Protein 6VG3 (pdb70)

Structure (mmCIF, N/CA/C/O backbone):
data_6VG3
#
_entry.id   6VG3
#
_cell.length_a   95.628
_cell.length_b   119.918
_cell.length_c   166.516
_cell.angle_alpha   90.000
_cell.angle_beta   90.000
_cell.angle_gamma   90.000
#
_symmetry.space_group_name_H-M   'C 2 2 21'
#
loop_
_entity.id
_entity.type
_entity.pdbx_description
1 polymer 'Inactive tyrosine-protein kinase 7'
2 water water
#
loop_
_atom_site.group_PDB
_atom_site.id
_atom_site.type_symbol
_atom_site.label_atom_id
_atom_site.label_alt_id
_atom_site.label_comp_id
_atom_site.label_asym_id
_atom_site.label_entity_id
_atom_site.label_seq_id
_atom_site.pdbx_PDB_ins_code
_atom_site.Cartn_x
_atom_site.Cartn_y
_atom_site.Cartn_z
_atom_site.occupancy
_atom_site.B_iso_or_equiv
_atom_site.auth_seq_id
_atom_site.auth_comp_id
_atom_site.auth_asym_id
_atom_site.auth_atom_id
_atom_site.pdbx_PDB_model_num
ATOM 1 N N . LYS A 1 15 ? 46.384 5.910 -30.395 1.00 75.62 788 LYS A N 1
ATOM 2 C CA . LYS A 1 15 ? 45.074 5.454 -30.860 1.00 75.17 788 LYS A CA 1
ATOM 3 C C . LYS A 1 15 ? 44.805 5.959 -32.297 1.00 77.10 788 LYS A C 1
ATOM 4 O O . LYS A 1 15 ? 45.261 5.332 -33.263 1.00 77.49 788 LYS A O 1
ATOM 10 N N . MET A 1 16 ? 44.095 7.101 -32.423 1.00 70.33 789 MET A N 1
ATOM 11 C CA . MET A 1 16 ? 43.734 7.758 -33.678 1.00 68.42 789 MET A CA 1
ATOM 12 C C . MET A 1 16 ? 44.361 9.165 -33.667 1.00 67.58 789 MET A C 1
ATOM 13 O O . MET A 1 16 ? 43.689 10.158 -33.976 1.00 65.41 789 MET A O 1
ATOM 18 N N . HIS A 1 17 ? 45.669 9.231 -33.288 1.00 62.43 790 HIS A N 1
ATOM 19 C CA . HIS A 1 17 ? 46.468 10.452 -33.131 1.00 61.32 790 HIS A CA 1
ATOM 20 C C . HIS A 1 17 ? 46.270 11.493 -34.233 1.00 60.64 790 HIS A C 1
ATOM 21 O O . HIS A 1 17 ? 46.240 11.173 -35.427 1.00 61.57 790 HIS A O 1
ATOM 28 N N . PHE A 1 18 ? 46.107 12.739 -33.798 1.00 51.49 791 PHE A N 1
ATOM 29 C CA . PHE A 1 18 ? 45.945 13.898 -34.653 1.00 48.97 791 PHE A CA 1
ATOM 30 C C . PHE A 1 18 ? 46.900 14.952 -34.139 1.00 50.03 791 PHE A C 1
ATOM 31 O O . PHE A 1 18 ? 46.973 15.129 -32.924 1.00 49.27 791 PHE A O 1
ATOM 39 N N . PRO A 1 19 ? 47.658 15.667 -35.002 1.00 45.36 792 PRO A N 1
ATOM 40 C CA . PRO A 1 19 ? 48.556 16.703 -34.463 1.00 44.69 792 PRO A CA 1
ATOM 41 C C . PRO A 1 19 ? 47.769 17.922 -33.998 1.00 44.49 792 PRO A C 1
ATOM 42 O O . PRO A 1 19 ? 46.991 18.454 -34.788 1.00 43.97 792 PRO A O 1
ATOM 46 N N . ARG A 1 20 ? 47.955 18.356 -32.733 1.00 38.19 793 ARG A N 1
ATOM 47 C CA . ARG A 1 20 ? 47.282 19.554 -32.216 1.00 36.93 793 ARG A CA 1
ATOM 48 C C . ARG A 1 20 ? 47.726 20.767 -33.017 1.00 37.92 793 ARG A C 1
ATOM 49 O O . ARG A 1 20 ? 46.966 21.726 -33.144 1.00 35.57 793 ARG A O 1
ATOM 57 N N . SER A 1 21 ? 48.958 20.705 -33.602 1.00 32.83 794 SER A N 1
ATOM 58 C CA . SER A 1 21 ? 49.488 21.781 -34.438 1.00 33.15 794 SER A CA 1
ATOM 59 C C . SER A 1 21 ? 48.640 22.012 -35.706 1.00 35.34 794 SER A C 1
ATOM 60 O O . SER A 1 21 ? 48.756 23.052 -36.337 1.00 35.71 794 SER A O 1
ATOM 63 N N . SER A 1 22 ? 47.754 21.080 -36.056 1.00 32.71 795 SER A N 1
ATOM 64 C CA . SER A 1 22 ? 46.879 21.347 -37.189 1.00 34.75 795 SER A CA 1
ATOM 65 C C . SER A 1 22 ? 45.499 21.874 -36.743 1.00 37.79 795 SER A C 1
ATOM 66 O O . SER A 1 22 ? 44.595 21.988 -37.568 1.00 39.05 795 SER A O 1
ATOM 69 N N . LEU A 1 23 ? 45.362 22.245 -35.453 1.00 31.70 796 LEU A N 1
ATOM 70 C CA . LEU A 1 23 ? 44.117 22.815 -34.909 1.00 30.30 796 LEU A CA 1
ATOM 71 C C . LEU A 1 23 ? 44.230 24.302 -34.774 1.00 33.41 796 LEU A C 1
ATOM 72 O O . LEU A 1 23 ? 45.171 24.807 -34.155 1.00 32.26 796 LEU A O 1
ATOM 77 N N . GLN A 1 24 ? 43.274 25.010 -35.364 1.00 30.87 797 GLN A N 1
ATOM 78 C CA . GLN A 1 24 ? 43.176 26.462 -35.251 1.00 30.24 797 GLN A CA 1
ATOM 79 C C . GLN A 1 24 ? 41.884 26.759 -34.454 1.00 34.43 797 GLN A C 1
ATOM 80 O O . GLN A 1 24 ? 40.776 26.647 -35.005 1.00 31.77 797 GLN A O 1
ATOM 86 N N . PRO A 1 25 ? 42.028 27.136 -33.164 1.00 30.63 798 PRO A N 1
ATOM 87 C CA . PRO A 1 25 ? 40.838 27.478 -32.347 1.00 29.73 798 PRO A CA 1
ATOM 88 C C . PRO A 1 25 ? 40.072 28.619 -32.999 1.00 31.63 798 PRO A C 1
ATOM 89 O O . PRO A 1 25 ? 40.687 29.543 -33.518 1.00 27.68 798 PRO A O 1
ATOM 93 N N . ILE A 1 26 ? 38.736 28.520 -33.005 1.00 31.51 799 ILE A N 1
ATOM 94 C CA . ILE A 1 26 ? 37.814 29.493 -33.601 1.00 33.28 799 ILE A CA 1
ATOM 95 C C . ILE A 1 26 ? 36.898 30.128 -32.544 1.00 35.17 799 ILE A C 1
ATOM 96 O O . ILE A 1 26 ? 36.777 31.349 -32.522 1.00 33.76 799 ILE A O 1
ATOM 101 N N . THR A 1 27 ? 36.247 29.309 -31.696 1.00 31.78 800 THR A N 1
ATOM 102 C CA . THR A 1 27 ? 35.319 29.811 -30.658 1.00 33.28 800 THR A CA 1
ATOM 103 C C . THR A 1 27 ? 35.419 28.973 -29.396 1.00 37.32 800 THR A C 1
ATOM 104 O O . THR A 1 27 ? 35.457 27.755 -29.488 1.00 37.12 800 THR A O 1
ATOM 108 N N . THR A 1 28 ? 35.363 29.599 -28.227 1.00 35.19 801 THR A N 1
ATOM 109 C CA . THR A 1 28 ? 35.302 28.830 -26.982 1.00 35.75 801 THR A CA 1
ATOM 110 C C . THR A 1 28 ? 33.814 28.550 -26.744 1.00 39.76 801 THR A C 1
ATOM 111 O O . THR A 1 28 ? 33.003 29.480 -26.826 1.00 40.42 801 THR A O 1
ATOM 115 N N . LEU A 1 29 ? 33.435 27.283 -26.539 1.00 34.63 802 LEU A N 1
ATOM 116 C CA . LEU A 1 29 ? 32.022 26.961 -26.312 1.00 33.53 802 LEU A CA 1
ATOM 117 C C . LEU A 1 29 ? 31.650 27.081 -24.839 1.00 35.10 802 LEU A C 1
ATOM 118 O O . LEU A 1 29 ? 30.535 27.462 -24.522 1.00 34.02 802 LEU A O 1
ATOM 123 N N . GLY A 1 30 ? 32.563 26.712 -23.955 1.00 30.66 803 GLY A N 1
ATOM 124 C CA . GLY A 1 30 ? 32.322 26.731 -22.516 1.00 30.29 803 GLY A CA 1
ATOM 125 C C . GLY A 1 30 ? 33.267 25.797 -21.791 1.00 32.21 803 GLY A C 1
ATOM 126 O O . GLY A 1 30 ? 34.256 25.339 -22.366 1.00 30.63 803 GLY A O 1
ATOM 127 N N . LYS A 1 31 ? 32.974 25.514 -20.528 1.00 28.03 804 LYS A N 1
ATOM 128 C CA . LYS A 1 31 ? 33.824 24.663 -19.698 1.00 27.71 804 LYS A CA 1
ATOM 129 C C . LYS A 1 31 ? 33.028 23.542 -19.127 1.00 30.36 804 LYS A C 1
ATOM 130 O O . LYS A 1 31 ? 31.906 23.739 -18.641 1.00 27.48 804 LYS A O 1
ATOM 136 N N . SER A 1 32 ? 33.604 22.348 -19.202 1.00 26.95 805 SER A N 1
ATOM 137 C CA . SER A 1 32 ? 33.014 21.131 -18.665 1.00 26.31 805 SER A CA 1
ATOM 138 C C . SER A 1 32 ? 33.723 20.807 -17.349 1.00 29.58 805 SER A C 1
ATOM 139 O O . SER A 1 32 ? 34.671 21.504 -16.993 1.00 27.82 805 SER A O 1
ATOM 142 N N . GLU A 1 33 ? 33.332 19.702 -16.665 1.00 27.37 806 GLU A N 1
ATOM 143 C CA . GLU A 1 33 ? 34.096 19.265 -15.493 1.00 29.64 806 GLU A CA 1
ATOM 144 C C . GLU A 1 33 ? 35.526 18.779 -15.867 1.00 37.02 806 GLU A C 1
ATOM 145 O O . GLU A 1 33 ? 36.379 18.812 -14.996 1.00 39.62 806 GLU A O 1
ATOM 151 N N . PHE A 1 34 ? 35.801 18.393 -17.146 1.00 34.72 807 PHE A N 1
ATOM 152 C CA . PHE A 1 34 ? 37.142 17.954 -17.626 1.00 34.88 807 PHE A CA 1
ATOM 153 C C . PHE A 1 34 ? 38.071 19.126 -17.903 1.00 32.81 807 PHE A C 1
ATOM 154 O O . PHE A 1 34 ? 39.276 19.020 -17.670 1.00 30.88 807 PHE A O 1
ATOM 162 N N . GLY A 1 35 ? 37.540 20.125 -18.591 1.00 28.11 808 GLY A N 1
ATOM 163 C CA . GLY A 1 35 ? 38.298 21.298 -19.031 1.00 28.23 808 GLY A CA 1
ATOM 164 C C . GLY A 1 35 ? 37.511 22.172 -19.977 1.00 33.05 808 GLY A C 1
ATOM 165 O O . GLY A 1 35 ? 36.289 22.175 -19.947 1.00 35.02 808 GLY A O 1
ATOM 166 N N . GLU A 1 36 ? 38.186 22.843 -20.870 1.00 29.59 809 GLU A N 1
ATOM 167 C CA . GLU A 1 36 ? 37.552 23.693 -21.862 1.00 29.62 809 GLU A CA 1
ATOM 168 C C . GLU A 1 36 ? 36.980 22.893 -23.057 1.00 31.33 809 GLU A C 1
ATOM 169 O O . GLU A 1 36 ? 37.472 21.820 -23.413 1.00 31.65 809 GLU A O 1
ATOM 175 N N . VAL A 1 37 ? 35.894 23.400 -23.625 1.00 26.02 810 VAL A N 1
ATOM 176 C CA . VAL A 1 37 ? 35.252 22.857 -24.832 1.00 25.30 810 VAL A CA 1
ATOM 177 C C . VAL A 1 37 ? 35.295 24.001 -25.837 1.00 29.07 810 VAL A C 1
ATOM 178 O O . VAL A 1 37 ? 34.888 25.115 -25.504 1.00 28.76 810 VAL A O 1
ATOM 182 N N . PHE A 1 38 ? 35.931 23.772 -26.992 1.00 26.02 811 PHE A N 1
ATOM 183 C CA . PHE A 1 38 ? 36.081 24.811 -28.000 1.00 26.61 811 PHE A CA 1
ATOM 184 C C . PHE A 1 38 ? 35.893 24.273 -29.409 1.00 30.78 811 PHE A C 1
ATOM 185 O O . PHE A 1 38 ? 35.942 23.057 -29.616 1.00 29.50 811 PHE A O 1
ATOM 193 N N . LEU A 1 39 ? 35.618 25.174 -30.365 1.00 26.91 812 LEU A N 1
ATOM 194 C CA . LEU A 1 39 ? 35.497 24.819 -31.773 1.00 26.67 812 LEU A CA 1
ATOM 195 C C . LEU A 1 39 ? 36.821 25.196 -32.431 1.00 29.98 812 LEU A C 1
ATOM 196 O O . LEU A 1 39 ? 37.424 26.225 -32.084 1.00 28.46 812 LEU A O 1
ATOM 201 N N . ALA A 1 40 ? 37.253 24.370 -33.373 1.00 27.73 813 ALA A N 1
ATOM 202 C CA . ALA A 1 40 ? 38.502 24.586 -34.104 1.00 28.42 813 ALA A CA 1
ATOM 203 C C . ALA A 1 40 ? 38.423 24.144 -35.569 1.00 33.96 813 ALA A C 1
ATOM 204 O O . ALA A 1 40 ? 37.661 23.249 -35.909 1.00 32.79 813 ALA A O 1
ATOM 206 N N . LYS A 1 41 ? 39.289 24.715 -36.418 1.00 32.29 814 LYS A N 1
ATOM 207 C CA . LYS A 1 41 ? 39.429 24.276 -37.801 1.00 32.57 814 LYS A CA 1
ATOM 208 C C . LYS A 1 41 ? 40.573 23.263 -37.788 1.00 34.81 814 LYS A C 1
ATOM 209 O O . LYS A 1 41 ? 41.656 23.589 -37.293 1.00 33.08 814 LYS A O 1
ATOM 215 N N . ALA A 1 42 ? 40.293 22.001 -38.194 1.00 31.90 815 ALA A N 1
ATOM 216 C CA . ALA A 1 42 ? 41.289 20.918 -38.205 1.00 32.71 815 ALA A CA 1
ATOM 217 C C . ALA A 1 42 ? 41.822 20.716 -39.608 1.00 40.89 815 ALA A C 1
ATOM 218 O O . ALA A 1 42 ? 41.112 20.218 -40.488 1.00 40.68 815 ALA A O 1
ATOM 220 N N . GLN A 1 43 ? 43.074 21.108 -39.826 1.00 40.23 816 GLN A N 1
ATOM 221 C CA . GLN A 1 43 ? 43.670 20.984 -41.159 1.00 41.16 816 GLN A CA 1
ATOM 222 C C . GLN A 1 43 ? 44.020 19.555 -41.504 1.00 46.28 816 GLN A C 1
ATOM 223 O O . GLN A 1 43 ? 44.611 18.857 -40.677 1.00 46.85 816 GLN A O 1
ATOM 229 N N . GLY A 1 44 ? 43.626 19.132 -42.714 1.00 45.53 817 GLY A N 1
ATOM 230 C CA . GLY A 1 44 ? 43.893 17.802 -43.268 1.00 45.92 817 GLY A CA 1
ATOM 231 C C . GLY A 1 44 ? 43.437 16.651 -42.392 1.00 54.60 817 GLY A C 1
ATOM 232 O O . GLY A 1 44 ? 44.130 15.631 -42.270 1.00 54.91 817 GLY A O 1
ATOM 233 N N . LEU A 1 45 ? 42.263 16.820 -41.768 1.00 53.96 818 LEU A N 1
ATOM 234 C CA . LEU A 1 45 ? 41.661 15.827 -40.886 1.00 55.24 818 LEU A CA 1
ATOM 235 C C . LEU A 1 45 ? 40.990 14.713 -41.705 1.00 61.17 818 LEU A C 1
ATOM 236 O O . LEU A 1 45 ? 41.122 13.541 -41.351 1.00 61.10 818 LEU A O 1
ATOM 241 N N . GLU A 1 46 ? 40.275 15.083 -42.781 1.00 58.97 819 GLU A N 1
ATOM 242 C CA . GLU A 1 46 ? 39.565 14.150 -43.656 1.00 60.34 819 GLU A CA 1
ATOM 243 C C . GLU A 1 46 ? 40.082 14.320 -45.078 1.00 68.25 819 GLU A C 1
ATOM 244 O O . GLU A 1 46 ? 40.175 15.458 -45.560 1.00 67.92 819 GLU A O 1
ATOM 250 N N . GLU A 1 47 ? 40.398 13.189 -45.761 1.00 67.05 820 GLU A N 1
ATOM 251 C CA . GLU A 1 47 ? 40.890 13.204 -47.145 1.00 67.22 820 GLU A CA 1
ATOM 252 C C . GLU A 1 47 ? 39.922 13.935 -48.078 1.00 70.32 820 GLU A C 1
ATOM 253 O O . GLU A 1 47 ? 38.705 13.759 -47.980 1.00 70.57 820 GLU A O 1
ATOM 259 N N . GLY A 1 48 ? 40.479 14.811 -48.902 1.00 65.04 821 GLY A N 1
ATOM 260 C CA . GLY A 1 48 ? 39.710 15.620 -49.831 1.00 64.22 821 GLY A CA 1
ATOM 261 C C . GLY A 1 48 ? 39.473 17.029 -49.336 1.00 66.25 821 GLY A C 1
ATOM 262 O O . GLY A 1 48 ? 39.617 17.977 -50.117 1.00 66.08 821 GLY A O 1
ATOM 263 N N . VAL A 1 49 ? 39.117 17.182 -48.030 1.00 60.19 822 VAL A N 1
ATOM 264 C CA . VAL A 1 49 ? 38.807 18.494 -47.443 1.00 58.49 822 VAL A CA 1
ATOM 265 C C . VAL A 1 49 ? 40.045 19.097 -46.747 1.00 58.78 822 VAL A C 1
ATOM 266 O O . VAL A 1 49 ? 40.807 18.380 -46.081 1.00 58.85 822 VAL A O 1
ATOM 270 N N . ALA A 1 50 ? 40.239 20.421 -46.956 1.00 51.62 823 ALA A N 1
ATOM 271 C CA . ALA A 1 50 ? 41.349 21.232 -46.461 1.00 50.72 823 ALA A CA 1
ATOM 272 C C . ALA A 1 50 ? 41.331 21.433 -44.935 1.00 52.37 823 ALA A C 1
ATOM 273 O O . ALA A 1 50 ? 42.310 21.090 -44.251 1.00 49.26 823 ALA A O 1
ATOM 275 N N . GLU A 1 51 ? 40.209 22.011 -44.425 1.00 49.30 824 GLU A N 1
ATOM 276 C CA . GLU A 1 51 ? 39.925 22.335 -43.025 1.00 48.69 824 GLU A CA 1
ATOM 277 C C . GLU A 1 51 ? 38.504 21.873 -42.652 1.00 49.33 824 GLU A C 1
ATOM 278 O O . GLU A 1 51 ? 37.540 22.223 -43.336 1.00 48.69 824 GLU A O 1
ATOM 284 N N . THR A 1 52 ? 38.390 21.073 -41.587 1.00 43.53 825 THR A N 1
ATOM 285 C CA . THR A 1 52 ? 37.111 20.570 -41.065 1.00 41.79 825 THR A CA 1
ATOM 286 C C . THR A 1 52 ? 36.858 21.263 -39.705 1.00 40.82 825 THR A C 1
ATOM 287 O O . THR A 1 52 ? 37.734 21.209 -38.842 1.00 37.70 825 THR A O 1
ATOM 291 N N . LEU A 1 53 ? 35.679 21.916 -39.526 1.00 35.73 826 LEU A N 1
ATOM 292 C CA . LEU A 1 53 ? 35.289 22.516 -38.248 1.00 34.26 826 LEU A CA 1
ATOM 293 C C . LEU A 1 53 ? 34.951 21.335 -37.315 1.00 35.95 826 LEU A C 1
ATOM 294 O O . LEU A 1 53 ? 34.169 20.462 -37.685 1.00 35.90 826 LEU A O 1
ATOM 299 N N . VAL A 1 54 ? 35.620 21.266 -36.157 1.00 29.91 827 VAL A N 1
ATOM 300 C CA . VAL A 1 54 ? 35.502 20.156 -35.210 1.00 29.57 827 VAL A CA 1
ATOM 301 C C . VAL A 1 54 ? 35.248 20.693 -33.793 1.00 31.66 827 VAL A C 1
ATOM 302 O O . VAL A 1 54 ? 35.533 21.851 -33.510 1.00 30.31 827 VAL A O 1
ATOM 306 N N . LEU A 1 55 ? 34.777 19.842 -32.898 1.00 29.39 828 LEU A N 1
ATOM 307 C CA . LEU A 1 55 ? 34.620 20.242 -31.506 1.00 29.19 828 LEU A CA 1
ATOM 308 C C . LEU A 1 55 ? 35.758 19.603 -30.719 1.00 30.59 828 LEU A C 1
ATOM 309 O O . LEU A 1 55 ? 35.996 18.400 -30.838 1.00 29.37 828 LEU A O 1
ATOM 314 N N . VAL A 1 56 ? 36.428 20.400 -29.887 1.00 26.78 829 VAL A N 1
ATOM 315 C CA . VAL A 1 56 ? 37.540 19.908 -29.078 1.00 26.72 829 VAL A CA 1
ATOM 316 C C . VAL A 1 56 ? 37.205 19.954 -27.587 1.00 28.61 829 VAL A C 1
ATOM 317 O O . VAL A 1 56 ? 36.794 21.006 -27.069 1.00 27.97 829 VAL A O 1
ATOM 321 N N . LYS A 1 57 ? 37.432 18.825 -26.889 1.00 24.41 830 LYS A N 1
ATOM 322 C CA . LYS A 1 57 ? 37.307 18.749 -25.432 1.00 23.37 830 LYS A CA 1
ATOM 323 C C . LYS A 1 57 ? 38.696 18.551 -24.845 1.00 29.97 830 LYS A C 1
ATOM 324 O O . LYS A 1 57 ? 39.411 17.642 -25.274 1.00 32.04 830 LYS A O 1
ATOM 330 N N . SER A 1 58 ? 39.091 19.409 -23.894 1.00 26.33 831 SER A N 1
ATOM 331 C CA . SER A 1 58 ? 40.412 19.290 -23.261 1.00 27.09 831 SER A CA 1
ATOM 332 C C . SER A 1 58 ? 40.267 18.694 -21.888 1.00 32.28 831 SER A C 1
ATOM 333 O O . SER A 1 58 ? 39.226 18.852 -21.255 1.00 32.41 831 SER A O 1
ATOM 336 N N . LEU A 1 59 ? 41.306 18.013 -21.431 1.00 29.08 832 LEU A N 1
ATOM 337 C CA . LEU A 1 59 ? 41.372 17.449 -20.105 1.00 29.70 832 LEU A CA 1
ATOM 338 C C . LEU A 1 59 ? 42.388 18.295 -19.348 1.00 34.61 832 LEU A C 1
ATOM 339 O O . LEU A 1 59 ? 43.597 18.162 -19.553 1.00 34.36 832 LEU A O 1
ATOM 344 N N . GLN A 1 60 ? 41.888 19.256 -18.585 1.00 32.55 833 GLN A N 1
ATOM 345 C CA . GLN A 1 60 ? 42.709 20.172 -17.779 1.00 32.93 833 GLN A CA 1
ATOM 346 C C . GLN A 1 60 ? 42.718 19.702 -16.332 1.00 40.94 833 GLN A C 1
ATOM 347 O O . GLN A 1 60 ? 43.466 20.239 -15.536 1.00 42.54 833 GLN A O 1
ATOM 353 N N . SER A 1 61 ? 41.860 18.727 -15.988 1.00 41.66 834 SER A N 1
ATOM 354 C CA . SER A 1 61 ? 41.718 18.144 -14.645 1.00 43.39 834 SER A CA 1
ATOM 355 C C . SER A 1 61 ? 42.582 16.884 -14.557 1.00 48.03 834 SER A C 1
ATOM 356 O O . SER A 1 61 ? 42.470 15.983 -15.395 1.00 45.19 834 SER A O 1
ATOM 359 N N . LYS A 1 62 ? 43.474 16.842 -13.563 1.00 47.37 835 LYS A N 1
ATOM 360 C CA . LYS A 1 62 ? 44.376 15.712 -13.350 1.00 47.43 835 LYS A CA 1
ATOM 361 C C . LYS A 1 62 ? 43.822 14.792 -12.266 1.00 52.39 835 LYS A C 1
ATOM 362 O O . LYS A 1 62 ? 44.426 13.767 -11.935 1.00 53.08 835 LYS A O 1
ATOM 368 N N . ASP A 1 63 ? 42.626 15.144 -11.765 1.00 48.74 836 ASP A N 1
ATOM 369 C CA . ASP A 1 63 ? 41.840 14.397 -10.796 1.00 48.66 836 ASP A CA 1
ATOM 370 C C . ASP A 1 63 ? 41.501 13.042 -11.415 1.00 51.80 836 ASP A C 1
ATOM 371 O O . ASP A 1 63 ? 41.178 12.977 -12.600 1.00 50.41 836 ASP A O 1
ATOM 376 N N . GLU A 1 64 ? 41.601 11.973 -10.615 1.00 48.34 837 GLU A N 1
ATOM 377 C CA . GLU A 1 64 ? 41.358 10.587 -11.015 1.00 48.77 837 GLU A CA 1
ATOM 378 C C . GLU A 1 64 ? 39.995 10.362 -11.688 1.00 50.85 837 GLU A C 1
ATOM 379 O O . GLU A 1 64 ? 39.961 9.822 -12.794 1.00 50.61 837 GLU A O 1
ATOM 385 N N . GLN A 1 65 ? 38.892 10.790 -11.047 1.00 45.70 838 GLN A N 1
ATOM 386 C CA . GLN A 1 65 ? 37.538 10.612 -11.580 1.00 45.19 838 GLN A CA 1
ATOM 387 C C . GLN A 1 65 ? 37.334 11.228 -12.978 1.00 48.01 838 GLN A C 1
ATOM 388 O O . GLN A 1 65 ? 36.715 10.598 -13.829 1.00 47.66 838 GLN A O 1
ATOM 394 N N . GLN A 1 66 ? 37.846 12.446 -13.197 1.00 43.75 839 GLN A N 1
ATOM 395 C CA . GLN A 1 66 ? 37.744 13.166 -14.465 1.00 42.66 839 GLN A CA 1
ATOM 396 C C . GLN A 1 66 ? 38.555 12.484 -15.555 1.00 45.22 839 GLN A C 1
ATOM 397 O O . GLN A 1 66 ? 38.088 12.385 -16.693 1.00 44.81 839 GLN A O 1
ATOM 403 N N . GLN A 1 67 ? 39.743 11.961 -15.206 1.00 40.17 840 GLN A N 1
ATOM 404 C CA . GLN A 1 67 ? 40.588 11.245 -16.165 1.00 39.67 840 GLN A CA 1
ATOM 405 C C . GLN A 1 67 ? 39.851 10.011 -16.701 1.00 42.22 840 GLN A C 1
ATOM 406 O O . GLN A 1 67 ? 39.792 9.809 -17.920 1.00 40.30 840 GLN A O 1
ATOM 412 N N . LEU A 1 68 ? 39.198 9.259 -15.801 1.00 39.12 841 LEU A N 1
ATOM 413 C CA . LEU A 1 68 ? 38.413 8.071 -16.147 1.00 40.62 841 LEU A CA 1
ATOM 414 C C . LEU A 1 68 ? 37.171 8.397 -16.993 1.00 45.10 841 LEU A C 1
ATOM 415 O O . LEU A 1 68 ? 36.852 7.634 -17.905 1.00 46.08 841 LEU A O 1
ATOM 420 N N . ASP A 1 69 ? 36.484 9.517 -16.693 1.00 40.94 842 ASP A N 1
ATOM 421 C CA . ASP A 1 69 ? 35.296 9.967 -17.438 1.00 40.58 842 ASP A CA 1
ATOM 422 C C . ASP A 1 69 ? 35.677 10.386 -18.856 1.00 42.79 842 ASP A C 1
ATOM 423 O O . ASP A 1 69 ? 34.971 10.032 -19.789 1.00 42.69 842 ASP A O 1
ATOM 428 N N . PHE A 1 70 ? 36.809 11.120 -19.022 1.00 38.09 843 PHE A N 1
ATOM 429 C CA . PHE A 1 70 ? 37.320 11.555 -20.328 1.00 36.87 843 PHE A CA 1
ATOM 430 C C . PHE A 1 70 ? 37.640 10.327 -21.168 1.00 43.90 843 PHE A C 1
ATOM 431 O O . PHE A 1 70 ? 37.294 10.285 -22.345 1.00 43.69 843 PHE A O 1
ATOM 439 N N . ARG A 1 71 ? 38.258 9.303 -20.546 1.00 43.07 844 ARG A N 1
ATOM 440 C CA . ARG A 1 71 ? 38.603 8.047 -21.205 1.00 43.35 844 ARG A CA 1
ATOM 441 C C . ARG A 1 71 ? 37.342 7.299 -21.567 1.00 46.25 844 ARG A C 1
ATOM 442 O O . ARG A 1 71 ? 37.265 6.767 -22.667 1.00 45.50 844 ARG A O 1
ATOM 450 N N . ARG A 1 72 ? 36.342 7.270 -20.653 1.00 43.70 845 ARG A N 1
ATOM 451 C CA . ARG A 1 72 ? 35.051 6.615 -2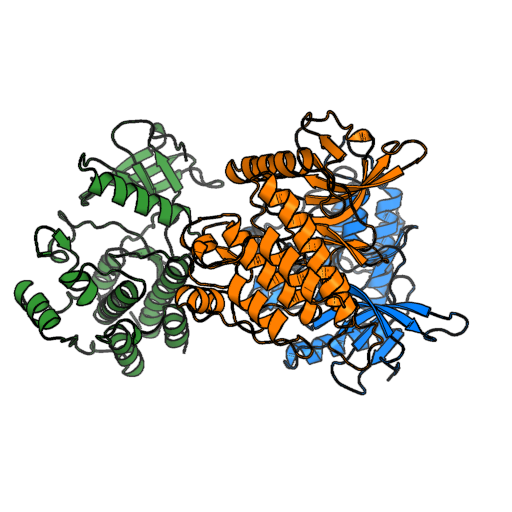0.888 1.00 43.44 845 ARG A CA 1
ATOM 452 C C . ARG A 1 72 ? 34.383 7.195 -22.146 1.00 45.61 845 ARG A C 1
ATOM 453 O O . ARG A 1 72 ? 33.881 6.420 -22.967 1.00 45.32 845 ARG A O 1
ATOM 461 N N . GLU A 1 73 ? 34.413 8.541 -22.311 1.00 40.00 846 GLU A N 1
ATOM 462 C CA . GLU A 1 73 ? 33.787 9.209 -23.461 1.00 39.69 846 GLU A CA 1
ATOM 463 C C . GLU A 1 73 ? 34.487 8.900 -24.777 1.00 42.56 846 GLU A C 1
ATOM 464 O O . GLU A 1 73 ? 33.801 8.590 -25.752 1.00 41.14 846 GLU A O 1
ATOM 470 N N . LEU A 1 74 ? 35.838 8.990 -24.821 1.00 40.21 847 LEU A N 1
ATOM 471 C CA . LEU A 1 74 ? 36.568 8.727 -26.070 1.00 41.15 847 LEU A CA 1
ATOM 472 C C . LEU A 1 74 ? 36.473 7.247 -26.492 1.00 44.93 847 LEU A C 1
ATOM 473 O O . LEU A 1 74 ? 36.449 6.969 -27.690 1.00 43.95 847 LEU A O 1
ATOM 478 N N . GLU A 1 75 ? 36.330 6.320 -25.514 1.00 42.23 848 GLU A N 1
ATOM 479 C CA . GLU A 1 75 ? 36.151 4.890 -25.781 1.00 41.97 848 GLU A CA 1
ATOM 480 C C . GLU A 1 75 ? 34.784 4.631 -26.407 1.00 43.61 848 GLU A C 1
ATOM 481 O O . GLU A 1 75 ? 34.665 3.828 -27.335 1.00 43.43 848 GLU A O 1
ATOM 487 N N . MET A 1 76 ? 33.755 5.321 -25.893 1.00 37.66 849 MET A N 1
ATOM 488 C CA . MET A 1 76 ? 32.386 5.236 -26.376 1.00 35.09 849 MET A CA 1
ATOM 489 C C . MET A 1 76 ? 32.301 5.777 -27.802 1.00 37.69 849 MET A C 1
ATOM 490 O O . MET A 1 76 ? 31.895 5.028 -28.688 1.00 36.57 849 MET A O 1
ATOM 495 N N . PHE A 1 77 ? 32.673 7.063 -28.032 1.00 33.52 850 PHE A N 1
ATOM 496 C CA . PHE A 1 77 ? 32.586 7.656 -29.357 1.00 33.94 850 PHE A CA 1
ATOM 497 C C . PHE A 1 77 ? 33.477 6.939 -30.368 1.00 39.08 850 PHE A C 1
ATOM 498 O O . PHE A 1 77 ? 33.092 6.832 -31.529 1.00 36.40 850 PHE A O 1
ATOM 506 N N . GLY A 1 78 ? 34.632 6.431 -29.904 1.00 38.51 851 GLY A N 1
ATOM 507 C CA . GLY A 1 78 ? 35.578 5.697 -30.736 1.00 38.78 851 GLY A CA 1
ATOM 508 C C . GLY A 1 78 ? 35.031 4.383 -31.257 1.00 44.88 851 GLY A C 1
ATOM 509 O O . GLY A 1 78 ? 35.284 4.029 -32.409 1.00 45.43 851 GLY A O 1
ATOM 510 N N . LYS A 1 79 ? 34.244 3.679 -30.421 1.00 42.97 852 LYS A N 1
ATOM 511 C CA . LYS A 1 79 ? 33.607 2.388 -30.718 1.00 43.08 852 LYS A CA 1
ATOM 512 C C . LYS A 1 79 ? 32.312 2.514 -31.557 1.00 47.88 852 LYS A C 1
ATOM 513 O O . LYS A 1 79 ? 32.090 1.708 -32.463 1.00 48.45 852 LYS A O 1
ATOM 519 N N . LEU A 1 80 ? 31.473 3.513 -31.269 1.00 43.24 853 LEU A N 1
ATOM 520 C CA . LEU A 1 80 ? 30.211 3.711 -31.993 1.00 42.49 853 LEU A CA 1
ATOM 521 C C . LEU A 1 80 ? 30.401 4.203 -33.430 1.00 46.40 853 LEU A C 1
ATOM 522 O O . LEU A 1 80 ? 31.377 4.899 -33.737 1.00 45.25 853 LEU A O 1
ATOM 527 N N . ASN A 1 81 ? 29.455 3.829 -34.308 1.00 43.65 854 ASN A N 1
ATOM 528 C CA . ASN A 1 81 ? 29.437 4.235 -35.712 1.00 44.10 854 ASN A CA 1
ATOM 529 C C . ASN A 1 81 ? 27.989 4.314 -36.217 1.00 46.28 854 ASN A C 1
ATOM 530 O O . ASN A 1 81 ? 27.420 3.309 -36.649 1.00 45.53 854 ASN A O 1
ATOM 535 N N . HIS A 1 82 ? 27.403 5.522 -36.142 1.00 41.09 855 HIS A N 1
ATOM 536 C CA . HIS A 1 82 ? 26.026 5.805 -36.523 1.00 38.86 855 HIS A CA 1
ATOM 537 C C . HIS A 1 82 ? 25.883 7.272 -36.921 1.00 41.77 855 HIS A C 1
ATOM 538 O O . HIS A 1 82 ? 26.557 8.144 -36.369 1.00 42.45 855 HIS A O 1
ATOM 545 N N . ALA A 1 83 ? 24.975 7.531 -37.853 1.00 36.28 856 ALA A N 1
ATOM 546 C CA . ALA A 1 83 ? 24.609 8.843 -38.390 1.00 35.77 856 ALA A CA 1
ATOM 547 C C . ALA A 1 83 ? 24.095 9.809 -37.300 1.00 36.36 856 ALA A C 1
ATOM 548 O O . ALA A 1 83 ? 24.230 11.025 -37.451 1.00 35.89 856 ALA A O 1
ATOM 550 N N . ASN A 1 84 ? 23.476 9.266 -36.238 1.00 31.65 857 ASN A N 1
ATOM 551 C CA . ASN A 1 84 ? 22.876 10.064 -35.158 1.00 31.30 857 ASN A CA 1
ATOM 552 C C . ASN A 1 84 ? 23.701 10.090 -33.865 1.00 35.00 857 ASN A C 1
ATOM 553 O O . ASN A 1 84 ? 23.161 10.298 -32.768 1.00 33.66 857 ASN A O 1
ATOM 558 N N . VAL A 1 85 ? 25.009 9.842 -33.998 1.00 33.07 858 VAL A N 1
ATOM 559 C CA . VAL A 1 85 ? 25.999 9.894 -32.909 1.00 32.51 858 VAL A CA 1
ATOM 560 C C . VAL A 1 85 ? 27.233 10.566 -33.500 1.00 35.90 858 VAL A C 1
ATOM 561 O O . VAL A 1 85 ? 27.702 10.131 -34.553 1.00 34.59 858 VAL A O 1
ATOM 565 N N . VAL A 1 86 ? 27.779 11.608 -32.828 1.00 31.31 859 VAL A N 1
ATOM 566 C CA . VAL A 1 86 ? 29.024 12.257 -33.288 1.00 30.23 859 VAL A CA 1
ATOM 567 C C . VAL A 1 86 ? 30.204 11.258 -33.325 1.00 33.89 859 VAL A C 1
ATOM 568 O O . VAL A 1 86 ? 30.347 10.427 -32.428 1.00 32.00 859 VAL A O 1
ATOM 572 N N . ARG A 1 87 ? 31.039 11.361 -34.355 1.00 32.84 860 ARG A N 1
ATOM 573 C CA . ARG A 1 87 ? 32.229 10.510 -34.487 1.00 33.53 860 ARG A CA 1
ATOM 574 C C . ARG A 1 87 ? 33.373 11.114 -33.705 1.00 36.85 860 ARG A C 1
ATOM 575 O O . ARG A 1 87 ? 33.476 12.340 -33.599 1.00 37.44 860 ARG A O 1
ATOM 583 N N . LEU A 1 88 ? 34.256 10.266 -33.209 1.00 34.00 861 LEU A N 1
ATOM 584 C CA . LEU A 1 88 ? 35.532 10.664 -32.618 1.00 33.43 861 LEU A CA 1
ATOM 585 C C . LEU A 1 88 ? 36.459 10.772 -33.839 1.00 36.89 861 LEU A C 1
ATOM 586 O O . LEU A 1 88 ? 36.695 9.781 -34.536 1.00 36.00 861 LEU A O 1
ATOM 591 N N . LEU A 1 89 ? 36.904 11.978 -34.140 1.00 32.80 862 LEU A N 1
ATOM 592 C CA . LEU A 1 89 ? 37.724 12.263 -35.313 1.00 33.74 862 LEU A CA 1
ATOM 593 C C . LEU A 1 89 ? 39.218 12.273 -35.073 1.00 38.58 862 LEU A C 1
ATOM 594 O O . LEU A 1 89 ? 39.978 12.144 -36.033 1.00 38.36 862 LEU A O 1
ATOM 599 N N . GLY A 1 90 ? 39.623 12.470 -33.823 1.00 34.96 863 GLY A N 1
ATOM 600 C CA . GLY A 1 90 ? 41.034 12.530 -33.448 1.00 34.51 863 GLY A CA 1
ATOM 601 C C . GLY A 1 90 ? 41.249 12.523 -31.950 1.00 37.99 863 GLY A C 1
ATOM 602 O O . GLY A 1 90 ? 40.314 12.748 -31.174 1.00 34.12 863 GLY A O 1
ATOM 603 N N . LEU A 1 91 ? 42.498 12.239 -31.542 1.00 36.07 864 LEU A N 1
ATOM 604 C CA . LEU A 1 91 ? 42.949 12.241 -30.162 1.00 37.07 864 LEU A CA 1
ATOM 605 C C . LEU A 1 91 ? 44.314 12.880 -30.083 1.00 39.82 864 LEU A C 1
ATOM 606 O O . LEU A 1 91 ? 45.196 12.562 -30.882 1.00 38.07 864 LEU A O 1
ATOM 611 N N . CYS A 1 92 ? 44.483 13.810 -29.158 1.00 35.93 865 CYS A N 1
ATOM 612 C CA . CYS A 1 92 ? 45.781 14.427 -28.945 1.00 35.72 865 CYS A CA 1
ATOM 613 C C . CYS A 1 92 ? 46.172 14.065 -27.529 1.00 37.94 865 CYS A C 1
ATOM 614 O O . CYS A 1 92 ? 45.882 14.821 -26.606 1.00 35.99 865 CYS A O 1
ATOM 617 N N . ARG A 1 93 ? 46.787 12.867 -27.349 1.00 34.43 866 ARG A N 1
ATOM 618 C CA . ARG A 1 93 ? 47.246 12.378 -26.037 1.00 33.77 866 ARG A CA 1
ATOM 619 C C . ARG A 1 93 ? 48.778 12.148 -26.019 1.00 38.67 866 ARG A C 1
ATOM 620 O O . ARG A 1 93 ? 49.294 11.463 -25.137 1.00 38.40 866 ARG A O 1
ATOM 628 N N . GLU A 1 94 ? 49.485 12.801 -26.956 1.00 35.35 867 GLU A N 1
ATOM 629 C CA . GLU A 1 94 ? 50.944 12.745 -27.113 1.00 36.49 867 GLU A CA 1
ATOM 630 C C . GLU A 1 94 ? 51.605 13.728 -26.149 1.00 41.25 867 GLU A C 1
ATOM 631 O O . GLU A 1 94 ? 52.753 13.530 -25.765 1.00 42.75 867 GLU A O 1
ATOM 637 N N . ALA A 1 95 ? 50.865 14.788 -25.759 1.00 35.24 868 ALA A N 1
ATOM 638 C CA . ALA A 1 95 ? 51.353 15.872 -24.907 1.00 33.66 868 ALA A CA 1
ATOM 639 C C . ALA A 1 95 ? 50.208 16.435 -24.077 1.00 37.34 868 ALA A C 1
ATOM 640 O O . ALA A 1 95 ? 49.058 16.072 -24.314 1.00 37.85 868 ALA A O 1
ATOM 642 N N . GLU A 1 96 ? 50.525 17.337 -23.129 1.00 33.14 869 GLU A N 1
ATOM 643 C CA . GLU A 1 96 ? 49.547 17.977 -22.252 1.00 31.48 869 GLU A CA 1
ATOM 644 C C . GLU A 1 96 ? 49.101 19.331 -22.790 1.00 33.99 869 GLU A C 1
ATOM 645 O O . GLU A 1 96 ? 49.942 20.077 -23.292 1.00 31.63 869 GLU A O 1
ATOM 651 N N . PRO A 1 97 ? 47.808 19.723 -22.598 1.00 31.26 870 PRO A N 1
ATOM 652 C CA . PRO A 1 97 ? 46.696 18.910 -22.075 1.00 30.97 870 PRO A CA 1
ATOM 653 C C . PRO A 1 97 ? 46.214 17.937 -23.156 1.00 31.96 870 PRO A C 1
ATOM 654 O O . PRO A 1 97 ? 46.458 18.174 -24.331 1.00 31.85 870 PRO A O 1
ATOM 658 N N . HIS A 1 98 ? 45.530 16.872 -22.776 1.00 29.31 871 HIS A N 1
ATOM 659 C CA . HIS A 1 98 ? 44.990 15.937 -23.765 1.00 30.19 871 HIS A CA 1
ATOM 660 C C . HIS A 1 98 ? 43.750 16.521 -24.402 1.00 33.22 871 HIS A C 1
ATOM 661 O O . HIS A 1 98 ? 42.996 17.205 -23.712 1.00 30.76 871 HIS A O 1
ATOM 668 N N . TYR A 1 99 ? 43.544 16.247 -25.701 1.00 30.36 872 TYR A N 1
ATOM 669 C CA . TYR A 1 99 ? 42.349 16.653 -26.452 1.00 29.25 872 TYR A CA 1
ATOM 670 C C . TYR A 1 99 ? 41.623 15.463 -27.028 1.00 36.11 872 TYR A C 1
ATOM 671 O O . TYR A 1 99 ? 42.255 14.503 -27.505 1.00 34.48 872 TYR A O 1
ATOM 680 N N . MET A 1 100 ? 40.279 15.567 -27.031 1.00 32.41 873 MET A N 1
ATOM 681 C CA . MET A 1 100 ? 39.350 14.642 -27.665 1.00 32.17 873 MET A CA 1
ATOM 682 C C . MET A 1 100 ? 38.784 15.482 -28.818 1.00 36.22 873 MET A C 1
ATOM 683 O O . MET A 1 100 ? 38.294 16.609 -28.587 1.00 36.17 873 MET A O 1
ATOM 688 N N . VAL A 1 101 ? 38.929 14.997 -30.063 1.00 29.76 874 VAL A N 1
ATOM 689 C CA . VAL A 1 101 ? 38.450 15.731 -31.235 1.00 29.60 874 VAL A CA 1
ATOM 690 C C . VAL A 1 101 ? 37.189 15.063 -31.786 1.00 34.36 874 VAL A C 1
ATOM 691 O O . VAL A 1 101 ? 37.239 13.935 -32.273 1.00 33.57 874 VAL A O 1
ATOM 695 N N . LEU A 1 102 ? 36.057 15.761 -31.672 1.00 29.39 875 LEU A N 1
ATOM 696 C CA . LEU A 1 102 ? 34.750 15.254 -32.051 1.00 28.65 875 LEU A CA 1
ATOM 697 C C . LEU A 1 102 ? 34.164 15.922 -33.257 1.00 32.70 875 LEU A C 1
ATOM 698 O O . LEU A 1 102 ? 34.432 17.090 -33.521 1.00 32.49 875 LEU A O 1
ATOM 703 N N . GLU A 1 103 ? 33.306 15.197 -33.965 1.00 31.79 876 GLU A N 1
ATOM 704 C CA . GLU A 1 103 ? 32.549 15.724 -35.106 1.00 31.06 876 GLU A CA 1
ATOM 705 C C . GLU A 1 103 ? 31.600 16.828 -34.589 1.00 35.72 876 GLU A C 1
ATOM 706 O O . GLU A 1 103 ? 31.012 16.668 -33.510 1.00 35.21 876 GLU A O 1
ATOM 712 N N . TYR A 1 104 ? 31.525 17.968 -35.308 1.00 32.81 877 TYR A N 1
ATOM 713 C CA . TYR A 1 104 ? 30.613 19.066 -34.980 1.00 32.16 877 TYR A CA 1
ATOM 714 C C . TYR A 1 104 ? 29.479 19.170 -36.050 1.00 38.03 877 TYR A C 1
ATOM 715 O O . TYR A 1 104 ? 29.243 18.206 -36.780 1.00 38.04 877 TYR A O 1
ATOM 724 N N . VAL A 1 105 ? 28.751 20.295 -36.094 1.00 36.02 878 VAL A N 1
ATOM 725 C CA . VAL A 1 105 ? 27.626 20.558 -37.009 1.00 35.18 878 VAL A CA 1
ATOM 726 C C . VAL A 1 105 ? 27.742 21.987 -37.513 1.00 40.72 878 VAL A C 1
ATOM 727 O O . VAL A 1 105 ? 28.531 22.770 -36.958 1.00 39.90 878 VAL A O 1
ATOM 731 N N . ASP A 1 106 ? 26.936 22.351 -38.537 1.00 37.74 879 ASP A N 1
ATOM 732 C CA . ASP A 1 106 ? 26.962 23.703 -39.111 1.00 38.64 879 ASP A CA 1
ATOM 733 C C . ASP A 1 106 ? 26.103 24.712 -38.324 1.00 41.69 879 ASP A C 1
ATOM 734 O O . ASP A 1 106 ? 26.124 25.910 -38.621 1.00 42.37 879 ASP A O 1
ATOM 739 N N . LEU A 1 107 ? 25.376 24.232 -37.318 1.00 36.47 880 LEU A N 1
ATOM 740 C CA . LEU A 1 107 ? 24.538 25.086 -36.496 1.00 37.35 880 LEU A CA 1
ATOM 741 C C . LEU A 1 107 ? 25.031 25.076 -35.024 1.00 41.45 880 LEU A C 1
ATOM 742 O O . LEU A 1 107 ? 25.908 25.873 -34.689 1.00 42.84 880 LEU A O 1
ATOM 747 N N . GLY A 1 108 ? 24.536 24.145 -34.205 1.00 34.85 881 GLY A N 1
ATOM 748 C CA . GLY A 1 108 ? 24.910 24.043 -32.795 1.00 33.47 881 GLY A CA 1
ATOM 749 C C . GLY A 1 108 ? 24.058 23.079 -32.007 1.00 33.30 881 GLY A C 1
ATOM 750 O O . GLY A 1 108 ? 23.508 22.133 -32.581 1.00 31.04 881 GLY A O 1
ATOM 751 N N . ASP A 1 109 ? 23.932 23.311 -30.678 1.00 29.97 882 ASP A N 1
ATOM 752 C CA . ASP A 1 109 ? 23.219 22.369 -29.844 1.00 29.26 882 ASP A CA 1
ATOM 753 C C . ASP A 1 109 ? 21.703 22.403 -30.102 1.00 30.11 882 ASP A C 1
ATOM 754 O O . ASP A 1 109 ? 21.162 23.433 -30.524 1.00 29.46 882 ASP A O 1
ATOM 759 N N . LEU A 1 110 ? 21.041 21.267 -29.847 1.00 27.00 883 LEU A N 1
ATOM 760 C CA . LEU A 1 110 ? 19.598 21.098 -30.039 1.00 27.01 883 LEU A CA 1
ATOM 761 C C . LEU A 1 110 ? 18.756 22.045 -29.188 1.00 31.08 883 LEU A C 1
ATOM 762 O O . LEU A 1 110 ? 17.771 22.561 -29.694 1.00 29.70 883 LEU A O 1
ATOM 767 N N . LYS A 1 111 ? 19.124 22.264 -27.899 1.00 28.06 884 LYS A N 1
ATOM 768 C CA . LYS A 1 111 ? 18.377 23.165 -27.018 1.00 26.88 884 LYS A CA 1
ATOM 769 C C . LYS A 1 111 ? 18.318 24.574 -27.612 1.00 30.70 884 LYS A C 1
ATOM 770 O O . LYS A 1 111 ? 17.236 25.141 -27.676 1.00 28.41 884 LYS A O 1
ATOM 776 N N . GLN A 1 112 ? 19.462 25.127 -28.044 1.00 29.03 885 GLN A N 1
ATOM 777 C CA . GLN A 1 112 ? 19.546 26.478 -28.648 1.00 29.00 885 GLN A CA 1
ATOM 778 C C . GLN A 1 112 ? 18.657 26.585 -29.873 1.00 32.32 885 GLN A C 1
ATOM 779 O O . GLN A 1 112 ? 17.954 27.580 -30.032 1.00 31.22 885 GLN A O 1
ATOM 785 N N . PHE A 1 113 ? 18.680 25.549 -30.731 1.00 28.28 886 PHE A N 1
ATOM 786 C CA . PHE A 1 113 ? 17.862 25.454 -31.923 1.00 28.87 886 PHE A CA 1
ATOM 787 C C . PHE A 1 113 ? 16.364 25.510 -31.562 1.00 32.67 886 PHE A C 1
ATOM 788 O O . PHE A 1 113 ? 15.596 26.202 -32.244 1.00 31.90 886 PHE A O 1
ATOM 796 N N . LEU A 1 114 ? 15.956 24.750 -30.517 1.00 26.63 887 LEU A N 1
ATOM 797 C CA . LEU A 1 114 ? 14.569 24.693 -30.064 1.00 26.78 887 LEU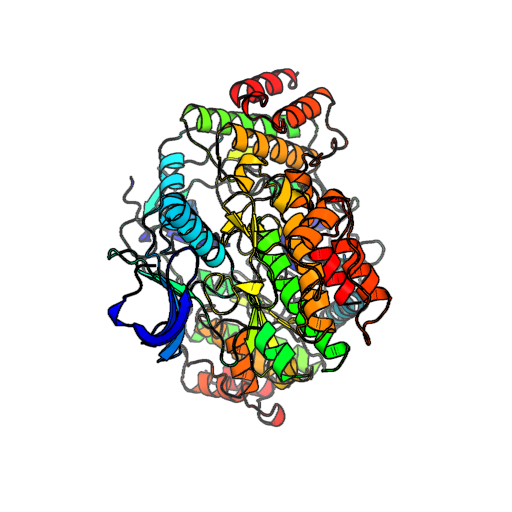 A CA 1
ATOM 798 C C . LEU A 1 114 ? 14.069 26.062 -29.592 1.00 33.88 887 LEU A C 1
ATOM 799 O O . LEU A 1 114 ? 12.969 26.466 -29.976 1.00 35.96 887 LEU A O 1
ATOM 804 N N . ARG A 1 115 ? 14.880 26.773 -28.805 1.00 30.17 888 ARG A N 1
ATOM 805 C CA . ARG A 1 115 ? 14.524 28.068 -28.233 1.00 31.80 888 ARG A CA 1
ATOM 806 C C . ARG A 1 115 ? 14.421 29.192 -29.284 1.00 37.64 888 ARG A C 1
ATOM 807 O O . ARG A 1 115 ? 13.543 30.049 -29.155 1.00 38.16 888 ARG A O 1
ATOM 815 N N . ILE A 1 116 ? 15.315 29.175 -30.301 1.00 33.88 889 ILE A N 1
ATOM 816 C CA . ILE A 1 116 ? 15.357 30.097 -31.447 1.00 33.87 889 ILE A CA 1
ATOM 817 C C . ILE A 1 116 ? 14.143 29.878 -32.394 1.00 37.86 889 ILE A C 1
ATOM 818 O O . ILE A 1 116 ? 13.594 30.863 -32.872 1.00 38.47 889 ILE A O 1
ATOM 823 N N . SER A 1 117 ? 13.740 28.605 -32.636 1.00 33.82 890 SER A N 1
ATOM 824 C CA . SER A 1 117 ? 12.594 28.186 -33.445 1.00 34.35 890 SER A CA 1
ATOM 825 C C . SER A 1 117 ? 11.278 28.834 -32.948 1.00 39.99 890 SER A C 1
ATOM 826 O O . SER A 1 117 ? 10.452 29.261 -33.766 1.00 38.28 890 SER A O 1
ATOM 829 N N . LYS A 1 118 ? 11.096 28.941 -31.614 1.00 36.18 891 LYS A N 1
ATOM 830 C CA . LYS A 1 118 ? 9.885 29.550 -31.068 1.00 36.30 891 LYS A CA 1
ATOM 831 C C . LYS A 1 118 ? 10.141 30.385 -29.825 1.00 41.82 891 LYS A C 1
ATOM 832 O O . LYS A 1 118 ? 10.245 29.849 -28.723 1.00 43.26 891 LYS A O 1
ATOM 838 N N . SER A 1 119 ? 10.193 31.706 -29.985 1.00 38.39 892 SER A N 1
ATOM 839 C CA . SER A 1 119 ? 10.373 32.598 -28.839 1.00 38.59 892 SER A CA 1
ATOM 840 C C . SER A 1 119 ? 9.107 32.584 -27.991 1.00 43.80 892 SER A C 1
ATOM 841 O O . SER A 1 119 ? 8.015 32.363 -28.518 1.00 43.42 892 SER A O 1
ATOM 844 N N . LYS A 1 120 ? 9.259 32.844 -26.686 1.00 41.54 893 LYS A N 1
ATOM 845 C CA . LYS A 1 120 ? 8.145 32.981 -25.735 1.00 42.02 893 LYS A CA 1
ATOM 846 C C . LYS A 1 120 ? 7.406 34.286 -26.064 1.00 45.64 893 LYS A C 1
ATOM 847 O O . LYS A 1 120 ? 6.259 34.452 -25.667 1.00 45.96 893 LYS A O 1
ATOM 853 N N . ASP A 1 121 ? 8.081 35.227 -26.755 1.00 42.40 894 ASP A N 1
ATOM 854 C CA . ASP A 1 121 ? 7.460 36.485 -27.196 1.00 41.90 894 ASP A CA 1
ATOM 855 C C . ASP A 1 121 ? 6.855 36.186 -28.557 1.00 45.02 894 ASP A C 1
ATOM 856 O O . ASP A 1 121 ? 7.581 35.975 -29.528 1.00 42.45 894 ASP A O 1
ATOM 861 N N . GLU A 1 122 ? 5.514 36.142 -28.617 1.00 43.69 895 GLU A N 1
ATOM 862 C CA . GLU A 1 122 ? 4.781 35.840 -29.845 1.00 44.42 895 GLU A CA 1
ATOM 863 C C . GLU A 1 122 ? 4.972 36.905 -30.946 1.00 48.98 895 GLU A C 1
ATOM 864 O O . GLU A 1 122 ? 4.922 36.567 -32.122 1.00 49.45 895 GLU A O 1
ATOM 870 N N . LYS A 1 123 ? 5.265 38.159 -30.568 1.00 46.12 896 LYS A N 1
ATOM 871 C CA . LYS A 1 123 ? 5.472 39.255 -31.517 1.00 45.84 896 LYS A CA 1
ATOM 872 C C . LYS A 1 123 ? 6.774 39.138 -32.335 1.00 48.83 896 LYS A C 1
ATOM 873 O O . LYS A 1 123 ? 6.843 39.703 -33.432 1.00 48.84 896 LYS A O 1
ATOM 879 N N . LEU A 1 124 ? 7.808 38.416 -31.820 1.00 43.19 897 LEU A N 1
ATOM 880 C CA . LEU A 1 124 ? 9.072 38.236 -32.561 1.00 41.36 897 LEU A CA 1
ATOM 881 C C . LEU A 1 124 ? 8.858 37.269 -33.719 1.00 45.11 897 LEU A C 1
ATOM 882 O O . LEU A 1 124 ? 7.926 36.464 -33.668 1.00 44.69 897 LEU A O 1
ATOM 887 N N . LYS A 1 125 ? 9.729 37.321 -34.751 1.00 41.79 898 LYS A N 1
ATOM 888 C CA . LYS A 1 125 ? 9.660 36.376 -35.866 1.00 42.06 898 LYS A CA 1
ATOM 889 C C . LYS A 1 125 ? 10.055 34.996 -35.342 1.00 47.43 898 LYS A C 1
ATOM 890 O O . LYS A 1 125 ? 10.971 34.887 -34.526 1.00 46.30 898 LYS A O 1
ATOM 896 N N . SER A 1 126 ? 9.343 33.957 -35.785 1.00 45.05 899 SER A N 1
ATOM 897 C CA . SER A 1 126 ? 9.596 32.592 -35.357 1.00 45.47 899 SER A CA 1
ATOM 898 C C . SER A 1 126 ? 9.397 31.612 -36.496 1.00 49.74 899 SER A C 1
ATOM 899 O O . SER A 1 126 ? 8.708 31.916 -37.472 1.00 49.92 899 SER A O 1
ATOM 902 N N . GLN A 1 127 ? 9.979 30.418 -36.355 1.00 45.13 900 GLN A N 1
ATOM 903 C CA . GLN A 1 127 ? 9.793 29.320 -37.289 1.00 44.25 900 GLN A CA 1
ATOM 904 C C . GLN A 1 127 ? 9.437 28.088 -36.445 1.00 46.01 900 GLN A C 1
ATOM 905 O O . GLN A 1 127 ? 10.265 27.179 -36.344 1.00 47.41 900 GLN A O 1
ATOM 911 N N . PRO A 1 128 ? 8.257 28.056 -35.753 1.00 39.63 901 PRO A N 1
ATOM 912 C CA . PRO A 1 128 ? 7.969 26.911 -34.869 1.00 38.93 901 PRO A CA 1
ATOM 913 C C . PRO A 1 128 ? 7.943 25.574 -35.578 1.00 40.98 901 PRO A C 1
ATOM 914 O O . PRO A 1 128 ? 7.626 25.495 -36.763 1.00 40.76 901 PRO A O 1
ATOM 918 N N . LEU A 1 129 ? 8.345 24.530 -34.856 1.00 36.25 902 LEU A N 1
ATOM 919 C CA . LEU A 1 129 ? 8.405 23.184 -35.408 1.00 34.05 902 LEU A CA 1
ATOM 920 C C . LEU A 1 129 ? 7.024 22.582 -35.420 1.00 38.01 902 LEU A C 1
ATOM 921 O O . LEU A 1 129 ? 6.253 22.763 -34.468 1.00 39.32 902 LEU A O 1
ATOM 926 N N . SER A 1 130 ? 6.708 21.841 -36.479 1.00 33.52 903 SER A N 1
ATOM 927 C CA . SER A 1 130 ? 5.422 21.158 -36.569 1.00 32.38 903 SER A CA 1
ATOM 928 C C . SER A 1 130 ? 5.581 19.854 -35.762 1.00 37.64 903 SER A C 1
ATOM 929 O O . SER A 1 130 ? 6.723 19.456 -35.465 1.00 35.05 903 SER A O 1
ATOM 932 N N . THR A 1 131 ? 4.456 19.179 -35.447 1.00 33.56 904 THR A N 1
ATOM 933 C CA . THR A 1 131 ? 4.465 17.907 -34.710 1.00 33.07 904 THR A CA 1
ATOM 934 C C . THR A 1 131 ? 5.310 16.879 -35.486 1.00 35.10 904 THR A C 1
ATOM 935 O O . THR A 1 131 ? 6.087 16.147 -34.872 1.00 33.09 904 THR A O 1
ATOM 939 N N . LYS A 1 132 ? 5.164 16.832 -36.833 1.00 31.09 905 LYS A N 1
ATOM 940 C CA . LYS A 1 132 ? 5.941 15.937 -37.691 1.00 30.99 905 LYS A CA 1
ATOM 941 C C . LYS A 1 132 ? 7.455 16.212 -37.542 1.00 32.60 905 LYS A C 1
ATOM 942 O O . LYS A 1 132 ? 8.243 15.275 -37.444 1.00 33.54 905 LYS A O 1
ATOM 948 N N . GLN A 1 133 ? 7.841 17.493 -37.515 1.00 29.27 906 GLN A N 1
ATOM 949 C CA . GLN A 1 133 ? 9.234 17.936 -37.364 1.00 28.34 906 GLN A CA 1
ATOM 950 C C . GLN A 1 133 ? 9.781 17.598 -35.969 1.00 30.78 906 GLN A C 1
ATOM 951 O O . GLN A 1 133 ? 10.917 17.149 -35.862 1.00 28.54 906 GLN A O 1
ATOM 957 N N . LYS A 1 134 ? 8.945 17.746 -34.929 1.00 27.64 907 LYS A N 1
ATOM 958 C CA . LYS A 1 134 ? 9.296 17.432 -33.534 1.00 26.60 907 LYS A CA 1
ATOM 959 C C . LYS A 1 134 ? 9.570 15.926 -33.422 1.00 30.34 907 LYS A C 1
ATOM 960 O O . LYS A 1 134 ? 10.630 15.526 -32.930 1.00 27.61 907 LYS A O 1
ATOM 966 N N . VAL A 1 135 ? 8.652 15.099 -33.962 1.00 27.32 908 VAL A N 1
ATOM 967 C CA . VAL A 1 135 ? 8.811 13.630 -33.988 1.00 27.60 908 VAL A CA 1
ATOM 968 C C . VAL A 1 135 ? 10.092 13.203 -34.735 1.00 31.98 908 VAL A C 1
ATOM 969 O O . VAL A 1 135 ? 10.782 12.263 -34.298 1.00 33.23 908 VAL A O 1
ATOM 973 N N . ALA A 1 136 ? 10.391 13.857 -35.870 1.00 28.97 909 ALA A N 1
ATOM 974 C CA . ALA A 1 136 ? 11.586 13.547 -36.662 1.00 29.09 909 ALA A CA 1
ATOM 975 C C . ALA A 1 136 ? 12.871 13.799 -35.832 1.00 31.89 909 ALA A C 1
ATOM 976 O O . ALA A 1 136 ? 13.765 12.966 -35.856 1.00 31.73 909 ALA A O 1
ATOM 978 N N . LEU A 1 137 ? 12.925 14.901 -35.059 1.00 28.22 910 LEU A N 1
ATOM 979 C CA . LEU A 1 137 ? 14.056 15.181 -34.169 1.00 27.75 910 LEU A CA 1
ATOM 980 C C . LEU A 1 137 ? 14.171 14.085 -33.053 1.00 32.44 910 LEU A C 1
ATOM 981 O O . LEU A 1 137 ? 15.274 13.587 -32.806 1.00 32.86 910 LEU A O 1
ATOM 986 N N . CYS A 1 138 ? 13.035 13.698 -32.414 1.00 29.05 911 CYS A N 1
ATOM 987 C CA . CYS A 1 138 ? 12.956 12.644 -31.382 1.00 28.98 911 CYS A CA 1
ATOM 988 C C . CYS A 1 138 ? 13.407 11.280 -31.879 1.00 32.08 911 CYS A C 1
ATOM 989 O O . CYS A 1 138 ? 14.128 10.577 -31.164 1.00 30.64 911 CYS A O 1
ATOM 992 N N . THR A 1 139 ? 12.920 10.867 -33.075 1.00 28.39 912 THR A N 1
ATOM 993 C CA . THR A 1 139 ? 13.277 9.597 -33.722 1.00 26.77 912 THR A CA 1
ATOM 994 C C . THR A 1 139 ? 14.782 9.507 -33.931 1.00 29.72 912 THR A C 1
ATOM 995 O O . THR A 1 139 ? 15.371 8.474 -33.627 1.00 31.35 912 THR A O 1
ATOM 999 N N . GLN A 1 140 ? 15.412 10.566 -34.466 1.00 26.46 913 GLN A N 1
ATOM 1000 C CA . GLN A 1 140 ? 16.867 10.555 -34.701 1.00 25.52 913 GLN A CA 1
ATOM 1001 C C . GLN A 1 140 ? 17.670 10.306 -33.416 1.00 32.66 913 GLN A C 1
ATOM 1002 O O . GLN A 1 140 ? 18.659 9.565 -33.443 1.00 32.45 913 GLN A O 1
ATOM 1008 N N . VAL A 1 141 ? 17.242 10.930 -32.290 1.00 29.88 914 VAL A N 1
ATOM 1009 C CA . VAL A 1 141 ? 17.885 10.746 -30.977 1.00 27.84 914 VAL A CA 1
ATOM 1010 C C . VAL A 1 141 ? 17.646 9.304 -30.522 1.00 30.42 914 VAL A C 1
ATOM 1011 O O . VAL A 1 141 ? 18.579 8.664 -30.055 1.00 30.74 914 VAL A O 1
ATOM 1015 N N . ALA A 1 142 ? 16.421 8.791 -30.668 1.00 30.04 915 ALA A N 1
ATOM 1016 C CA . ALA A 1 142 ? 16.111 7.406 -30.273 1.00 30.97 915 ALA A CA 1
ATOM 1017 C C . ALA A 1 142 ? 16.980 6.406 -31.055 1.00 34.46 915 ALA A C 1
ATOM 1018 O O . ALA A 1 142 ? 17.395 5.403 -30.479 1.00 32.43 915 ALA A O 1
ATOM 1020 N N . LEU A 1 143 ? 17.229 6.670 -32.369 1.00 33.75 916 LEU A N 1
ATOM 1021 C CA . LEU A 1 143 ? 18.060 5.793 -33.227 1.00 33.95 916 LEU A CA 1
ATOM 1022 C C . LEU A 1 143 ? 19.508 5.798 -32.769 1.00 35.97 916 LEU A C 1
ATOM 1023 O O . LEU A 1 143 ? 20.089 4.733 -32.592 1.00 34.22 916 LEU A O 1
ATOM 1028 N N . GLY A 1 144 ? 20.049 6.988 -32.515 1.00 33.99 917 GLY A N 1
ATOM 1029 C CA . GLY A 1 144 ? 21.409 7.157 -32.009 1.00 33.49 917 GLY A CA 1
ATOM 1030 C C . GLY A 1 144 ? 21.588 6.484 -30.658 1.00 36.53 917 GLY A C 1
ATOM 1031 O O . GLY A 1 144 ? 22.587 5.795 -30.453 1.00 36.63 917 GLY A O 1
ATOM 1032 N N . MET A 1 145 ? 20.574 6.622 -29.749 1.00 31.48 918 MET A N 1
ATOM 1033 C CA . MET A 1 145 ? 20.560 5.994 -28.420 1.00 30.33 918 MET A CA 1
ATOM 1034 C C . MET A 1 145 ? 20.368 4.473 -28.477 1.00 36.06 918 MET A C 1
ATOM 1035 O O . MET A 1 145 ? 20.901 3.761 -27.630 1.00 34.25 918 MET A O 1
ATOM 1040 N N . GLU A 1 146 ? 19.581 3.971 -29.455 1.00 35.11 919 GLU A N 1
ATOM 1041 C CA . GLU A 1 146 ? 19.388 2.523 -29.655 1.00 35.88 919 GLU A CA 1
ATOM 1042 C C . GLU A 1 146 ? 20.752 1.896 -30.037 1.00 39.92 919 GLU A C 1
ATOM 1043 O O . GLU A 1 146 ? 21.110 0.854 -29.492 1.00 40.73 919 GLU A O 1
ATOM 1049 N N . HIS A 1 147 ? 21.535 2.573 -30.899 1.00 35.90 920 HIS A N 1
ATOM 1050 C CA . HIS A 1 147 ? 22.860 2.112 -31.304 1.00 36.11 920 HIS A CA 1
ATOM 1051 C C . HIS A 1 147 ? 23.800 2.080 -30.087 1.00 41.53 920 HIS A C 1
ATOM 1052 O O . HIS A 1 147 ? 24.444 1.052 -29.828 1.00 41.03 920 HIS A O 1
ATOM 1059 N N . LEU A 1 148 ? 23.870 3.214 -29.346 1.00 36.98 921 LEU A N 1
ATOM 1060 C CA . LEU A 1 148 ? 24.686 3.377 -28.135 1.00 35.68 921 LEU A CA 1
ATOM 1061 C C . LEU A 1 148 ? 24.396 2.250 -27.133 1.00 38.63 921 LEU A C 1
ATOM 1062 O O . LEU A 1 148 ? 25.331 1.646 -26.623 1.00 38.13 921 LEU A O 1
ATOM 1067 N N . SER A 1 149 ? 23.103 1.978 -26.859 1.00 36.63 922 SER A N 1
ATOM 1068 C CA . SER A 1 149 ? 22.664 0.960 -25.908 1.00 37.12 922 SER A CA 1
ATOM 1069 C C . SER A 1 149 ? 22.814 -0.475 -26.456 1.00 43.33 922 SER A C 1
ATOM 1070 O O . SER A 1 149 ? 22.983 -1.406 -25.663 1.00 42.13 922 SER A O 1
ATOM 1073 N N . ASN A 1 150 ? 22.750 -0.646 -27.798 1.00 42.56 923 ASN A N 1
ATOM 1074 C CA . ASN A 1 150 ? 22.970 -1.938 -28.471 1.00 42.97 923 ASN A CA 1
ATOM 1075 C C . ASN A 1 150 ? 24.444 -2.312 -28.245 1.00 48.01 923 ASN A C 1
ATOM 1076 O O . ASN A 1 150 ? 24.763 -3.487 -28.059 1.00 47.18 923 ASN A O 1
ATOM 1081 N N . ASN A 1 151 ? 25.326 -1.288 -28.202 1.00 44.29 924 ASN A N 1
ATOM 1082 C CA . ASN A 1 151 ? 26.755 -1.467 -27.959 1.00 43.55 924 ASN A CA 1
ATOM 1083 C C . ASN A 1 151 ? 27.113 -1.493 -26.468 1.00 46.01 924 ASN A C 1
ATOM 1084 O O . ASN A 1 151 ? 28.287 -1.379 -26.131 1.00 46.81 924 ASN A O 1
ATOM 1089 N N . ARG A 1 152 ? 26.105 -1.710 -25.589 1.00 41.81 925 ARG A N 1
ATOM 1090 C CA . ARG A 1 152 ? 26.213 -1.855 -24.127 1.00 42.07 925 ARG A CA 1
ATOM 1091 C C . ARG A 1 152 ? 26.826 -0.627 -23.405 1.00 44.04 925 ARG A C 1
ATOM 1092 O O . ARG A 1 152 ? 27.462 -0.788 -22.366 1.00 44.20 925 ARG A O 1
ATOM 1100 N N . PHE A 1 153 ? 26.606 0.589 -23.932 1.00 38.20 926 PHE A N 1
ATOM 1101 C CA . PHE A 1 153 ? 27.069 1.831 -23.295 1.00 37.07 926 PHE A CA 1
ATOM 1102 C C . PHE A 1 153 ? 25.890 2.526 -22.596 1.00 40.14 926 PHE A C 1
ATOM 1103 O O . PHE A 1 153 ? 24.729 2.316 -22.960 1.00 40.18 926 PHE A O 1
ATOM 1111 N N . VAL A 1 154 ? 26.208 3.378 -21.608 1.00 34.20 927 VAL A N 1
ATOM 1112 C CA . VAL A 1 154 ? 25.261 4.212 -20.857 1.00 32.49 927 VAL A CA 1
ATOM 1113 C C . VAL A 1 154 ? 25.818 5.631 -21.037 1.00 36.85 927 VAL A C 1
ATOM 1114 O O . VAL A 1 154 ? 27.011 5.867 -20.778 1.00 35.81 927 VAL A O 1
ATOM 1118 N N . HIS A 1 155 ? 24.987 6.548 -21.555 1.00 31.91 928 HIS A N 1
ATOM 1119 C CA . HIS A 1 155 ? 25.403 7.918 -21.823 1.00 31.14 928 HIS A CA 1
ATOM 1120 C C . HIS A 1 155 ? 25.570 8.702 -20.501 1.00 33.39 928 HIS A C 1
ATOM 1121 O O . HIS A 1 155 ? 26.631 9.282 -20.283 1.00 31.74 928 HIS A O 1
ATOM 1128 N N . LYS A 1 156 ? 24.521 8.714 -19.626 1.00 28.03 929 LYS A N 1
ATOM 1129 C CA . LYS A 1 156 ? 24.499 9.365 -18.293 1.00 27.89 929 LYS A CA 1
ATOM 1130 C C . LYS A 1 156 ? 24.219 10.877 -18.297 1.00 29.93 929 LYS A C 1
ATOM 1131 O O . LYS A 1 156 ? 23.962 11.429 -17.227 1.00 29.93 929 LYS A O 1
ATOM 1137 N N . ASP A 1 157 ? 24.261 11.540 -19.456 1.00 27.49 930 ASP A N 1
ATOM 1138 C CA . ASP A 1 157 ? 23.966 12.979 -19.537 1.00 27.10 930 ASP A CA 1
ATOM 1139 C C . ASP A 1 157 ? 23.225 13.373 -20.834 1.00 29.96 930 ASP A C 1
ATOM 1140 O O . ASP A 1 157 ? 23.569 14.357 -21.519 1.00 28.14 930 ASP A O 1
ATOM 1145 N N . LEU A 1 158 ? 22.224 12.569 -21.188 1.00 26.24 931 LEU A N 1
ATOM 1146 C CA . LEU A 1 158 ? 21.394 12.811 -22.359 1.00 24.53 931 LEU A CA 1
ATOM 1147 C C . LEU A 1 158 ? 20.461 13.969 -22.042 1.00 25.02 931 LEU A C 1
ATOM 1148 O O . LEU A 1 158 ? 19.830 13.979 -21.003 1.00 25.96 931 LEU A O 1
ATOM 1153 N N . ALA A 1 159 ? 20.450 14.969 -22.910 1.00 23.24 932 ALA A N 1
ATOM 1154 C CA . ALA A 1 159 ? 19.627 16.171 -22.808 1.00 23.37 932 ALA A CA 1
ATOM 1155 C C . ALA A 1 159 ? 19.816 16.930 -24.124 1.00 27.63 932 ALA A C 1
ATOM 1156 O O . ALA A 1 159 ? 20.829 16.720 -24.822 1.00 25.63 932 ALA A O 1
ATOM 1158 N N . ALA A 1 160 ? 18.874 17.832 -24.449 1.00 24.25 933 ALA A N 1
ATOM 1159 C CA . ALA A 1 160 ? 18.923 18.621 -25.689 1.00 25.32 933 ALA A CA 1
ATOM 1160 C C . ALA A 1 160 ? 20.203 19.465 -25.795 1.00 26.08 933 ALA A C 1
ATOM 1161 O O . ALA A 1 160 ? 20.735 19.593 -26.896 1.00 25.18 933 ALA A O 1
ATOM 1163 N N . ARG A 1 161 ? 20.749 19.958 -24.659 1.00 21.35 934 ARG A N 1
ATOM 1164 C CA . ARG A 1 161 ? 22.006 20.730 -24.658 1.00 22.43 934 ARG A CA 1
ATOM 1165 C C . ARG A 1 161 ? 23.174 19.856 -25.171 1.00 27.19 934 ARG A C 1
ATOM 1166 O O . ARG A 1 161 ? 24.154 20.376 -25.695 1.00 26.85 934 ARG A O 1
ATOM 1174 N N . ASN A 1 162 ? 23.078 18.544 -24.969 1.00 25.07 935 ASN A N 1
ATOM 1175 C CA . ASN A 1 162 ? 24.149 17.639 -25.372 1.00 25.60 935 ASN A CA 1
ATOM 1176 C C . ASN A 1 162 ? 23.910 16.959 -26.726 1.00 30.63 935 ASN A C 1
ATOM 1177 O O . ASN A 1 162 ? 24.677 16.088 -27.097 1.00 31.69 935 ASN A O 1
ATOM 1182 N N . CYS A 1 163 ? 22.879 17.363 -27.461 1.00 26.27 936 CYS A N 1
ATOM 1183 C CA . CYS A 1 163 ? 22.659 16.875 -28.813 1.00 26.44 936 CYS A CA 1
ATOM 1184 C C . CYS A 1 163 ? 22.988 18.010 -29.769 1.00 29.29 936 CYS A C 1
ATOM 1185 O O . CYS A 1 163 ? 22.853 19.170 -29.409 1.00 29.29 936 CYS A O 1
ATOM 1188 N N . LEU A 1 164 ? 23.452 17.688 -30.971 1.00 25.66 937 LEU A N 1
ATOM 1189 C CA . LEU A 1 164 ? 23.786 18.709 -31.935 1.00 24.73 937 LEU A CA 1
ATOM 1190 C C . LEU A 1 164 ? 22.822 18.629 -33.121 1.00 30.83 937 LEU A C 1
ATOM 1191 O O . LEU A 1 164 ? 22.364 17.551 -33.486 1.00 28.77 937 LEU A O 1
ATOM 1196 N N . VAL A 1 165 ? 22.561 19.764 -33.743 1.00 29.21 938 VAL A N 1
ATOM 1197 C CA . VAL A 1 165 ? 21.668 19.802 -34.894 1.00 30.27 938 VAL A CA 1
ATOM 1198 C C . VAL A 1 165 ? 22.276 20.655 -36.028 1.00 37.33 938 VAL A C 1
ATOM 1199 O O . VAL A 1 165 ? 22.876 21.702 -35.772 1.00 37.21 938 VAL A O 1
ATOM 1203 N N . SER A 1 166 ? 22.101 20.209 -37.268 1.00 36.40 939 SER A N 1
ATOM 1204 C CA . SER A 1 166 ? 22.505 20.967 -38.463 1.00 36.98 939 SER A CA 1
ATOM 1205 C C . SER A 1 166 ? 21.377 21.985 -38.836 1.00 41.96 939 SER A C 1
ATOM 1206 O O . SER A 1 166 ? 20.309 21.973 -38.222 1.00 41.31 939 SER A O 1
ATOM 1209 N N . ALA A 1 167 ? 21.603 22.832 -39.867 1.00 40.75 940 ALA A N 1
ATOM 1210 C CA . ALA A 1 167 ? 20.619 23.823 -40.358 1.00 41.22 940 ALA A CA 1
ATOM 1211 C C . ALA A 1 167 ? 19.388 23.139 -41.009 1.00 44.95 940 ALA A C 1
ATOM 1212 O O . ALA A 1 167 ? 18.320 23.730 -41.064 1.00 45.19 940 ALA A O 1
ATOM 1214 N N . GLN A 1 168 ? 19.537 21.885 -41.447 1.00 40.83 941 GLN A N 1
ATOM 1215 C CA . GLN A 1 168 ? 18.448 21.107 -42.035 1.00 40.28 941 GLN A CA 1
ATOM 1216 C C . GLN A 1 168 ? 17.858 20.040 -41.056 1.00 43.07 941 GLN A C 1
ATOM 1217 O O . GLN A 1 168 ? 17.239 19.049 -41.475 1.00 41.80 941 GLN A O 1
ATOM 1223 N N . ARG A 1 169 ? 18.049 20.264 -39.749 1.00 38.16 942 ARG A N 1
ATOM 1224 C CA . ARG A 1 169 ? 17.504 19.429 -38.669 1.00 37.23 942 ARG A CA 1
ATOM 1225 C C . ARG A 1 169 ? 17.948 17.934 -38.657 1.00 37.19 942 ARG A C 1
ATOM 1226 O O . ARG A 1 169 ? 17.163 17.047 -38.297 1.00 37.53 942 ARG A O 1
ATOM 1234 N N . GLN A 1 170 ? 19.218 17.682 -38.962 1.00 32.31 943 GLN A N 1
ATOM 1235 C CA . GLN A 1 170 ? 19.851 16.374 -38.814 1.00 31.84 943 GLN A CA 1
ATOM 1236 C C . GLN A 1 170 ? 20.459 16.427 -37.369 1.00 34.45 943 GLN A C 1
ATOM 1237 O O . GLN A 1 170 ? 21.203 17.358 -37.061 1.00 33.08 943 GLN A O 1
ATOM 1243 N N . VAL A 1 171 ? 20.169 15.416 -36.525 1.00 31.03 944 VAL A N 1
ATOM 1244 C CA . VAL A 1 171 ? 20.569 15.377 -35.106 1.00 30.18 944 VAL A CA 1
ATOM 1245 C C . VAL A 1 171 ? 21.650 14.353 -34.793 1.00 33.95 944 VAL A C 1
ATOM 1246 O O . VAL A 1 171 ? 21.540 13.207 -35.213 1.00 34.85 944 VAL A O 1
ATOM 1250 N N . LYS A 1 172 ? 22.633 14.740 -33.958 1.00 29.40 945 LYS A N 1
ATOM 1251 C CA . LYS A 1 172 ? 23.655 13.806 -33.467 1.00 28.37 945 LYS A CA 1
ATOM 1252 C C . LYS A 1 172 ? 23.775 13.930 -31.958 1.00 31.30 945 LYS A C 1
ATOM 1253 O O . LYS A 1 172 ? 23.815 15.047 -31.434 1.00 30.88 945 LYS A O 1
ATOM 1259 N N . VAL A 1 173 ? 23.754 12.781 -31.268 1.00 27.33 946 VAL A N 1
ATOM 1260 C CA . VAL A 1 173 ? 23.956 12.655 -29.828 1.00 27.28 946 VAL A CA 1
ATOM 1261 C C . VAL A 1 173 ? 25.456 12.994 -29.621 1.00 32.75 946 VAL A C 1
ATOM 1262 O O . VAL A 1 173 ? 26.321 12.477 -30.345 1.00 31.91 946 VAL A O 1
ATOM 1266 N N . SER A 1 174 ? 25.743 13.897 -28.676 1.00 27.91 947 SER A N 1
ATOM 1267 C CA . SER A 1 174 ? 27.111 14.268 -28.331 1.00 27.14 947 SER A CA 1
ATOM 1268 C C . SER A 1 174 ? 27.264 14.239 -26.796 1.00 31.63 947 SER A C 1
ATOM 1269 O O . SER A 1 174 ? 26.461 13.594 -26.113 1.00 30.97 947 SER A O 1
ATOM 1272 N N . ALA A 1 175 ? 28.306 14.904 -26.257 1.00 29.55 948 ALA A N 1
ATOM 1273 C CA . ALA A 1 175 ? 28.579 14.985 -24.830 1.00 30.17 948 ALA A CA 1
ATOM 1274 C C . ALA A 1 175 ? 29.403 16.257 -24.652 1.00 35.09 948 ALA A C 1
ATOM 1275 O O . ALA A 1 175 ? 30.595 16.256 -24.909 1.00 37.30 948 ALA A O 1
ATOM 1277 N N . LEU A 1 176 ? 28.738 17.373 -24.377 1.00 31.48 949 LEU A N 1
ATOM 1278 C CA . LEU A 1 176 ? 29.417 18.657 -24.217 1.00 31.04 949 LEU A CA 1
ATOM 1279 C C . LEU A 1 176 ? 29.623 18.912 -22.731 1.00 32.39 949 LEU A C 1
ATOM 1280 O O . LEU A 1 176 ? 30.745 19.180 -22.306 1.00 32.27 949 LEU A O 1
ATOM 1285 N N . GLY A 1 177 ? 28.567 18.745 -21.951 1.00 26.27 950 GLY A N 1
ATOM 1286 C CA . GLY A 1 177 ? 28.615 18.905 -20.506 1.00 26.85 950 GLY A CA 1
ATOM 1287 C C . GLY A 1 177 ? 29.107 20.257 -20.039 1.00 30.24 950 GLY A C 1
ATOM 1288 O O . GLY A 1 177 ? 29.972 20.305 -19.173 1.00 29.66 950 GLY A O 1
ATOM 1289 N N . LEU A 1 178 ? 28.585 21.369 -20.611 1.00 25.61 951 LEU A N 1
ATOM 1290 C CA . LEU A 1 178 ? 29.017 22.740 -20.248 1.00 25.36 951 LEU A CA 1
ATOM 1291 C C . LEU A 1 178 ? 28.379 23.179 -18.935 1.00 28.75 951 LEU A C 1
ATOM 1292 O O . LEU A 1 178 ? 27.600 24.127 -18.887 1.00 28.36 951 LEU A O 1
ATOM 1297 N N . SER A 1 179 ? 28.647 22.407 -17.886 1.00 24.77 952 SER A N 1
ATOM 1298 C CA . SER A 1 179 ? 28.094 22.586 -16.554 1.00 23.48 952 SER A CA 1
ATOM 1299 C C . SER A 1 179 ? 28.674 23.774 -15.773 1.00 27.34 952 SER A C 1
ATOM 1300 O O . SER A 1 179 ? 28.053 24.217 -14.816 1.00 25.46 952 SER A O 1
ATOM 1303 N N . LYS A 1 180 ? 29.877 24.258 -16.130 1.00 27.18 953 LYS A N 1
ATOM 1304 C CA . LYS A 1 180 ? 30.471 25.342 -15.351 1.00 28.05 953 LYS A CA 1
ATOM 1305 C C . LYS A 1 180 ? 29.936 26.725 -15.705 1.00 31.51 953 LYS A C 1
ATOM 1306 O O . LYS A 1 180 ? 29.868 27.597 -14.836 1.00 31.15 953 LYS A O 1
ATOM 1312 N N . ASP A 1 181 ? 29.562 26.929 -16.963 1.00 26.88 954 ASP A N 1
ATOM 1313 C CA . ASP A 1 181 ? 29.128 28.249 -17.412 1.00 25.86 954 ASP A CA 1
ATOM 1314 C C . ASP A 1 181 ? 27.835 28.250 -18.224 1.00 29.20 954 ASP A C 1
ATOM 1315 O O . ASP A 1 181 ? 26.782 28.565 -17.660 1.00 28.96 954 ASP A O 1
ATOM 1320 N N . VAL A 1 182 ? 27.898 27.924 -19.528 1.00 27.08 955 VAL A N 1
ATOM 1321 C CA . VAL A 1 182 ? 26.746 27.993 -20.454 1.00 27.40 955 VAL A CA 1
ATOM 1322 C C . VAL A 1 182 ? 25.508 27.326 -19.892 1.00 29.51 955 VAL A C 1
ATOM 1323 O O . VAL A 1 182 ? 24.442 27.958 -19.868 1.00 27.09 955 VAL A O 1
ATOM 1327 N N . TYR A 1 183 ? 25.642 26.068 -19.428 1.00 26.37 956 TYR A N 1
ATOM 1328 C CA . TYR A 1 183 ? 24.507 25.319 -18.912 1.00 26.12 956 TYR A CA 1
ATOM 1329 C C . TYR A 1 183 ? 24.606 25.038 -17.431 1.00 28.74 956 TYR A C 1
ATOM 1330 O O . TYR A 1 183 ? 24.111 24.015 -16.970 1.00 28.36 956 TYR A O 1
ATOM 1339 N N . ASN A 1 184 ? 25.168 25.982 -16.663 1.00 26.21 957 ASN A N 1
ATOM 1340 C CA . ASN A 1 184 ? 25.295 25.834 -15.215 1.00 25.81 957 ASN A CA 1
ATOM 1341 C C . ASN A 1 184 ? 23.928 25.683 -14.530 1.00 29.07 957 ASN A C 1
ATOM 1342 O O . ASN A 1 184 ? 23.817 24.926 -13.570 1.00 28.01 957 ASN A O 1
ATOM 1347 N N . SER A 1 185 ? 22.866 26.318 -15.085 1.00 25.47 958 SER A N 1
ATOM 1348 C CA . SER A 1 185 ? 21.501 26.219 -14.531 1.00 26.30 958 SER A CA 1
ATOM 1349 C C . SER A 1 185 ? 20.910 24.798 -14.688 1.00 28.15 958 SER A C 1
ATOM 1350 O O . SER A 1 185 ? 19.936 24.501 -14.041 1.00 28.78 958 SER A O 1
ATOM 1353 N N . GLU A 1 186 ? 21.538 23.895 -15.480 1.00 23.78 959 GLU A N 1
ATOM 1354 C CA . GLU A 1 186 ? 20.976 22.548 -15.684 1.00 22.79 959 GLU A CA 1
ATOM 1355 C C . GLU A 1 186 ? 21.687 21.474 -14.871 1.00 27.28 959 GLU A C 1
ATOM 1356 O O . GLU A 1 186 ? 21.386 20.277 -15.011 1.00 27.01 959 GLU A O 1
ATOM 1362 N N . TYR A 1 187 ? 22.672 21.895 -14.066 1.00 24.06 960 TYR A N 1
ATOM 1363 C CA . TYR A 1 187 ? 23.439 21.006 -13.214 1.00 25.19 960 TYR A CA 1
ATOM 1364 C C . TYR A 1 187 ? 23.303 21.451 -11.771 1.00 32.30 960 TYR A C 1
ATOM 1365 O O . TYR A 1 187 ? 23.162 22.648 -11.493 1.00 31.52 960 TYR A O 1
ATOM 1374 N N . TYR A 1 188 ? 23.270 20.469 -10.871 1.00 29.04 961 TYR A N 1
ATOM 1375 C CA . TYR A 1 188 ? 22.975 20.663 -9.464 1.00 29.30 961 TYR A CA 1
ATOM 1376 C C . TYR A 1 188 ? 24.073 20.069 -8.580 1.00 35.32 961 TYR A C 1
ATOM 1377 O O . TYR A 1 188 ? 24.508 18.937 -8.821 1.00 34.32 961 TYR A O 1
ATOM 1386 N N . HIS A 1 189 ? 24.535 20.848 -7.576 1.00 34.36 962 HIS A N 1
ATOM 1387 C CA . HIS A 1 189 ? 25.584 20.423 -6.633 1.00 36.02 962 HIS A CA 1
ATOM 1388 C C . HIS A 1 189 ? 24.935 19.453 -5.650 1.00 38.12 962 HIS A C 1
ATOM 1389 O O . HIS A 1 189 ? 24.025 19.825 -4.907 1.00 36.42 962 HIS A O 1
ATOM 1396 N N . PHE A 1 190 ? 25.317 18.182 -5.754 1.00 36.05 963 PHE A N 1
ATOM 1397 C CA . PHE A 1 190 ? 24.729 17.116 -4.960 1.00 36.51 963 PHE A CA 1
ATOM 1398 C C . PHE A 1 190 ? 25.750 16.046 -4.677 1.00 41.47 963 PHE A C 1
ATOM 1399 O O . PHE A 1 190 ? 26.396 15.539 -5.609 1.00 41.19 963 PHE A O 1
ATOM 1407 N N . ARG A 1 191 ? 25.922 15.722 -3.368 1.00 39.71 964 ARG A N 1
ATOM 1408 C CA . ARG A 1 191 ? 26.878 14.707 -2.896 1.00 39.43 964 ARG A CA 1
ATOM 1409 C C . ARG A 1 191 ? 28.258 14.847 -3.551 1.00 44.91 964 ARG A C 1
ATOM 1410 O O . ARG A 1 191 ? 28.781 13.888 -4.115 1.00 46.84 964 ARG A O 1
ATOM 1418 N N . GLN A 1 192 ? 28.819 16.067 -3.507 1.00 41.97 965 GLN A N 1
ATOM 1419 C CA . GLN A 1 192 ? 30.166 16.420 -3.991 1.00 42.53 965 GLN A CA 1
ATOM 1420 C C . GLN A 1 192 ? 30.373 16.221 -5.527 1.00 46.02 965 GLN A C 1
ATOM 1421 O O . GLN A 1 192 ? 31.499 15.983 -5.988 1.00 46.71 965 GLN A O 1
ATOM 1427 N N . ALA A 1 193 ? 29.294 16.374 -6.317 1.00 40.61 966 ALA A N 1
ATOM 1428 C CA . ALA A 1 193 ? 29.362 16.305 -7.788 1.00 39.18 966 ALA A CA 1
ATOM 1429 C C . ALA A 1 193 ? 28.286 17.215 -8.414 1.00 40.15 966 ALA A C 1
ATOM 1430 O O . ALA A 1 193 ? 27.320 17.582 -7.747 1.00 40.03 966 ALA A O 1
ATOM 1432 N N . TRP A 1 194 ? 28.478 17.597 -9.670 1.00 37.18 967 TRP A N 1
ATOM 1433 C CA . TRP A 1 194 ? 27.541 18.445 -10.414 1.00 37.61 967 TRP A CA 1
ATOM 1434 C C . TRP A 1 194 ? 26.747 17.534 -11.319 1.00 35.77 967 TRP A C 1
ATOM 1435 O O . TRP A 1 194 ? 27.304 16.947 -12.228 1.00 35.62 967 TRP A O 1
ATOM 1446 N N . VAL A 1 195 ? 25.499 17.271 -10.947 1.00 29.76 968 VAL A N 1
ATOM 1447 C CA . VAL A 1 195 ? 24.685 16.282 -11.651 1.00 27.83 968 VAL A CA 1
ATOM 1448 C C . VAL A 1 195 ? 23.542 16.928 -12.465 1.00 29.97 968 VAL A C 1
ATOM 1449 O O . VAL A 1 195 ? 22.993 17.951 -12.043 1.00 27.69 968 VAL A O 1
ATOM 1453 N N . PRO A 1 196 ? 23.147 16.305 -13.609 1.00 26.71 969 PRO A N 1
ATOM 1454 C CA . PRO A 1 196 ? 22.026 16.859 -14.411 1.00 25.01 969 PRO A CA 1
ATOM 1455 C C . PRO A 1 196 ? 20.662 16.495 -13.801 1.00 29.01 969 PRO A C 1
ATOM 1456 O O . PRO A 1 196 ? 19.871 15.746 -14.408 1.00 26.89 969 PRO A O 1
ATOM 1460 N N . LEU A 1 197 ? 20.401 17.014 -12.589 1.00 25.81 970 LEU A N 1
ATOM 1461 C CA . LEU A 1 197 ? 19.203 16.755 -11.776 1.00 24.75 970 LEU A CA 1
ATOM 1462 C C . LEU A 1 197 ? 17.870 16.553 -12.534 1.00 27.53 970 LEU A C 1
ATOM 1463 O O . LEU A 1 197 ? 17.213 15.530 -12.330 1.00 25.98 970 LEU A O 1
ATOM 1468 N N . ARG A 1 198 ? 17.419 17.567 -13.312 1.00 24.67 971 ARG A N 1
ATOM 1469 C CA . ARG A 1 198 ? 16.106 17.547 -13.965 1.00 25.66 971 ARG A CA 1
ATOM 1470 C C . ARG A 1 198 ? 15.966 16.478 -15.064 1.00 30.30 971 ARG A C 1
ATOM 1471 O O . ARG A 1 198 ? 14.862 16.283 -15.577 1.00 31.46 971 ARG A O 1
ATOM 1479 N N . TRP A 1 199 ? 17.049 15.773 -15.393 1.00 26.37 972 TRP A N 1
ATOM 1480 C CA . TRP A 1 199 ? 17.023 14.705 -16.413 1.00 25.73 972 TRP A CA 1
ATOM 1481 C C . TRP A 1 199 ? 17.244 13.316 -15.785 1.00 28.99 972 TRP A C 1
ATOM 1482 O O . TRP A 1 199 ? 17.242 12.316 -16.492 1.00 28.90 972 TRP A O 1
ATOM 1493 N N . MET A 1 200 ? 17.419 13.254 -14.461 1.00 26.56 973 MET A N 1
ATOM 1494 C CA . MET A 1 200 ? 17.773 11.995 -13.795 1.00 25.29 973 MET A CA 1
ATOM 1495 C C . MET A 1 200 ? 16.620 11.224 -13.213 1.00 28.65 973 MET A C 1
ATOM 1496 O O . MET A 1 200 ? 15.740 11.782 -12.563 1.00 29.35 973 MET A O 1
ATOM 1501 N N . SER A 1 201 ? 16.678 9.906 -13.375 1.00 26.85 974 SER A N 1
ATOM 1502 C CA . SER A 1 201 ? 15.711 8.997 -12.777 1.00 27.40 974 SER A CA 1
ATOM 1503 C C . SER A 1 201 ? 16.013 8.921 -11.257 1.00 31.40 974 SER A C 1
ATOM 1504 O O . SER A 1 201 ? 17.138 9.223 -10.857 1.00 29.02 974 SER A O 1
ATOM 1507 N N . PRO A 1 202 ? 15.063 8.511 -10.393 1.00 30.39 975 PRO A N 1
ATOM 1508 C CA . PRO A 1 202 ? 15.373 8.457 -8.949 1.00 30.95 975 PRO A CA 1
ATOM 1509 C C . PRO A 1 202 ? 16.536 7.541 -8.587 1.00 35.85 975 PRO A C 1
ATOM 1510 O O . PRO A 1 202 ? 17.366 7.935 -7.763 1.00 35.98 975 PRO A O 1
ATOM 1514 N N . GLU A 1 203 ? 16.659 6.371 -9.247 1.00 31.42 976 GLU A N 1
ATOM 1515 C CA . GLU A 1 203 ? 17.758 5.446 -8.930 1.00 31.96 976 GLU A CA 1
ATOM 1516 C C . GLU A 1 203 ? 19.136 5.971 -9.354 1.00 36.53 976 GLU A C 1
ATOM 1517 O O . GLU A 1 203 ? 20.123 5.662 -8.688 1.00 36.00 976 GLU A O 1
ATOM 1523 N N . ALA A 1 204 ? 19.198 6.766 -10.443 1.00 33.52 977 ALA A N 1
ATOM 1524 C CA . ALA A 1 204 ? 20.451 7.302 -10.924 1.00 33.63 977 ALA A CA 1
ATOM 1525 C C . ALA A 1 204 ? 21.009 8.367 -9.984 1.00 39.10 977 ALA A C 1
ATOM 1526 O O . ALA A 1 204 ? 22.201 8.331 -9.673 1.00 39.39 977 ALA A O 1
ATOM 1528 N N . ILE A 1 205 ? 20.172 9.291 -9.520 1.00 35.17 978 ILE A N 1
ATOM 1529 C CA . ILE A 1 205 ? 20.673 10.363 -8.651 1.00 36.04 978 ILE A CA 1
ATOM 1530 C C . ILE A 1 205 ? 20.789 9.910 -7.168 1.00 41.36 978 ILE A C 1
ATOM 1531 O O . ILE A 1 205 ? 21.792 10.225 -6.527 1.00 41.77 978 ILE A O 1
ATOM 1536 N N . LEU A 1 206 ? 19.795 9.168 -6.654 1.00 39.40 979 LEU A N 1
ATOM 1537 C CA . LEU A 1 206 ? 19.724 8.728 -5.253 1.00 39.99 979 LEU A CA 1
ATOM 1538 C C . LEU A 1 206 ? 20.525 7.470 -4.896 1.00 45.90 979 LEU A C 1
ATOM 1539 O O . LEU A 1 206 ? 20.771 7.236 -3.705 1.00 47.33 979 LEU A O 1
ATOM 1544 N N . GLU A 1 207 ? 20.894 6.651 -5.888 1.00 41.24 980 GLU A N 1
ATOM 1545 C CA . GLU A 1 207 ? 21.657 5.425 -5.651 1.00 40.93 980 GLU A CA 1
ATOM 1546 C C . GLU A 1 207 ? 22.889 5.332 -6.551 1.00 43.96 980 GLU A C 1
ATOM 1547 O O . GLU A 1 207 ? 23.678 4.400 -6.406 1.00 45.07 980 GLU A O 1
ATOM 1553 N N . GLY A 1 208 ? 23.050 6.279 -7.479 1.00 38.79 981 GLY A N 1
ATOM 1554 C CA . GLY A 1 208 ? 24.161 6.263 -8.428 1.00 38.06 981 GLY A CA 1
ATOM 1555 C C . GLY A 1 208 ? 24.054 5.113 -9.418 1.00 41.44 981 GLY A C 1
ATOM 1556 O O . GLY A 1 208 ? 25.031 4.784 -10.090 1.00 40.02 981 GLY A O 1
ATOM 1557 N N . ASP A 1 209 ? 22.865 4.474 -9.502 1.00 38.55 982 ASP A N 1
ATOM 1558 C CA . ASP A 1 209 ? 22.625 3.343 -10.401 1.00 38.69 982 ASP A CA 1
ATOM 1559 C C . ASP A 1 209 ? 22.230 3.807 -11.822 1.00 41.84 982 ASP A C 1
ATOM 1560 O O . ASP A 1 209 ? 21.057 4.097 -12.089 1.00 40.53 982 ASP A O 1
ATOM 1565 N N . PHE A 1 210 ? 23.215 3.832 -12.729 1.00 38.22 983 PHE A N 1
ATOM 1566 C CA . PHE A 1 210 ? 23.034 4.215 -14.129 1.00 37.64 983 PHE A CA 1
ATOM 1567 C C . PHE A 1 210 ? 22.927 3.004 -15.016 1.00 39.64 983 PHE A C 1
ATOM 1568 O O . PHE A 1 210 ? 23.734 2.072 -14.922 1.00 38.63 983 PHE A O 1
ATOM 1576 N N . SER A 1 211 ? 21.936 3.018 -15.893 1.00 34.80 984 SER A N 1
ATOM 1577 C CA . SER A 1 211 ? 21.714 1.926 -16.842 1.00 34.46 984 SER A CA 1
ATOM 1578 C C . SER A 1 211 ? 21.110 2.487 -18.123 1.00 37.78 984 SER A C 1
ATOM 1579 O O . SER A 1 211 ? 20.887 3.695 -18.224 1.00 36.48 984 SER A O 1
ATOM 1582 N N . THR A 1 212 ? 20.865 1.621 -19.116 1.00 34.23 985 THR A N 1
ATOM 1583 C CA . THR A 1 212 ? 20.227 2.052 -20.350 1.00 33.01 985 THR A CA 1
ATOM 1584 C C . THR A 1 212 ? 18.833 2.628 -20.005 1.00 33.17 985 THR A C 1
ATOM 1585 O O . THR A 1 212 ? 18.383 3.565 -20.651 1.00 33.52 985 THR A O 1
ATOM 1589 N N . LYS A 1 213 ? 18.199 2.100 -18.960 1.00 27.60 986 LYS A N 1
ATOM 1590 C CA . LYS A 1 213 ? 16.879 2.511 -18.513 1.00 28.04 986 LYS A CA 1
ATOM 1591 C C . LYS A 1 213 ? 16.880 3.868 -17.806 1.00 32.25 986 LYS A C 1
ATOM 1592 O O . LYS A 1 213 ? 15.842 4.554 -17.810 1.00 29.54 986 LYS A O 1
ATOM 1598 N N . SER A 1 214 ? 18.043 4.280 -17.223 1.00 29.74 987 SER A N 1
ATOM 1599 C CA . SER A 1 214 ? 18.163 5.621 -16.654 1.00 29.47 987 SER A CA 1
ATOM 1600 C C . SER A 1 214 ? 18.346 6.554 -17.874 1.00 32.38 987 SER A C 1
ATOM 1601 O O . SER A 1 214 ? 17.824 7.652 -17.869 1.00 31.07 987 SER A O 1
ATOM 1604 N N . ASP A 1 215 ? 19.006 6.080 -18.948 1.00 28.90 988 ASP A N 1
ATOM 1605 C CA . ASP A 1 215 ? 19.108 6.841 -20.210 1.00 28.51 988 ASP A CA 1
ATOM 1606 C C . ASP A 1 215 ? 17.719 6.980 -20.849 1.00 29.65 988 ASP A C 1
ATOM 1607 O O . ASP A 1 215 ? 17.435 8.006 -21.475 1.00 28.53 988 ASP A O 1
ATOM 1612 N N . VAL A 1 216 ? 16.843 5.975 -20.648 1.00 26.39 989 VAL A N 1
ATOM 1613 C CA . VAL A 1 216 ? 15.459 6.000 -21.156 1.00 27.14 989 VAL A CA 1
ATOM 1614 C C . VAL A 1 216 ? 14.650 7.142 -20.495 1.00 30.15 989 VAL A C 1
ATOM 1615 O O . VAL A 1 216 ? 13.941 7.867 -21.204 1.00 28.33 989 VAL A O 1
ATOM 1619 N N . TRP A 1 217 ? 14.803 7.330 -19.157 1.00 27.98 990 TRP A N 1
ATOM 1620 C CA . TRP A 1 217 ? 14.152 8.420 -18.385 1.00 27.12 990 TRP A CA 1
ATOM 1621 C C . TRP A 1 217 ? 14.599 9.765 -18.972 1.00 29.03 990 TRP A C 1
ATOM 1622 O O . TRP A 1 217 ? 13.765 10.612 -19.292 1.00 27.64 990 TRP A O 1
ATOM 1633 N N . ALA A 1 218 ? 15.933 9.955 -19.097 1.00 24.44 991 ALA A N 1
ATOM 1634 C CA . ALA A 1 218 ? 16.535 11.146 -19.687 1.00 24.27 991 ALA A CA 1
ATOM 1635 C C . ALA A 1 218 ? 15.982 11.407 -21.115 1.00 28.48 991 ALA A C 1
ATOM 1636 O O . ALA A 1 218 ? 15.684 12.552 -21.451 1.00 27.49 991 ALA A O 1
ATOM 1638 N N . PHE A 1 219 ? 15.826 10.352 -21.939 1.00 26.50 992 PHE A N 1
ATOM 1639 C CA . PHE A 1 219 ? 15.244 10.467 -23.283 1.00 26.92 992 PHE A CA 1
ATOM 1640 C C . PHE A 1 219 ? 13.799 11.000 -23.201 1.00 30.91 992 PHE A C 1
ATOM 1641 O O . PHE A 1 219 ? 13.440 11.859 -24.004 1.00 29.60 992 PHE A O 1
ATOM 1649 N N . GLY A 1 220 ? 13.015 10.516 -22.219 1.00 27.90 993 GLY A N 1
ATOM 1650 C CA . GLY A 1 220 ? 11.665 11.009 -21.970 1.00 26.56 993 GLY A CA 1
ATOM 1651 C C . GLY A 1 220 ? 11.660 12.508 -21.760 1.00 28.44 993 GLY A C 1
ATOM 1652 O O . GLY A 1 220 ? 10.868 13.238 -22.371 1.00 26.79 993 GLY A O 1
ATOM 1653 N N . VAL A 1 221 ? 12.605 12.983 -20.943 1.00 24.79 994 VAL A N 1
ATOM 1654 C CA . VAL A 1 221 ? 12.776 14.404 -20.652 1.00 23.78 994 VAL A CA 1
ATOM 1655 C C . VAL A 1 221 ? 13.167 15.157 -21.929 1.00 25.47 994 VAL A C 1
ATOM 1656 O O . VAL A 1 221 ? 12.692 16.271 -22.151 1.00 24.47 994 VAL A O 1
ATOM 1660 N N . LEU A 1 222 ? 14.107 14.602 -22.705 1.00 24.68 995 LEU A N 1
ATOM 1661 C CA . LEU A 1 222 ? 14.555 15.212 -23.961 1.00 25.56 995 LEU A CA 1
ATOM 1662 C C . LEU A 1 222 ? 13.354 15.410 -24.933 1.00 27.95 995 LEU A C 1
ATOM 1663 O O . LEU A 1 222 ? 13.242 16.464 -25.552 1.00 27.57 995 LEU A O 1
ATOM 1668 N N . MET A 1 223 ? 12.486 14.404 -25.062 1.00 24.66 996 MET A N 1
ATOM 1669 C CA . MET A 1 223 ? 11.265 14.495 -25.895 1.00 25.90 996 MET A CA 1
ATOM 1670 C C . MET A 1 223 ? 10.419 15.685 -25.408 1.00 27.90 996 MET A C 1
ATOM 1671 O O . MET A 1 223 ? 9.856 16.425 -26.214 1.00 27.95 996 MET A O 1
ATOM 1676 N N . TRP A 1 224 ? 10.360 15.869 -24.086 1.00 23.74 997 TRP A N 1
ATOM 1677 C CA . TRP A 1 224 ? 9.613 16.950 -23.445 1.00 23.45 997 TRP A CA 1
ATOM 1678 C C . TRP A 1 224 ? 10.227 18.288 -23.800 1.00 26.41 997 TRP A C 1
ATOM 1679 O O . TRP A 1 224 ? 9.505 19.232 -24.109 1.00 25.37 997 TRP A O 1
ATOM 1690 N N . GLU A 1 225 ? 11.570 18.364 -23.787 1.00 23.98 998 GLU A N 1
ATOM 1691 C CA . GLU A 1 225 ? 12.287 19.559 -24.196 1.00 23.42 998 GLU A CA 1
ATOM 1692 C C . GLU A 1 225 ? 11.943 19.866 -25.656 1.00 26.95 998 GLU A C 1
ATOM 1693 O O . GLU A 1 225 ? 11.723 21.017 -25.974 1.00 26.60 998 GLU A O 1
ATOM 1699 N N . VAL A 1 226 ? 11.888 18.859 -26.545 1.00 24.41 999 VAL A N 1
ATOM 1700 C CA . VAL A 1 226 ? 11.559 19.132 -27.961 1.00 24.76 999 VAL A CA 1
ATOM 1701 C C . VAL A 1 226 ? 10.138 19.679 -28.092 1.00 30.87 999 VAL A C 1
ATOM 1702 O O . VAL A 1 226 ? 9.934 20.728 -28.730 1.00 28.97 999 VAL A O 1
ATOM 1706 N N . PHE A 1 227 ? 9.162 18.982 -27.463 1.00 27.94 1000 PHE A N 1
ATOM 1707 C CA . PHE A 1 227 ? 7.748 19.356 -27.549 1.00 27.27 1000 PHE A CA 1
ATOM 1708 C C . PHE A 1 227 ? 7.401 20.681 -26.847 1.00 30.83 1000 PHE A C 1
ATOM 1709 O O . PHE A 1 227 ? 6.312 21.198 -27.088 1.00 30.34 1000 PHE A O 1
ATOM 1717 N N . THR A 1 228 ? 8.316 21.253 -26.031 1.00 24.94 1001 THR A N 1
ATOM 1718 C CA . THR A 1 228 ? 8.093 22.571 -25.419 1.00 24.63 1001 THR A CA 1
ATOM 1719 C C . THR A 1 228 ? 8.979 23.636 -26.064 1.00 28.55 1001 THR A C 1
ATOM 1720 O O . THR A 1 228 ? 9.071 24.732 -25.523 1.00 28.90 1001 THR A O 1
ATOM 1724 N N . HIS A 1 229 ? 9.663 23.319 -27.165 1.00 26.58 1002 HIS A N 1
ATOM 1725 C CA . HIS A 1 229 ? 10.634 24.209 -27.807 1.00 28.05 1002 HIS A CA 1
ATOM 1726 C C . HIS A 1 229 ? 11.726 24.657 -26.804 1.00 31.40 1002 HIS A C 1
ATOM 1727 O O . HIS A 1 229 ? 12.049 25.838 -26.702 1.00 29.97 1002 HIS A O 1
ATOM 1734 N N . GLY A 1 230 ? 12.278 23.693 -26.079 1.00 28.22 1003 GLY A N 1
ATOM 1735 C CA . GLY A 1 230 ? 13.380 23.913 -25.146 1.00 28.23 1003 GLY A CA 1
ATOM 1736 C C . GLY A 1 230 ? 13.100 24.601 -23.826 1.00 30.78 1003 GLY A C 1
ATOM 1737 O O . GLY A 1 230 ? 13.937 25.367 -23.361 1.00 30.45 1003 GLY A O 1
ATOM 1738 N N . GLU A 1 231 ? 11.948 24.348 -23.198 1.00 27.93 1004 GLU A N 1
ATOM 1739 C CA . GLU A 1 231 ? 11.683 24.912 -21.880 1.00 27.37 1004 GLU A CA 1
ATOM 1740 C C . GLU A 1 231 ? 12.449 24.098 -20.828 1.00 29.56 1004 GLU A C 1
ATOM 1741 O O . GLU A 1 231 ? 12.761 22.926 -21.057 1.00 28.04 1004 GLU A O 1
ATOM 1747 N N . MET A 1 232 ? 12.757 24.722 -19.693 1.00 25.20 1005 MET A N 1
ATOM 1748 C CA . MET A 1 232 ? 13.448 24.057 -18.594 1.00 25.58 1005 MET A CA 1
ATOM 1749 C C . MET A 1 232 ? 12.495 23.024 -17.944 1.00 29.70 1005 MET A C 1
ATOM 1750 O O . MET A 1 232 ? 11.403 23.417 -17.549 1.00 29.07 1005 MET A O 1
ATOM 1755 N N . PRO A 1 233 ? 12.860 21.729 -17.823 1.00 27.19 1006 PRO A N 1
ATOM 1756 C CA . PRO A 1 233 ? 11.965 20.776 -17.117 1.00 27.78 1006 PRO A CA 1
ATOM 1757 C C . PRO A 1 233 ? 11.748 21.236 -15.665 1.00 33.67 1006 PRO A C 1
ATOM 1758 O O . PRO A 1 233 ? 12.719 21.602 -14.993 1.00 32.58 1006 PRO A O 1
ATOM 1762 N N . HIS A 1 234 ? 10.480 21.293 -15.199 1.00 30.28 1007 HIS A N 1
ATOM 1763 C CA . HIS A 1 234 ? 10.147 21.769 -13.845 1.00 31.43 1007 HIS A CA 1
ATOM 1764 C C . HIS A 1 234 ? 10.635 23.219 -13.617 1.00 35.58 1007 HIS A C 1
ATOM 1765 O O . HIS A 1 234 ? 11.124 23.537 -12.530 1.00 33.40 1007 HIS A O 1
ATOM 1772 N N . GLY A 1 235 ? 10.579 24.051 -14.661 1.00 35.46 1008 GLY A N 1
ATOM 1773 C CA . GLY A 1 235 ? 11.002 25.452 -14.565 1.00 36.99 1008 GLY A CA 1
ATOM 1774 C C . GLY A 1 235 ? 10.115 26.153 -13.550 1.00 44.67 1008 GLY A C 1
ATOM 1775 O O . GLY A 1 235 ? 8.935 25.813 -13.418 1.00 46.26 1008 GLY A O 1
ATOM 1776 N N . GLY A 1 236 ? 10.661 27.038 -12.752 1.00 42.51 1009 GLY A N 1
ATOM 1777 C CA . GLY A 1 236 ? 9.797 27.634 -11.728 1.00 43.12 1009 GLY A CA 1
ATOM 1778 C C . GLY A 1 236 ? 9.806 26.903 -10.396 1.00 45.76 1009 GLY A C 1
ATOM 1779 O O . GLY A 1 236 ? 9.230 27.383 -9.417 1.00 47.04 1009 GLY A O 1
ATOM 1780 N N . GLN A 1 237 ? 10.444 25.726 -10.352 1.00 39.44 1010 GLN A N 1
ATOM 1781 C CA . GLN A 1 237 ? 10.719 24.984 -9.133 1.00 37.34 1010 GLN A CA 1
ATOM 1782 C C . GLN A 1 237 ? 12.223 25.060 -9.005 1.00 38.57 1010 GLN A C 1
ATOM 1783 O O . GLN A 1 237 ? 12.948 24.799 -9.976 1.00 36.95 1010 GLN A O 1
ATOM 1789 N N . ALA A 1 238 ? 12.691 25.408 -7.812 1.00 34.06 1011 ALA A N 1
ATOM 1790 C CA . ALA A 1 238 ? 14.097 25.473 -7.462 1.00 34.33 1011 ALA A CA 1
ATOM 1791 C C . ALA A 1 238 ? 14.625 24.043 -7.423 1.00 36.09 1011 ALA A C 1
ATOM 1792 O O . ALA A 1 238 ? 13.853 23.105 -7.187 1.00 33.96 1011 ALA A O 1
ATOM 1794 N N . ASP A 1 239 ? 15.939 23.879 -7.619 1.00 32.83 1012 ASP A N 1
ATOM 1795 C CA . ASP A 1 239 ? 16.596 22.578 -7.574 1.00 32.56 1012 ASP A CA 1
ATOM 1796 C C . ASP A 1 239 ? 16.197 21.729 -6.361 1.00 38.37 1012 ASP A C 1
ATOM 1797 O O . ASP A 1 239 ? 15.912 20.545 -6.514 1.00 34.65 1012 ASP A O 1
ATOM 1802 N N . ASP A 1 240 ? 16.188 22.336 -5.155 1.00 38.72 1013 ASP A N 1
ATOM 1803 C CA . ASP A 1 240 ? 15.835 21.634 -3.912 1.00 39.47 1013 ASP A CA 1
ATOM 1804 C C . ASP A 1 240 ? 14.427 21.030 -3.933 1.00 40.87 1013 ASP A C 1
ATOM 1805 O O . ASP A 1 240 ? 14.269 19.903 -3.469 1.00 37.75 1013 ASP A O 1
ATOM 1810 N N . GLU A 1 241 ? 13.438 21.745 -4.535 1.00 38.75 1014 GLU A N 1
ATOM 1811 C CA . GLU A 1 241 ? 12.044 21.297 -4.680 1.00 38.72 1014 GLU A CA 1
ATOM 1812 C C . GLU A 1 241 ? 12.000 20.115 -5.633 1.00 41.88 1014 GLU A C 1
ATOM 1813 O O . GLU A 1 241 ? 11.361 19.107 -5.309 1.00 41.70 1014 GLU A O 1
ATOM 1819 N N . VAL A 1 242 ? 12.704 20.224 -6.802 1.00 35.91 1015 VAL A N 1
ATOM 1820 C CA . VAL A 1 242 ? 12.809 19.152 -7.809 1.00 34.40 1015 VAL A CA 1
ATOM 1821 C C . VAL A 1 242 ? 13.338 17.878 -7.152 1.00 36.49 1015 VAL A C 1
ATOM 1822 O O . VAL A 1 242 ? 12.762 16.809 -7.344 1.00 36.89 1015 VAL A O 1
ATOM 1826 N N . LEU A 1 243 ? 14.424 17.989 -6.384 1.00 33.42 1016 LEU A N 1
ATOM 1827 C CA . LEU A 1 243 ? 15.020 16.841 -5.717 1.00 34.74 1016 LEU A CA 1
ATOM 1828 C C . LEU A 1 243 ? 14.042 16.209 -4.725 1.00 41.38 1016 LEU A C 1
ATOM 1829 O O . LEU A 1 243 ? 13.848 15.002 -4.791 1.00 42.58 1016 LEU A O 1
ATOM 1834 N N . ALA A 1 244 ? 13.391 17.024 -3.864 1.00 39.94 1017 ALA A N 1
ATOM 1835 C CA . ALA A 1 244 ? 12.398 16.551 -2.892 1.00 40.65 1017 ALA A CA 1
ATOM 1836 C C . ALA A 1 244 ? 11.210 15.860 -3.575 1.00 47.29 1017 ALA A C 1
ATOM 1837 O O . ALA A 1 244 ? 10.774 14.826 -3.087 1.00 48.52 1017 ALA A O 1
ATOM 1839 N N . ASP A 1 245 ? 10.714 16.394 -4.721 1.00 44.31 1018 ASP A N 1
ATOM 1840 C CA . ASP A 1 245 ? 9.604 15.779 -5.458 1.00 43.52 1018 ASP A CA 1
ATOM 1841 C C . ASP A 1 245 ? 10.050 14.444 -6.042 1.00 46.16 1018 ASP A C 1
ATOM 1842 O O . ASP A 1 245 ? 9.296 13.473 -5.976 1.00 46.29 1018 ASP A O 1
ATOM 1847 N N . LEU A 1 246 ? 11.293 14.379 -6.563 1.00 41.25 1019 LEU A N 1
ATOM 1848 C CA . LEU A 1 246 ? 11.856 13.157 -7.136 1.00 41.06 1019 LEU A CA 1
ATOM 1849 C C . LEU A 1 246 ? 12.001 12.062 -6.063 1.00 48.79 1019 LEU A C 1
ATOM 1850 O O . LEU A 1 246 ? 11.678 10.903 -6.329 1.00 50.63 1019 LEU A O 1
ATOM 1855 N N . GLN A 1 247 ? 12.444 12.439 -4.849 1.00 45.15 1020 GLN A N 1
ATOM 1856 C CA . GLN A 1 247 ? 12.579 11.531 -3.704 1.00 44.78 1020 GLN A CA 1
ATOM 1857 C C . GLN A 1 247 ? 11.220 10.985 -3.279 1.00 50.56 1020 GLN A C 1
ATOM 1858 O O . GLN A 1 247 ? 11.117 9.803 -2.974 1.00 52.18 1020 GLN A O 1
ATOM 1864 N N . ALA A 1 248 ? 10.176 11.831 -3.298 1.00 47.33 1021 ALA A N 1
ATOM 1865 C CA . ALA A 1 248 ? 8.821 11.471 -2.894 1.00 47.79 1021 ALA A CA 1
ATOM 1866 C C . ALA A 1 248 ? 8.008 10.732 -3.959 1.00 55.54 1021 ALA A C 1
ATOM 1867 O O . ALA A 1 248 ? 6.892 10.314 -3.669 1.00 55.37 1021 ALA A O 1
ATOM 1869 N N . GLY A 1 249 ? 8.548 10.602 -5.174 1.00 54.62 1022 GLY A N 1
ATOM 1870 C CA . GLY A 1 249 ? 7.854 9.992 -6.306 1.00 54.91 1022 GLY A CA 1
ATOM 1871 C C . GLY A 1 249 ? 6.767 10.890 -6.883 1.00 60.83 1022 GLY A C 1
ATOM 1872 O O . GLY A 1 249 ? 5.857 10.402 -7.560 1.00 61.37 1022 GLY A O 1
ATOM 1873 N N . LYS A 1 250 ? 6.857 12.215 -6.619 1.00 57.15 1023 LYS A N 1
ATOM 1874 C CA . LYS A 1 250 ? 5.910 13.246 -7.060 1.00 57.48 1023 LYS A CA 1
ATOM 1875 C C . LYS A 1 250 ? 6.384 14.017 -8.318 1.00 63.23 1023 LYS A C 1
ATOM 1876 O O . LYS A 1 250 ? 5.726 14.988 -8.729 1.00 63.22 1023 LYS A O 1
ATOM 1882 N N . ALA A 1 251 ? 7.513 13.589 -8.933 1.00 60.00 1024 ALA A N 1
ATOM 1883 C CA . ALA A 1 251 ? 8.061 14.238 -10.131 1.00 59.64 1024 ALA A CA 1
ATOM 1884 C C . ALA A 1 251 ? 7.239 13.833 -11.358 1.00 60.71 1024 ALA A C 1
ATOM 1885 O O . ALA A 1 251 ? 7.243 12.653 -11.757 1.00 62.29 1024 ALA A O 1
ATOM 1887 N N . ARG A 1 252 ? 6.489 14.800 -11.914 1.00 51.30 1025 ARG A N 1
ATOM 1888 C CA . ARG A 1 252 ? 5.599 14.559 -13.044 1.00 48.92 1025 ARG A CA 1
ATOM 1889 C C . ARG A 1 252 ? 5.669 15.704 -14.060 1.00 43.25 1025 ARG A C 1
ATOM 1890 O O . ARG A 1 252 ? 5.056 16.748 -13.819 1.00 42.66 1025 ARG A O 1
ATOM 1898 N N . LEU A 1 253 ? 6.359 15.516 -15.214 1.00 33.04 1026 LEU A N 1
ATOM 1899 C CA . LEU A 1 253 ? 6.367 16.583 -16.229 1.00 28.52 1026 LEU A CA 1
ATOM 1900 C C . LEU A 1 253 ? 4.993 16.676 -16.890 1.00 31.64 1026 LEU A C 1
ATOM 1901 O O . LEU A 1 253 ? 4.392 15.648 -17.179 1.00 31.76 1026 LEU A O 1
ATOM 1906 N N . PRO A 1 254 ? 4.460 17.883 -17.112 1.00 28.60 1027 PRO A N 1
ATOM 1907 C CA . PRO A 1 254 ? 3.111 17.978 -17.709 1.00 28.61 1027 PRO A CA 1
ATOM 1908 C C . PRO A 1 254 ? 3.116 17.753 -19.209 1.00 30.72 1027 PRO A C 1
ATOM 1909 O O . PRO A 1 254 ? 4.165 17.907 -19.875 1.00 27.24 1027 PRO A O 1
ATOM 1913 N N . GLN A 1 255 ? 1.932 17.428 -19.755 1.00 28.04 1028 GLN A N 1
ATOM 1914 C CA . GLN A 1 255 ? 1.796 17.247 -21.197 1.00 27.64 1028 GLN A CA 1
ATOM 1915 C C . GLN A 1 255 ? 1.949 18.607 -21.920 1.00 31.77 1028 GLN A C 1
ATOM 1916 O O . GLN A 1 255 ? 1.158 19.526 -21.657 1.00 31.73 1028 GLN A O 1
ATOM 1922 N N . PRO A 1 256 ? 2.937 18.767 -22.832 1.00 28.34 1029 PRO A N 1
ATOM 1923 C CA . PRO A 1 256 ? 3.030 20.044 -23.567 1.00 28.52 1029 PRO A CA 1
ATOM 1924 C C . PRO A 1 256 ? 1.855 20.187 -24.563 1.00 30.97 1029 PRO A C 1
ATOM 1925 O O . PRO A 1 256 ? 1.367 19.196 -25.091 1.00 27.98 1029 PRO A O 1
ATOM 1929 N N . GLU A 1 257 ? 1.380 21.414 -24.785 1.00 30.34 1030 GLU A N 1
ATOM 1930 C CA . GLU A 1 257 ? 0.324 21.674 -25.766 1.00 32.00 1030 GLU A CA 1
ATOM 1931 C C . GLU A 1 257 ? 0.944 21.356 -27.152 1.00 38.79 1030 GLU A C 1
ATOM 1932 O O . GLU A 1 257 ? 2.068 21.789 -27.436 1.00 40.83 1030 GLU A O 1
ATOM 1938 N N . GLY A 1 258 ? 0.251 20.571 -27.973 1.00 34.96 1031 GLY A N 1
ATOM 1939 C CA . GLY A 1 258 ? 0.787 20.214 -29.288 1.00 34.48 1031 GLY A CA 1
ATOM 1940 C C . GLY A 1 258 ? 1.431 18.849 -29.290 1.00 38.57 1031 GLY A C 1
ATOM 1941 O O . GLY A 1 258 ? 1.812 18.334 -30.341 1.00 38.78 1031 GLY A O 1
ATOM 1942 N N . CYS A 1 259 ? 1.558 18.244 -28.100 1.00 34.72 1032 CYS A N 1
ATOM 1943 C CA . CYS A 1 259 ? 2.123 16.917 -27.959 1.00 32.88 1032 CYS A CA 1
ATOM 1944 C C . CYS A 1 259 ? 0.968 15.943 -27.994 1.00 35.26 1032 CYS A C 1
ATOM 1945 O O . CYS A 1 259 ? 0.074 16.046 -27.147 1.00 32.38 1032 CYS A O 1
ATOM 1948 N N . PRO A 1 260 ? 0.964 14.995 -28.969 1.00 33.03 1033 PRO A N 1
ATOM 1949 C CA . PRO A 1 260 ? -0.150 14.029 -29.058 1.00 32.02 1033 PRO A CA 1
ATOM 1950 C C . PRO A 1 260 ? -0.248 13.145 -27.824 1.00 34.80 1033 PRO A C 1
ATOM 1951 O O . PRO A 1 260 ? 0.779 12.812 -27.214 1.00 33.10 1033 PRO A O 1
ATOM 1955 N N . SER A 1 261 ? -1.481 12.796 -27.432 1.00 32.04 1034 SER A N 1
ATOM 1956 C CA . SER A 1 261 ? -1.726 11.962 -26.248 1.00 32.74 1034 SER A CA 1
ATOM 1957 C C . SER A 1 261 ? -0.872 10.688 -26.270 1.00 34.47 1034 S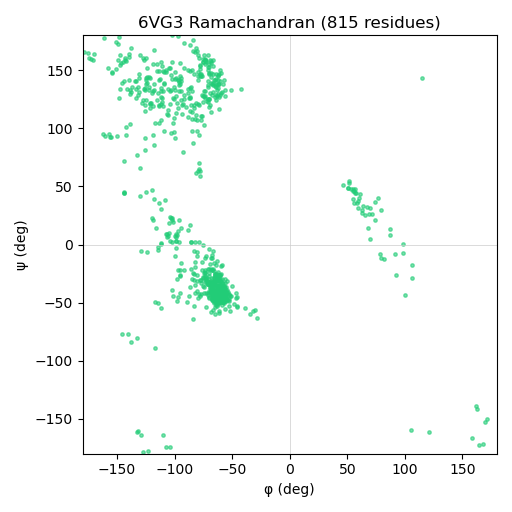ER A C 1
ATOM 1958 O O . SER A 1 261 ? -0.282 10.346 -25.257 1.00 33.58 1034 SER A O 1
ATOM 1961 N N . LYS A 1 262 ? -0.793 10.015 -27.430 1.00 30.93 1035 LYS A N 1
ATOM 1962 C CA . LYS A 1 262 ? -0.016 8.800 -27.626 1.00 30.26 1035 LYS A CA 1
ATOM 1963 C C . LYS A 1 262 ? 1.481 8.988 -27.273 1.00 33.67 1035 LYS A C 1
ATOM 1964 O O . LYS A 1 262 ? 2.066 8.148 -26.589 1.00 32.65 1035 LYS A O 1
ATOM 1970 N N . LEU A 1 263 ? 2.078 10.083 -27.709 1.00 31.03 1036 LEU A N 1
ATOM 1971 C CA . LEU A 1 263 ? 3.489 10.345 -27.416 1.00 30.64 1036 LEU A CA 1
ATOM 1972 C C . LEU A 1 263 ? 3.750 10.806 -25.961 1.00 34.51 1036 LEU A C 1
ATOM 1973 O O . LEU A 1 263 ? 4.810 10.488 -25.409 1.00 35.07 1036 LEU A O 1
ATOM 1978 N N . TYR A 1 264 ? 2.783 11.475 -25.318 1.00 29.71 1037 TYR A N 1
ATOM 1979 C CA . TYR A 1 264 ? 2.933 11.832 -23.910 1.00 29.28 1037 TYR A CA 1
ATOM 1980 C C . TYR A 1 264 ? 2.858 10.582 -22.988 1.00 33.98 1037 TYR A C 1
ATOM 1981 O O . TYR A 1 264 ? 3.598 10.502 -21.997 1.00 29.40 1037 TYR A O 1
ATOM 1990 N N . ARG A 1 265 ? 2.034 9.577 -23.364 1.00 32.92 1038 ARG A N 1
ATOM 1991 C CA . ARG A 1 265 ? 1.939 8.346 -22.581 1.00 33.29 1038 ARG A CA 1
ATOM 1992 C C . ARG A 1 265 ? 3.240 7.565 -22.682 1.00 35.76 1038 ARG A C 1
ATOM 1993 O O . ARG A 1 265 ? 3.633 6.914 -21.712 1.00 35.84 1038 ARG A O 1
ATOM 2001 N N . LEU A 1 266 ? 3.908 7.663 -23.846 1.00 31.79 1039 LEU A N 1
ATOM 2002 C CA . LEU A 1 266 ? 5.212 7.085 -24.112 1.00 32.24 1039 LEU A CA 1
ATOM 2003 C C . LEU A 1 266 ? 6.225 7.772 -23.212 1.00 33.49 1039 LEU A C 1
ATOM 2004 O O . LEU A 1 266 ? 7.008 7.085 -22.561 1.00 31.85 1039 LEU A O 1
ATOM 2009 N N . MET A 1 267 ? 6.173 9.117 -23.135 1.00 31.56 1040 MET A N 1
ATOM 2010 C CA . MET A 1 267 ? 7.033 9.910 -22.234 1.00 30.73 1040 MET A CA 1
ATOM 2011 C C . MET A 1 267 ? 6.825 9.382 -20.812 1.00 31.97 1040 MET A C 1
ATOM 2012 O O . MET A 1 267 ? 7.793 9.061 -20.128 1.00 31.41 1040 MET A O 1
ATOM 2017 N N . GLN A 1 268 ? 5.558 9.189 -20.414 1.00 28.85 1041 GLN A N 1
ATOM 2018 C CA . GLN A 1 268 ? 5.182 8.705 -19.087 1.00 28.40 1041 GLN A CA 1
ATOM 2019 C C . GLN A 1 268 ? 5.696 7.321 -18.782 1.00 33.21 1041 GLN A C 1
ATOM 2020 O O . GLN A 1 268 ? 6.053 7.074 -17.632 1.00 32.35 1041 GLN A O 1
ATOM 2026 N N . ARG A 1 269 ? 5.770 6.423 -19.794 1.00 30.03 1042 ARG A N 1
ATOM 2027 C CA . ARG A 1 269 ? 6.307 5.086 -19.556 1.00 30.44 1042 ARG A CA 1
ATOM 2028 C C . ARG A 1 269 ? 7.833 5.151 -19.376 1.00 33.51 1042 ARG A C 1
ATOM 2029 O O . ARG A 1 269 ? 8.376 4.324 -18.643 1.00 32.74 1042 ARG A O 1
ATOM 2037 N N . CYS A 1 270 ? 8.510 6.143 -20.017 1.00 30.76 1043 CYS A N 1
ATOM 2038 C CA . CYS A 1 270 ? 9.960 6.404 -19.866 1.00 31.27 1043 CYS A CA 1
ATOM 2039 C C . CYS A 1 270 ? 10.216 6.838 -18.422 1.00 33.05 1043 CYS A C 1
ATOM 2040 O O . CYS A 1 270 ? 11.322 6.658 -17.919 1.00 34.24 1043 CYS A O 1
ATOM 2043 N N . TRP A 1 271 ? 9.193 7.441 -17.771 1.00 28.77 1044 TRP A N 1
ATOM 2044 C CA . TRP A 1 271 ? 9.267 7.915 -16.393 1.00 28.85 1044 TRP A CA 1
ATOM 2045 C C . TRP A 1 271 ? 8.699 6.913 -15.394 1.00 33.01 1044 TRP A C 1
ATOM 2046 O O . TRP A 1 271 ? 8.370 7.287 -14.268 1.00 33.79 1044 TRP A O 1
ATOM 2057 N N . ALA A 1 272 ? 8.625 5.644 -15.768 1.00 29.68 1045 ALA A N 1
ATOM 2058 C CA . ALA A 1 272 ? 8.150 4.625 -14.821 1.00 30.80 1045 ALA A CA 1
ATOM 2059 C C . ALA A 1 272 ? 9.117 4.555 -13.622 1.00 34.83 1045 ALA A C 1
ATOM 2060 O O . ALA A 1 272 ? 10.331 4.588 -13.823 1.00 33.10 1045 ALA A O 1
ATOM 2062 N N . LEU A 1 273 ? 8.583 4.438 -12.389 1.00 34.73 1046 LEU A N 1
ATOM 2063 C CA . LEU A 1 273 ? 9.416 4.338 -11.177 1.00 35.25 1046 LEU A CA 1
ATOM 2064 C C . LEU A 1 273 ? 10.405 3.171 -11.257 1.00 38.14 1046 LEU A C 1
ATOM 2065 O O . LEU A 1 273 ? 11.597 3.348 -10.979 1.00 37.40 1046 LEU A O 1
ATOM 2070 N N . SER A 1 274 ? 9.937 2.003 -11.691 1.00 34.31 1047 SER A N 1
ATOM 2071 C CA . SER A 1 274 ? 10.853 0.885 -11.852 1.00 34.70 1047 SER A CA 1
ATOM 2072 C C . SER A 1 274 ? 11.523 0.966 -13.233 1.00 37.13 1047 SER A C 1
ATOM 2073 O O . SER A 1 274 ? 10.810 1.096 -14.235 1.00 36.88 1047 SER A O 1
ATOM 2076 N N . PRO A 1 275 ? 12.870 0.825 -13.315 1.00 31.59 1048 PRO A N 1
ATOM 2077 C CA . PRO A 1 275 ? 13.534 0.792 -14.629 1.00 31.37 1048 PRO A CA 1
ATOM 2078 C C . PRO A 1 275 ? 13.081 -0.407 -15.478 1.00 36.57 1048 PRO A C 1
ATOM 2079 O O . PRO A 1 275 ? 13.166 -0.349 -16.703 1.00 35.57 1048 PRO A O 1
ATOM 2083 N N . LYS A 1 276 ? 12.585 -1.483 -14.819 1.00 35.30 1049 LYS A N 1
ATOM 2084 C CA . LYS A 1 276 ? 12.076 -2.711 -15.457 1.00 35.73 1049 LYS A CA 1
ATOM 2085 C C . LYS A 1 276 ? 10.770 -2.455 -16.251 1.00 39.97 1049 LYS A C 1
ATOM 2086 O O . LYS A 1 276 ? 10.436 -3.251 -17.134 1.00 40.75 1049 LYS A O 1
ATOM 2092 N N . ASP A 1 277 ? 10.033 -1.371 -15.929 1.00 35.32 1050 ASP A N 1
ATOM 2093 C CA . ASP A 1 277 ? 8.770 -1.011 -16.614 1.00 34.55 1050 ASP A CA 1
ATOM 2094 C C . ASP A 1 277 ? 8.912 0.060 -17.689 1.00 38.04 1050 ASP A C 1
ATOM 2095 O O . ASP A 1 277 ? 7.916 0.434 -18.322 1.00 38.20 1050 ASP A O 1
ATOM 2100 N N . ARG A 1 278 ? 10.120 0.602 -17.857 1.00 33.49 1051 ARG A N 1
ATOM 2101 C CA . ARG A 1 278 ? 10.356 1.624 -18.877 1.00 32.23 1051 ARG A CA 1
ATOM 2102 C C . ARG A 1 278 ? 10.594 0.920 -20.198 1.00 36.25 1051 ARG A C 1
ATOM 2103 O O . ARG A 1 278 ? 11.211 -0.154 -20.208 1.00 36.26 1051 ARG A O 1
ATOM 2111 N N . PRO A 1 279 ? 10.170 1.511 -21.331 1.00 32.20 1052 PRO A N 1
ATOM 2112 C CA . PRO A 1 279 ? 10.485 0.884 -22.627 1.00 33.37 1052 PRO A CA 1
ATOM 2113 C C . PRO A 1 279 ? 11.980 0.895 -22.926 1.00 36.83 1052 PRO A C 1
ATOM 2114 O O . PRO A 1 279 ? 12.732 1.700 -22.370 1.00 37.56 1052 PRO A O 1
ATOM 2118 N N . SER A 1 280 ? 12.406 0.004 -23.807 1.00 31.97 1053 SER A N 1
ATOM 2119 C CA . SER A 1 280 ? 13.783 -0.055 -24.300 1.00 31.17 1053 SER A CA 1
ATOM 2120 C C . SER A 1 280 ? 13.868 0.962 -25.450 1.00 34.43 1053 SER A C 1
ATOM 2121 O O . SER A 1 280 ? 12.828 1.326 -26.013 1.00 35.52 1053 SER A O 1
ATOM 2124 N N . PHE A 1 281 ? 15.081 1.313 -25.890 1.00 30.84 1054 PHE A N 1
ATOM 2125 C CA . PHE A 1 281 ? 15.220 2.216 -27.031 1.00 30.89 1054 PHE A CA 1
ATOM 2126 C C . PHE A 1 281 ? 14.637 1.658 -28.331 1.00 37.65 1054 PHE A C 1
ATOM 2127 O O . PHE A 1 281 ? 14.023 2.431 -29.073 1.00 36.94 1054 PHE A O 1
ATOM 2135 N N . SER A 1 282 ? 14.770 0.322 -28.582 1.00 35.98 1055 SER A N 1
ATOM 2136 C CA . SER A 1 282 ? 14.174 -0.337 -29.775 1.00 36.33 1055 SER A CA 1
ATOM 2137 C C . SER A 1 282 ? 12.632 -0.140 -29.767 1.00 38.11 1055 SER A C 1
ATOM 2138 O O . SER A 1 282 ? 12.045 0.220 -30.785 1.00 37.69 1055 SER A O 1
ATOM 2141 N N . GLU A 1 283 ? 11.999 -0.326 -28.600 1.00 33.56 1056 GLU A N 1
ATOM 2142 C CA . GLU A 1 283 ? 10.568 -0.108 -28.442 1.00 32.33 1056 GLU A CA 1
ATOM 2143 C C . GLU A 1 283 ? 10.191 1.346 -28.691 1.00 33.97 1056 GLU A C 1
ATOM 2144 O O . GLU A 1 283 ? 9.177 1.586 -29.337 1.00 31.80 1056 GLU A O 1
ATOM 2150 N N . ILE A 1 284 ? 11.013 2.321 -28.205 1.00 31.38 1057 ILE A N 1
ATOM 2151 C CA . ILE A 1 284 ? 10.759 3.760 -28.392 1.00 31.94 1057 ILE A CA 1
ATOM 2152 C C . ILE A 1 284 ? 10.892 4.144 -29.867 1.00 37.76 1057 ILE A C 1
ATOM 2153 O O . ILE A 1 284 ? 10.071 4.922 -30.370 1.00 36.68 1057 ILE A O 1
ATOM 2158 N N . ALA A 1 285 ? 11.943 3.622 -30.547 1.00 34.58 1058 ALA A N 1
ATOM 2159 C CA . ALA A 1 285 ? 12.175 3.872 -31.969 1.00 35.38 1058 ALA A CA 1
ATOM 2160 C C . ALA A 1 285 ? 10.941 3.397 -32.781 1.00 40.49 1058 ALA A C 1
ATOM 2161 O O . ALA A 1 285 ? 10.467 4.131 -33.654 1.00 40.94 1058 ALA A O 1
ATOM 2163 N N . SER A 1 286 ? 10.364 2.218 -32.420 1.00 37.78 1059 SER A N 1
ATOM 2164 C CA . SER A 1 286 ? 9.149 1.701 -33.074 1.00 38.19 1059 SER A CA 1
ATOM 2165 C C . SER A 1 286 ? 7.929 2.583 -32.781 1.00 42.77 1059 SER A C 1
ATOM 2166 O O . SER A 1 286 ? 7.175 2.893 -33.712 1.00 41.68 1059 SER A O 1
ATOM 2169 N N . ALA A 1 287 ? 7.748 3.000 -31.495 1.00 38.19 1060 ALA A N 1
ATOM 2170 C CA . ALA A 1 287 ? 6.608 3.827 -31.070 1.00 37.57 1060 ALA A CA 1
ATOM 2171 C C . ALA A 1 287 ? 6.592 5.153 -31.824 1.00 41.09 1060 ALA A C 1
ATOM 2172 O O . ALA A 1 287 ? 5.528 5.595 -32.275 1.00 41.32 1060 ALA A O 1
ATOM 2174 N N . LEU A 1 288 ? 7.782 5.759 -32.001 1.00 36.04 1061 LEU A N 1
ATOM 2175 C CA . LEU A 1 288 ? 7.953 6.999 -32.733 1.00 35.88 1061 LEU A CA 1
ATOM 2176 C C . LEU A 1 288 ? 7.633 6.833 -34.236 1.00 41.53 1061 LEU A C 1
ATOM 2177 O O . LEU A 1 288 ? 7.152 7.773 -34.847 1.00 41.03 1061 LEU A O 1
ATOM 2182 N N . GLY A 1 289 ? 7.834 5.625 -34.772 1.00 41.34 1062 GLY A N 1
ATOM 2183 C CA . GLY A 1 289 ? 7.555 5.252 -36.157 1.00 42.66 1062 GLY A CA 1
ATOM 2184 C C . GLY A 1 289 ? 6.085 5.157 -36.531 1.00 50.48 1062 GLY A C 1
ATOM 2185 O O . GLY A 1 289 ? 5.764 5.234 -37.721 1.00 50.00 1062 GLY A O 1
ATOM 2186 N N . ASP A 1 290 ? 5.172 4.984 -35.534 1.00 49.27 1063 ASP A N 1
ATOM 2187 C CA . ASP A 1 290 ? 3.718 4.899 -35.780 1.00 50.45 1063 ASP A CA 1
ATOM 2188 C C . ASP A 1 290 ? 3.159 6.257 -36.252 1.00 60.16 1063 ASP A C 1
ATOM 2189 O O . ASP A 1 290 ? 2.206 6.292 -37.032 1.00 60.64 1063 ASP A O 1
ATOM 2194 N N . SER A 1 291 ? 3.748 7.365 -35.739 1.00 60.22 1064 SER A N 1
ATOM 2195 C CA . SER A 1 291 ? 3.393 8.771 -35.968 1.00 102.31 1064 SER A CA 1
ATOM 2196 C C . SER A 1 291 ? 3.505 9.186 -37.429 1.00 139.00 1064 SER A C 1
ATOM 2197 O O . SER A 1 291 ? 2.510 9.185 -38.151 1.00 104.52 1064 SER A O 1
ATOM 2200 N N . LYS B 1 15 ? 12.661 56.633 -26.200 1.00 81.48 788 LYS B N 1
ATOM 2201 C CA . LYS B 1 15 ? 13.202 57.232 -27.417 1.00 81.11 788 LYS B CA 1
ATOM 2202 C C . LYS B 1 15 ? 12.469 56.715 -28.684 1.00 84.38 788 LYS B C 1
ATOM 2203 O O . LYS B 1 15 ? 11.480 57.329 -29.100 1.00 84.55 788 LYS B O 1
ATOM 2209 N N . MET B 1 16 ? 12.932 55.587 -29.275 1.00 79.05 789 MET B N 1
ATOM 2210 C CA . MET B 1 16 ? 12.351 55.007 -30.491 1.00 77.65 789 MET B CA 1
ATOM 2211 C C . MET B 1 16 ? 11.096 54.160 -30.251 1.00 78.07 789 MET B C 1
ATOM 2212 O O . MET B 1 16 ? 10.734 53.851 -29.111 1.00 77.19 789 MET B O 1
ATOM 2217 N N . HIS B 1 17 ? 10.430 53.813 -31.357 1.00 72.05 790 HIS B N 1
ATOM 2218 C CA . HIS B 1 17 ? 9.237 52.982 -31.430 1.00 70.38 790 HIS B CA 1
ATOM 2219 C C . HIS B 1 17 ? 9.563 51.841 -32.401 1.00 70.04 790 HIS B C 1
ATOM 2220 O O . HIS B 1 17 ? 8.771 51.523 -33.296 1.00 69.99 790 HIS B O 1
ATOM 2227 N N . PHE B 1 18 ? 10.771 51.247 -32.220 1.00 62.03 791 PHE B N 1
ATOM 2228 C CA . PHE B 1 18 ? 11.319 50.137 -32.998 1.00 59.11 791 PHE B CA 1
ATOM 2229 C C . PHE B 1 18 ? 10.316 48.977 -33.083 1.00 58.09 791 PHE B C 1
ATOM 2230 O O . PHE B 1 18 ? 9.751 48.601 -32.057 1.00 56.20 791 PHE B O 1
ATOM 2238 N N . PRO B 1 19 ? 10.071 48.404 -34.284 1.00 53.68 792 PRO B N 1
ATOM 2239 C CA . PRO B 1 19 ? 9.088 47.316 -34.379 1.00 53.05 792 PRO B CA 1
ATOM 2240 C C . PRO B 1 19 ? 9.679 45.934 -34.092 1.00 53.40 792 PRO B C 1
ATOM 2241 O O . PRO B 1 19 ? 10.515 45.440 -34.850 1.00 52.80 792 PRO B O 1
ATOM 2245 N N . ARG B 1 20 ? 9.230 45.308 -32.999 1.00 48.37 793 ARG B N 1
ATOM 2246 C CA . ARG B 1 20 ? 9.672 43.973 -32.564 1.00 47.26 793 ARG B CA 1
ATOM 2247 C C . ARG B 1 20 ? 9.497 42.937 -33.663 1.00 49.37 793 ARG B C 1
ATOM 2248 O O . ARG B 1 20 ? 10.376 42.097 -33.850 1.00 47.59 793 ARG B O 1
ATOM 2256 N N . SER B 1 21 ? 8.375 43.031 -34.425 1.00 45.48 794 SER B N 1
ATOM 2257 C CA . SER B 1 21 ? 8.012 42.126 -35.523 1.00 43.98 794 SER B CA 1
ATOM 2258 C C . SER B 1 21 ? 9.050 42.067 -36.655 1.00 45.89 794 SER B C 1
ATOM 2259 O O . SER B 1 21 ? 9.058 41.106 -37.428 1.00 45.54 794 SER B O 1
ATOM 2262 N N . SER B 1 22 ? 9.949 43.058 -36.734 1.00 42.52 795 SER B N 1
ATOM 2263 C CA . SER B 1 22 ? 11.012 43.048 -37.738 1.00 42.21 795 SER B CA 1
ATOM 2264 C C . SER B 1 22 ? 12.206 42.166 -37.268 1.00 45.87 795 SER B C 1
ATOM 2265 O O . SER B 1 22 ? 13.073 41.807 -38.077 1.00 45.94 795 SER B O 1
ATOM 2268 N N . LEU B 1 23 ? 12.244 41.814 -35.960 1.00 40.83 796 LEU B N 1
ATOM 2269 C CA . LEU B 1 23 ? 13.371 41.037 -35.411 1.00 39.67 796 LEU B CA 1
ATOM 2270 C C . LEU B 1 23 ? 13.218 39.538 -35.532 1.00 40.28 796 LEU B C 1
ATOM 2271 O O . LEU B 1 23 ? 12.223 38.973 -35.086 1.00 39.94 796 LEU B O 1
ATOM 2276 N N . GLN B 1 24 ? 14.227 38.899 -36.124 1.00 36.44 797 GLN B N 1
ATOM 2277 C CA . GLN B 1 24 ? 14.303 37.449 -36.258 1.00 35.49 797 GLN B CA 1
ATOM 2278 C C . GLN B 1 24 ? 15.473 36.993 -35.353 1.00 35.95 797 GLN B C 1
ATOM 2279 O O . GLN B 1 24 ? 16.622 37.228 -35.723 1.00 34.95 797 GLN B O 1
ATOM 2285 N N . PRO B 1 25 ? 15.204 36.347 -34.187 1.00 32.52 798 PRO B N 1
ATOM 2286 C CA . PRO B 1 25 ? 16.316 35.875 -33.331 1.00 32.16 798 PRO B CA 1
ATOM 2287 C C . PRO B 1 25 ? 17.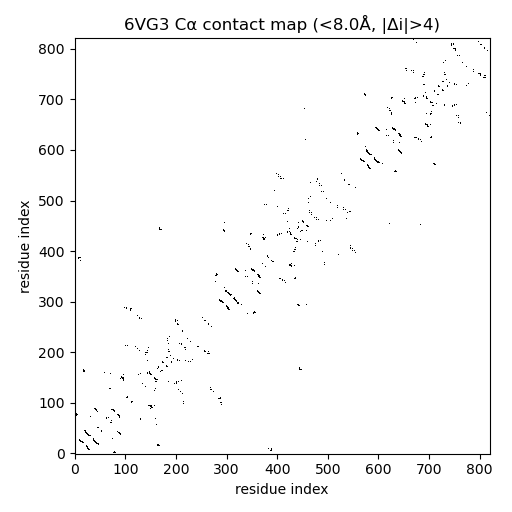170 34.837 -34.045 1.00 35.71 798 PRO B C 1
ATOM 2288 O O . PRO B 1 25 ? 16.651 33.976 -34.743 1.00 36.07 798 PRO B O 1
ATOM 2292 N N . ILE B 1 26 ? 18.484 34.958 -33.893 1.00 33.08 799 ILE B N 1
ATOM 2293 C CA . ILE B 1 26 ? 19.464 34.105 -34.551 1.00 33.35 799 ILE B CA 1
ATOM 2294 C C . ILE B 1 26 ? 20.251 33.231 -33.564 1.00 34.29 799 ILE B C 1
ATOM 2295 O O . ILE B 1 26 ? 20.395 32.029 -33.783 1.00 33.57 799 ILE B O 1
ATOM 2300 N N . THR B 1 27 ? 20.790 33.845 -32.519 1.00 29.66 800 THR B N 1
ATOM 2301 C CA . THR B 1 27 ? 21.623 33.154 -31.528 1.00 29.48 800 THR B CA 1
ATOM 2302 C C . THR B 1 27 ? 21.389 33.762 -30.175 1.00 31.89 800 THR B C 1
ATOM 2303 O O . THR B 1 27 ? 21.355 34.989 -30.055 1.00 32.54 800 THR B O 1
ATOM 2307 N N . THR B 1 28 ? 21.306 32.921 -29.137 1.00 29.07 801 THR B N 1
ATOM 2308 C CA . THR B 1 28 ? 21.261 33.413 -27.765 1.00 29.73 801 THR B CA 1
ATOM 2309 C C . THR B 1 28 ? 22.703 33.599 -27.336 1.00 33.80 801 THR B C 1
ATOM 2310 O O . THR B 1 28 ? 23.544 32.740 -27.602 1.00 35.50 801 THR B O 1
ATOM 2314 N N . LEU B 1 29 ? 23.004 34.715 -26.698 1.00 29.70 802 LEU B N 1
ATOM 2315 C CA . LEU B 1 29 ? 24.353 34.929 -26.204 1.00 29.08 802 LEU B CA 1
ATOM 2316 C C . LEU B 1 29 ? 24.436 34.525 -24.756 1.00 32.46 802 LEU B C 1
ATOM 2317 O O . LEU B 1 29 ? 25.417 33.935 -24.339 1.00 32.33 802 LEU B O 1
ATOM 2322 N N . GLY B 1 30 ? 23.427 34.871 -23.981 1.00 29.64 803 GLY B N 1
ATOM 2323 C CA . GLY B 1 30 ? 23.435 34.543 -22.568 1.00 29.93 803 GLY B CA 1
ATOM 2324 C C . GLY B 1 30 ? 22.349 35.264 -21.827 1.00 32.89 803 GLY B C 1
ATOM 2325 O O . GLY B 1 30 ? 21.479 35.875 -22.441 1.00 32.16 803 GLY B O 1
ATOM 2326 N N . LYS B 1 31 ? 22.390 35.167 -20.503 1.00 29.09 804 LYS B N 1
ATOM 2327 C CA . LYS B 1 31 ? 21.451 35.826 -19.605 1.00 29.31 804 LYS B CA 1
ATOM 2328 C C . LYS B 1 31 ? 22.196 36.803 -18.727 1.00 31.75 804 LYS B C 1
ATOM 2329 O O . LYS B 1 31 ? 23.257 36.496 -18.181 1.00 31.20 804 LYS B O 1
ATOM 2335 N N . SER B 1 32 ? 21.652 38.006 -18.621 1.00 30.12 805 SER B N 1
ATOM 2336 C CA . SER B 1 32 ? 22.192 39.065 -17.775 1.00 30.70 805 SER B CA 1
ATOM 2337 C C . SER B 1 32 ? 21.312 39.171 -16.509 1.00 34.41 805 SER B C 1
ATOM 2338 O O . SER B 1 32 ? 20.371 38.407 -16.362 1.00 32.76 805 SER B O 1
ATOM 2341 N N . GLU B 1 33 ? 21.567 40.166 -15.661 1.00 32.70 806 GLU B N 1
ATOM 2342 C CA . GLU B 1 33 ? 20.738 40.453 -14.489 1.00 34.56 806 GLU B CA 1
ATOM 2343 C C . GLU B 1 33 ? 19.327 40.915 -14.964 1.00 38.85 806 GLU B C 1
ATOM 2344 O O . GLU B 1 33 ? 18.338 40.560 -14.326 1.00 39.33 806 GLU B O 1
ATOM 2350 N N . PHE B 1 34 ? 19.242 41.623 -16.125 1.00 35.33 807 PHE B N 1
ATOM 2351 C CA . PHE B 1 34 ? 17.983 42.146 -16.725 1.00 35.50 807 PHE B CA 1
ATOM 2352 C C . PHE B 1 34 ? 17.077 41.100 -17.343 1.00 37.48 807 PHE B C 1
ATOM 2353 O O . PHE B 1 34 ? 15.859 41.235 -17.284 1.00 35.98 807 PHE B O 1
ATOM 2361 N N . GLY B 1 35 ? 17.672 40.156 -18.056 1.00 32.73 808 GLY B N 1
ATOM 2362 C CA . GLY B 1 35 ? 16.941 39.147 -18.800 1.00 32.79 808 GLY B CA 1
ATOM 2363 C C . GLY B 1 35 ? 17.863 38.513 -19.813 1.00 38.15 808 GLY B C 1
ATOM 2364 O O . GLY B 1 35 ? 19.050 38.336 -19.537 1.00 38.58 808 GLY B O 1
ATOM 2365 N N . GLU B 1 36 ? 17.350 38.211 -20.999 1.00 35.92 809 GLU B N 1
ATOM 2366 C CA . GLU B 1 36 ? 18.155 37.569 -22.051 1.00 35.96 809 GLU B CA 1
ATOM 2367 C C . GLU B 1 36 ? 18.906 38.527 -22.974 1.00 35.24 809 GLU B C 1
ATOM 2368 O O . GLU B 1 36 ? 18.474 39.651 -23.243 1.00 33.88 809 GLU B O 1
ATOM 2374 N N . VAL B 1 37 ? 20.040 38.055 -23.477 1.00 29.69 810 VAL B N 1
ATOM 2375 C CA . VAL B 1 37 ? 20.850 38.792 -24.448 1.00 27.88 810 VAL B CA 1
ATOM 2376 C C . VAL B 1 37 ? 20.958 37.905 -25.687 1.00 32.06 810 VAL B C 1
ATOM 2377 O O . VAL B 1 37 ? 21.368 36.739 -25.594 1.00 31.66 810 VAL B O 1
ATOM 2381 N N . PHE B 1 38 ? 20.489 38.412 -26.829 1.00 29.04 811 PHE B N 1
ATOM 2382 C CA . PHE B 1 38 ? 20.498 37.616 -28.065 1.00 29.27 811 PHE B CA 1
ATOM 2383 C C . PHE B 1 38 ? 20.807 38.432 -29.315 1.00 31.79 811 PHE B C 1
ATOM 2384 O O . PHE B 1 38 ? 20.667 39.648 -29.315 1.00 29.50 811 PHE B O 1
ATOM 2392 N N . LEU B 1 39 ? 21.255 37.747 -30.368 1.00 29.34 812 LEU B N 1
ATOM 2393 C CA . LEU B 1 39 ? 21.537 38.351 -31.669 1.00 29.74 812 LEU B CA 1
ATOM 2394 C C . LEU B 1 39 ? 20.322 38.131 -32.539 1.00 34.28 812 LEU B C 1
ATOM 2395 O O . LEU B 1 39 ? 19.658 37.099 -32.432 1.00 33.30 812 LEU B O 1
ATOM 2400 N N . ALA B 1 40 ? 19.990 39.130 -33.348 1.00 30.31 813 ALA B N 1
ATOM 2401 C CA . ALA B 1 40 ? 18.843 39.050 -34.243 1.00 30.43 813 ALA B CA 1
ATOM 2402 C C . ALA B 1 40 ? 19.110 39.814 -35.539 1.00 37.61 813 ALA B C 1
ATOM 2403 O O . ALA B 1 40 ? 19.968 40.703 -35.573 1.00 37.14 813 ALA B O 1
ATOM 2405 N N . LYS B 1 41 ? 18.398 39.433 -36.614 1.00 37.41 814 LYS B N 1
ATOM 2406 C CA . LYS B 1 41 ? 18.450 40.128 -37.907 1.00 37.40 814 LYS B CA 1
ATOM 2407 C C . LYS B 1 41 ? 17.241 41.061 -37.918 1.00 42.08 814 LYS B C 1
ATOM 2408 O O . LYS B 1 41 ? 16.109 40.618 -37.720 1.00 39.45 814 LYS B O 1
ATOM 2414 N N . ALA B 1 42 ? 17.509 42.370 -37.997 1.00 42.24 815 ALA B N 1
ATOM 2415 C CA . ALA B 1 42 ? 16.501 43.430 -37.994 1.00 43.35 815 ALA B CA 1
ATOM 2416 C C . ALA B 1 42 ? 16.156 43.758 -39.464 1.00 49.93 815 ALA B C 1
ATOM 2417 O O . ALA B 1 42 ? 17.013 44.235 -40.222 1.00 48.17 815 ALA B O 1
ATOM 2419 N N . GLN B 1 43 ? 14.921 43.434 -39.867 1.00 49.36 816 GLN B N 1
ATOM 2420 C CA . GLN B 1 43 ? 14.443 43.625 -41.234 1.00 50.22 816 GLN B CA 1
ATOM 2421 C C . GLN B 1 43 ? 14.254 45.104 -41.555 1.00 57.10 816 GLN B C 1
ATOM 2422 O O . GLN B 1 43 ? 13.556 45.818 -40.825 1.00 56.23 816 GLN B O 1
ATOM 2428 N N . GLY B 1 44 ? 14.899 45.537 -42.637 1.00 56.57 817 GLY B N 1
ATOM 2429 C CA . GLY B 1 44 ? 14.848 46.905 -43.142 1.00 57.69 817 GLY B CA 1
ATOM 2430 C C . GLY B 1 44 ? 15.247 47.976 -42.147 1.00 64.33 817 GLY B C 1
ATOM 2431 O O . GLY B 1 44 ? 14.552 48.988 -42.017 1.00 64.11 817 GLY B O 1
ATOM 2432 N N . LEU B 1 45 ? 16.357 47.757 -41.425 1.00 62.84 818 LEU B N 1
ATOM 2433 C CA . LEU B 1 45 ? 16.869 48.727 -40.456 1.00 63.79 818 LEU B CA 1
ATOM 2434 C C . LEU B 1 45 ? 17.797 49.737 -41.150 1.00 69.67 818 LEU B C 1
ATOM 2435 O O . LEU B 1 45 ? 17.700 50.938 -40.890 1.00 68.07 818 LEU B O 1
ATOM 2440 N N . GLU B 1 46 ? 18.697 49.245 -42.019 1.00 69.57 819 GLU B N 1
ATOM 2441 C CA . GLU B 1 46 ? 19.637 50.086 -42.762 1.00 71.17 819 GLU B CA 1
ATOM 2442 C C . GLU B 1 46 ? 19.111 50.341 -44.170 1.00 78.57 819 GLU B C 1
ATOM 2443 O O . GLU B 1 46 ? 18.509 49.446 -44.780 1.00 78.34 819 GLU B O 1
ATOM 2449 N N . GLU B 1 47 ? 19.344 51.576 -44.675 1.00 76.80 820 GLU B N 1
ATOM 2450 C CA . GLU B 1 47 ? 18.948 52.042 -46.005 1.00 76.96 820 GLU B CA 1
ATOM 2451 C C . GLU B 1 47 ? 19.763 51.293 -47.057 1.00 80.14 820 GLU B C 1
ATOM 2452 O O . GLU B 1 47 ? 20.991 51.423 -47.088 1.00 79.83 820 GLU B O 1
ATOM 2458 N N . GLY B 1 48 ? 19.073 50.477 -47.861 1.00 75.80 821 GLY B N 1
ATOM 2459 C CA . GLY B 1 48 ? 19.674 49.660 -48.913 1.00 75.00 821 GLY B CA 1
ATOM 2460 C C . GLY B 1 48 ? 20.171 48.296 -48.461 1.00 77.22 821 GLY B C 1
ATOM 2461 O O . GLY B 1 48 ? 20.919 47.638 -49.194 1.00 77.01 821 GLY B O 1
ATOM 2462 N N . VAL B 1 49 ? 19.766 47.864 -47.238 1.00 71.30 822 VAL B N 1
ATOM 2463 C CA . VAL B 1 49 ? 20.135 46.577 -46.638 1.00 69.30 822 VAL B CA 1
ATOM 2464 C C . VAL B 1 49 ? 18.855 45.848 -46.202 1.00 68.75 822 VAL B C 1
ATOM 2465 O O . VAL B 1 49 ? 18.040 46.404 -45.461 1.00 68.24 822 VAL B O 1
ATOM 2469 N N . ALA B 1 50 ? 18.681 44.614 -46.698 1.00 62.25 823 ALA B N 1
ATOM 2470 C CA . ALA B 1 50 ? 17.542 43.742 -46.424 1.00 60.64 823 ALA B CA 1
ATOM 2471 C C . ALA B 1 50 ? 17.378 43.433 -44.923 1.00 60.60 823 ALA B C 1
ATOM 2472 O O . ALA B 1 50 ? 16.267 43.559 -44.399 1.00 59.53 823 ALA B O 1
ATOM 2474 N N . GLU B 1 51 ? 18.486 43.032 -44.248 1.00 54.61 824 GLU B N 1
ATOM 2475 C CA . GLU B 1 51 ? 18.547 42.666 -42.826 1.00 53.28 824 GLU B CA 1
ATOM 2476 C C . GLU B 1 51 ? 19.903 43.026 -42.193 1.00 54.49 824 GLU B C 1
ATOM 2477 O O . GLU B 1 51 ? 20.962 42.709 -42.753 1.00 54.08 824 GLU B O 1
ATOM 2483 N N . THR B 1 52 ? 19.857 43.649 -41.000 1.00 48.36 825 THR B N 1
ATOM 2484 C CA . THR B 1 52 ? 21.034 44.070 -40.226 1.00 46.46 825 THR B CA 1
ATOM 2485 C C . THR B 1 52 ? 21.165 43.180 -38.969 1.00 44.43 825 THR B C 1
ATOM 2486 O O . THR B 1 52 ? 20.173 42.927 -38.289 1.00 41.60 825 THR B O 1
ATOM 2490 N N . LEU B 1 53 ? 22.372 42.667 -38.698 1.00 39.46 826 LEU B N 1
ATOM 2491 C CA . LEU B 1 53 ? 22.606 41.845 -37.515 1.00 37.64 826 LEU B CA 1
ATOM 2492 C C . LEU B 1 53 ? 22.795 42.826 -36.368 1.00 39.04 826 LEU B C 1
ATOM 2493 O O . LEU B 1 53 ? 23.638 43.728 -36.446 1.00 40.24 826 LEU B O 1
ATOM 2498 N N . VAL B 1 54 ? 21.943 42.703 -35.350 1.00 33.48 827 VAL B N 1
ATOM 2499 C CA . VAL B 1 54 ? 21.927 43.578 -34.176 1.00 32.22 827 VAL B CA 1
ATOM 2500 C C . VAL B 1 54 ? 21.978 42.751 -32.872 1.00 36.10 827 VAL B C 1
ATOM 2501 O O . VAL B 1 54 ? 21.606 41.577 -32.864 1.00 34.26 827 VAL B O 1
ATOM 2505 N N . LEU B 1 55 ? 22.371 43.395 -31.769 1.00 32.66 828 LEU B N 1
ATOM 2506 C CA . LEU B 1 55 ? 22.335 42.769 -30.455 1.00 31.85 828 LEU B CA 1
ATOM 2507 C C . LEU B 1 55 ? 21.086 43.266 -29.723 1.00 34.44 828 LEU B C 1
ATOM 2508 O O . LEU B 1 55 ? 20.786 44.460 -29.725 1.00 35.15 828 LEU B O 1
ATOM 2513 N N . VAL B 1 56 ? 20.380 42.353 -29.079 1.00 30.40 829 VAL B N 1
ATOM 2514 C CA . VAL B 1 56 ? 19.164 42.650 -28.320 1.00 31.54 829 VAL B CA 1
ATOM 2515 C C . VAL B 1 56 ? 19.312 42.276 -26.833 1.00 34.36 829 VAL B C 1
ATOM 2516 O O . VAL B 1 56 ? 19.706 41.145 -26.507 1.00 31.78 829 VAL B O 1
ATOM 2520 N N . LYS B 1 57 ? 18.947 43.226 -25.945 1.00 30.80 830 LYS B N 1
ATOM 2521 C CA . LYS B 1 57 ? 18.884 43.031 -24.491 1.00 30.77 830 LYS B CA 1
ATOM 2522 C C . LYS B 1 57 ? 17.428 43.164 -24.047 1.00 35.66 830 LYS B C 1
ATOM 2523 O O . LYS B 1 57 ? 16.789 44.186 -24.316 1.00 34.83 830 LYS B O 1
ATOM 2529 N N . SER B 1 58 ? 16.900 42.135 -23.365 1.00 33.73 831 SER B N 1
ATOM 2530 C CA . SER B 1 58 ? 15.526 42.176 -22.885 1.00 33.20 831 SER B CA 1
ATOM 2531 C C . SER B 1 58 ? 15.466 42.465 -21.413 1.00 37.93 831 SER B C 1
ATOM 2532 O O . SER B 1 58 ? 16.305 41.975 -20.658 1.00 36.25 831 SER B O 1
ATOM 2535 N N . LEU B 1 59 ? 14.422 43.193 -20.989 1.00 35.87 832 LEU B N 1
ATOM 2536 C CA . LEU B 1 59 ? 14.169 43.452 -19.579 1.00 35.25 832 LEU B CA 1
ATOM 2537 C C . LEU B 1 59 ? 13.058 42.487 -19.123 1.00 39.77 832 LEU B C 1
ATOM 2538 O O . LEU B 1 59 ? 11.882 42.734 -19.357 1.00 40.14 832 LEU B O 1
ATOM 2543 N N . GLN B 1 60 ? 13.441 41.365 -18.528 1.00 37.09 833 GLN B N 1
ATOM 2544 C CA . GLN B 1 60 ? 12.490 40.366 -18.030 1.00 37.39 833 GLN B CA 1
ATOM 2545 C C . GLN B 1 60 ? 12.265 40.537 -16.530 1.00 41.01 833 GLN B C 1
ATOM 2546 O O . GLN B 1 60 ? 11.185 40.241 -16.026 1.00 40.49 833 GLN B O 1
ATOM 2552 N N . SER B 1 61 ? 13.279 41.034 -15.826 1.00 37.87 834 SER B N 1
ATOM 2553 C CA . SER B 1 61 ? 13.208 41.297 -14.395 1.00 38.90 834 SER B CA 1
ATOM 2554 C C . SER B 1 61 ? 12.198 42.417 -14.110 1.00 45.27 834 SER B C 1
ATOM 2555 O O . SER B 1 61 ? 12.119 43.381 -14.874 1.00 43.42 834 SER B O 1
ATOM 2558 N N . LYS B 1 62 ? 11.433 42.277 -13.013 1.00 45.89 835 LYS B N 1
ATOM 2559 C CA . LYS B 1 62 ? 10.464 43.276 -12.543 1.00 46.94 835 LYS B CA 1
ATOM 2560 C C . LYS B 1 62 ? 11.005 43.993 -11.282 1.00 52.73 835 LYS B C 1
ATOM 2561 O O . LYS B 1 62 ? 10.295 44.792 -10.665 1.00 53.46 835 LYS B O 1
ATOM 2567 N N . ASP B 1 63 ? 12.271 43.717 -10.915 1.00 48.94 836 ASP B N 1
ATOM 2568 C CA . ASP B 1 63 ? 12.937 44.358 -9.782 1.00 49.10 836 ASP B CA 1
ATOM 2569 C C . ASP B 1 63 ? 13.202 45.809 -10.172 1.00 52.28 836 ASP B C 1
ATOM 2570 O O . ASP B 1 63 ? 13.635 46.081 -11.295 1.00 50.30 836 ASP B O 1
ATOM 2575 N N . GLU B 1 64 ? 12.916 46.735 -9.250 1.00 49.58 837 GLU B N 1
ATOM 2576 C CA . GLU B 1 64 ? 13.035 48.176 -9.477 1.00 49.10 837 GLU B CA 1
ATOM 2577 C C . GLU B 1 64 ? 14.448 48.624 -9.840 1.00 49.68 837 GLU B C 1
ATOM 2578 O O . GLU B 1 64 ? 14.585 49.526 -10.671 1.00 49.67 837 GLU B O 1
ATOM 2584 N N . GLN B 1 65 ? 15.484 47.987 -9.250 1.00 44.39 838 GLN B N 1
ATOM 2585 C CA . GLN B 1 65 ? 16.878 48.312 -9.552 1.00 43.45 838 GLN B CA 1
ATOM 2586 C C . GLN B 1 65 ? 17.271 47.869 -10.972 1.00 43.72 838 GLN B C 1
ATOM 2587 O O . GLN B 1 65 ? 17.935 48.637 -11.668 1.00 41.29 838 GLN B O 1
ATOM 2593 N N . GLN B 1 66 ? 16.800 46.672 -11.420 1.00 39.41 839 GLN B N 1
ATOM 2594 C CA . GLN B 1 66 ? 17.062 46.145 -12.771 1.00 37.77 839 GLN B CA 1
ATOM 2595 C C . GLN B 1 66 ? 16.369 46.991 -13.811 1.00 40.76 839 GLN B C 1
ATOM 2596 O O . GLN B 1 66 ? 16.952 47.276 -14.850 1.00 39.72 839 GLN B O 1
ATOM 2602 N N . GLN B 1 67 ? 15.130 47.420 -13.524 1.00 37.67 840 GLN B N 1
ATOM 2603 C CA . GLN B 1 67 ? 14.381 48.307 -14.410 1.00 36.74 840 GLN B CA 1
ATOM 2604 C C . GLN B 1 67 ? 15.112 49.656 -14.568 1.00 40.39 840 GLN B C 1
ATOM 2605 O O . GLN B 1 67 ? 15.206 50.168 -15.685 1.00 39.62 840 GLN B O 1
ATOM 2611 N N . LEU B 1 68 ? 15.661 50.202 -13.463 1.00 38.17 841 LEU B N 1
ATOM 2612 C CA . LEU B 1 68 ? 16.412 51.466 -13.484 1.00 38.92 841 LEU B CA 1
ATOM 2613 C C . LEU B 1 68 ? 17.775 51.314 -14.173 1.00 40.88 841 LEU B C 1
ATOM 2614 O O . LEU B 1 68 ? 18.173 52.212 -14.914 1.00 41.19 841 LEU B O 1
ATOM 2619 N N . ASP B 1 69 ? 18.499 50.204 -13.918 1.00 37.23 842 ASP B N 1
ATOM 2620 C CA . ASP B 1 69 ? 19.802 49.973 -14.557 1.00 37.11 842 ASP B CA 1
ATOM 2621 C C . ASP B 1 69 ? 19.644 49.801 -16.077 1.00 38.21 842 ASP B C 1
ATOM 2622 O O . ASP B 1 69 ? 20.474 50.309 -16.834 1.00 38.17 842 ASP B O 1
ATOM 2627 N N . PHE B 1 70 ? 18.525 49.180 -16.513 1.00 33.85 843 PHE B N 1
ATOM 2628 C CA . PHE B 1 70 ? 18.175 48.986 -17.923 1.00 34.01 843 PHE B CA 1
ATOM 2629 C C . PHE B 1 70 ? 17.908 50.355 -18.574 1.00 38.33 843 PHE B C 1
ATOM 2630 O O . PHE B 1 70 ? 18.420 50.634 -19.658 1.00 36.42 843 PHE B O 1
ATOM 2638 N N . ARG B 1 71 ? 17.127 51.211 -17.882 1.00 37.88 844 ARG B N 1
ATOM 2639 C CA . ARG B 1 71 ? 16.812 52.574 -18.318 1.00 37.98 844 ARG B CA 1
ATOM 2640 C C . ARG B 1 71 ? 18.082 53.414 -18.432 1.00 39.71 844 ARG B C 1
ATOM 2641 O O . ARG B 1 71 ? 18.244 54.116 -19.429 1.00 38.69 844 ARG B O 1
ATOM 2649 N N . ARG B 1 72 ? 18.995 53.315 -17.439 1.00 36.95 845 ARG B N 1
ATOM 2650 C CA . ARG B 1 72 ? 20.264 54.054 -17.470 1.00 38.36 845 ARG B CA 1
ATOM 2651 C C . ARG B 1 72 ? 21.117 53.692 -18.676 1.00 42.87 845 ARG B C 1
ATOM 2652 O O . ARG B 1 72 ? 21.660 54.601 -19.321 1.00 42.40 845 ARG B O 1
ATOM 2660 N N . GLU B 1 73 ? 21.208 52.374 -19.008 1.00 39.06 846 GLU B N 1
ATOM 2661 C CA . GLU B 1 73 ? 21.986 51.913 -20.163 1.00 38.75 846 GLU B CA 1
ATOM 2662 C C . GLU B 1 73 ? 21.432 52.451 -21.468 1.00 41.55 846 GLU B C 1
ATOM 2663 O O . GLU B 1 73 ? 22.199 52.904 -22.299 1.00 40.73 846 GLU B O 1
ATOM 2669 N N . LEU B 1 74 ? 20.102 52.410 -21.646 1.00 40.08 847 LEU B N 1
ATOM 2670 C CA . LEU B 1 74 ? 19.496 52.889 -22.881 1.00 40.02 847 LEU B CA 1
ATOM 2671 C C . LEU B 1 74 ? 19.628 54.413 -23.048 1.00 44.68 847 LEU B C 1
ATOM 2672 O O . LEU B 1 74 ? 19.837 54.879 -24.175 1.00 45.05 847 LEU B O 1
ATOM 2677 N N . GLU B 1 75 ? 19.604 55.169 -21.923 1.00 41.30 848 GLU B N 1
ATOM 2678 C CA . GLU B 1 75 ? 19.784 56.622 -21.930 1.00 40.67 848 GLU B CA 1
ATOM 2679 C C . GLU B 1 75 ? 21.217 56.969 -22.313 1.00 42.26 848 GLU B C 1
ATOM 2680 O O . GLU B 1 75 ? 21.432 57.897 -23.087 1.00 41.18 848 GLU B O 1
ATOM 2686 N N . MET B 1 76 ? 22.192 56.180 -21.833 1.00 38.24 849 MET B N 1
ATOM 2687 C CA . MET B 1 76 ? 23.610 56.355 -22.153 1.00 36.77 849 MET B CA 1
ATOM 2688 C C . MET B 1 76 ? 23.919 56.081 -23.638 1.00 41.32 849 MET B C 1
ATOM 2689 O O . MET B 1 76 ? 24.472 56.956 -24.303 1.00 42.39 849 MET B O 1
ATOM 2694 N N . PHE B 1 77 ? 23.572 54.886 -24.160 1.00 35.85 850 PHE B N 1
ATOM 2695 C CA . PHE B 1 77 ? 23.836 54.525 -25.556 1.00 34.82 850 PHE B CA 1
ATOM 2696 C C . PHE B 1 77 ? 23.047 55.402 -26.563 1.00 42.40 850 PHE B C 1
ATOM 2697 O O . PHE B 1 77 ? 23.542 55.656 -27.664 1.00 40.94 850 PHE B O 1
ATOM 2705 N N . GLY B 1 78 ? 21.848 55.848 -26.165 1.00 41.16 851 GLY B N 1
ATOM 2706 C CA . GLY B 1 78 ? 20.992 56.723 -26.970 1.00 40.81 851 GLY B CA 1
ATOM 2707 C C . GLY B 1 78 ? 21.542 58.130 -27.126 1.00 44.10 851 GLY B C 1
ATOM 2708 O O . GLY B 1 78 ? 21.376 58.753 -28.181 1.00 43.41 851 GLY B O 1
ATOM 2709 N N . LYS B 1 79 ? 22.238 58.613 -26.088 1.00 39.86 852 LYS B N 1
ATOM 2710 C CA . LYS B 1 79 ? 22.864 59.931 -26.024 1.00 40.69 852 LYS B CA 1
ATOM 2711 C C . LYS B 1 79 ? 24.196 60.006 -26.801 1.00 46.86 852 LYS B C 1
ATOM 2712 O O . LYS B 1 79 ? 24.403 60.977 -27.528 1.00 48.12 852 LYS B O 1
ATOM 2718 N N . LEU B 1 80 ? 25.075 58.988 -26.663 1.00 40.41 853 LEU B N 1
ATOM 2719 C CA . LEU B 1 80 ? 26.414 58.938 -27.272 1.00 39.23 853 LEU B CA 1
ATOM 2720 C C . LEU B 1 80 ? 26.416 58.629 -28.793 1.00 39.80 853 LEU B C 1
ATOM 2721 O O . LEU B 1 80 ? 25.454 58.077 -29.315 1.00 37.84 853 LEU B O 1
ATOM 2726 N N . ASN B 1 81 ? 27.493 59.023 -29.491 1.00 37.50 854 ASN B N 1
ATOM 2727 C CA . ASN B 1 81 ? 27.665 58.816 -30.934 1.00 38.78 854 ASN B CA 1
ATOM 2728 C C . ASN B 1 81 ? 29.137 58.939 -31.204 1.00 43.37 854 ASN B C 1
ATOM 2729 O O . ASN B 1 81 ? 29.659 60.045 -31.338 1.00 43.55 854 ASN B O 1
ATOM 2734 N N . HIS B 1 82 ? 29.824 57.792 -31.197 1.00 39.71 855 HIS B N 1
ATOM 2735 C CA . HIS B 1 82 ? 31.265 57.692 -31.377 1.00 39.06 855 HIS B CA 1
ATOM 2736 C C . HIS B 1 82 ? 31.573 56.341 -32.020 1.00 43.40 855 HIS B C 1
ATOM 2737 O O . HIS B 1 82 ? 30.831 55.360 -31.834 1.00 42.67 855 HIS B O 1
ATOM 2744 N N . ALA B 1 83 ? 32.661 56.294 -32.784 1.00 39.98 856 ALA B N 1
ATOM 2745 C CA . ALA B 1 83 ? 33.074 55.085 -33.483 1.00 40.03 856 ALA B CA 1
ATOM 2746 C C . ALA B 1 83 ? 33.452 53.985 -32.488 1.00 42.14 856 ALA B C 1
ATOM 2747 O O . ALA B 1 83 ? 33.312 52.805 -32.812 1.00 42.91 856 ALA B O 1
ATOM 2749 N N . ASN B 1 84 ? 33.853 54.367 -31.267 1.00 36.62 857 ASN B N 1
ATOM 2750 C CA . ASN B 1 84 ? 34.278 53.393 -30.254 1.00 35.78 857 ASN B CA 1
ATOM 2751 C C . ASN B 1 84 ? 33.220 53.099 -29.154 1.00 37.84 857 ASN B C 1
ATOM 2752 O O . ASN B 1 84 ? 33.557 52.606 -28.082 1.00 36.15 857 ASN B O 1
ATOM 2757 N N . VAL B 1 85 ? 31.949 53.374 -29.443 1.00 34.47 858 VAL B N 1
ATOM 2758 C CA . VAL B 1 85 ? 30.811 53.092 -28.549 1.00 33.63 858 VAL B CA 1
ATOM 2759 C C . VAL B 1 85 ? 29.699 52.551 -29.432 1.00 39.09 858 VAL B C 1
ATOM 2760 O O . VAL B 1 85 ? 29.391 53.149 -30.467 1.00 40.28 858 VAL B O 1
ATOM 2764 N N . VAL B 1 86 ? 29.066 51.444 -29.023 1.00 35.02 859 VAL B N 1
ATOM 2765 C CA . VAL B 1 86 ? 27.963 50.882 -29.799 1.00 33.52 859 VAL B CA 1
ATOM 2766 C C . VAL B 1 86 ? 26.795 51.863 -29.816 1.00 37.10 859 VAL B C 1
ATOM 2767 O O . VAL B 1 86 ? 26.479 52.471 -28.793 1.00 34.54 859 VAL B O 1
ATOM 2771 N N . ARG B 1 87 ? 26.198 52.036 -30.987 1.00 35.03 860 ARG B N 1
ATOM 2772 C CA . ARG B 1 87 ? 25.055 52.920 -31.183 1.00 35.92 860 ARG B CA 1
ATOM 2773 C C . ARG B 1 87 ? 23.780 52.268 -30.676 1.00 40.48 860 ARG B C 1
ATOM 2774 O O . ARG B 1 87 ? 23.609 51.052 -30.826 1.00 39.73 860 ARG B O 1
ATOM 2782 N N . LEU B 1 88 ? 22.847 53.075 -30.116 1.00 38.02 861 LEU B N 1
ATOM 2783 C CA . LEU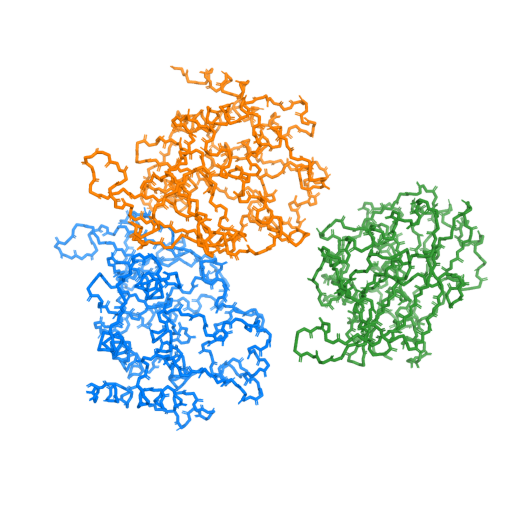 B 1 88 ? 21.533 52.545 -29.764 1.00 36.96 861 LEU B CA 1
ATOM 2784 C C . LEU B 1 88 ? 20.739 52.604 -31.077 1.00 43.39 861 LEU B C 1
ATOM 2785 O O . LEU B 1 88 ? 20.606 53.675 -31.677 1.00 44.53 861 LEU B O 1
ATOM 2790 N N . LEU B 1 89 ? 20.276 51.455 -31.554 1.00 39.88 862 LEU B N 1
ATOM 2791 C CA . LEU B 1 89 ? 19.551 51.387 -32.814 1.00 40.32 862 LEU B CA 1
ATOM 2792 C C . LEU B 1 89 ? 18.052 51.435 -32.654 1.00 44.60 862 LEU B C 1
ATOM 2793 O O . LEU B 1 89 ? 17.361 51.860 -33.577 1.00 45.90 862 LEU B O 1
ATOM 2798 N N . GLY B 1 90 ? 17.554 51.010 -31.506 1.00 40.64 863 GLY B N 1
ATOM 2799 C CA . GLY B 1 90 ? 16.114 50.999 -31.273 1.00 40.87 863 GLY B CA 1
ATOM 2800 C C . GLY B 1 90 ? 15.701 50.588 -29.887 1.00 43.97 863 GLY B C 1
ATOM 2801 O O . GLY B 1 90 ? 16.509 50.049 -29.133 1.00 41.38 863 GLY B O 1
ATOM 2802 N N . LEU B 1 91 ? 14.429 50.868 -29.540 1.00 42.90 864 LEU B N 1
ATOM 2803 C CA . LEU B 1 91 ? 13.817 50.500 -28.257 1.00 42.97 864 LEU B CA 1
ATOM 2804 C C . LEU B 1 91 ? 12.434 49.977 -28.490 1.00 46.28 864 LEU B C 1
ATOM 2805 O O . LEU B 1 91 ? 11.666 50.591 -29.237 1.00 46.74 864 LEU B O 1
ATOM 2810 N N . CYS B 1 92 ? 12.090 48.874 -27.816 1.00 42.24 865 CYS B N 1
ATOM 2811 C CA . CYS B 1 92 ? 10.762 48.283 -27.863 1.00 41.35 865 CYS B CA 1
ATOM 2812 C C . CYS B 1 92 ? 10.214 48.316 -26.450 1.00 46.06 865 CYS B C 1
ATOM 2813 O O . CYS B 1 92 ? 10.499 47.434 -25.644 1.00 43.82 865 CYS B O 1
ATOM 2816 N N . ARG B 1 93 ? 9.459 49.365 -26.137 1.00 44.58 866 ARG B N 1
ATOM 2817 C CA . ARG B 1 93 ? 8.908 49.589 -24.802 1.00 45.01 866 ARG B CA 1
ATOM 2818 C C . ARG B 1 93 ? 7.356 49.620 -24.875 1.00 51.28 866 ARG B C 1
ATOM 2819 O O . ARG B 1 93 ? 6.706 50.161 -23.980 1.00 51.49 866 ARG B O 1
ATOM 2827 N N . GLU B 1 94 ? 6.772 49.000 -25.921 1.00 48.88 867 GLU B N 1
ATOM 2828 C CA . GLU B 1 94 ? 5.318 48.985 -26.118 1.00 49.76 867 GLU B CA 1
ATOM 2829 C C . GLU B 1 94 ? 4.628 47.726 -25.568 1.00 55.49 867 GLU B C 1
ATOM 2830 O O . GLU B 1 94 ? 3.439 47.784 -25.259 1.00 55.93 867 GLU B O 1
ATOM 2836 N N . ALA B 1 95 ? 5.350 46.594 -25.497 1.00 51.47 868 ALA B N 1
ATOM 2837 C CA . ALA B 1 95 ? 4.827 45.312 -25.019 1.00 51.64 868 ALA B CA 1
ATOM 2838 C C . ALA B 1 95 ? 5.707 44.717 -23.899 1.00 57.84 868 ALA B C 1
ATOM 2839 O O . ALA B 1 95 ? 6.883 45.082 -23.783 1.00 55.03 868 ALA B O 1
ATOM 2841 N N . GLU B 1 96 ? 5.102 43.797 -23.089 1.00 58.76 869 GLU B N 1
ATOM 2842 C CA . GLU B 1 96 ? 5.580 43.121 -21.861 1.00 59.48 869 GLU B CA 1
ATOM 2843 C C . GLU B 1 96 ? 7.104 42.950 -21.790 1.00 60.69 869 GLU B C 1
ATOM 2844 O O . GLU B 1 96 ? 7.660 43.603 -20.898 1.00 63.46 869 GLU B O 1
ATOM 2850 N N . PRO B 1 97 ? 7.842 42.204 -22.673 1.00 51.11 870 PRO B N 1
ATOM 2851 C CA . PRO B 1 97 ? 9.320 42.196 -22.533 1.00 47.96 870 PRO B CA 1
ATOM 2852 C C . PRO B 1 97 ? 9.950 43.391 -23.259 1.00 44.97 870 PRO B C 1
ATOM 2853 O O . PRO B 1 97 ? 9.937 43.433 -24.490 1.00 43.17 870 PRO B O 1
ATOM 2857 N N . HIS B 1 98 ? 10.467 44.388 -22.516 1.00 39.12 871 HIS B N 1
ATOM 2858 C CA . HIS B 1 98 ? 11.092 45.560 -23.161 1.00 37.72 871 HIS B CA 1
ATOM 2859 C C . HIS B 1 98 ? 12.391 45.139 -23.860 1.00 38.30 871 HIS B C 1
ATOM 2860 O O . HIS B 1 98 ? 13.081 44.259 -23.345 1.00 36.10 871 HIS B O 1
ATOM 2867 N N . TYR B 1 99 ? 12.707 45.746 -25.018 1.00 34.19 872 TYR B N 1
ATOM 2868 C CA . TYR B 1 99 ? 13.949 45.468 -25.746 1.00 35.17 872 TYR B CA 1
ATOM 2869 C C . TYR B 1 99 ? 14.758 46.706 -25.996 1.00 41.07 872 TYR B C 1
ATOM 2870 O O . TYR B 1 99 ? 14.210 47.757 -26.345 1.00 41.17 872 TYR B O 1
ATOM 2879 N N . MET B 1 100 ? 16.072 46.566 -25.837 1.00 36.49 873 MET B N 1
ATOM 2880 C CA . MET B 1 100 ? 17.098 47.552 -26.149 1.00 35.86 873 MET B CA 1
ATOM 2881 C C . MET B 1 100 ? 17.884 46.929 -27.315 1.00 38.72 873 MET B C 1
ATOM 2882 O O . MET B 1 100 ? 18.438 45.828 -27.182 1.00 38.69 873 MET B O 1
ATOM 2887 N N . VAL B 1 101 ? 17.898 47.617 -28.461 1.00 34.11 874 VAL B N 1
ATOM 2888 C CA . VAL B 1 101 ? 18.526 47.161 -29.692 1.00 33.49 874 VAL B CA 1
ATOM 2889 C C . VAL B 1 101 ? 19.783 47.928 -29.900 1.00 38.29 874 VAL B C 1
ATOM 2890 O O . VAL B 1 101 ? 19.759 49.146 -30.119 1.00 37.17 874 VAL B O 1
ATOM 2894 N N . LEU B 1 102 ? 20.904 47.217 -29.781 1.00 33.94 875 LEU B N 1
ATOM 2895 C CA . LEU B 1 102 ? 22.204 47.840 -29.913 1.00 33.77 875 LEU B CA 1
ATOM 2896 C C . LEU B 1 102 ? 22.920 47.378 -31.151 1.00 36.83 875 LEU B C 1
ATOM 2897 O O . LEU B 1 102 ? 22.634 46.301 -31.688 1.00 34.74 875 LEU B O 1
ATOM 2902 N N . GLU B 1 103 ? 23.859 48.210 -31.603 1.00 34.93 876 GLU B N 1
ATOM 2903 C CA . GLU B 1 103 ? 24.742 47.926 -32.716 1.00 35.30 876 GLU B CA 1
ATOM 2904 C C . GLU B 1 103 ? 25.660 46.751 -32.268 1.00 39.94 876 GLU B C 1
ATOM 2905 O O . GLU B 1 103 ? 26.118 46.714 -31.109 1.00 37.04 876 GLU B O 1
ATOM 2911 N N . TYR B 1 104 ? 25.877 45.792 -33.173 1.00 37.60 877 TYR B N 1
ATOM 2912 C CA . TYR B 1 104 ? 26.759 44.657 -32.921 1.00 38.49 877 TYR B CA 1
ATOM 2913 C C . TYR B 1 104 ? 27.923 44.675 -33.916 1.00 47.36 877 TYR B C 1
ATOM 2914 O O . TYR B 1 104 ? 27.930 45.469 -34.860 1.00 47.75 877 TYR B O 1
ATOM 2923 N N . VAL B 1 105 ? 28.943 43.867 -33.647 1.00 46.99 878 VAL B N 1
ATOM 2924 C CA . VAL B 1 105 ? 30.107 43.667 -34.507 1.00 47.90 878 VAL B CA 1
ATOM 2925 C C . VAL B 1 105 ? 30.175 42.146 -34.643 1.00 57.16 878 VAL B C 1
ATOM 2926 O O . VAL B 1 105 ? 30.273 41.442 -33.620 1.00 57.61 878 VAL B O 1
ATOM 2930 N N . ASP B 1 106 ? 30.104 41.641 -35.877 1.00 55.26 879 ASP B N 1
ATOM 2931 C CA . ASP B 1 106 ? 30.087 40.206 -36.177 1.00 56.15 879 ASP B CA 1
ATOM 2932 C C . ASP B 1 106 ? 31.137 39.346 -35.449 1.00 57.35 879 ASP B C 1
ATOM 2933 O O . ASP B 1 106 ? 30.777 38.256 -34.980 1.00 59.34 879 ASP B O 1
ATOM 2938 N N . LEU B 1 107 ? 32.396 39.815 -35.318 1.00 48.20 880 LEU B N 1
ATOM 2939 C CA . LEU B 1 107 ? 33.422 38.990 -34.658 1.00 46.51 880 LEU B CA 1
ATOM 2940 C C . LEU B 1 107 ? 33.166 38.676 -33.150 1.00 48.07 880 LEU B C 1
ATOM 2941 O O . LEU B 1 107 ? 33.638 37.651 -32.661 1.00 50.69 880 LEU B O 1
ATOM 2946 N N . GLY B 1 108 ? 32.461 39.533 -32.435 1.00 39.64 881 GLY B N 1
ATOM 2947 C CA . GLY B 1 108 ? 32.143 39.252 -31.039 1.00 37.03 881 GLY B CA 1
ATOM 2948 C C . GLY B 1 108 ? 32.922 40.042 -30.025 1.00 35.15 881 GLY B C 1
ATOM 2949 O O . GLY B 1 108 ? 33.495 41.082 -30.345 1.00 33.19 881 GLY B O 1
ATOM 2950 N N . ASP B 1 109 ? 32.967 39.530 -28.789 1.00 30.29 882 ASP B N 1
ATOM 2951 C CA . ASP B 1 109 ? 33.586 40.264 -27.701 1.00 29.65 882 ASP B CA 1
ATOM 2952 C C . ASP B 1 109 ? 35.103 40.182 -27.738 1.00 31.43 882 ASP B C 1
ATOM 2953 O O . ASP B 1 109 ? 35.670 39.235 -28.301 1.00 30.67 882 ASP B O 1
ATOM 2958 N N . LEU B 1 110 ? 35.744 41.242 -27.212 1.00 26.05 883 LEU B N 1
ATOM 2959 C CA . LEU B 1 110 ? 37.178 41.416 -27.114 1.00 25.76 883 LEU B CA 1
ATOM 2960 C C . LEU B 1 110 ? 37.858 40.313 -26.285 1.00 28.50 883 LEU B C 1
ATOM 2961 O O . LEU B 1 110 ? 38.940 39.895 -26.651 1.00 28.75 883 LEU B O 1
ATOM 2966 N N . LYS B 1 111 ? 37.247 39.846 -25.187 1.00 26.33 884 LYS B N 1
ATOM 2967 C CA . LYS B 1 111 ? 37.867 38.794 -24.386 1.00 26.34 884 LYS B CA 1
ATOM 2968 C C . LYS B 1 111 ? 38.075 37.514 -25.226 1.00 30.94 884 LYS B C 1
ATOM 2969 O O . LYS B 1 111 ? 39.196 37.014 -25.260 1.00 29.94 884 LYS B O 1
ATOM 2975 N N . GLN B 1 112 ? 37.035 37.051 -25.943 1.00 29.04 885 GLN B N 1
ATOM 2976 C CA . GLN B 1 112 ? 37.087 35.865 -26.826 1.00 30.16 885 GLN B CA 1
ATOM 2977 C C . GLN B 1 112 ? 38.134 36.082 -27.927 1.00 33.00 885 GLN B C 1
ATOM 2978 O O . GLN B 1 112 ? 38.968 35.219 -28.167 1.00 31.33 885 GLN B O 1
ATOM 2984 N N . PHE B 1 113 ? 38.138 37.265 -28.541 1.00 29.54 886 PHE B N 1
ATOM 2985 C CA . PHE B 1 113 ? 39.127 37.583 -29.574 1.00 29.43 886 PHE B CA 1
ATOM 2986 C C . PHE B 1 113 ? 40.559 37.534 -29.008 1.00 32.77 886 PHE B C 1
ATOM 2987 O O . PHE B 1 113 ? 41.464 37.028 -29.677 1.00 30.83 886 PHE B O 1
ATOM 2995 N N . LEU B 1 114 ? 40.768 38.049 -27.777 1.00 29.19 887 LEU B N 1
ATOM 2996 C CA . LEU B 1 114 ? 42.084 38.012 -27.147 1.00 28.81 887 LEU B CA 1
ATOM 2997 C C . LEU B 1 114 ? 42.526 36.562 -26.879 1.00 31.50 887 LEU B C 1
ATOM 2998 O O . LEU B 1 114 ? 43.677 36.233 -27.153 1.00 28.23 887 LEU B O 1
ATOM 3003 N N . ARG B 1 115 ? 41.610 35.715 -26.349 1.00 29.42 888 ARG B N 1
ATOM 3004 C CA . ARG B 1 115 ? 41.848 34.308 -25.991 1.00 31.02 888 ARG B CA 1
ATOM 3005 C C . ARG B 1 115 ? 42.143 33.447 -27.218 1.00 34.90 888 ARG B C 1
ATOM 3006 O O . ARG B 1 115 ? 43.022 32.589 -27.174 1.00 34.26 888 ARG B O 1
ATOM 3014 N N . ILE B 1 116 ? 41.391 33.670 -28.301 1.00 31.34 889 ILE B N 1
ATOM 3015 C CA . ILE B 1 116 ? 41.539 32.943 -29.563 1.00 30.96 889 ILE B CA 1
ATOM 3016 C C . ILE B 1 116 ? 42.841 33.369 -30.258 1.00 34.18 889 ILE B C 1
ATOM 3017 O O . ILE B 1 116 ? 43.492 32.510 -30.847 1.00 34.90 889 ILE B O 1
ATOM 3022 N N . SER B 1 117 ? 43.258 34.650 -30.121 1.00 29.02 890 SER B N 1
ATOM 3023 C CA . SER B 1 117 ? 44.487 35.185 -30.720 1.00 29.11 890 SER B CA 1
ATOM 3024 C C . SER B 1 117 ? 45.725 34.474 -30.205 1.00 34.03 890 SER B C 1
ATOM 3025 O O . SER B 1 117 ? 46.685 34.292 -30.967 1.00 32.40 890 SER B O 1
ATOM 3028 N N . LYS B 1 118 ? 45.737 34.122 -28.894 1.00 29.37 891 LYS B N 1
ATOM 3029 C CA . LYS B 1 118 ? 46.904 33.446 -28.340 1.00 29.68 891 LYS B CA 1
ATOM 3030 C C . LYS B 1 118 ? 46.476 32.391 -27.343 1.00 33.69 891 LYS B C 1
ATOM 3031 O O . LYS B 1 118 ? 46.306 32.689 -26.162 1.00 32.52 891 LYS B O 1
ATOM 3037 N N . SER B 1 119 ? 46.340 31.161 -27.806 1.00 31.01 892 SER B N 1
ATOM 3038 C CA . SER B 1 119 ? 46.004 30.029 -26.939 1.00 30.99 892 SER B CA 1
ATOM 3039 C C . SER B 1 119 ? 47.112 29.858 -25.865 1.00 33.35 892 SER B C 1
ATOM 3040 O O . SER B 1 119 ? 48.274 30.152 -26.134 1.00 31.13 892 SER B O 1
ATOM 3043 N N . LYS B 1 120 ? 46.749 29.357 -24.678 1.00 31.46 893 LYS B N 1
ATOM 3044 C CA . LYS B 1 120 ? 47.729 29.076 -23.621 1.00 31.59 893 LYS B CA 1
ATOM 3045 C C . LYS B 1 120 ? 48.491 27.812 -23.998 1.00 33.60 893 LYS B C 1
ATOM 3046 O O . LYS B 1 120 ? 49.637 27.652 -23.581 1.00 34.13 893 LYS B O 1
ATOM 3052 N N . ASP B 1 121 ? 47.875 26.932 -24.840 1.00 28.41 894 ASP B N 1
ATOM 3053 C CA . ASP B 1 121 ? 48.568 25.768 -25.375 1.00 27.91 894 ASP B CA 1
ATOM 3054 C C . ASP B 1 121 ? 49.387 26.323 -26.537 1.00 32.68 894 ASP B C 1
ATOM 3055 O O . ASP B 1 121 ? 48.835 26.726 -27.560 1.00 33.20 894 ASP B O 1
ATOM 3060 N N . GLU B 1 122 ? 50.701 26.403 -26.346 1.00 29.93 895 GLU B N 1
ATOM 3061 C CA . GLU B 1 122 ? 51.652 26.953 -27.320 1.00 30.25 895 GLU B CA 1
ATOM 3062 C C . GLU B 1 122 ? 51.751 26.168 -28.652 1.00 33.70 895 GLU B C 1
ATOM 3063 O O . GLU B 1 122 ? 52.257 26.715 -29.635 1.00 33.42 895 GLU B O 1
ATOM 3069 N N . LYS B 1 123 ? 51.284 24.911 -28.690 1.00 30.25 896 LYS B N 1
ATOM 3070 C CA . LYS B 1 123 ? 51.322 24.087 -29.915 1.00 30.00 896 LYS B CA 1
ATOM 3071 C C . LYS B 1 123 ? 50.099 24.332 -30.835 1.00 34.85 896 LYS B C 1
ATOM 3072 O O . LYS B 1 123 ? 50.179 24.057 -32.030 1.00 32.95 896 LYS B O 1
ATOM 3078 N N . LEU B 1 124 ? 48.983 24.876 -30.294 1.00 31.11 897 LEU B N 1
ATOM 3079 C CA . LEU B 1 124 ? 47.818 25.196 -31.149 1.00 31.37 897 LEU B CA 1
ATOM 3080 C C . LEU B 1 124 ? 48.187 26.345 -32.070 1.00 34.60 897 LEU B C 1
ATOM 3081 O O . LEU B 1 124 ? 49.108 27.108 -31.759 1.00 34.10 897 LEU B O 1
ATOM 3086 N N . LYS B 1 125 ? 47.500 26.467 -33.200 1.00 32.00 898 LYS B N 1
ATOM 3087 C CA . LYS B 1 125 ? 47.755 27.589 -34.114 1.00 33.20 898 LYS B CA 1
ATOM 3088 C C . LYS B 1 125 ? 47.232 28.864 -33.468 1.00 39.83 898 LYS B C 1
ATOM 3089 O O . LYS B 1 125 ? 46.190 28.838 -32.809 1.00 39.75 898 LYS B O 1
ATOM 3095 N N . SER B 1 126 ? 47.968 29.955 -33.617 1.00 36.89 899 SER B N 1
ATOM 3096 C CA . SER B 1 126 ? 47.617 31.235 -33.021 1.00 37.71 899 SER B CA 1
ATOM 3097 C C . SER B 1 126 ? 48.067 32.369 -33.899 1.00 42.48 899 SER B C 1
ATOM 3098 O O . SER B 1 126 ? 48.916 32.155 -34.759 1.00 41.86 899 SER B O 1
ATOM 3101 N N . GLN B 1 127 ? 47.511 33.579 -33.670 1.00 39.61 900 GLN B N 1
ATOM 3102 C CA . GLN B 1 127 ? 47.883 34.842 -34.324 1.00 39.35 900 GLN B CA 1
ATOM 3103 C C . GLN B 1 127 ? 48.020 35.869 -33.207 1.00 43.96 900 GLN B C 1
ATOM 3104 O O . GLN B 1 127 ? 47.086 36.643 -32.981 1.00 42.94 900 GLN B O 1
ATOM 3110 N N . PRO B 1 128 ? 49.139 35.845 -32.435 1.00 41.31 901 PRO B N 1
ATOM 3111 C CA . PRO B 1 128 ? 49.262 36.777 -31.302 1.00 40.64 901 PRO B CA 1
ATOM 3112 C C . PRO B 1 128 ? 49.413 38.226 -31.727 1.00 44.11 901 PRO B C 1
ATOM 3113 O O . PRO B 1 128 ? 50.003 38.506 -32.766 1.00 43.80 901 PRO B O 1
ATOM 3117 N N . LEU B 1 129 ? 48.874 39.142 -30.907 1.00 39.69 902 LEU B N 1
ATOM 3118 C CA . LEU B 1 129 ? 48.953 40.579 -31.134 1.00 38.36 902 LEU B CA 1
ATOM 3119 C C . LEU B 1 129 ? 50.308 41.073 -30.746 1.00 40.54 902 LEU B C 1
ATOM 3120 O O . LEU B 1 129 ? 50.884 40.606 -29.756 1.00 39.13 902 LEU B O 1
ATOM 3125 N N . SER B 1 130 ? 50.783 42.091 -31.468 1.00 36.19 903 SER B N 1
ATOM 3126 C CA . SER B 1 130 ? 52.062 42.703 -31.158 1.00 35.89 903 SER B CA 1
ATOM 3127 C C . SER B 1 130 ? 51.813 43.784 -30.109 1.00 40.81 903 SER B C 1
ATOM 3128 O O . SER B 1 130 ? 50.653 44.110 -29.838 1.00 39.17 903 SER B O 1
ATOM 3131 N N . THR B 1 131 ? 52.887 44.365 -29.548 1.00 38.35 904 THR B N 1
ATOM 3132 C CA . THR B 1 131 ? 52.787 45.463 -28.583 1.00 39.06 904 THR B CA 1
ATOM 3133 C C . THR B 1 131 ? 52.021 46.656 -29.203 1.00 42.20 904 THR B C 1
ATOM 3134 O O . THR B 1 131 ? 51.139 47.214 -28.542 1.00 39.44 904 THR B O 1
ATOM 3138 N N . LYS B 1 132 ? 52.324 46.998 -30.489 1.00 38.91 905 LYS B N 1
ATOM 3139 C CA . LYS B 1 132 ? 51.665 48.078 -31.235 1.00 37.99 905 LYS B CA 1
ATOM 3140 C C . LYS B 1 132 ? 50.156 47.821 -31.312 1.00 40.16 905 LYS B C 1
ATOM 3141 O O . LYS B 1 132 ? 49.381 48.731 -31.042 1.00 39.11 905 LYS B O 1
ATOM 3147 N N . GLN B 1 133 ? 49.750 46.590 -31.716 1.00 36.40 906 GLN B N 1
ATOM 3148 C CA . GLN B 1 133 ? 48.348 46.196 -31.873 1.00 35.32 906 GLN B CA 1
ATOM 3149 C C . GLN B 1 133 ? 47.584 46.188 -30.519 1.00 37.91 906 GLN B C 1
ATOM 3150 O O . GLN B 1 13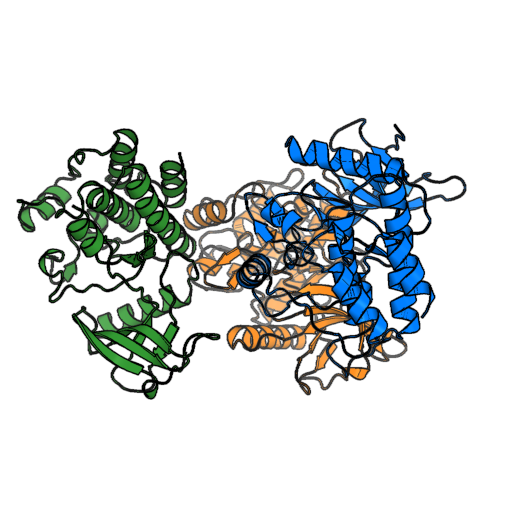3 ? 46.392 46.506 -30.486 1.00 36.82 906 GLN B O 1
ATOM 3156 N N . LYS B 1 134 ? 48.268 45.831 -29.425 1.00 34.34 907 LYS B N 1
ATOM 3157 C CA . LYS B 1 134 ? 47.681 45.843 -28.070 1.00 34.11 907 LYS B CA 1
ATOM 3158 C C . LYS B 1 134 ? 47.367 47.306 -27.683 1.00 39.26 907 LYS B C 1
ATOM 3159 O O . LYS B 1 134 ? 46.243 47.607 -27.278 1.00 38.83 907 LYS B O 1
ATOM 3165 N N . VAL B 1 135 ? 48.345 48.218 -27.892 1.00 36.48 908 VAL B N 1
ATOM 3166 C CA . VAL B 1 135 ? 48.219 49.656 -27.606 1.00 36.44 908 VAL B CA 1
ATOM 3167 C C . VAL B 1 135 ? 47.072 50.273 -28.420 1.00 38.93 908 VAL B C 1
ATOM 3168 O O . VAL B 1 135 ? 46.303 51.092 -27.888 1.00 37.61 908 VAL B O 1
ATOM 3172 N N . ALA B 1 136 ? 46.919 49.816 -29.672 1.00 33.95 909 ALA B N 1
ATOM 3173 C CA . ALA B 1 136 ? 45.855 50.265 -30.569 1.00 34.05 909 ALA B CA 1
ATOM 3174 C C . ALA B 1 136 ? 44.480 49.885 -30.006 1.00 38.32 909 ALA B C 1
ATOM 3175 O O . ALA B 1 136 ? 43.578 50.719 -30.012 1.00 37.16 909 ALA B O 1
ATOM 3177 N N . LEU B 1 137 ? 44.325 48.648 -29.504 1.00 36.00 910 LEU B N 1
ATOM 3178 C CA . LEU B 1 137 ? 43.074 48.198 -28.876 1.00 35.92 910 LEU B CA 1
ATOM 3179 C C . LEU B 1 137 ? 42.738 49.050 -27.638 1.00 39.25 910 LEU B C 1
ATOM 3180 O O . LEU B 1 137 ? 41.589 49.458 -27.481 1.00 39.28 910 LEU B O 1
ATOM 3185 N N . CYS B 1 138 ? 43.756 49.335 -26.789 1.00 35.20 911 CYS B N 1
ATOM 3186 C CA . CYS B 1 138 ? 43.664 50.140 -25.570 1.00 34.62 911 CYS B CA 1
ATOM 3187 C C . CYS B 1 138 ? 43.296 51.592 -25.859 1.00 36.91 911 CYS B C 1
ATOM 3188 O O . CYS B 1 138 ? 42.406 52.134 -25.197 1.00 35.94 911 CYS B O 1
ATOM 3191 N N . THR B 1 139 ? 43.939 52.202 -26.875 1.00 32.22 912 THR B N 1
ATOM 3192 C CA . THR B 1 139 ? 43.643 53.560 -27.330 1.00 31.60 912 THR B CA 1
ATOM 3193 C C . THR B 1 139 ? 42.163 53.700 -27.707 1.00 35.19 912 THR B C 1
ATOM 3194 O O . THR B 1 139 ? 41.534 54.668 -27.304 1.00 34.60 912 THR B O 1
ATOM 3198 N N . GLN B 1 140 ? 41.628 52.747 -28.485 1.00 32.97 913 GLN B N 1
ATOM 3199 C CA . GLN B 1 140 ? 40.246 52.770 -28.936 1.00 33.19 913 GLN B CA 1
ATOM 3200 C C . GLN B 1 140 ? 39.264 52.702 -27.799 1.00 38.04 913 GLN B C 1
ATOM 3201 O O . GLN B 1 140 ? 38.293 53.459 -27.823 1.00 38.25 913 GLN B O 1
ATOM 3207 N N . VAL B 1 141 ? 39.534 51.847 -26.771 1.00 32.35 914 VAL B N 1
ATOM 3208 C CA . VAL B 1 141 ? 38.653 51.782 -25.601 1.00 31.58 914 VAL B CA 1
ATOM 3209 C C . VAL B 1 141 ? 38.780 53.108 -24.836 1.00 36.69 914 VAL B C 1
ATOM 3210 O O . VAL B 1 141 ? 37.754 53.647 -24.446 1.00 37.55 914 VAL B O 1
ATOM 3214 N N . ALA B 1 142 ? 40.008 53.668 -24.703 1.00 32.56 915 ALA B N 1
ATOM 3215 C CA . ALA B 1 142 ? 40.237 54.956 -24.023 1.00 32.93 915 ALA B CA 1
ATOM 3216 C C . ALA B 1 142 ? 39.468 56.094 -24.706 1.00 37.72 915 ALA B C 1
ATOM 3217 O O . ALA B 1 142 ? 38.869 56.906 -24.002 1.00 36.31 915 ALA B O 1
ATOM 3219 N N . LEU B 1 143 ? 39.408 56.099 -26.064 1.00 36.83 916 LEU B N 1
ATOM 3220 C CA . LEU B 1 143 ? 38.638 57.094 -26.840 1.00 38.14 916 LEU B CA 1
ATOM 3221 C C . LEU B 1 143 ? 37.107 56.982 -26.612 1.00 40.51 916 LEU B C 1
ATOM 3222 O O . LEU B 1 143 ? 36.435 58.006 -26.449 1.00 39.25 916 LEU B O 1
ATOM 3227 N N . GLY B 1 144 ? 36.585 55.751 -26.622 1.00 36.18 917 GLY B N 1
ATOM 3228 C CA . GLY B 1 144 ? 35.171 55.478 -26.381 1.00 34.73 917 GLY B CA 1
ATOM 3229 C C . GLY B 1 144 ? 34.754 55.868 -24.976 1.00 39.33 917 GLY B C 1
ATOM 3230 O O . GLY B 1 144 ? 33.675 56.433 -24.773 1.00 39.29 917 GLY B O 1
ATOM 3231 N N . MET B 1 145 ? 35.632 55.582 -24.002 1.00 35.19 918 MET B N 1
ATOM 3232 C CA . MET B 1 145 ? 35.433 55.914 -22.593 1.00 33.92 918 MET B CA 1
ATOM 3233 C C . MET B 1 145 ? 35.570 57.431 -22.351 1.00 40.39 918 MET B C 1
ATOM 3234 O O . MET B 1 145 ? 34.827 57.984 -21.538 1.00 39.42 918 MET B O 1
ATOM 3239 N N . GLU B 1 146 ? 36.465 58.113 -23.116 1.00 38.81 919 GLU B N 1
ATOM 3240 C CA . GLU B 1 146 ? 36.640 59.568 -23.039 1.00 39.34 919 GLU B CA 1
ATOM 3241 C C . GLU B 1 146 ? 35.346 60.252 -23.460 1.00 42.08 919 GLU B C 1
ATOM 3242 O O . GLU B 1 146 ? 34.904 61.153 -22.766 1.00 42.53 919 GLU B O 1
ATOM 3248 N N . HIS B 1 147 ? 34.723 59.786 -24.547 1.00 38.03 920 HIS B N 1
ATOM 3249 C CA . HIS B 1 147 ? 33.453 60.296 -25.062 1.00 38.42 920 HIS B CA 1
ATOM 3250 C C . HIS B 1 147 ? 32.299 60.057 -24.047 1.00 42.70 920 HIS B C 1
ATOM 3251 O O . HIS B 1 147 ? 31.489 60.950 -23.796 1.00 40.48 920 HIS B O 1
ATOM 3258 N N . LEU B 1 148 ? 32.246 58.841 -23.475 1.00 39.92 921 LEU B N 1
ATOM 3259 C CA . LEU B 1 148 ? 31.259 58.415 -22.488 1.00 38.35 921 LEU B CA 1
ATOM 3260 C C . LEU B 1 148 ? 31.365 59.263 -21.210 1.00 40.24 921 LEU B C 1
ATOM 3261 O O . LEU B 1 148 ? 30.346 59.759 -20.748 1.00 39.35 921 LEU B O 1
ATOM 3266 N N . SER B 1 149 ? 32.579 59.418 -20.637 1.00 37.87 922 SER B N 1
ATOM 3267 C CA . SER B 1 149 ? 32.797 60.205 -19.416 1.00 38.16 922 SER B CA 1
ATOM 3268 C C . SER B 1 149 ? 32.635 61.724 -19.624 1.00 44.13 922 SER B C 1
ATOM 3269 O O . SER B 1 149 ? 32.186 62.405 -18.703 1.00 43.51 922 SER B O 1
ATOM 3272 N N . ASN B 1 150 ? 32.998 62.247 -20.817 1.00 42.18 923 ASN B N 1
ATOM 3273 C CA . ASN B 1 150 ? 32.824 63.670 -21.162 1.00 42.62 923 ASN B CA 1
ATOM 3274 C C . ASN B 1 150 ? 31.338 64.039 -21.310 1.00 47.07 923 ASN B C 1
ATOM 3275 O O . ASN B 1 150 ? 30.981 65.213 -21.174 1.00 46.41 923 ASN B O 1
ATOM 3280 N N . ASN B 1 151 ? 30.472 63.020 -21.545 1.00 43.19 924 ASN B N 1
ATOM 3281 C CA . ASN B 1 151 ? 29.014 63.146 -21.573 1.00 42.23 924 ASN B CA 1
ATOM 3282 C C . ASN B 1 151 ? 28.389 62.805 -20.201 1.00 43.99 924 ASN B C 1
ATOM 3283 O O . ASN B 1 151 ? 27.178 62.648 -20.099 1.00 43.57 924 ASN B O 1
ATOM 3288 N N . ARG B 1 152 ? 29.232 62.747 -19.144 1.00 39.72 925 ARG B N 1
ATOM 3289 C CA . ARG B 1 152 ? 28.925 62.546 -17.716 1.00 39.73 925 ARG B CA 1
ATOM 3290 C C . ARG B 1 152 ? 28.331 61.177 -17.355 1.00 42.51 925 ARG B C 1
ATOM 3291 O O . ARG B 1 152 ? 27.686 61.039 -16.309 1.00 43.34 925 ARG B O 1
ATOM 3299 N N . PHE B 1 153 ? 28.612 60.157 -18.159 1.00 37.31 926 PHE B N 1
ATOM 3300 C CA . PHE B 1 153 ? 28.112 58.831 -17.849 1.00 36.50 926 PHE B CA 1
ATOM 3301 C C . PHE B 1 153 ? 29.141 58.028 -17.096 1.00 38.96 926 PHE B C 1
ATOM 3302 O O . PHE B 1 153 ? 30.336 58.314 -17.164 1.00 38.13 926 PHE B O 1
ATOM 3310 N N . VAL B 1 154 ? 28.673 57.040 -16.343 1.00 36.69 927 VAL B N 1
ATOM 3311 C CA . VAL B 1 154 ? 29.536 56.103 -15.623 1.00 35.78 927 VAL B CA 1
ATOM 3312 C C . VAL B 1 154 ? 29.064 54.717 -16.094 1.00 36.64 927 VAL B C 1
ATOM 3313 O O . VAL B 1 154 ? 27.907 54.364 -15.889 1.00 35.15 927 VAL B O 1
ATOM 3317 N N . HIS B 1 155 ? 29.932 53.982 -16.796 1.00 29.51 928 HIS B N 1
ATOM 3318 C CA . HIS B 1 155 ? 29.603 52.676 -17.371 1.00 28.20 928 HIS B CA 1
ATOM 3319 C C . HIS B 1 155 ? 29.252 51.617 -16.286 1.00 31.00 928 HIS B C 1
ATOM 3320 O O . HIS B 1 155 ? 28.184 51.016 -16.367 1.00 30.64 928 HIS B O 1
ATOM 3327 N N . LYS B 1 156 ? 30.136 51.435 -15.279 1.00 28.71 929 LYS B N 1
ATOM 3328 C CA . LYS B 1 156 ? 30.078 50.544 -14.087 1.00 29.72 929 LYS B CA 1
ATOM 3329 C C . LYS B 1 156 ? 30.415 49.059 -14.381 1.00 32.65 929 LYS B C 1
ATOM 3330 O O . LYS B 1 156 ? 30.521 48.272 -13.437 1.00 33.08 929 LYS B O 1
ATOM 3336 N N . ASP B 1 157 ? 30.562 48.672 -15.660 1.00 27.21 930 ASP B N 1
ATOM 3337 C CA . ASP B 1 157 ? 30.902 47.293 -15.989 1.00 26.41 930 ASP B CA 1
ATOM 3338 C C . ASP B 1 157 ? 31.838 47.203 -17.192 1.00 29.35 930 ASP B C 1
ATOM 3339 O O . ASP B 1 157 ? 31.631 46.390 -18.097 1.00 26.94 930 ASP B O 1
ATOM 3344 N N . LEU B 1 158 ? 32.876 48.051 -17.201 1.00 27.32 931 LEU B N 1
ATOM 3345 C CA . LEU B 1 158 ? 33.853 48.039 -18.280 1.00 26.98 931 LEU B CA 1
ATOM 3346 C C . LEU B 1 158 ? 34.779 46.841 -18.084 1.00 26.80 931 LEU B C 1
ATOM 3347 O O . LEU B 1 158 ? 35.302 46.642 -16.998 1.00 24.14 931 LEU B O 1
ATOM 3352 N N . ALA B 1 159 ? 34.936 46.038 -19.137 1.00 24.83 932 ALA B N 1
ATOM 3353 C CA . ALA B 1 159 ? 35.758 44.824 -19.129 1.00 25.02 932 ALA B CA 1
ATOM 3354 C C . ALA B 1 159 ? 35.845 44.343 -20.571 1.00 28.86 932 ALA B C 1
ATOM 3355 O O . ALA B 1 159 ? 34.969 44.666 -21.390 1.00 27.22 932 ALA B O 1
ATOM 3357 N N . ALA B 1 160 ? 36.868 43.526 -20.878 1.00 24.75 933 ALA B N 1
ATOM 3358 C CA . ALA B 1 160 ? 37.062 43.011 -22.234 1.00 24.22 933 ALA B CA 1
ATOM 3359 C C . ALA B 1 160 ? 35.828 42.249 -22.751 1.00 26.57 933 ALA B C 1
ATOM 3360 O O . ALA B 1 160 ? 35.424 42.442 -23.899 1.00 24.94 933 ALA B O 1
ATOM 3362 N N . ARG B 1 161 ? 35.144 41.499 -21.860 1.00 23.12 934 ARG B N 1
ATOM 3363 C CA . ARG B 1 161 ? 33.916 40.769 -22.180 1.00 23.68 934 ARG B CA 1
ATOM 3364 C C . ARG B 1 161 ? 32.771 41.697 -22.658 1.00 28.85 934 ARG B C 1
ATOM 3365 O O . ARG B 1 161 ? 31.901 41.260 -23.422 1.00 27.44 934 ARG B O 1
ATOM 3373 N N . ASN B 1 162 ? 32.795 42.978 -22.226 1.00 27.54 935 ASN B N 1
ATOM 3374 C CA . ASN B 1 162 ? 31.757 43.955 -22.605 1.00 27.42 935 ASN B CA 1
ATOM 3375 C C . ASN B 1 162 ? 32.159 44.897 -23.762 1.00 32.65 935 ASN B C 1
ATOM 3376 O O . ASN B 1 162 ? 31.438 45.847 -24.054 1.00 32.97 935 ASN B O 1
ATOM 3381 N N . CYS B 1 163 ? 33.278 44.635 -24.415 1.00 29.46 936 CYS B N 1
ATOM 3382 C CA . CYS B 1 163 ? 33.707 45.401 -25.586 1.00 29.77 936 CYS B CA 1
ATOM 3383 C C . CYS B 1 163 ? 33.579 44.503 -26.779 1.00 33.18 936 CYS B C 1
ATOM 3384 O O . CYS B 1 163 ? 33.640 43.293 -26.637 1.00 33.87 936 CYS B O 1
ATOM 3387 N N . LEU B 1 164 ? 33.311 45.073 -27.933 1.00 30.72 937 LEU B N 1
ATOM 3388 C CA . LEU B 1 164 ? 33.140 44.300 -29.155 1.00 30.10 937 LEU B CA 1
ATOM 3389 C C . LEU B 1 164 ? 34.242 44.656 -30.141 1.00 34.45 937 LEU B C 1
ATOM 3390 O O . LEU B 1 164 ? 34.798 45.759 -30.083 1.00 33.47 937 LEU B O 1
ATOM 3395 N N . VAL B 1 165 ? 34.633 43.695 -30.974 1.00 31.05 938 VAL B N 1
ATOM 3396 C CA . VAL B 1 165 ? 35.728 43.938 -31.903 1.00 33.17 938 VAL B CA 1
ATOM 3397 C C . VAL B 1 165 ? 35.443 43.320 -33.292 1.00 41.53 938 VAL B C 1
ATOM 3398 O O . VAL B 1 165 ? 34.833 42.250 -33.380 1.00 40.96 938 VAL B O 1
ATOM 3402 N N . SER B 1 166 ? 35.837 44.020 -34.367 1.00 40.74 939 SER B N 1
ATOM 3403 C CA . SER B 1 166 ? 35.671 43.492 -35.734 1.00 42.25 939 SER B CA 1
ATOM 3404 C C . SER B 1 166 ? 36.937 42.734 -36.126 1.00 49.91 939 SER B C 1
ATOM 3405 O O . SER B 1 166 ? 37.936 42.791 -35.391 1.00 49.84 939 SER B O 1
ATOM 3408 N N . ALA B 1 167 ? 36.918 42.055 -37.303 1.00 50.84 940 ALA B N 1
ATOM 3409 C CA . ALA B 1 167 ? 38.086 41.346 -37.865 1.00 51.58 940 ALA B CA 1
ATOM 3410 C C . ALA B 1 167 ? 39.284 42.318 -38.070 1.00 53.57 940 ALA B C 1
ATOM 3411 O O . ALA B 1 167 ? 40.439 41.938 -37.863 1.00 53.51 940 ALA B O 1
ATOM 3413 N N . GLN B 1 168 ? 38.974 43.589 -38.398 1.00 48.40 941 GLN B N 1
ATOM 3414 C CA . GLN B 1 168 ? 39.916 44.698 -38.605 1.00 47.63 941 GLN B CA 1
ATOM 3415 C C . GLN B 1 168 ? 40.431 45.306 -37.281 1.00 48.17 941 GLN B C 1
ATOM 3416 O O . GLN B 1 168 ? 41.190 46.276 -37.312 1.00 48.16 941 GLN B O 1
ATOM 3422 N N . ARG B 1 169 ? 40.009 44.749 -36.119 1.00 41.71 942 ARG B N 1
ATOM 3423 C CA . ARG B 1 169 ? 40.404 45.214 -34.785 1.00 39.57 942 ARG B CA 1
ATOM 3424 C C . ARG B 1 169 ? 39.853 46.627 -34.457 1.00 40.57 942 ARG B C 1
ATOM 3425 O O . ARG B 1 169 ? 40.462 47.383 -33.694 1.00 40.40 942 ARG B O 1
ATOM 3433 N N . GLN B 1 170 ? 38.667 46.954 -34.985 1.00 36.54 943 GLN B N 1
ATOM 3434 C CA . GLN B 1 170 ? 38.007 48.207 -34.621 1.00 36.50 943 GLN B CA 1
ATOM 3435 C C . GLN B 1 170 ? 37.213 47.830 -33.355 1.00 37.29 943 GLN B C 1
ATOM 3436 O O . GLN B 1 170 ? 36.490 46.830 -33.373 1.00 36.90 943 GLN B O 1
ATOM 3442 N N . VAL B 1 171 ? 37.415 48.571 -32.255 1.00 33.88 944 VAL B N 1
ATOM 3443 C CA . VAL B 1 171 ? 36.797 48.257 -30.955 1.00 33.92 944 VAL B CA 1
ATOM 3444 C C . VAL B 1 171 ? 35.617 49.159 -30.605 1.00 35.80 944 VAL B C 1
ATOM 3445 O O . VAL B 1 171 ? 35.751 50.381 -30.653 1.00 34.25 944 VAL B O 1
ATOM 3449 N N . LYS B 1 172 ? 34.509 48.556 -30.149 1.00 31.80 945 LYS B N 1
ATOM 3450 C CA . LYS B 1 172 ? 33.345 49.297 -29.660 1.00 31.69 945 LYS B CA 1
ATOM 3451 C C . LYS B 1 172 ? 33.002 48.950 -28.187 1.00 35.92 945 LYS B C 1
ATOM 3452 O O . LYS B 1 172 ? 32.766 47.786 -27.881 1.00 35.30 945 LYS B O 1
ATOM 3458 N N . VAL B 1 173 ? 32.982 49.955 -27.293 1.00 32.02 946 VAL B N 1
ATOM 3459 C CA . VAL B 1 173 ? 32.545 49.791 -25.890 1.00 30.82 946 VAL B CA 1
ATOM 3460 C C . VAL B 1 173 ? 31.045 49.431 -25.924 1.00 34.05 946 VAL B C 1
ATOM 3461 O O . VAL B 1 173 ? 30.247 50.146 -26.531 1.00 34.01 946 VAL B O 1
ATOM 3465 N N . SER B 1 174 ? 30.664 48.329 -25.267 1.00 30.24 947 SER B N 1
ATOM 3466 C CA . SER B 1 174 ? 29.264 47.891 -25.208 1.00 28.81 947 SER B CA 1
ATOM 3467 C C . SER B 1 174 ? 28.899 47.568 -23.743 1.00 32.23 947 SER B C 1
ATOM 3468 O O . SER B 1 174 ? 29.594 48.015 -22.848 1.00 30.81 947 SER B O 1
ATOM 3471 N N . ALA B 1 175 ? 27.833 46.801 -23.502 1.00 31.06 948 ALA B N 1
ATOM 3472 C CA . ALA B 1 175 ? 27.384 46.409 -22.181 1.00 32.04 948 ALA B CA 1
ATOM 3473 C C . ALA B 1 175 ? 26.556 45.138 -22.367 1.00 37.19 948 ALA B C 1
ATOM 3474 O O . ALA B 1 175 ? 25.400 45.218 -22.782 1.00 39.92 948 ALA B O 1
ATOM 3476 N N . LEU B 1 176 ? 27.181 43.965 -22.204 1.00 30.89 949 LEU B N 1
ATOM 3477 C CA . LEU B 1 176 ? 26.465 42.704 -22.385 1.00 30.21 949 LEU B CA 1
ATOM 3478 C C . LEU B 1 176 ? 26.102 42.121 -21.024 1.00 30.97 949 LEU B C 1
ATOM 3479 O O . LEU B 1 176 ? 24.962 41.708 -20.826 1.00 30.86 949 LEU B O 1
ATOM 3484 N N . GLY B 1 177 ? 27.057 42.153 -20.089 1.00 26.36 950 GLY B N 1
ATOM 3485 C CA . GLY B 1 177 ? 26.863 41.666 -18.726 1.00 26.94 950 GLY B CA 1
ATOM 3486 C C . GLY B 1 177 ? 26.299 40.261 -18.598 1.00 30.29 950 GLY B C 1
ATOM 3487 O O . GLY B 1 177 ? 25.286 40.076 -17.921 1.00 29.05 950 GLY B O 1
ATOM 3488 N N . LEU B 1 178 ? 26.948 39.257 -19.227 1.00 26.97 951 LEU B N 1
ATOM 3489 C CA . LEU B 1 178 ? 26.469 37.854 -19.219 1.00 26.14 951 LEU B CA 1
ATOM 3490 C C . LEU B 1 178 ? 26.889 37.159 -17.920 1.00 29.18 951 LEU B C 1
ATOM 3491 O O . LEU B 1 178 ? 27.639 36.180 -17.902 1.00 28.75 951 LEU B O 1
ATOM 3496 N N . SER B 1 179 ? 26.394 37.704 -16.819 1.00 25.73 952 SER B N 1
ATOM 3497 C CA . SER B 1 179 ? 26.736 37.312 -15.466 1.00 25.55 952 SER B CA 1
ATOM 3498 C C . SER B 1 179 ? 26.162 35.990 -15.006 1.00 29.85 952 SER B C 1
ATOM 3499 O O . SER B 1 179 ? 26.719 35.380 -14.111 1.00 30.50 952 SER B O 1
ATOM 3502 N N . LYS B 1 180 ? 25.041 35.578 -15.546 1.00 27.37 953 LYS B N 1
ATOM 3503 C CA . LYS B 1 180 ? 24.370 34.358 -15.075 1.00 27.88 953 LYS B CA 1
ATOM 3504 C C . LYS B 1 180 ? 24.938 33.049 -15.613 1.00 32.91 953 LYS B C 1
ATOM 3505 O O . LYS B 1 180 ? 24.762 31.996 -14.985 1.00 33.13 953 LYS B O 1
ATOM 3511 N N . ASP B 1 181 ? 25.552 33.098 -16.788 1.00 27.36 954 ASP B N 1
ATOM 3512 C CA . ASP B 1 181 ? 26.048 31.889 -17.433 1.00 26.79 954 ASP B CA 1
ATOM 3513 C C . ASP B 1 181 ? 27.419 32.037 -18.068 1.00 30.41 954 ASP B C 1
ATOM 3514 O O . ASP B 1 181 ? 28.395 31.617 -17.464 1.00 29.52 954 ASP B O 1
ATOM 3519 N N . VAL B 1 182 ? 27.493 32.553 -19.300 1.00 27.70 955 VAL B N 1
ATOM 3520 C CA . VAL B 1 182 ? 28.714 32.668 -20.103 1.00 27.29 955 VAL B CA 1
ATOM 3521 C C . VAL B 1 182 ? 29.893 33.220 -19.311 1.00 27.71 955 VAL B C 1
ATOM 3522 O O . VAL B 1 182 ? 30.966 32.630 -19.307 1.00 25.84 955 VAL B O 1
ATOM 3526 N N . TYR B 1 183 ? 29.707 34.368 -18.683 1.00 24.61 956 TYR B N 1
ATOM 3527 C CA . TYR B 1 183 ? 30.782 35.001 -17.934 1.00 25.04 956 TYR B CA 1
ATOM 3528 C C . TYR B 1 183 ? 30.508 34.981 -16.442 1.00 26.95 956 TYR B C 1
ATOM 3529 O O . TYR B 1 183 ? 30.949 35.861 -15.731 1.00 27.70 956 TYR B O 1
ATOM 3538 N N . ASN B 1 184 ? 29.784 33.960 -15.953 1.00 24.17 957 ASN B N 1
ATOM 3539 C CA . ASN B 1 184 ? 29.489 33.836 -14.513 1.00 23.91 957 ASN B CA 1
ATOM 3540 C C . ASN B 1 184 ? 30.760 33.815 -13.623 1.00 27.81 957 ASN B C 1
ATOM 3541 O O . ASN B 1 184 ? 30.736 34.319 -12.507 1.00 26.11 957 ASN B O 1
ATOM 3546 N N . SER B 1 185 ? 31.886 33.308 -14.145 1.00 26.61 958 SER B N 1
ATOM 3547 C CA . SER B 1 185 ? 33.157 33.274 -13.389 1.00 27.27 958 SER B CA 1
ATOM 3548 C C . SER B 1 185 ? 33.736 34.704 -13.180 1.00 28.16 958 SER B C 1
ATOM 3549 O O . SER B 1 185 ? 34.593 34.899 -12.333 1.00 27.08 958 SER B O 1
ATOM 3552 N N . GLU B 1 186 ? 33.255 35.686 -13.959 1.00 24.34 959 GLU B N 1
ATOM 3553 C CA . GLU B 1 186 ? 33.752 37.061 -13.880 1.00 25.02 959 GLU B CA 1
ATOM 3554 C C . GLU B 1 186 ? 32.876 37.967 -12.980 1.00 27.50 959 GLU B C 1
ATOM 3555 O O . GLU B 1 186 ? 33.130 39.166 -12.860 1.00 26.69 959 GLU B O 1
ATOM 3561 N N . TYR B 1 187 ? 31.833 37.387 -12.374 1.00 24.24 960 TYR B N 1
ATOM 3562 C CA . TYR B 1 187 ? 30.940 38.088 -11.455 1.00 24.32 960 TYR B CA 1
ATOM 3563 C C . TYR B 1 187 ? 30.894 37.380 -10.135 1.00 29.94 960 TYR B C 1
ATOM 3564 O O . TYR B 1 187 ? 31.098 36.164 -10.068 1.00 29.52 960 TYR B O 1
ATOM 3573 N N . TYR B 1 188 ? 30.636 38.152 -9.079 1.00 25.83 961 TYR B N 1
ATOM 3574 C CA . TYR B 1 188 ? 30.610 37.693 -7.701 1.00 24.35 961 TYR B CA 1
ATOM 3575 C C . TYR B 1 188 ? 29.294 38.078 -7.050 1.00 27.83 961 TYR B C 1
ATOM 3576 O O . TYR B 1 188 ? 28.822 39.221 -7.192 1.00 25.27 961 TYR B O 1
ATOM 3585 N N . HIS B 1 189 ? 28.691 37.109 -6.337 1.00 26.86 962 HIS B N 1
ATOM 3586 C CA . HIS B 1 189 ? 27.396 37.273 -5.681 1.00 27.46 962 HIS B CA 1
ATOM 3587 C C . HIS B 1 189 ? 27.566 38.044 -4.384 1.00 31.17 962 HIS B C 1
ATOM 3588 O O . HIS B 1 189 ? 27.967 37.490 -3.359 1.00 31.51 962 HIS B O 1
ATOM 3595 N N . PHE B 1 190 ? 27.367 39.356 -4.472 1.00 26.98 963 PHE B N 1
ATOM 3596 C CA . PHE B 1 190 ? 27.603 40.285 -3.375 1.00 25.47 963 PHE B CA 1
ATOM 3597 C C . PHE B 1 190 ? 26.372 41.108 -3.114 1.00 29.28 963 PHE B C 1
ATOM 3598 O O . PHE B 1 190 ? 25.929 41.868 -3.993 1.00 28.19 963 PHE B O 1
ATOM 3606 N N . ARG B 1 191 ? 25.837 40.994 -1.886 1.00 27.59 964 ARG B N 1
ATOM 3607 C CA . ARG B 1 191 ? 24.645 41.727 -1.441 1.00 27.72 964 ARG B CA 1
ATOM 3608 C C . ARG B 1 191 ? 23.485 41.593 -2.421 1.00 32.34 964 ARG B C 1
ATOM 3609 O O . ARG B 1 191 ? 22.898 42.588 -2.853 1.00 31.90 964 ARG B O 1
ATOM 3617 N N . GLN B 1 192 ? 23.211 40.340 -2.810 1.00 31.53 965 GLN B N 1
ATOM 3618 C CA . GLN B 1 192 ? 22.115 39.920 -3.690 1.00 31.41 965 GLN B CA 1
ATOM 3619 C C . GLN B 1 192 ? 22.169 40.587 -5.107 1.00 35.11 965 GLN B C 1
ATOM 3620 O O . GLN B 1 192 ? 21.147 40.896 -5.735 1.00 34.20 965 GLN B O 1
ATOM 3626 N N . ALA B 1 193 ? 23.385 40.752 -5.616 1.00 30.38 966 ALA B N 1
ATOM 3627 C CA . ALA B 1 193 ? 23.633 41.262 -6.967 1.00 29.73 966 ALA B CA 1
ATOM 3628 C C . ALA B 1 193 ? 24.899 40.594 -7.471 1.00 33.08 966 ALA B C 1
ATOM 3629 O O . ALA B 1 193 ? 25.706 40.130 -6.669 1.00 33.40 966 ALA B O 1
ATOM 3631 N N . TRP B 1 194 ? 25.046 40.470 -8.781 1.00 30.76 967 TRP B N 1
ATOM 3632 C CA . TRP B 1 194 ? 26.249 39.899 -9.364 1.00 30.44 967 TRP B CA 1
ATOM 3633 C C . TRP B 1 194 ? 27.117 41.074 -9.807 1.00 30.45 967 TRP B C 1
ATOM 3634 O O . TRP B 1 194 ? 26.704 41.886 -10.632 1.00 29.94 967 TRP B O 1
ATOM 3645 N N . VAL B 1 195 ? 28.265 41.229 -9.148 1.00 23.93 968 VAL B N 1
ATOM 3646 C CA . VAL B 1 195 ? 29.148 42.368 -9.343 1.00 22.52 968 VAL B CA 1
ATOM 3647 C C . VAL B 1 195 ? 30.487 41.965 -9.983 1.00 24.75 968 VAL B C 1
ATOM 3648 O O . VAL B 1 195 ? 31.034 40.902 -9.668 1.00 23.56 968 VAL B O 1
ATOM 3652 N N . PRO B 1 196 ? 31.012 42.813 -10.892 1.00 23.65 969 PRO B N 1
ATOM 3653 C CA . PRO B 1 196 ? 32.278 42.467 -11.594 1.00 23.86 969 PRO B CA 1
ATOM 3654 C C . PRO B 1 196 ? 33.501 42.714 -10.705 1.00 27.79 969 PRO B C 1
ATOM 3655 O O . PRO B 1 196 ? 34.356 43.533 -11.051 1.00 28.34 969 PRO B O 1
ATOM 3659 N N . LEU B 1 197 ? 33.601 41.974 -9.585 1.00 24.43 970 LEU B N 1
ATOM 3660 C CA . LEU B 1 197 ? 34.603 42.111 -8.523 1.00 24.22 970 LEU B CA 1
ATOM 3661 C C . LEU B 1 197 ? 36.048 42.432 -8.968 1.00 28.45 970 LEU B C 1
ATOM 3662 O O . LEU B 1 197 ? 36.667 43.361 -8.425 1.00 26.81 970 LEU B O 1
ATOM 3667 N N . ARG B 1 198 ? 36.603 41.606 -9.872 1.00 25.63 971 ARG B N 1
ATOM 3668 C CA . ARG B 1 198 ? 38.003 41.691 -10.304 1.00 24.43 971 ARG B CA 1
ATOM 3669 C C . ARG B 1 198 ? 38.325 42.953 -11.118 1.00 27.42 971 ARG B C 1
ATOM 3670 O O . ARG B 1 198 ? 39.494 43.196 -11.404 1.00 25.52 971 ARG B O 1
ATOM 3678 N N . TRP B 1 199 ? 37.294 43.733 -11.500 1.00 25.41 972 TRP B N 1
ATOM 3679 C CA . TRP B 1 199 ? 37.415 44.985 -12.258 1.00 25.49 972 TRP B CA 1
ATOM 3680 C C . TRP B 1 199 ? 37.014 46.205 -11.403 1.00 29.99 972 TRP B C 1
ATOM 3681 O O . TRP B 1 199 ? 37.069 47.337 -11.886 1.00 29.10 972 TRP B O 1
ATOM 3692 N N . MET B 1 200 ? 36.648 45.983 -10.127 1.00 27.00 973 MET B N 1
ATOM 3693 C CA . MET B 1 200 ? 36.132 47.052 -9.252 1.00 26.89 973 MET B CA 1
ATOM 3694 C C . MET B 1 200 ? 37.132 47.699 -8.339 1.00 30.33 973 MET B C 1
ATOM 3695 O O . MET B 1 200 ? 37.930 47.026 -7.694 1.00 28.34 973 MET B O 1
ATOM 3700 N N . SER B 1 201 ? 37.050 49.036 -8.237 1.00 28.50 974 SER B N 1
ATOM 3701 C CA . SER B 1 201 ? 37.900 49.777 -7.292 1.00 28.08 974 SER B CA 1
ATOM 3702 C C . SER B 1 201 ? 37.358 49.516 -5.871 1.00 34.64 974 SER B C 1
ATOM 3703 O O . SER B 1 201 ? 36.214 49.075 -5.747 1.00 32.54 974 SER B O 1
ATOM 3706 N N . PRO B 1 202 ? 38.157 49.711 -4.799 1.00 35.38 975 PRO B N 1
ATOM 3707 C CA . PRO B 1 202 ? 37.627 49.476 -3.444 1.00 37.01 975 PRO B CA 1
ATOM 3708 C C . PRO B 1 202 ? 36.366 50.293 -3.132 1.00 42.37 975 PRO B C 1
ATOM 3709 O O . PRO B 1 202 ? 35.391 49.716 -2.658 1.00 40.92 975 PRO B O 1
ATOM 3713 N N . GLU B 1 203 ? 36.323 51.588 -3.513 1.00 39.47 976 GLU B N 1
ATOM 3714 C CA . GLU B 1 203 ? 35.143 52.408 -3.214 1.00 40.13 976 GLU B CA 1
ATOM 3715 C C . GLU B 1 203 ? 33.877 51.977 -3.994 1.00 44.53 976 GLU B C 1
ATOM 3716 O O . GLU B 1 203 ? 32.778 52.082 -3.446 1.00 43.70 976 GLU B O 1
ATOM 3722 N N . ALA B 1 204 ? 34.031 51.459 -5.241 1.00 40.35 977 ALA B N 1
ATOM 3723 C CA . ALA B 1 204 ? 32.891 51.005 -6.032 1.00 39.99 977 ALA B CA 1
ATOM 3724 C C . ALA B 1 204 ? 32.189 49.791 -5.383 1.00 45.33 977 ALA B C 1
ATOM 3725 O O . ALA B 1 204 ? 30.962 49.781 -5.311 1.00 45.39 977 ALA B O 1
ATOM 3727 N N . ILE B 1 205 ? 32.946 48.786 -4.905 1.00 42.06 978 ILE B N 1
ATOM 3728 C CA . ILE B 1 205 ? 32.302 47.601 -4.338 1.00 43.03 978 ILE B CA 1
ATOM 3729 C C . ILE B 1 205 ? 31.890 47.815 -2.857 1.00 50.62 978 ILE B C 1
ATOM 3730 O O . ILE B 1 205 ? 30.720 47.598 -2.514 1.00 49.69 978 ILE B O 1
ATOM 3735 N N . LEU B 1 206 ? 32.841 48.247 -2.018 1.00 49.94 979 LEU B N 1
ATOM 3736 C CA . LEU B 1 206 ? 32.669 48.499 -0.588 1.00 50.96 979 LEU B CA 1
ATOM 3737 C C . LEU B 1 206 ? 31.669 49.625 -0.227 1.00 56.92 979 LEU B C 1
ATOM 3738 O O . LEU B 1 206 ? 31.057 49.548 0.847 1.00 58.00 979 LEU B O 1
ATOM 3743 N N . GLU B 1 207 ? 31.517 50.671 -1.083 1.00 51.38 980 GLU B N 1
ATOM 3744 C CA . GLU B 1 207 ? 30.628 51.800 -0.756 1.00 50.16 980 GLU B CA 1
ATOM 3745 C C . GLU B 1 207 ? 29.544 52.102 -1.792 1.00 53.02 980 GLU B C 1
ATOM 3746 O O . GLU B 1 207 ? 28.686 52.950 -1.531 1.00 53.59 980 GLU B O 1
ATOM 3752 N N . GLY B 1 208 ? 29.576 51.431 -2.943 1.00 46.79 981 GLY B N 1
ATOM 3753 C CA . GLY B 1 208 ? 28.614 51.683 -4.016 1.00 46.07 981 GLY B CA 1
ATOM 3754 C C . GLY B 1 208 ? 28.821 53.050 -4.651 1.00 49.49 981 GLY B C 1
ATOM 3755 O O . GLY B 1 208 ? 27.891 53.639 -5.218 1.00 49.66 981 GLY B O 1
ATOM 3756 N N . ASP B 1 209 ? 30.069 53.540 -4.560 1.00 44.45 982 ASP B N 1
ATOM 3757 C CA . ASP B 1 209 ? 30.577 54.825 -5.025 1.00 43.35 982 ASP B CA 1
ATOM 3758 C C . ASP B 1 209 ? 31.146 54.695 -6.443 1.00 44.74 982 ASP B C 1
ATOM 3759 O O . ASP B 1 209 ? 32.357 54.565 -6.629 1.00 43.35 982 ASP B O 1
ATOM 3764 N N . PHE B 1 210 ? 30.257 54.693 -7.436 1.00 41.15 983 PHE B N 1
ATOM 3765 C CA . PHE B 1 210 ? 30.654 54.619 -8.830 1.00 41.61 983 PHE B CA 1
ATOM 3766 C C . PHE B 1 210 ? 30.922 56.021 -9.342 1.00 44.61 983 PHE B C 1
ATOM 3767 O O . PHE B 1 210 ? 30.145 56.947 -9.061 1.00 44.87 983 PHE B O 1
ATOM 3775 N N . SER B 1 211 ? 32.039 56.187 -10.065 1.00 37.89 984 SER B N 1
ATOM 3776 C CA . SER B 1 211 ? 32.402 57.470 -10.653 1.00 36.49 984 SER B CA 1
ATOM 3777 C C . SER B 1 211 ? 33.207 57.222 -11.916 1.00 39.94 984 SER B C 1
ATOM 3778 O O . SER B 1 211 ? 33.514 56.061 -12.202 1.00 39.04 984 SER B O 1
ATOM 3781 N N . THR B 1 212 ? 33.544 58.286 -12.686 1.00 34.95 985 THR B N 1
ATOM 3782 C CA . THR B 1 212 ? 34.367 58.085 -13.885 1.00 33.85 985 THR B CA 1
ATOM 3783 C C . THR B 1 212 ? 35.707 57.498 -13.427 1.00 35.10 985 THR B C 1
ATOM 3784 O O . THR B 1 212 ? 36.301 56.712 -14.154 1.00 35.16 985 THR B O 1
ATOM 3788 N N . LYS B 1 213 ? 36.108 57.791 -12.175 1.00 31.65 986 LYS B N 1
ATOM 3789 C CA . LYS B 1 213 ? 37.350 57.310 -11.572 1.00 31.37 986 LYS B CA 1
ATOM 3790 C C . LYS B 1 213 ? 37.313 55.820 -11.191 1.00 35.60 986 LYS B C 1
ATOM 3791 O O . LYS B 1 213 ? 38.380 55.188 -11.132 1.00 34.47 986 LYS B O 1
ATOM 3797 N N . SER B 1 214 ? 36.105 55.243 -10.979 1.00 31.97 987 SER B N 1
ATOM 3798 C CA . SER B 1 214 ? 35.985 53.792 -10.765 1.00 31.02 987 SER B CA 1
ATOM 3799 C C . SER B 1 214 ? 35.939 53.116 -12.175 1.00 33.27 987 SER B C 1
ATOM 3800 O O . SER B 1 214 ? 36.406 51.997 -12.329 1.00 33.54 987 SER B O 1
ATOM 3803 N N . ASP B 1 215 ? 35.515 53.852 -13.217 1.00 29.40 988 ASP B N 1
ATOM 3804 C CA . ASP B 1 215 ? 35.557 53.352 -14.601 1.00 29.17 988 ASP B CA 1
ATOM 3805 C C . ASP B 1 215 ? 37.028 53.329 -15.073 1.00 32.95 988 ASP B C 1
ATOM 3806 O O . ASP B 1 215 ? 37.409 52.455 -15.859 1.00 32.94 988 ASP B O 1
ATOM 3811 N N . VAL B 1 216 ? 37.855 54.271 -14.559 1.00 29.49 989 VAL B N 1
ATOM 3812 C CA . VAL B 1 216 ? 39.296 54.372 -14.858 1.00 27.91 989 VAL B CA 1
ATOM 3813 C C . VAL B 1 216 ? 39.997 53.157 -14.272 1.00 32.03 989 VAL B C 1
ATOM 3814 O O . VAL B 1 216 ? 40.881 52.590 -14.916 1.00 29.84 989 VAL B O 1
ATOM 3818 N N . TRP B 1 217 ? 39.578 52.732 -13.056 1.00 30.01 990 TRP B N 1
ATOM 3819 C CA . TRP B 1 217 ? 40.155 51.556 -12.412 1.00 28.30 990 TRP B CA 1
ATOM 3820 C C . TRP B 1 217 ? 39.917 50.333 -13.295 1.00 29.49 990 TRP B C 1
ATOM 3821 O O . TRP B 1 217 ? 40.849 49.557 -13.504 1.00 28.64 990 TRP B O 1
ATOM 3832 N N . ALA B 1 218 ? 38.666 50.155 -13.758 1.00 27.75 991 ALA B N 1
ATOM 3833 C CA . ALA B 1 218 ? 38.212 49.058 -14.618 1.00 28.11 991 ALA B CA 1
ATOM 3834 C C . ALA B 1 218 ? 38.984 49.083 -15.953 1.00 32.26 991 ALA B C 1
ATOM 3835 O O . ALA B 1 218 ? 39.366 48.028 -16.451 1.00 32.46 991 ALA B O 1
ATOM 3837 N N . PHE B 1 219 ? 39.252 50.287 -16.499 1.00 29.67 992 PHE B N 1
ATOM 3838 C CA . PHE B 1 219 ? 40.033 50.440 -17.721 1.00 28.32 992 PHE B CA 1
ATOM 3839 C C . PHE B 1 219 ? 41.457 49.906 -17.532 1.00 29.77 992 PHE B C 1
ATOM 3840 O O . PHE B 1 219 ? 41.926 49.153 -18.381 1.00 29.40 992 PHE B O 1
ATOM 3848 N N . GLY B 1 220 ? 42.102 50.246 -16.419 1.00 28.38 993 GLY B N 1
ATOM 3849 C CA . GLY B 1 220 ? 43.423 49.710 -16.069 1.00 28.44 993 GLY B CA 1
ATOM 3850 C C . GLY B 1 220 ? 43.406 48.181 -16.125 1.00 32.31 993 GLY B C 1
ATOM 3851 O O . GLY B 1 220 ? 44.313 47.552 -16.691 1.00 30.39 993 GLY B O 1
ATOM 3852 N N . VAL B 1 221 ? 42.323 47.571 -15.592 1.00 28.54 994 VAL B N 1
ATOM 3853 C CA . VAL B 1 221 ? 42.151 46.106 -15.615 1.00 27.13 994 VAL B CA 1
ATOM 3854 C C . VAL B 1 221 ? 41.944 45.601 -17.055 1.00 27.27 994 VAL B C 1
ATOM 3855 O O . VAL B 1 221 ? 42.541 44.589 -17.438 1.00 26.02 994 VAL B O 1
ATOM 3859 N N . LEU B 1 222 ? 41.118 46.292 -17.839 1.00 24.04 995 LEU B N 1
ATOM 3860 C CA . LEU B 1 222 ? 40.911 45.939 -19.233 1.00 25.23 995 LEU B CA 1
ATOM 3861 C C . LEU B 1 222 ? 42.257 45.965 -19.998 1.00 31.55 995 LEU B C 1
ATOM 3862 O O . LEU B 1 222 ? 42.487 45.091 -20.843 1.00 31.62 995 LEU B O 1
ATOM 3867 N N . MET B 1 223 ? 43.103 46.977 -19.733 1.00 28.51 996 MET B N 1
ATOM 3868 C CA . MET B 1 223 ? 44.420 47.109 -20.382 1.00 31.18 996 MET B CA 1
ATOM 3869 C C . MET B 1 223 ? 45.258 45.884 -20.060 1.00 32.81 996 MET B C 1
ATOM 3870 O O . MET B 1 223 ? 45.897 45.331 -20.953 1.00 30.24 996 MET B O 1
ATOM 3875 N N . TRP B 1 224 ? 45.182 45.417 -18.786 1.00 30.36 997 TRP B N 1
ATOM 3876 C CA . TRP B 1 224 ? 45.882 44.233 -18.309 1.00 29.26 997 TRP B CA 1
ATOM 3877 C C . TRP B 1 224 ? 45.352 43.001 -19.049 1.00 31.24 997 TRP B C 1
ATOM 3878 O O . TRP B 1 224 ? 46.150 42.167 -19.454 1.00 31.82 997 TRP B O 1
ATOM 3889 N N . GLU B 1 225 ? 44.031 42.912 -19.278 1.00 26.89 998 GLU B N 1
ATOM 3890 C CA . GLU B 1 225 ? 43.439 41.796 -20.024 1.00 27.03 998 GLU B CA 1
ATOM 3891 C C . GLU B 1 225 ? 44.008 41.778 -21.438 1.00 29.86 998 GLU B C 1
ATOM 3892 O O . GLU B 1 225 ? 44.364 40.716 -21.932 1.00 28.36 998 GLU B O 1
ATOM 3898 N N . VAL B 1 226 ? 44.067 42.952 -22.097 1.00 28.34 999 VAL B N 1
ATOM 3899 C CA . VAL B 1 226 ? 44.609 43.087 -23.458 1.00 28.51 999 VAL B CA 1
ATOM 3900 C C . VAL B 1 226 ? 46.044 42.553 -23.500 1.00 32.36 999 VAL B C 1
ATOM 3901 O O . VAL B 1 226 ? 46.324 41.642 -24.282 1.00 30.50 999 VAL B O 1
ATOM 3905 N N . PHE B 1 227 ? 46.929 43.087 -22.633 1.00 31.60 1000 PHE B N 1
ATOM 3906 C CA . PHE B 1 227 ? 48.342 42.710 -22.607 1.00 32.11 1000 PHE B CA 1
ATOM 3907 C C . PHE B 1 227 ? 48.590 41.241 -22.196 1.00 35.71 1000 PHE B C 1
ATOM 3908 O O . PHE B 1 227 ? 49.643 40.714 -22.524 1.00 34.85 1000 PHE B O 1
ATOM 3916 N N . THR B 1 228 ? 47.607 40.545 -21.596 1.00 31.30 1001 THR B N 1
ATOM 3917 C CA . THR B 1 228 ? 47.818 39.124 -21.238 1.00 30.22 1001 THR B CA 1
ATOM 3918 C C . THR B 1 228 ? 47.063 38.187 -22.188 1.00 30.70 1001 THR B C 1
ATOM 3919 O O . THR B 1 228 ? 46.979 36.990 -21.907 1.00 30.53 1001 THR B O 1
ATOM 3923 N N . HIS B 1 229 ? 46.466 38.723 -23.276 1.00 27.68 1002 HIS B N 1
ATOM 3924 C CA . HIS B 1 229 ? 45.604 37.971 -24.206 1.00 28.86 1002 HIS B CA 1
ATOM 3925 C C . HIS B 1 229 ? 44.407 37.328 -23.474 1.00 31.15 1002 HIS B C 1
ATOM 3926 O O . HIS B 1 229 ? 44.059 36.166 -23.697 1.00 29.95 1002 HIS B O 1
ATOM 3933 N N . GLY B 1 230 ? 43.781 38.104 -22.607 1.00 28.83 1003 GLY B N 1
ATOM 3934 C CA . GLY B 1 230 ? 42.575 37.684 -21.898 1.00 28.17 1003 GLY B CA 1
ATOM 3935 C C . GLY B 1 230 ? 42.746 36.722 -20.741 1.00 30.37 1003 GLY B C 1
ATOM 3936 O O . GLY B 1 230 ? 41.907 35.844 -20.550 1.00 30.55 1003 GLY B O 1
ATOM 3937 N N . GLU B 1 231 ? 43.782 36.895 -19.923 1.00 27.49 1004 GLU B N 1
ATOM 3938 C CA . GLU B 1 231 ? 43.894 36.084 -18.717 1.00 28.59 1004 GLU B CA 1
ATOM 3939 C C . GLU B 1 231 ? 42.918 36.665 -17.675 1.00 30.63 1004 GLU B C 1
ATOM 3940 O O . GLU B 1 231 ? 42.589 37.864 -17.714 1.00 28.00 1004 GLU B O 1
ATOM 3946 N N . MET B 1 232 ? 42.465 35.818 -16.754 1.00 26.75 1005 MET B N 1
ATOM 3947 C CA . MET B 1 232 ? 41.573 36.224 -15.657 1.00 26.37 1005 MET B CA 1
ATOM 3948 C C . MET B 1 232 ? 42.385 37.080 -14.655 1.00 28.82 1005 MET B C 1
ATOM 3949 O O . MET B 1 232 ? 43.384 36.578 -14.128 1.00 27.78 1005 MET B O 1
ATOM 3954 N N . PRO B 1 233 ? 41.991 38.347 -14.339 1.00 27.78 1006 PRO B N 1
ATOM 3955 C CA . PRO B 1 233 ? 42.728 39.106 -13.296 1.00 28.81 1006 PRO B CA 1
ATOM 3956 C C . PRO B 1 233 ? 42.673 38.321 -11.981 1.00 32.04 1006 PRO B C 1
ATOM 3957 O O . PRO B 1 233 ? 41.608 37.794 -11.627 1.00 30.47 1006 PRO B O 1
ATOM 3961 N N . HIS B 1 234 ? 43.839 38.139 -11.327 1.00 29.49 1007 HIS B N 1
ATOM 3962 C CA . HIS B 1 234 ? 43.983 37.353 -10.084 1.00 28.87 1007 HIS B CA 1
ATOM 3963 C C . HIS B 1 234 ? 43.464 35.917 -10.246 1.00 33.55 1007 HIS B C 1
ATOM 3964 O O . HIS B 1 234 ? 42.865 35.377 -9.312 1.00 33.48 1007 HIS B O 1
ATOM 3971 N N . GLY B 1 235 ? 43.661 35.327 -11.433 1.00 31.74 1008 GLY B N 1
ATOM 3972 C CA . GLY B 1 235 ? 43.216 33.962 -11.738 1.00 32.28 1008 GLY B CA 1
ATOM 3973 C C . GLY B 1 235 ? 43.809 32.957 -10.763 1.00 38.61 1008 GLY B C 1
ATOM 3974 O O . GLY B 1 235 ? 44.955 33.107 -10.327 1.00 39.56 1008 GLY B O 1
ATOM 3975 N N . GLY B 1 236 ? 43.027 31.974 -10.367 1.00 36.20 1009 GLY B N 1
ATOM 3976 C CA . GLY B 1 236 ? 43.504 31.004 -9.386 1.00 37.91 1009 GLY B CA 1
ATOM 3977 C C . GLY B 1 236 ? 43.172 31.375 -7.949 1.00 42.73 1009 GLY B C 1
ATOM 3978 O O . GLY B 1 236 ? 43.050 30.489 -7.093 1.00 42.85 1009 GLY B O 1
ATOM 3979 N N . GLN B 1 237 ? 43.009 32.697 -7.683 1.00 36.70 1010 GLN B N 1
ATOM 3980 C CA . GLN B 1 237 ? 42.616 33.248 -6.387 1.00 35.50 1010 GLN B CA 1
ATOM 3981 C C . GLN B 1 237 ? 41.086 33.295 -6.336 1.00 37.68 1010 GLN B C 1
ATOM 3982 O O . GLN B 1 237 ? 40.446 33.758 -7.286 1.00 36.68 1010 GLN B O 1
ATOM 3988 N N . ALA B 1 238 ? 40.504 32.782 -5.250 1.00 34.09 1011 ALA B N 1
ATOM 3989 C CA . ALA B 1 238 ? 39.058 32.758 -5.025 1.00 34.14 1011 ALA B CA 1
ATOM 3990 C C . ALA B 1 238 ? 38.539 34.171 -4.775 1.00 36.92 1011 ALA B C 1
ATOM 3991 O O . ALA B 1 238 ? 39.267 35.012 -4.243 1.00 35.89 1011 ALA B O 1
ATOM 3993 N N . ASP B 1 239 ? 37.292 34.438 -5.205 1.00 33.20 1012 ASP B N 1
ATOM 3994 C CA . ASP B 1 239 ? 36.614 35.732 -5.085 1.00 32.02 1012 ASP B CA 1
ATOM 3995 C C . ASP B 1 239 ? 36.753 36.365 -3.708 1.00 36.45 1012 ASP B C 1
ATOM 3996 O O . ASP B 1 239 ? 37.030 37.562 -3.582 1.00 34.29 1012 ASP B O 1
ATOM 4001 N N . ASP B 1 240 ? 36.549 35.546 -2.682 1.00 33.89 1013 ASP B N 1
ATOM 4002 C CA . ASP B 1 240 ? 36.612 35.897 -1.267 1.00 34.54 1013 ASP B CA 1
ATOM 4003 C C . ASP B 1 240 ? 38.017 36.398 -0.921 1.00 36.14 1013 ASP B C 1
ATOM 4004 O O . ASP B 1 240 ? 38.149 37.419 -0.247 1.00 36.68 1013 ASP B O 1
ATOM 4009 N N . GLU B 1 241 ? 39.060 35.778 -1.478 1.00 33.55 1014 GLU B N 1
ATOM 4010 C CA . GLU B 1 241 ? 40.434 36.257 -1.232 1.00 33.34 1014 GLU B CA 1
ATOM 4011 C C . GLU B 1 241 ? 40.779 37.502 -2.067 1.00 35.72 1014 GLU B C 1
ATOM 4012 O O . GLU B 1 241 ? 41.513 38.380 -1.590 1.00 35.58 1014 GLU B O 1
ATOM 4018 N N . VAL B 1 242 ? 40.175 37.629 -3.265 1.00 30.32 1015 VAL B N 1
ATOM 4019 C CA . VAL B 1 242 ? 40.338 38.824 -4.105 1.00 30.23 1015 VAL B CA 1
ATOM 4020 C C . VAL B 1 242 ? 39.750 40.043 -3.352 1.00 33.67 1015 VAL B C 1
ATOM 4021 O O . VAL B 1 242 ? 40.403 41.101 -3.292 1.00 32.16 1015 VAL B O 1
ATOM 4025 N N . LEU B 1 243 ? 38.522 39.903 -2.807 1.00 29.85 1016 LEU B N 1
ATOM 4026 C CA . LEU B 1 243 ? 37.898 41.012 -2.057 1.00 30.79 1016 LEU B CA 1
ATOM 4027 C C . LEU B 1 243 ? 38.698 41.412 -0.803 1.00 34.72 1016 LEU B C 1
ATOM 4028 O O . LEU B 1 243 ? 38.909 42.612 -0.599 1.00 35.00 1016 LEU B O 1
ATOM 4033 N N . ALA B 1 244 ? 39.163 40.424 0.003 1.00 32.14 1017 ALA B N 1
ATOM 4034 C CA . ALA B 1 244 ? 39.996 40.671 1.191 1.00 33.71 1017 ALA B CA 1
ATOM 4035 C C . ALA B 1 244 ? 41.301 41.422 0.813 1.00 40.36 1017 ALA B C 1
ATOM 4036 O O . ALA B 1 244 ? 41.681 42.349 1.520 1.00 41.28 1017 ALA B O 1
ATOM 4038 N N . ASP B 1 245 ? 41.952 41.062 -0.317 1.00 38.46 1018 ASP B N 1
ATOM 4039 C CA . ASP B 1 245 ? 43.160 41.749 -0.781 1.00 38.42 1018 ASP B CA 1
ATOM 4040 C C . ASP B 1 245 ? 42.851 43.186 -1.232 1.00 42.63 1018 ASP B C 1
ATOM 4041 O O . ASP B 1 245 ? 43.599 44.103 -0.899 1.00 43.87 1018 ASP B O 1
ATOM 4046 N N . LEU B 1 246 ? 41.738 43.386 -1.957 1.00 37.30 1019 LEU B N 1
ATOM 4047 C CA . LEU B 1 246 ? 41.275 44.684 -2.452 1.00 36.66 1019 LEU B CA 1
ATOM 4048 C C . LEU B 1 246 ? 40.997 45.670 -1.302 1.00 44.40 1019 LEU B C 1
ATOM 4049 O O . LEU B 1 246 ? 41.403 46.832 -1.380 1.00 45.47 1019 LEU B O 1
ATOM 4054 N N . GLN B 1 247 ? 40.322 45.194 -0.245 1.00 42.01 1020 GLN B N 1
ATOM 4055 C CA . GLN B 1 247 ? 39.985 45.947 0.971 1.00 43.46 1020 GLN B CA 1
ATOM 4056 C C . GLN B 1 247 ? 41.258 46.362 1.734 1.00 50.78 1020 GLN B C 1
ATOM 4057 O O . GLN B 1 247 ? 41.309 47.467 2.298 1.00 51.51 1020 GLN B O 1
ATOM 4063 N N . ALA B 1 248 ? 42.265 45.458 1.765 1.00 47.81 1021 ALA B N 1
ATOM 4064 C CA . ALA B 1 248 ? 43.553 45.658 2.434 1.00 48.58 1021 ALA B CA 1
ATOM 4065 C C . ALA B 1 248 ? 44.577 46.452 1.601 1.00 55.54 1021 ALA B C 1
ATOM 4066 O O . ALA B 1 248 ? 45.701 46.656 2.065 1.00 55.74 1021 ALA B O 1
ATOM 4068 N N . GLY B 1 249 ? 44.181 46.898 0.402 1.00 54.34 1022 GLY B N 1
ATOM 4069 C CA . GLY B 1 249 ? 45.038 47.624 -0.538 1.00 55.00 1022 GLY B CA 1
ATOM 4070 C C . GLY B 1 249 ? 46.206 46.786 -1.030 1.00 61.23 1022 GLY B C 1
ATOM 4071 O O . GLY B 1 249 ? 47.295 47.315 -1.266 1.00 60.92 1022 GLY B O 1
ATOM 4072 N N . LYS B 1 250 ? 45.986 45.455 -1.159 1.00 59.25 1023 LYS B N 1
ATOM 4073 C CA . LYS B 1 250 ? 46.968 44.447 -1.577 1.00 59.42 1023 LYS B CA 1
ATOM 4074 C C . LYS B 1 250 ? 46.778 43.971 -3.026 1.00 65.86 1023 LYS B C 1
ATOM 4075 O O . LYS B 1 250 ? 47.493 43.061 -3.459 1.00 66.23 1023 LYS B O 1
ATOM 4081 N N . ALA B 1 251 ? 45.810 44.556 -3.767 1.00 63.31 1024 ALA B N 1
ATOM 4082 C CA . ALA B 1 251 ? 45.534 44.180 -5.160 1.00 62.70 1024 ALA B CA 1
ATOM 4083 C C . ALA B 1 251 ? 46.635 44.740 -6.101 1.00 65.92 1024 ALA B C 1
ATOM 4084 O O . ALA B 1 251 ? 46.696 45.949 -6.402 1.00 66.42 1024 ALA B O 1
ATOM 4086 N N . ARG B 1 252 ? 47.537 43.834 -6.514 1.00 58.55 1025 ARG B N 1
ATOM 4087 C CA . ARG B 1 252 ? 48.688 44.151 -7.343 1.00 55.61 1025 ARG B CA 1
ATOM 4088 C C . ARG B 1 252 ? 48.719 43.271 -8.589 1.00 50.36 1025 ARG B C 1
ATOM 4089 O O . ARG B 1 252 ? 49.453 42.273 -8.603 1.00 49.66 1025 ARG B O 1
ATOM 4097 N N . LEU B 1 253 ? 47.941 43.629 -9.646 1.00 40.40 1026 LEU B N 1
ATOM 4098 C CA . LEU B 1 253 ? 48.007 42.865 -10.907 1.00 36.75 1026 LEU B CA 1
ATOM 4099 C C . LEU B 1 253 ? 49.447 42.989 -11.453 1.00 41.27 1026 LEU B C 1
ATOM 4100 O O . LEU B 1 253 ? 49.975 44.104 -11.504 1.00 41.46 1026 LEU B O 1
ATOM 4105 N N . PRO B 1 254 ? 50.126 41.860 -11.761 1.00 37.03 1027 PRO B N 1
ATOM 4106 C CA . PRO B 1 254 ? 51.535 41.943 -12.178 1.00 37.02 1027 PRO B CA 1
ATOM 4107 C C . PRO B 1 254 ? 51.771 42.454 -13.608 1.00 41.11 1027 PRO B C 1
ATOM 4108 O O . PRO B 1 254 ? 50.897 42.334 -14.471 1.00 39.20 1027 PRO B O 1
ATOM 4112 N N . GLN B 1 255 ? 52.982 42.997 -13.860 1.00 38.32 1028 GLN B N 1
ATOM 4113 C CA . GLN B 1 255 ? 53.364 43.483 -15.176 1.00 38.00 1028 GLN B CA 1
ATOM 4114 C C . GLN B 1 255 ? 53.333 42.347 -16.176 1.00 43.24 1028 GLN B C 1
ATOM 4115 O O . GLN B 1 255 ? 54.082 41.379 -16.020 1.00 44.36 1028 GLN B O 1
ATOM 4121 N N . PRO B 1 256 ? 52.463 42.422 -17.202 1.00 39.17 1029 PRO B N 1
ATOM 4122 C CA . PRO B 1 256 ? 52.411 41.325 -18.184 1.00 39.52 1029 PRO B CA 1
ATOM 4123 C C . PRO B 1 256 ? 53.703 41.236 -18.991 1.00 46.55 1029 PRO B C 1
ATOM 4124 O O . PRO B 1 256 ? 54.337 42.267 -19.253 1.00 44.26 1029 PRO B O 1
ATOM 4128 N N . GLU B 1 257 ? 54.099 40.009 -19.378 1.00 47.42 1030 GLU B N 1
ATOM 4129 C CA . GLU B 1 257 ? 55.287 39.807 -20.213 1.00 49.20 1030 GLU B CA 1
ATOM 4130 C C . GLU B 1 257 ? 55.041 40.521 -21.552 1.00 55.15 1030 GLU B C 1
ATOM 4131 O O . GLU B 1 257 ? 53.970 40.359 -22.146 1.00 56.57 1030 GLU B O 1
ATOM 4137 N N . GLY B 1 258 ? 55.996 41.350 -21.966 1.00 51.62 1031 GLY B N 1
ATOM 4138 C CA . GLY B 1 258 ? 55.898 42.115 -23.208 1.00 51.52 1031 GLY B CA 1
ATOM 4139 C C . GLY B 1 258 ? 55.191 43.452 -23.086 1.00 56.05 1031 GLY B C 1
ATOM 4140 O O . GLY B 1 258 ? 54.912 44.097 -24.100 1.00 57.56 1031 GLY B O 1
ATOM 4141 N N . CYS B 1 259 ? 54.870 43.879 -21.845 1.00 49.80 1032 CYS B N 1
ATOM 4142 C CA . CYS B 1 259 ? 54.228 45.160 -21.595 1.00 47.42 1032 CYS B CA 1
ATOM 4143 C C . CYS B 1 259 ? 55.313 46.178 -21.192 1.00 51.77 1032 CYS B C 1
ATOM 4144 O O . CYS B 1 259 ? 56.038 45.927 -20.225 1.00 53.08 1032 CYS B O 1
ATOM 4147 N N . PRO B 1 260 ? 55.468 47.306 -21.925 1.00 46.98 1033 PRO B N 1
ATOM 4148 C CA . PRO B 1 260 ? 56.515 48.285 -21.565 1.00 47.22 1033 PRO B CA 1
ATOM 4149 C C . PRO B 1 260 ? 56.302 48.936 -20.191 1.00 49.65 1033 PRO B C 1
ATOM 4150 O O . PRO B 1 260 ? 55.156 49.127 -19.778 1.00 47.14 1033 PRO B O 1
ATOM 4154 N N . SER B 1 261 ? 57.405 49.261 -19.484 1.00 46.73 1034 SER B N 1
ATOM 4155 C CA . SER B 1 261 ? 57.379 49.862 -18.143 1.00 46.84 1034 SER B CA 1
ATOM 4156 C C . SER B 1 261 ? 56.510 51.109 -18.021 1.00 48.73 1034 SER B C 1
ATOM 4157 O O . SER B 1 261 ? 55.784 51.229 -17.038 1.00 47.75 1034 SER B O 1
ATOM 4160 N N . LYS B 1 262 ? 56.596 52.042 -18.994 1.00 45.16 1035 LYS B N 1
ATOM 4161 C CA . LYS B 1 262 ? 55.822 53.293 -18.981 1.00 43.96 1035 LYS B CA 1
ATOM 4162 C C . LYS B 1 262 ? 54.298 53.037 -19.061 1.00 45.85 1035 LYS B C 1
ATOM 4163 O O . LYS B 1 262 ? 53.543 53.692 -18.336 1.00 43.63 1035 LYS B O 1
ATOM 4169 N N . LEU B 1 263 ? 53.863 52.051 -19.879 1.00 43.02 1036 LEU B N 1
ATOM 4170 C CA . LEU B 1 263 ? 52.446 51.658 -19.992 1.00 43.81 1036 LEU B CA 1
ATOM 4171 C C . LEU B 1 263 ? 51.938 50.866 -18.773 1.00 45.45 1036 LEU B C 1
ATOM 4172 O O . LEU B 1 263 ? 50.764 50.988 -18.423 1.00 46.59 1036 LEU B O 1
ATOM 4177 N N . TYR B 1 264 ? 52.805 50.074 -18.121 1.00 37.93 1037 TYR B N 1
ATOM 4178 C CA . TYR B 1 264 ? 52.409 49.396 -16.892 1.00 36.51 1037 TYR B CA 1
ATOM 4179 C C . TYR B 1 264 ? 52.290 50.447 -15.757 1.00 38.38 1037 TYR B C 1
ATOM 4180 O O . TYR B 1 264 ? 51.462 50.285 -14.847 1.00 36.73 1037 TYR B O 1
ATOM 4189 N N . ARG B 1 265 ? 53.113 51.530 -15.821 1.00 33.01 1038 ARG B N 1
ATOM 4190 C CA . ARG B 1 265 ? 53.026 52.615 -14.836 1.00 33.05 1038 ARG B CA 1
ATOM 4191 C C . ARG B 1 265 ? 51.696 53.361 -14.997 1.00 35.99 1038 ARG B C 1
ATOM 4192 O O . ARG B 1 265 ? 51.108 53.787 -14.004 1.00 35.81 1038 ARG B O 1
ATOM 4200 N N . LEU B 1 266 ? 51.219 53.479 -16.228 1.00 34.17 1039 LEU B N 1
ATOM 4201 C CA . LEU B 1 266 ? 49.922 54.086 -16.518 1.00 36.10 1039 LEU B CA 1
ATOM 4202 C C . LEU B 1 266 ? 48.793 53.211 -15.935 1.00 39.93 1039 LEU B C 1
ATOM 4203 O O . LEU B 1 266 ? 47.941 53.757 -15.241 1.00 39.01 1039 LEU B O 1
ATOM 4208 N N . MET B 1 267 ? 48.850 51.860 -16.142 1.00 36.69 1040 MET B N 1
ATOM 4209 C CA . MET B 1 267 ? 47.896 50.888 -15.559 1.00 36.30 1040 MET B CA 1
ATOM 4210 C C . MET B 1 267 ? 47.861 51.078 -14.053 1.00 36.70 1040 MET B C 1
ATOM 4211 O O . MET B 1 267 ? 46.781 51.102 -13.468 1.00 34.92 1040 MET B O 1
ATOM 4216 N N . GLN B 1 268 ? 49.055 51.167 -13.419 1.00 32.70 1041 GLN B N 1
ATOM 4217 C CA . GLN B 1 268 ? 49.190 51.318 -11.973 1.00 33.14 1041 GLN B CA 1
ATOM 4218 C C . GLN B 1 268 ? 48.584 52.588 -11.433 1.00 38.19 1041 GLN B C 1
ATOM 4219 O O . GLN B 1 268 ? 48.008 52.534 -10.352 1.00 38.59 1041 GLN B O 1
ATOM 4225 N N . ARG B 1 269 ? 48.657 53.713 -12.188 1.00 34.63 1042 ARG B N 1
ATOM 4226 C CA . ARG B 1 269 ? 48.016 54.985 -11.797 1.00 34.62 1042 ARG B CA 1
ATOM 4227 C C . ARG B 1 269 ? 46.482 54.849 -11.787 1.00 37.45 1042 ARG B C 1
ATOM 4228 O O . ARG B 1 269 ? 45.806 55.537 -11.001 1.00 37.06 1042 ARG B O 1
ATOM 4236 N N . CYS B 1 270 ? 45.936 53.981 -12.683 1.00 31.25 1043 CYS B N 1
ATOM 4237 C CA . CYS B 1 270 ? 44.499 53.680 -12.778 1.00 30.84 1043 CYS B CA 1
ATOM 4238 C C . CYS B 1 270 ? 44.039 52.989 -11.507 1.00 32.04 1043 CYS B C 1
ATOM 4239 O O . CYS B 1 270 ? 42.860 53.035 -11.198 1.00 31.06 1043 CYS B O 1
ATOM 4242 N N . TRP B 1 271 ? 44.966 52.313 -10.806 1.00 30.63 1044 TRP B N 1
ATOM 4243 C CA . TRP B 1 271 ? 44.704 51.573 -9.573 1.00 31.09 1044 TRP B CA 1
ATOM 4244 C C . TRP B 1 271 ? 45.122 52.323 -8.309 1.00 36.79 1044 TRP B C 1
ATOM 4245 O O . TRP B 1 271 ? 45.275 51.686 -7.274 1.00 37.35 1044 TRP B O 1
ATOM 4256 N N . ALA B 1 272 ? 45.302 53.661 -8.367 1.00 34.83 1045 ALA B N 1
ATOM 4257 C CA . ALA B 1 272 ? 45.646 54.422 -7.153 1.00 34.87 1045 ALA B CA 1
ATOM 4258 C C . ALA B 1 272 ? 44.474 54.313 -6.158 1.00 38.16 1045 ALA B C 1
ATOM 4259 O O . ALA B 1 272 ? 43.316 54.358 -6.576 1.00 36.30 1045 ALA B O 1
ATOM 4261 N N . LEU B 1 273 ? 44.778 54.124 -4.856 1.00 38.67 1046 LEU B N 1
ATOM 4262 C CA . LEU B 1 273 ? 43.759 54.014 -3.805 1.00 40.59 1046 LEU B CA 1
ATOM 4263 C C . LEU B 1 273 ? 42.799 55.191 -3.840 1.00 44.94 1046 LEU B C 1
ATOM 4264 O O . LEU B 1 273 ? 41.586 54.990 -3.798 1.00 43.14 1046 LEU B O 1
ATOM 4269 N N . SER B 1 274 ? 43.338 56.398 -4.015 1.00 43.17 1047 SER B N 1
ATOM 4270 C CA . SER B 1 274 ? 42.537 57.608 -4.111 1.00 43.44 1047 SER B CA 1
ATOM 4271 C C . SER B 1 274 ? 42.052 57.852 -5.553 1.00 46.46 1047 SER B C 1
ATOM 4272 O O . SER B 1 274 ? 42.881 58.043 -6.454 1.00 46.94 1047 SER B O 1
ATOM 4275 N N . PRO B 1 275 ? 40.716 57.897 -5.762 1.00 41.27 1048 PRO B N 1
ATOM 4276 C CA . PRO B 1 275 ? 40.168 58.198 -7.097 1.00 41.55 1048 PRO B CA 1
ATOM 4277 C C . PRO B 1 275 ? 40.676 59.501 -7.727 1.00 46.13 1048 PRO B C 1
ATOM 4278 O O . PRO B 1 275 ? 40.784 59.549 -8.955 1.00 44.12 1048 PRO B O 1
ATOM 4282 N N . LYS B 1 276 ? 40.990 60.545 -6.891 1.00 43.01 1049 LYS B N 1
ATOM 4283 C CA . LYS B 1 276 ? 41.567 61.841 -7.308 1.00 43.53 1049 LYS B CA 1
ATOM 4284 C C . LYS B 1 276 ? 42.953 61.645 -7.962 1.00 46.27 1049 LYS B C 1
ATOM 4285 O O . LYS B 1 276 ? 43.308 62.386 -8.880 1.00 46.96 1049 LYS B O 1
ATOM 4291 N N . ASP B 1 277 ? 43.739 60.677 -7.464 1.00 41.25 1050 ASP B N 1
ATOM 4292 C CA . ASP B 1 277 ? 45.081 60.377 -7.979 1.00 40.41 1050 ASP B CA 1
ATOM 4293 C C . ASP B 1 277 ? 45.073 59.608 -9.311 1.00 43.22 1050 ASP B C 1
ATOM 4294 O O . ASP B 1 277 ? 46.119 59.511 -9.957 1.00 43.56 1050 ASP B O 1
ATOM 4299 N N . ARG B 1 278 ? 43.917 59.036 -9.703 1.00 37.46 1051 ARG B N 1
ATOM 4300 C CA . ARG B 1 278 ? 43.817 58.265 -10.938 1.00 36.38 1051 ARG B CA 1
ATOM 4301 C C . ARG B 1 278 ? 43.687 59.213 -12.105 1.00 39.10 1051 ARG B C 1
ATOM 4302 O O . ARG B 1 278 ? 43.002 60.234 -11.962 1.00 38.63 1051 ARG B O 1
ATOM 4310 N N . PRO B 1 279 ? 44.263 58.886 -13.289 1.00 35.36 1052 PRO B N 1
ATOM 4311 C CA . PRO B 1 279 ? 44.135 59.814 -14.424 1.00 35.64 1052 PRO B CA 1
ATOM 4312 C C . PRO B 1 279 ? 42.702 59.897 -14.947 1.00 41.39 1052 PRO B C 1
ATOM 4313 O O . PRO B 1 279 ? 41.921 58.970 -14.740 1.00 40.80 1052 PRO B O 1
ATOM 4317 N N . SER B 1 280 ? 42.358 60.993 -15.646 1.00 38.34 1053 SER B N 1
ATOM 4318 C CA . SER B 1 280 ? 41.036 61.109 -16.277 1.00 38.32 1053 SER B CA 1
ATOM 4319 C C . SER B 1 280 ? 41.162 60.309 -17.580 1.00 40.17 1053 SER B C 1
ATOM 4320 O O . SER B 1 280 ? 42.285 59.982 -17.949 1.00 39.36 1053 SER B O 1
ATOM 4323 N N . PHE B 1 281 ? 40.057 59.981 -18.273 1.00 35.93 1054 PHE B N 1
ATOM 4324 C CA . PHE B 1 281 ? 40.176 59.274 -19.554 1.00 35.69 1054 PHE B CA 1
ATOM 4325 C C . PHE B 1 281 ? 40.945 60.072 -20.617 1.00 42.40 1054 PHE B C 1
ATOM 4326 O O . PHE B 1 281 ? 41.629 59.457 -21.441 1.00 41.92 1054 PHE B O 1
ATOM 4334 N N . SER B 1 282 ? 40.809 61.438 -20.606 1.00 38.95 1055 SER B N 1
ATOM 4335 C CA . SER B 1 282 ? 41.539 62.367 -21.474 1.00 38.42 1055 SER B CA 1
ATOM 4336 C C . SER B 1 282 ? 43.053 62.158 -21.276 1.00 42.40 1055 SER B C 1
ATOM 4337 O O . SER B 1 282 ? 43.757 61.945 -22.264 1.00 42.84 1055 SER B O 1
ATOM 4340 N N . GLU B 1 283 ? 43.543 62.157 -19.998 1.00 36.91 1056 GLU B N 1
ATOM 4341 C CA . GLU B 1 283 ? 44.971 61.957 -19.696 1.00 36.60 1056 GLU B CA 1
ATOM 4342 C C . GLU B 1 283 ? 45.450 60.597 -20.165 1.00 41.52 1056 GLU B C 1
ATOM 4343 O O . GLU B 1 283 ? 46.582 60.493 -20.636 1.00 41.57 1056 GLU B O 1
ATOM 4349 N N . ILE B 1 284 ? 44.590 59.553 -20.032 1.00 35.52 1057 ILE B N 1
ATOM 4350 C CA . ILE B 1 284 ? 44.879 58.193 -20.486 1.00 34.40 1057 ILE B CA 1
ATOM 4351 C C . ILE B 1 284 ? 45.102 58.190 -21.996 1.00 40.24 1057 ILE B C 1
ATOM 4352 O O . ILE B 1 284 ? 46.164 57.733 -22.432 1.00 40.61 1057 ILE B O 1
ATOM 4357 N N . ALA B 1 285 ? 44.099 58.677 -22.794 1.00 38.11 1058 ALA B N 1
ATOM 4358 C CA . ALA B 1 285 ? 44.207 58.738 -24.258 1.00 39.41 1058 ALA B CA 1
ATOM 4359 C C . ALA B 1 285 ? 45.443 59.563 -24.709 1.00 45.55 1058 ALA B C 1
ATOM 4360 O O . ALA B 1 285 ? 46.114 59.172 -25.660 1.00 46.11 1058 ALA B O 1
ATOM 4362 N N . SER B 1 286 ? 45.786 60.638 -23.970 1.00 43.32 1059 SER B N 1
ATOM 4363 C CA . SER B 1 286 ? 46.949 61.493 -24.271 1.00 44.95 1059 SER B CA 1
ATOM 4364 C C . SER B 1 286 ? 48.245 60.726 -24.049 1.00 50.19 1059 SER B C 1
ATOM 4365 O O . SER B 1 286 ? 49.111 60.731 -24.927 1.00 50.58 1059 SER B O 1
ATOM 4368 N N . ALA B 1 287 ? 48.354 60.033 -22.889 1.00 45.80 1060 ALA B N 1
ATOM 4369 C CA . ALA B 1 287 ? 49.500 59.202 -22.523 1.00 45.75 1060 ALA B CA 1
ATOM 4370 C C . ALA B 1 287 ? 49.662 58.045 -23.508 1.00 48.00 1060 ALA B C 1
ATOM 4371 O O . ALA B 1 287 ? 50.797 57.686 -23.816 1.00 47.67 1060 ALA B O 1
ATOM 4373 N N . LEU B 1 288 ? 48.535 57.473 -24.019 1.00 42.49 1061 LEU B N 1
ATOM 4374 C CA . LEU B 1 288 ? 48.591 56.361 -24.980 1.00 41.62 1061 LEU B CA 1
ATOM 4375 C C . LEU B 1 288 ? 49.131 56.797 -26.340 1.00 44.93 1061 LEU B C 1
ATOM 4376 O O . LEU B 1 288 ? 49.798 56.006 -27.012 1.00 44.58 1061 LEU B O 1
ATOM 4381 N N . GLY B 1 289 ? 48.860 58.048 -26.714 1.00 41.34 1062 GLY B N 1
ATOM 4382 C CA . GLY B 1 289 ? 49.346 58.641 -27.958 1.00 40.95 1062 GLY B CA 1
ATOM 4383 C C . GLY B 1 289 ? 50.861 58.688 -27.988 1.00 44.21 1062 GLY B C 1
ATOM 4384 O O . GLY B 1 289 ? 51.460 58.412 -29.024 1.00 42.23 1062 GLY B O 1
ATOM 4385 N N . ASP B 1 290 ? 51.492 58.970 -26.821 1.00 43.21 1063 ASP B N 1
ATOM 4386 C CA . ASP B 1 290 ? 52.952 59.004 -26.659 1.00 45.74 1063 ASP B CA 1
ATOM 4387 C C . ASP B 1 290 ? 53.612 57.680 -27.058 1.00 53.20 1063 ASP B C 1
ATOM 4388 O O . ASP B 1 290 ? 54.678 57.705 -27.666 1.00 51.14 1063 ASP B O 1
ATOM 4393 N N . SER B 1 291 ? 52.958 56.531 -26.741 1.00 54.32 1064 SER B N 1
ATOM 4394 C CA . SER B 1 291 ? 53.456 55.191 -27.066 1.00 55.57 1064 SER B CA 1
ATOM 4395 C C . SER B 1 291 ? 53.488 54.875 -28.565 1.00 62.82 1064 SER B C 1
ATOM 4396 O O . SER B 1 291 ? 54.402 54.172 -29.003 1.00 64.36 1064 SER B O 1
ATOM 4399 N N . THR B 1 292 ? 52.497 55.348 -29.340 1.00 60.65 1065 THR B N 1
ATOM 4400 C CA . THR B 1 292 ? 52.463 55.081 -30.785 1.00 61.56 1065 THR B CA 1
ATOM 4401 C C . THR B 1 292 ? 53.472 56.014 -31.483 1.00 66.40 1065 THR B C 1
ATOM 4402 O O . THR B 1 292 ? 53.277 57.234 -31.540 1.00 66.39 1065 THR B O 1
ATOM 4406 N N . VAL B 1 293 ? 54.591 55.417 -31.940 1.00 62.58 1066 VAL B N 1
ATOM 4407 C CA . VAL B 1 293 ? 55.709 56.119 -32.574 1.00 82.09 1066 VAL B CA 1
ATOM 4408 C C . VAL B 1 293 ? 55.850 55.753 -34.055 1.00 108.06 1066 VAL B C 1
ATOM 4409 O O . VAL B 1 293 ? 55.175 56.337 -34.903 1.00 70.47 1066 VAL B O 1
ATOM 4413 N N . MET C 1 16 ? 10.108 45.693 1.067 1.00 68.43 789 MET C N 1
ATOM 4414 C CA . MET C 1 16 ? 8.746 45.178 1.193 1.00 68.01 789 MET C CA 1
ATOM 4415 C C . MET C 1 16 ? 7.725 46.238 1.643 1.00 69.05 789 MET C C 1
ATOM 4416 O O . MET C 1 16 ? 8.072 47.271 2.233 1.00 67.42 789 MET C O 1
ATOM 4421 N N . HIS C 1 17 ? 6.458 45.959 1.318 1.00 63.74 790 HIS C N 1
ATOM 4422 C CA . HIS C 1 17 ? 5.274 46.721 1.671 1.00 62.43 790 HIS C CA 1
ATOM 4423 C C . HIS C 1 17 ? 4.308 45.678 2.239 1.00 62.39 790 HIS C C 1
ATOM 4424 O O . HIS C 1 17 ? 3.110 45.686 1.919 1.00 60.59 790 HIS C O 1
ATOM 4431 N N . PHE C 1 18 ? 4.866 44.744 3.074 1.00 57.48 791 PHE C N 1
ATOM 4432 C CA . PHE C 1 18 ? 4.138 43.640 3.719 1.00 56.29 791 PHE C CA 1
ATOM 4433 C C . PHE C 1 18 ? 2.959 44.156 4.560 1.00 53.47 791 PHE C C 1
ATOM 4434 O O . PHE C 1 18 ? 3.153 45.097 5.332 1.00 51.62 791 PHE C O 1
ATOM 4442 N N . PRO C 1 19 ? 1.717 43.641 4.370 1.00 47.33 792 PRO C N 1
ATOM 4443 C CA . PRO C 1 19 ? 0.596 44.188 5.140 1.00 45.56 792 PRO C CA 1
ATOM 4444 C C . PRO C 1 19 ? 0.589 43.728 6.591 1.00 44.70 792 PRO C C 1
ATOM 4445 O O . PRO C 1 19 ? 0.603 42.529 6.887 1.00 40.74 792 PRO C O 1
ATOM 4449 N N . ARG C 1 20 ? 0.610 44.716 7.489 1.00 42.52 793 ARG C N 1
ATOM 4450 C CA . ARG C 1 20 ? 0.543 44.575 8.949 1.00 42.18 793 ARG C CA 1
ATOM 4451 C C . ARG C 1 20 ? -0.675 43.740 9.342 1.00 44.30 793 ARG C C 1
ATOM 4452 O O . ARG C 1 20 ? -0.583 42.917 10.252 1.00 42.88 793 ARG C O 1
ATOM 4460 N N . SER C 1 21 ? -1.827 43.977 8.663 1.00 40.37 794 SER C N 1
ATOM 4461 C CA . SER C 1 21 ? -3.088 43.285 8.926 1.00 40.42 794 SER C CA 1
ATOM 4462 C C . SER C 1 21 ? -2.990 41.770 8.747 1.00 43.04 794 SER C C 1
ATOM 4463 O O . SER C 1 21 ? -3.803 41.037 9.320 1.00 43.37 794 SER C O 1
ATOM 4466 N N . SER C 1 22 ? -1.953 41.288 8.026 1.00 38.56 795 SER C N 1
ATOM 4467 C CA . SER C 1 22 ? -1.762 39.849 7.875 1.00 37.81 795 SER C CA 1
ATOM 4468 C C . SER C 1 22 ? -0.951 39.244 9.051 1.00 37.73 795 SER C C 1
ATOM 4469 O O . SER C 1 22 ? -0.712 38.033 9.070 1.00 36.15 795 SER C O 1
ATOM 4472 N N . LEU C 1 23 ? -0.581 40.078 10.049 1.00 32.69 796 LEU C N 1
ATOM 4473 C CA . LEU C 1 23 ? 0.144 39.623 11.240 1.00 32.05 796 LEU C CA 1
ATOM 4474 C C . LEU C 1 23 ? -0.797 39.416 12.434 1.00 34.83 796 LEU C C 1
ATOM 4475 O O . LEU C 1 23 ? -1.513 40.330 12.822 1.00 34.26 796 LEU C O 1
ATOM 4480 N N . GLN C 1 24 ? -0.736 38.239 13.054 1.00 31.81 797 GLN C N 1
ATOM 4481 C CA . GLN C 1 24 ? -1.523 37.964 14.246 1.00 32.45 797 GLN C CA 1
ATOM 4482 C C . GLN C 1 24 ? -0.555 37.705 15.395 1.00 32.79 797 GLN C C 1
ATOM 4483 O O . GLN C 1 24 ? 0.109 36.672 15.428 1.00 31.76 797 GLN C O 1
ATOM 4489 N N . PRO C 1 25 ? -0.406 38.686 16.309 1.00 30.35 798 PRO C N 1
ATOM 4490 C CA . PRO C 1 25 ? 0.573 38.528 17.408 1.00 29.40 798 PRO C CA 1
ATOM 4491 C C . PRO C 1 25 ? 0.197 37.378 18.324 1.00 30.98 798 PRO C C 1
ATOM 4492 O O . PRO C 1 25 ? -0.990 37.133 18.555 1.00 30.59 798 PRO C O 1
ATOM 4496 N N . ILE C 1 26 ? 1.191 36.645 18.795 1.00 25.12 799 ILE C N 1
ATOM 4497 C CA . ILE C 1 26 ? 0.981 35.479 19.650 1.00 26.13 799 ILE C CA 1
ATOM 4498 C C . ILE C 1 26 ? 1.486 35.733 21.061 1.00 32.23 799 ILE C C 1
ATOM 4499 O O . ILE C 1 26 ? 0.787 35.479 22.045 1.00 31.48 799 ILE C O 1
ATOM 4504 N N . THR C 1 27 ? 2.753 36.117 21.153 1.00 28.88 800 THR C N 1
ATOM 4505 C CA . THR C 1 27 ? 3.422 36.311 22.419 1.00 29.69 800 THR C CA 1
ATOM 4506 C C . THR C 1 27 ? 4.632 37.240 22.255 1.00 33.10 800 THR C C 1
ATOM 4507 O O . THR C 1 27 ? 5.240 37.282 21.182 1.00 30.19 800 THR C O 1
ATOM 4511 N N . THR C 1 28 ? 4.978 37.963 23.327 1.00 31.21 801 THR C N 1
ATOM 4512 C CA . THR C 1 28 ? 6.157 38.815 23.328 1.00 30.78 801 THR C CA 1
ATOM 4513 C C . THR C 1 28 ? 7.357 37.975 23.727 1.00 35.09 801 THR C C 1
ATOM 4514 O O . THR C 1 28 ? 7.200 36.982 24.446 1.00 34.09 801 THR C O 1
ATOM 4518 N N . LEU C 1 29 ? 8.550 38.326 23.216 1.00 31.36 802 LEU C N 1
ATOM 4519 C CA . LEU C 1 29 ? 9.758 37.650 23.668 1.00 31.13 802 LEU C CA 1
ATOM 4520 C C . LEU C 1 29 ? 10.466 38.560 24.645 1.00 34.85 802 LEU C C 1
ATOM 4521 O O . LEU C 1 29 ? 10.970 38.104 25.654 1.00 35.27 802 LEU C O 1
ATOM 4526 N N . GLY C 1 30 ? 10.463 39.848 24.370 1.00 30.79 803 GLY C N 1
ATOM 4527 C CA . GLY C 1 30 ? 11.128 40.804 25.241 1.00 30.64 803 GLY C CA 1
ATOM 4528 C C . GLY C 1 30 ? 11.320 42.123 24.538 1.00 34.32 803 GLY C C 1
ATOM 4529 O O . GLY C 1 30 ? 10.811 42.333 23.435 1.00 33.51 803 GLY C O 1
ATOM 4530 N N . LYS C 1 31 ? 12.054 43.008 25.182 1.00 30.06 804 LYS C N 1
ATOM 4531 C CA . LYS C 1 31 ? 12.324 44.335 24.673 1.00 30.43 804 LYS C CA 1
ATOM 4532 C C . LYS C 1 31 ? 13.782 44.442 24.258 1.00 34.67 804 LYS C C 1
ATOM 4533 O O . LYS C 1 31 ? 14.655 43.881 24.925 1.00 32.75 804 LYS C O 1
ATOM 4539 N N . SER C 1 32 ? 14.020 45.111 23.113 1.00 33.79 805 SER C N 1
ATOM 4540 C CA . SER C 1 32 ? 15.355 45.396 22.574 1.00 33.55 805 SER C CA 1
ATOM 4541 C C . SER C 1 32 ? 15.613 46.900 22.786 1.00 36.68 805 SER C C 1
ATOM 4542 O O . SER C 1 32 ? 14.762 47.583 23.352 1.00 35.42 805 SER C O 1
ATOM 4545 N N . GLU C 1 33 ? 16.736 47.433 22.261 1.00 34.67 806 GLU C N 1
ATOM 4546 C CA . GLU C 1 33 ? 16.990 48.875 22.331 1.00 35.63 806 GLU C CA 1
ATOM 4547 C C . GLU C 1 33 ? 16.032 49.644 21.411 1.00 39.18 806 GLU C C 1
ATOM 4548 O O . GLU C 1 33 ? 15.731 50.792 21.706 1.00 39.80 806 GLU C O 1
ATOM 4554 N N . PHE C 1 34 ? 15.542 49.009 20.316 1.00 34.69 807 PHE C N 1
ATOM 4555 C CA . PHE C 1 34 ? 14.650 49.629 19.319 1.00 35.59 807 PHE C CA 1
ATOM 4556 C C . PHE C 1 34 ? 13.180 49.649 19.720 1.00 33.37 807 PHE C C 1
ATOM 4557 O O . PHE C 1 34 ? 12.438 50.513 19.257 1.00 30.13 807 PHE C O 1
ATOM 4565 N N . GLY C 1 35 ? 12.753 48.612 20.417 1.00 30.08 808 GLY C N 1
ATOM 4566 C CA . GLY C 1 35 ? 11.354 48.433 20.780 1.00 31.05 808 GLY C CA 1
ATOM 4567 C C . GLY C 1 35 ? 11.071 47.003 21.171 1.00 35.23 808 GLY C C 1
ATOM 4568 O O . GLY C 1 35 ? 11.860 46.398 21.880 1.00 36.03 808 GLY C O 1
ATOM 4569 N N . GLU C 1 36 ? 9.932 46.464 20.741 1.00 32.40 809 GLU C N 1
ATOM 4570 C CA . GLU C 1 36 ? 9.527 45.110 21.111 1.00 31.43 809 GLU C CA 1
ATOM 4571 C C . GLU C 1 36 ? 9.971 44.025 20.117 1.00 32.92 809 GLU C C 1
ATOM 4572 O O . GLU C 1 36 ? 10.133 44.260 18.913 1.00 34.15 809 GLU C O 1
ATOM 4578 N N . VAL C 1 37 ? 10.160 42.827 20.646 1.00 28.52 810 VAL C N 1
ATOM 4579 C CA . VAL C 1 37 ? 10.480 41.648 19.841 1.00 28.21 810 VAL C CA 1
ATOM 4580 C C . VAL C 1 37 ? 9.336 40.679 20.172 1.00 30.99 810 VAL C C 1
ATOM 4581 O O . VAL C 1 37 ? 9.184 40.306 21.330 1.00 29.73 810 VAL C O 1
ATOM 4585 N N . PHE C 1 38 ? 8.527 40.305 19.171 1.00 27.17 811 PHE C N 1
ATOM 4586 C CA . PHE C 1 38 ? 7.387 39.419 19.427 1.00 27.24 811 PHE C CA 1
ATOM 4587 C C . PHE C 1 38 ? 7.188 38.375 18.341 1.00 33.92 811 PHE C C 1
ATOM 4588 O O . PHE C 1 38 ? 7.764 38.493 17.259 1.00 33.60 811 PHE C O 1
ATOM 4596 N N . LEU C 1 39 ? 6.399 37.324 18.648 1.00 29.97 812 LEU C N 1
ATOM 4597 C CA . LEU C 1 39 ? 6.112 36.281 17.671 1.00 28.65 812 LEU C CA 1
ATOM 4598 C C . LEU C 1 39 ? 4.732 36.488 17.118 1.00 31.19 812 LEU C C 1
ATOM 4599 O O . LEU C 1 39 ? 3.834 36.985 17.813 1.00 29.04 812 LEU C O 1
ATOM 4604 N N . ALA C 1 40 ? 4.586 36.227 15.830 1.00 29.92 813 ALA C N 1
ATOM 4605 C CA . ALA C 1 40 ? 3.304 36.378 15.153 1.00 31.55 813 ALA C CA 1
ATOM 4606 C C . ALA C 1 40 ? 3.099 35.283 14.122 1.00 37.45 813 ALA C C 1
ATOM 4607 O O . ALA C 1 40 ? 4.067 34.692 13.648 1.00 37.57 813 ALA C O 1
ATOM 4609 N N . LYS C 1 41 ? 1.842 35.027 13.760 1.00 35.07 814 LYS C N 1
ATOM 4610 C CA . LYS C 1 41 ? 1.543 34.111 12.656 1.00 35.34 814 LYS C CA 1
ATOM 4611 C C . LYS C 1 41 ? 1.234 35.031 11.476 1.00 36.98 814 LYS C C 1
ATOM 4612 O O . LYS C 1 41 ? 0.458 35.977 11.620 1.00 34.41 814 LYS C O 1
ATOM 4618 N N . ALA C 1 42 ? 1.942 34.841 10.360 1.00 34.35 815 ALA C N 1
ATOM 4619 C CA . ALA C 1 42 ? 1.784 35.672 9.181 1.00 35.76 815 ALA C CA 1
ATOM 4620 C C . ALA C 1 42 ? 0.986 34.884 8.129 1.00 40.43 815 ALA C C 1
ATOM 4621 O O . ALA C 1 42 ? 1.369 33.781 7.727 1.00 38.58 815 ALA C O 1
ATOM 4623 N N . GLN C 1 43 ? -0.139 35.447 7.744 1.00 40.04 816 GLN C N 1
ATOM 4624 C CA . GLN C 1 43 ? -1.076 34.864 6.790 1.00 41.73 816 GLN C CA 1
ATOM 4625 C C . GLN C 1 43 ? -0.564 35.087 5.364 1.00 49.59 816 GLN C C 1
ATOM 4626 O O . GLN C 1 43 ? -0.341 36.241 4.966 1.00 49.49 816 GLN C O 1
ATOM 4632 N N . GLY C 1 44 ? -0.352 33.984 4.635 1.00 48.40 817 GLY C N 1
ATOM 4633 C CA . GLY C 1 44 ? 0.107 33.973 3.241 1.00 49.91 817 GLY C CA 1
ATOM 4634 C C . GLY C 1 44 ? 1.384 34.757 2.957 1.00 56.35 817 GLY C C 1
ATOM 4635 O O . GLY C 1 44 ? 1.431 35.550 2.008 1.00 54.88 817 GLY C O 1
ATOM 4636 N N . LEU C 1 45 ? 2.428 34.546 3.785 1.00 53.65 818 LEU C N 1
ATOM 4637 C CA . LEU C 1 45 ? 3.701 35.261 3.646 1.00 54.00 818 LEU C CA 1
ATOM 4638 C C . LEU C 1 45 ? 4.688 34.551 2.728 1.00 63.07 818 LEU C C 1
ATOM 4639 O O . LEU C 1 45 ? 5.281 35.199 1.858 1.00 62.70 818 LEU C O 1
ATOM 4644 N N . GLU C 1 46 ? 4.898 33.242 2.949 1.00 63.36 819 GLU C N 1
ATOM 4645 C CA . GLU C 1 46 ? 5.813 32.449 2.129 1.00 64.85 819 GLU C CA 1
ATOM 4646 C C . GLU C 1 46 ? 4.998 31.736 1.054 1.00 72.25 819 GLU C C 1
ATOM 4647 O O . GLU C 1 46 ? 3.959 31.140 1.366 1.00 71.69 819 GLU C O 1
ATOM 4653 N N . GLU C 1 47 ? 5.464 31.805 -0.211 1.00 71.00 820 GLU C N 1
ATOM 4654 C CA . GLU C 1 47 ? 4.828 31.125 -1.345 1.00 71.70 820 GLU C CA 1
ATOM 4655 C C . GLU C 1 47 ? 4.910 29.607 -1.121 1.00 76.06 820 GLU C C 1
ATOM 4656 O O . GLU C 1 47 ? 5.996 29.090 -0.840 1.00 75.69 820 GLU C O 1
ATOM 4662 N N . GLY C 1 48 ? 3.752 28.940 -1.144 1.00 72.84 821 GLY C N 1
ATOM 4663 C CA . GLY C 1 48 ? 3.658 27.499 -0.914 1.00 72.73 821 GLY C CA 1
ATOM 4664 C C . GLY C 1 48 ? 3.092 27.090 0.438 1.00 76.49 821 GLY C C 1
ATOM 4665 O O . GLY C 1 48 ? 2.691 25.935 0.608 1.00 76.10 821 GLY C O 1
ATOM 4666 N N . VAL C 1 49 ? 3.070 28.028 1.418 1.00 72.25 822 VAL C N 1
ATOM 4667 C CA . VAL C 1 49 ? 2.519 27.796 2.759 1.00 71.30 822 VAL C CA 1
ATOM 4668 C C . VAL C 1 49 ? 1.434 28.854 3.080 1.00 71.69 822 VAL C C 1
ATOM 4669 O O . VAL C 1 49 ? 1.550 30.015 2.678 1.00 71.20 822 VAL C O 1
ATOM 4673 N N . ALA C 1 50 ? 0.355 28.416 3.749 1.00 65.33 823 ALA C N 1
ATOM 4674 C CA . ALA C 1 50 ? -0.774 29.263 4.131 1.00 63.29 823 ALA C CA 1
ATOM 4675 C C . ALA C 1 50 ? -0.445 30.182 5.305 1.00 61.90 823 ALA C C 1
ATOM 4676 O O . ALA C 1 50 ? -0.866 31.335 5.291 1.00 61.87 823 ALA C O 1
ATOM 4678 N N . GLU C 1 51 ? 0.262 29.667 6.331 1.00 54.26 824 GLU C N 1
ATOM 4679 C CA . GLU C 1 51 ? 0.578 30.426 7.543 1.00 52.31 824 GLU C CA 1
ATOM 4680 C C . GLU C 1 51 ? 1.980 30.131 8.054 1.00 50.32 824 GLU C C 1
ATOM 4681 O O . GLU C 1 51 ? 2.362 28.966 8.181 1.00 51.18 824 GLU C O 1
ATOM 4687 N N . THR C 1 52 ? 2.721 31.194 8.397 1.00 41.19 825 THR C N 1
ATOM 4688 C CA . THR C 1 52 ? 4.098 31.098 8.886 1.00 38.51 825 THR C CA 1
ATOM 4689 C C . THR C 1 52 ? 4.273 31.739 10.273 1.00 36.21 825 THR C C 1
ATOM 4690 O O . THR C 1 52 ? 3.825 32.855 10.493 1.00 34.88 825 THR C O 1
ATOM 4694 N N . LEU C 1 53 ? 4.985 31.060 11.164 1.00 32.08 826 LEU C N 1
ATOM 4695 C CA . LEU C 1 53 ? 5.390 31.600 12.449 1.00 31.61 826 LEU C CA 1
ATOM 4696 C C . LEU C 1 53 ? 6.615 32.516 12.180 1.00 34.26 826 LEU C C 1
ATOM 4697 O O . LEU C 1 53 ? 7.627 32.057 11.643 1.00 34.28 826 LEU C O 1
ATOM 4702 N N . VAL C 1 54 ? 6.483 33.814 12.518 1.00 29.44 827 VAL C N 1
ATOM 4703 C CA . VAL C 1 54 ? 7.524 34.824 12.292 1.00 26.97 827 VAL C CA 1
ATOM 4704 C C . VAL C 1 54 ? 7.894 35.554 13.583 1.00 32.00 827 VAL C C 1
ATOM 4705 O O . VAL C 1 54 ? 7.113 35.583 14.545 1.00 30.40 827 VAL C O 1
ATOM 4709 N N . LEU C 1 55 ? 9.084 36.178 13.569 1.00 29.64 828 LEU C N 1
ATOM 4710 C CA . LEU C 1 55 ? 9.577 37.036 14.636 1.00 28.57 828 LEU C CA 1
ATOM 4711 C C . LEU C 1 55 ? 9.452 38.444 14.083 1.00 30.53 828 LEU C C 1
ATOM 4712 O O . LEU C 1 55 ? 9.802 38.720 12.926 1.00 30.69 828 LEU C O 1
ATOM 4717 N N . VAL C 1 56 ? 8.917 39.322 14.900 1.00 25.96 829 VAL C N 1
ATOM 4718 C CA . VAL C 1 56 ? 8.699 40.704 14.518 1.00 25.90 829 VAL C CA 1
ATOM 4719 C C . VAL C 1 56 ? 9.509 41.584 15.464 1.00 31.76 829 VAL C C 1
ATOM 4720 O O . VAL C 1 56 ? 9.380 41.442 16.685 1.00 30.73 829 VAL C O 1
ATOM 4724 N N . LYS C 1 57 ? 10.265 42.546 14.896 1.00 29.34 830 LYS C N 1
ATOM 4725 C CA . LYS C 1 57 ? 11.006 43.536 15.664 1.00 29.43 830 LYS C CA 1
ATOM 4726 C C . LYS C 1 57 ? 10.366 44.873 15.380 1.00 32.83 830 LYS C C 1
ATOM 4727 O O . LYS C 1 57 ? 10.281 45.263 14.221 1.00 33.83 830 LYS C O 1
ATOM 4733 N N . SER C 1 58 ? 9.837 45.540 16.412 1.00 30.00 831 SER C N 1
ATOM 4734 C CA . SER C 1 58 ? 9.194 46.840 16.210 1.00 30.03 831 SER C CA 1
ATOM 4735 C C . SER C 1 58 ? 10.136 47.991 16.583 1.00 35.50 831 SER C C 1
ATOM 4736 O O . SER C 1 58 ? 10.950 47.859 17.493 1.00 36.04 831 SER C O 1
ATOM 4739 N N . LEU C 1 59 ? 9.986 49.118 15.896 1.00 32.49 832 LEU C N 1
ATOM 4740 C CA . LEU C 1 59 ? 10.775 50.298 16.169 1.00 31.99 832 LEU C CA 1
ATOM 4741 C C . LEU C 1 59 ? 9.896 51.288 16.939 1.00 34.79 832 LEU C C 1
ATOM 4742 O O . LEU C 1 59 ? 9.104 52.005 16.346 1.00 35.66 832 LEU C O 1
ATOM 4747 N N . GLN C 1 60 ? 10.006 51.268 18.253 1.00 31.96 833 GLN C N 1
ATOM 4748 C CA . GLN C 1 60 ? 9.244 52.127 19.165 1.00 33.13 833 GLN C CA 1
ATOM 4749 C C . GLN C 1 60 ? 10.063 53.341 19.576 1.00 40.63 833 GLN C C 1
ATOM 4750 O O . GLN C 1 60 ? 9.497 54.381 19.933 1.00 40.02 833 GLN C O 1
ATOM 4756 N N . SER C 1 61 ? 11.395 53.230 19.467 1.00 38.02 834 SER C N 1
ATOM 4757 C CA . SER C 1 61 ? 12.314 54.320 19.815 1.00 38.94 834 SER C CA 1
ATOM 4758 C C . SER C 1 61 ? 12.190 55.490 18.871 1.00 42.17 834 SER C C 1
ATOM 4759 O O . SER C 1 61 ? 12.070 55.312 17.660 1.00 39.99 834 SER C O 1
ATOM 4762 N N . LYS C 1 62 ? 12.224 56.696 19.446 1.00 41.72 835 LYS C N 1
ATOM 4763 C CA . LYS C 1 62 ? 12.179 57.952 18.704 1.00 42.58 835 LYS C CA 1
ATOM 4764 C C . LYS C 1 62 ? 13.612 58.482 18.425 1.00 47.00 835 LYS C C 1
ATOM 4765 O O . LYS C 1 62 ? 13.784 59.337 17.563 1.00 47.80 835 LYS C O 1
ATOM 4771 N N . ASP C 1 63 ? 14.625 57.954 19.135 1.00 44.22 836 ASP C N 1
ATOM 4772 C CA . ASP C 1 63 ? 16.034 58.354 18.988 1.00 43.98 836 ASP C CA 1
ATOM 4773 C C . ASP C 1 63 ? 16.577 58.036 17.598 1.00 45.92 836 ASP C C 1
ATOM 4774 O O . ASP C 1 63 ? 16.449 56.899 17.131 1.00 43.90 836 ASP C O 1
ATOM 4779 N N . GLU C 1 64 ? 17.169 59.047 16.934 1.00 42.24 837 GLU C N 1
ATOM 4780 C CA . GLU C 1 64 ? 17.735 58.908 15.590 1.00 41.67 837 GLU C CA 1
ATOM 4781 C C . GLU C 1 64 ? 18.776 57.763 15.512 1.00 43.82 837 GLU C C 1
ATOM 4782 O O . GLU C 1 64 ? 18.792 57.043 14.515 1.00 42.86 837 GLU C O 1
ATOM 4788 N N . GLN C 1 65 ? 19.584 57.544 16.569 1.00 39.89 838 GLN C N 1
ATOM 4789 C CA . GLN C 1 65 ? 20.541 56.439 16.501 1.00 39.62 838 GLN C CA 1
ATOM 4790 C C . GLN C 1 65 ? 19.841 55.067 16.339 1.00 40.66 838 GLN C C 1
ATOM 4791 O O . GLN C 1 65 ? 20.261 54.256 15.502 1.00 38.56 838 GLN C O 1
ATOM 4797 N N . GLN C 1 66 ? 18.759 54.850 17.104 1.00 36.88 839 GLN C N 1
ATOM 4798 C CA . GLN C 1 66 ? 17.963 53.619 17.078 1.00 36.42 839 GLN C CA 1
ATOM 4799 C C . GLN C 1 66 ? 17.278 53.440 15.737 1.00 38.40 839 GLN C C 1
ATOM 4800 O O . GLN C 1 66 ? 17.263 52.329 15.205 1.00 36.25 839 GLN C O 1
ATOM 4806 N N . GLN C 1 67 ? 16.750 54.539 15.160 1.00 35.78 840 GLN C N 1
ATOM 4807 C CA . GLN C 1 67 ? 16.117 54.482 13.841 1.00 35.23 840 GLN C CA 1
ATOM 4808 C C . GLN C 1 67 ? 17.110 54.032 12.756 1.00 39.97 840 GLN C C 1
ATOM 4809 O O . GLN C 1 67 ? 16.764 53.201 11.921 1.00 38.26 840 GLN C O 1
ATOM 4815 N N . LEU C 1 68 ? 18.363 54.529 12.823 1.00 38.42 841 LEU C N 1
ATOM 4816 C CA . LEU C 1 68 ? 19.460 54.158 11.919 1.00 38.75 841 LEU C CA 1
ATOM 4817 C C . LEU C 1 68 ? 19.883 52.689 12.092 1.00 39.73 841 LEU C C 1
ATOM 4818 O O . LEU C 1 68 ? 20.057 51.987 11.096 1.00 39.70 841 LEU C O 1
ATOM 4823 N N . ASP C 1 69 ? 20.095 52.253 13.344 1.00 35.95 842 ASP C N 1
ATOM 4824 C CA . ASP C 1 69 ? 20.480 50.878 13.710 1.00 35.70 842 ASP C CA 1
ATOM 4825 C C . ASP C 1 69 ? 19.410 49.871 13.272 1.00 37.95 842 ASP C C 1
ATOM 4826 O O . ASP C 1 69 ? 19.753 48.808 12.752 1.00 36.61 842 ASP C O 1
ATOM 4831 N N . PHE C 1 70 ? 18.118 50.229 13.443 1.00 33.33 843 PHE C N 1
ATOM 4832 C CA . PHE C 1 70 ? 16.995 49.374 13.002 1.00 32.42 843 PHE C CA 1
ATOM 4833 C C . PHE C 1 70 ? 17.082 49.198 11.471 1.00 35.42 843 PHE C C 1
ATOM 4834 O O . PHE C 1 70 ? 17.043 48.077 10.971 1.00 33.30 843 PHE C O 1
ATOM 4842 N N . ARG C 1 71 ? 17.236 50.321 10.750 1.00 32.81 844 ARG C N 1
ATOM 4843 C CA . ARG C 1 71 ? 17.368 50.361 9.297 1.00 34.17 844 ARG C CA 1
ATOM 4844 C C . ARG C 1 71 ? 18.615 49.585 8.804 1.00 37.54 844 ARG C C 1
ATOM 4845 O O . ARG C 1 71 ? 18.518 48.908 7.791 1.00 39.26 844 ARG C O 1
ATOM 4853 N N . ARG C 1 72 ? 19.737 49.625 9.551 1.00 33.94 845 ARG C N 1
ATOM 4854 C CA . ARG C 1 72 ? 21.001 48.913 9.230 1.00 33.56 845 ARG C CA 1
ATOM 4855 C C . ARG C 1 72 ? 20.735 47.398 9.254 1.00 34.22 845 ARG C C 1
ATOM 4856 O O . ARG C 1 72 ? 21.160 46.662 8.366 1.00 31.43 845 ARG C O 1
ATOM 4864 N N . GLU C 1 73 ? 20.052 46.947 10.294 1.00 32.76 846 GLU C N 1
ATOM 4865 C CA . GLU C 1 73 ? 19.745 45.545 10.529 1.00 33.06 846 GLU C CA 1
ATOM 4866 C C . GLU C 1 73 ? 18.816 44.973 9.458 1.00 35.24 846 GLU C C 1
ATOM 4867 O O . GLU C 1 73 ? 19.099 43.902 8.907 1.00 32.83 846 GLU C O 1
ATOM 4873 N N . LEU C 1 74 ? 17.734 45.684 9.132 1.00 34.57 847 LEU C N 1
ATOM 4874 C CA . LEU C 1 74 ? 16.839 45.193 8.082 1.00 35.51 847 LEU C CA 1
ATOM 4875 C C . LEU C 1 74 ? 17.540 45.208 6.702 1.00 37.59 847 LEU C C 1
ATOM 4876 O O . LEU C 1 74 ? 17.278 44.337 5.886 1.00 34.42 847 LEU C O 1
ATOM 4881 N N . GLU C 1 75 ? 18.440 46.188 6.463 1.00 36.17 848 GLU C N 1
ATOM 4882 C CA . GLU C 1 75 ? 19.213 46.270 5.219 1.00 36.46 848 GLU C CA 1
ATOM 4883 C C . GLU C 1 75 ? 20.166 45.073 5.124 1.00 35.31 848 GLU C C 1
ATOM 4884 O O . GLU C 1 75 ? 20.276 44.487 4.059 1.00 33.98 848 GLU C O 1
ATOM 4890 N N . MET C 1 76 ? 20.817 44.705 6.247 1.00 31.23 849 MET C N 1
ATOM 4891 C CA . MET C 1 76 ? 21.736 43.566 6.356 1.00 29.56 849 MET C CA 1
ATOM 4892 C C . MET C 1 76 ? 21.019 42.237 6.041 1.00 31.17 849 MET C C 1
ATOM 4893 O O . MET C 1 76 ? 21.409 41.544 5.105 1.00 30.28 849 MET C O 1
ATOM 4898 N N . PHE C 1 77 ? 19.948 41.893 6.804 1.00 26.02 850 PHE C N 1
ATOM 4899 C CA . PHE C 1 77 ? 19.209 40.654 6.556 1.00 25.61 850 PHE C CA 1
ATOM 4900 C C . PHE C 1 77 ? 18.601 40.597 5.161 1.00 28.96 850 PHE C C 1
ATOM 4901 O O . PHE C 1 77 ? 18.593 39.528 4.553 1.00 27.45 850 PHE C O 1
ATOM 4909 N N . GLY C 1 78 ? 18.158 41.753 4.661 1.00 26.35 851 GLY C N 1
ATOM 4910 C CA . GLY C 1 78 ? 17.591 41.923 3.325 1.00 27.19 851 GLY C CA 1
ATOM 4911 C C . GLY C 1 78 ? 18.594 41.691 2.202 1.00 33.39 851 GLY C C 1
ATOM 4912 O O . GLY C 1 78 ? 18.189 41.352 1.094 1.00 34.81 851 GLY C O 1
ATOM 4913 N N . LYS C 1 79 ? 19.919 41.826 2.475 1.00 29.83 852 LYS C N 1
ATOM 4914 C CA . LYS C 1 79 ? 20.980 41.634 1.467 1.00 29.25 852 LYS C CA 1
ATOM 4915 C C . LYS C 1 79 ? 21.732 40.305 1.631 1.00 32.50 852 LYS C C 1
ATOM 4916 O O . LYS C 1 79 ? 22.778 40.092 1.014 1.00 32.57 852 LYS C O 1
ATOM 4922 N N . LEU C 1 80 ? 21.210 39.427 2.493 1.00 28.43 853 LEU C N 1
ATOM 4923 C CA . LEU C 1 80 ? 21.762 38.096 2.748 1.00 27.43 853 LEU C CA 1
ATOM 4924 C C . LEU C 1 80 ? 20.711 37.029 2.375 1.00 31.03 853 LEU C C 1
ATOM 4925 O O . LEU C 1 80 ? 19.522 37.331 2.353 1.00 31.37 853 LEU C O 1
ATOM 4930 N N . ASN C 1 81 ? 21.159 35.806 2.058 1.00 27.68 854 ASN C N 1
ATOM 4931 C CA . ASN C 1 81 ? 20.294 34.675 1.694 1.00 27.74 854 ASN C CA 1
ATOM 4932 C C . ASN C 1 81 ? 21.119 33.395 1.835 1.00 32.60 854 ASN C C 1
ATOM 4933 O O . ASN C 1 81 ? 21.876 33.015 0.937 1.00 32.38 854 ASN C O 1
ATOM 4938 N N . HIS C 1 82 ? 21.001 32.759 2.986 1.00 29.38 855 HIS C N 1
ATOM 4939 C CA . HIS C 1 82 ? 21.767 31.573 3.352 1.00 28.30 855 HIS C CA 1
ATOM 4940 C C . HIS C 1 82 ? 20.969 30.794 4.364 1.00 34.69 855 HIS C C 1
ATOM 4941 O O . HIS C 1 82 ? 20.260 31.394 5.185 1.00 34.84 855 HIS C O 1
ATOM 4948 N N . ALA C 1 83 ? 21.103 29.461 4.342 1.00 31.24 856 ALA C N 1
ATOM 4949 C CA . ALA C 1 83 ? 20.384 28.572 5.260 1.00 31.70 856 ALA C CA 1
ATOM 4950 C C . ALA C 1 83 ? 20.700 28.853 6.738 1.00 34.38 856 ALA C C 1
ATOM 4951 O O . ALA C 1 83 ? 19.888 28.515 7.590 1.00 34.35 856 ALA C O 1
ATOM 4953 N N . ASN C 1 84 ? 21.885 29.433 7.047 1.00 31.21 857 ASN C N 1
ATOM 4954 C CA . ASN C 1 84 ? 22.268 29.668 8.438 1.00 29.92 857 ASN C CA 1
ATOM 4955 C C . ASN C 1 84 ? 22.159 31.123 8.905 1.00 32.37 857 ASN C C 1
ATOM 4956 O O . ASN C 1 84 ? 22.783 31.497 9.902 1.00 32.26 857 ASN C O 1
ATOM 4961 N N . VAL C 1 85 ? 21.397 31.937 8.182 1.00 29.75 858 VAL C N 1
ATOM 4962 C CA . VAL C 1 85 ? 21.079 33.327 8.526 1.00 28.18 858 VAL C CA 1
ATOM 4963 C C . VAL C 1 85 ? 19.570 33.454 8.319 1.00 30.82 858 VAL C C 1
ATOM 4964 O O . VAL C 1 85 ? 19.053 33.025 7.289 1.00 29.41 858 VAL C O 1
ATOM 4968 N N . VAL C 1 86 ? 18.865 34.061 9.285 1.00 27.38 859 VAL C N 1
ATOM 4969 C CA . VAL C 1 86 ? 17.423 34.301 9.188 1.00 25.22 859 VAL C CA 1
ATOM 4970 C C . VAL C 1 86 ? 17.114 35.203 8.023 1.00 28.59 859 VAL C C 1
ATOM 4971 O O . VAL C 1 86 ? 17.786 36.210 7.819 1.00 29.07 859 VAL C O 1
ATOM 4975 N N . ARG C 1 87 ? 16.112 34.848 7.239 1.00 26.58 860 ARG C N 1
ATOM 4976 C CA . ARG C 1 87 ? 15.708 35.684 6.104 1.00 27.19 860 ARG C CA 1
ATOM 4977 C C . ARG C 1 87 ? 14.900 36.892 6.572 1.00 31.82 860 ARG C C 1
ATOM 4978 O O . ARG C 1 87 ? 14.125 36.782 7.515 1.00 32.43 860 ARG C O 1
ATOM 4986 N N . LEU C 1 88 ? 15.031 38.014 5.875 1.00 28.75 861 LEU C N 1
ATOM 4987 C CA . LEU C 1 88 ? 14.169 39.165 6.057 1.00 28.88 861 LEU C CA 1
ATOM 4988 C C . LEU C 1 88 ? 12.903 38.804 5.226 1.00 34.54 861 LEU C C 1
ATOM 4989 O O . LEU C 1 88 ? 12.983 38.709 3.998 1.00 33.29 861 LEU C O 1
ATOM 4994 N N . LEU C 1 89 ? 11.772 38.563 5.890 1.00 32.66 862 LEU C N 1
ATOM 4995 C CA . LEU C 1 89 ? 10.544 38.156 5.197 1.00 34.03 862 LEU C CA 1
ATOM 4996 C C . LEU C 1 89 ? 9.636 39.324 4.807 1.00 42.12 862 LEU C C 1
ATOM 4997 O O . LEU C 1 89 ? 8.859 39.197 3.862 1.00 43.57 862 LEU C O 1
ATOM 5002 N N . GLY C 1 90 ? 9.782 40.458 5.485 1.00 40.14 863 GLY C N 1
ATOM 5003 C CA . GLY C 1 90 ? 8.981 41.641 5.201 1.00 40.25 863 GLY C CA 1
ATOM 5004 C C . GLY C 1 90 ? 9.284 42.858 6.048 1.00 43.45 863 GLY C C 1
ATOM 5005 O O . GLY C 1 90 ? 9.984 42.772 7.058 1.00 42.16 863 GLY C O 1
ATOM 5006 N N . LEU C 1 91 ? 8.781 44.014 5.595 1.00 41.91 864 LEU C N 1
ATOM 5007 C CA . LEU C 1 91 ? 8.860 45.309 6.265 1.00 42.97 864 LEU C CA 1
ATOM 5008 C C . LEU C 1 91 ? 7.478 45.984 6.230 1.00 46.55 864 LEU C C 1
ATOM 5009 O O . LEU C 1 91 ? 6.742 45.850 5.244 1.00 46.39 864 LEU C O 1
ATOM 5014 N N . CYS C 1 92 ? 7.115 46.648 7.343 1.00 42.24 865 CYS C N 1
ATOM 5015 C CA . CYS C 1 92 ? 5.885 47.434 7.506 1.00 41.28 865 CYS C CA 1
ATOM 5016 C C . CYS C 1 92 ? 6.345 48.818 7.953 1.00 44.34 865 CYS C C 1
ATOM 5017 O O . CYS C 1 92 ? 6.550 49.020 9.140 1.00 44.82 865 CYS C O 1
ATOM 5020 N N . ARG C 1 93 ? 6.574 49.740 7.016 1.00 42.46 866 ARG C N 1
ATOM 5021 C CA . ARG C 1 93 ? 7.007 51.104 7.339 1.00 43.45 866 ARG C CA 1
ATOM 5022 C C . ARG C 1 93 ? 5.945 52.146 6.910 1.00 51.70 866 ARG C C 1
ATOM 5023 O O . ARG C 1 93 ? 6.221 53.352 6.901 1.00 51.96 866 ARG C O 1
ATOM 5031 N N . GLU C 1 94 ? 4.716 51.679 6.604 1.00 50.80 867 GLU C N 1
ATOM 5032 C CA . GLU C 1 94 ? 3.613 52.561 6.207 1.00 51.60 867 GLU C CA 1
ATOM 5033 C C . GLU C 1 94 ? 2.981 53.322 7.398 1.00 58.35 867 GLU C C 1
ATOM 5034 O O . GLU C 1 94 ? 2.343 54.353 7.174 1.00 59.56 867 GLU C O 1
ATOM 5040 N N . ALA C 1 95 ? 3.138 52.805 8.639 1.00 55.04 868 ALA C N 1
ATOM 5041 C CA . ALA C 1 95 ? 2.574 53.377 9.873 1.00 55.60 868 ALA C CA 1
ATOM 5042 C C . ALA C 1 95 ? 3.637 53.487 10.958 1.00 61.93 868 ALA C C 1
ATOM 5043 O O . ALA C 1 95 ? 4.505 52.613 11.048 1.00 61.32 868 ALA C O 1
ATOM 5045 N N . GLU C 1 96 ? 3.522 54.538 11.811 1.00 60.96 869 GLU C N 1
ATOM 5046 C CA . GLU C 1 96 ? 4.460 54.949 12.867 1.00 61.45 869 GLU C CA 1
ATOM 5047 C C . GLU C 1 96 ? 5.230 53.804 13.534 1.00 64.22 869 GLU C C 1
ATOM 5048 O O . GLU C 1 96 ? 6.449 53.925 13.464 1.00 67.41 869 GLU C O 1
ATOM 5054 N N . PRO C 1 97 ? 4.682 52.720 14.158 1.00 53.98 870 PRO C N 1
ATOM 5055 C CA . PRO C 1 97 ? 5.593 51.686 14.681 1.00 50.66 870 PRO C CA 1
ATOM 5056 C C . PRO C 1 97 ? 6.057 50.744 13.556 1.00 46.70 870 PRO C C 1
ATOM 5057 O O . PRO C 1 97 ? 5.346 49.815 13.188 1.00 43.43 870 PRO C O 1
ATOM 5061 N N . HIS C 1 98 ? 7.252 50.989 12.990 1.00 39.83 871 HIS C N 1
ATOM 5062 C CA . HIS C 1 98 ? 7.786 50.144 11.916 1.00 37.14 871 HIS C CA 1
ATOM 5063 C C . HIS C 1 98 ? 8.052 48.743 12.410 1.00 35.62 871 HIS C C 1
ATOM 5064 O O . HIS C 1 98 ? 8.491 48.575 13.547 1.00 35.03 871 HIS C O 1
ATOM 5071 N N . TYR C 1 99 ? 7.771 47.740 11.561 1.00 30.32 872 TYR C N 1
ATOM 5072 C CA . TYR C 1 99 ? 7.997 46.335 11.879 1.00 29.52 872 TYR C CA 1
ATOM 5073 C C . TYR C 1 99 ? 8.998 45.750 10.914 1.00 33.43 872 TYR C C 1
ATOM 5074 O O . TYR C 1 99 ? 8.868 45.912 9.704 1.00 35.12 872 TYR C O 1
ATOM 5083 N N . MET C 1 100 ? 9.903 44.956 11.444 1.00 29.82 873 MET C N 1
ATOM 5084 C CA . MET C 1 100 ? 10.860 44.185 10.695 1.00 29.48 873 MET C CA 1
ATOM 5085 C C . MET C 1 100 ? 10.416 42.750 10.929 1.00 33.06 873 MET C C 1
ATOM 5086 O O . MET C 1 100 ? 10.387 42.280 12.075 1.00 33.15 873 MET C O 1
ATOM 5091 N N . VAL C 1 101 ? 10.097 42.053 9.854 1.00 29.21 874 VAL C N 1
ATOM 5092 C CA . VAL C 1 101 ? 9.595 40.688 9.920 1.00 27.22 874 VAL C CA 1
ATOM 5093 C C . VAL C 1 101 ? 10.662 39.727 9.479 1.00 30.31 874 VAL C C 1
ATOM 5094 O O . VAL C 1 101 ? 11.052 39.731 8.306 1.00 30.61 874 VAL C O 1
ATOM 5098 N N . LEU C 1 102 ? 11.100 38.881 10.411 1.00 27.67 875 LEU C N 1
ATOM 5099 C CA . LEU C 1 102 ? 12.170 37.918 10.233 1.00 28.24 875 LEU C CA 1
ATOM 5100 C C . LEU C 1 102 ? 11.725 36.482 10.338 1.00 33.30 875 LEU C C 1
ATOM 5101 O O . LEU C 1 102 ? 10.736 36.150 11.004 1.00 33.41 875 LEU C O 1
ATOM 5106 N N . GLU C 1 103 ? 12.508 35.616 9.704 1.00 29.06 876 GLU C N 1
ATOM 5107 C CA . GLU C 1 103 ? 12.306 34.189 9.723 1.00 29.49 876 GLU C CA 1
ATOM 5108 C C . GLU C 1 103 ? 12.550 33.704 11.161 1.00 35.23 876 GLU C C 1
ATOM 5109 O O . GLU C 1 103 ? 13.439 34.206 11.853 1.00 33.46 876 GLU C O 1
ATOM 5115 N N . TYR C 1 104 ? 11.714 32.783 11.621 1.00 33.78 877 TYR C N 1
ATOM 5116 C CA . TYR C 1 104 ? 11.845 32.256 12.967 1.00 34.07 877 TYR C CA 1
ATOM 5117 C C . TYR C 1 104 ? 11.993 30.724 12.900 1.00 42.91 877 TYR C C 1
ATOM 5118 O O . TYR C 1 104 ? 12.130 30.185 11.813 1.00 43.27 877 TYR C O 1
ATOM 5127 N N . VAL C 1 105 ? 12.076 30.047 14.041 1.00 42.78 878 VAL C N 1
ATOM 5128 C CA . VAL C 1 105 ? 12.219 28.592 14.127 1.00 44.42 878 VAL C CA 1
ATOM 5129 C C . VAL C 1 105 ? 11.124 28.036 15.059 1.00 51.00 878 VAL C C 1
ATOM 5130 O O . VAL C 1 105 ? 10.318 28.783 15.598 1.00 49.52 878 VAL C O 1
ATOM 5134 N N . ASP C 1 106 ? 11.118 26.742 15.288 1.00 51.19 879 ASP C N 1
ATOM 5135 C CA . ASP C 1 106 ? 10.143 26.216 16.236 1.00 52.31 879 ASP C CA 1
ATOM 5136 C C . ASP C 1 106 ? 10.699 26.358 17.678 1.00 55.36 879 ASP C C 1
ATOM 5137 O O . ASP C 1 106 ? 10.207 27.184 18.456 1.00 56.42 879 ASP C O 1
ATOM 5142 N N . LEU C 1 107 ? 11.798 25.650 17.965 1.00 49.20 880 LEU C N 1
ATOM 5143 C CA . LEU C 1 107 ? 12.445 25.530 19.262 1.00 47.75 880 LEU C CA 1
ATOM 5144 C C . LEU C 1 107 ? 12.829 26.840 19.978 1.00 52.01 880 LEU C C 1
ATOM 5145 O O . LEU C 1 107 ? 12.574 26.946 21.183 1.00 54.09 880 LEU C O 1
ATOM 5150 N N . GLY C 1 108 ? 13.474 27.776 19.282 1.00 43.93 881 GLY C N 1
ATOM 5151 C CA . GLY C 1 108 ? 13.901 29.039 19.876 1.00 41.80 881 GLY C CA 1
ATOM 5152 C C . GLY C 1 108 ? 15.397 29.289 19.816 1.00 41.60 881 GLY C C 1
ATOM 5153 O O . GLY C 1 108 ? 16.108 28.667 19.016 1.00 38.48 881 GLY C O 1
ATOM 5154 N N . ASP C 1 109 ? 15.891 30.212 20.673 1.00 36.80 882 ASP C N 1
ATOM 5155 C CA . ASP C 1 109 ? 17.295 30.585 20.683 1.00 35.74 882 ASP C CA 1
ATOM 5156 C C . ASP C 1 109 ? 18.205 29.449 21.135 1.00 38.36 882 ASP C C 1
ATOM 5157 O O . ASP C 1 109 ? 17.775 28.531 21.845 1.00 37.87 882 ASP C O 1
ATOM 5162 N N . LEU C 1 110 ? 19.462 29.497 20.674 1.00 34.79 883 LEU C N 1
ATOM 5163 C CA . LEU C 1 110 ? 20.487 28.483 20.929 1.00 34.84 883 LEU C CA 1
ATOM 5164 C C . LEU C 1 110 ? 20.901 28.396 22.396 1.00 36.13 883 LEU C C 1
ATOM 5165 O O . LEU C 1 110 ? 21.299 27.317 22.842 1.00 35.14 883 LEU C O 1
ATOM 5170 N N . LYS C 1 111 ? 20.878 29.519 23.122 1.00 32.62 884 LYS C N 1
ATOM 5171 C CA . LYS C 1 111 ? 21.272 29.513 24.535 1.00 33.40 884 LYS C CA 1
ATOM 5172 C C . LYS C 1 111 ? 20.333 28.604 25.350 1.00 40.93 884 LYS C C 1
ATOM 5173 O O . LYS C 1 111 ? 20.821 27.734 26.076 1.00 41.70 884 LYS C O 1
ATOM 5179 N N . GLN C 1 112 ? 19.002 28.776 25.159 1.00 38.94 885 GLN C N 1
ATOM 5180 C CA . GLN C 1 112 ? 17.911 28.006 25.782 1.00 38.60 885 GLN C CA 1
ATOM 5181 C C . GLN C 1 112 ? 18.109 26.522 25.492 1.00 44.71 885 GLN C C 1
ATOM 5182 O O . GLN C 1 112 ? 18.030 25.707 26.407 1.00 46.40 885 GLN C O 1
ATOM 5188 N N . PHE C 1 113 ? 18.434 26.186 24.229 1.00 42.14 886 PHE C N 1
ATOM 5189 C CA . PHE C 1 113 ? 18.713 24.827 23.761 1.00 42.74 886 PHE C CA 1
ATOM 5190 C C . PHE C 1 113 ? 19.871 24.161 24.483 1.00 49.47 886 PHE C C 1
ATOM 5191 O O . PHE C 1 113 ? 19.791 22.967 24.762 1.00 49.80 886 PHE C O 1
ATOM 5199 N N . LEU C 1 114 ? 20.977 24.894 24.700 1.00 47.34 887 LEU C N 1
ATOM 5200 C CA . LEU C 1 114 ? 22.166 24.348 25.357 1.00 47.95 887 LEU C CA 1
ATOM 5201 C C . LEU C 1 114 ? 21.908 24.121 26.850 1.00 54.90 887 LEU C C 1
ATOM 5202 O O . LEU C 1 114 ? 22.422 23.158 27.414 1.00 54.46 887 LEU C O 1
ATOM 5207 N N . ARG C 1 115 ? 21.097 24.989 27.470 1.00 54.40 888 ARG C N 1
ATOM 5208 C CA . ARG C 1 115 ? 20.743 24.889 28.891 1.00 56.69 888 ARG C CA 1
ATOM 5209 C C . ARG C 1 115 ? 19.822 23.690 29.145 1.00 66.06 888 ARG C C 1
ATOM 5210 O O . ARG C 1 115 ? 20.099 22.903 30.055 1.00 66.58 888 ARG C O 1
ATOM 5218 N N . ILE C 1 116 ? 18.785 23.514 28.292 1.00 65.39 889 ILE C N 1
ATOM 5219 C CA . ILE C 1 116 ? 17.834 22.396 28.332 1.00 66.53 889 ILE C CA 1
ATOM 5220 C C . ILE C 1 116 ? 18.570 21.043 28.146 1.00 73.27 889 ILE C C 1
ATOM 5221 O O . ILE C 1 116 ? 18.315 20.109 28.912 1.00 73.52 889 ILE C O 1
ATOM 5226 N N . SER C 1 117 ? 19.505 20.966 27.167 1.00 71.07 890 SER C N 1
ATOM 5227 C CA . SER C 1 117 ? 20.313 19.778 26.861 1.00 71.82 890 SER C CA 1
ATOM 5228 C C . SER C 1 117 ? 21.017 19.225 28.107 1.00 78.06 890 SER C C 1
ATOM 5229 O O . SER C 1 117 ? 20.799 18.061 28.456 1.00 78.36 890 SER C O 1
ATOM 5232 N N . LYS C 1 118 ? 21.839 20.068 28.780 1.00 75.25 891 LYS C N 1
ATOM 5233 C CA . LYS C 1 118 ? 22.585 19.751 30.006 1.00 107.73 891 LYS C CA 1
ATOM 5234 C C . LYS C 1 118 ? 22.651 21.013 30.880 1.00 132.50 891 LYS C C 1
ATOM 5235 O O . LYS C 1 118 ? 23.068 20.969 32.037 1.00 94.85 891 LYS C O 1
ATOM 5241 N N . LEU C 1 129 ? 24.721 16.398 24.821 1.00 62.19 902 LEU C N 1
ATOM 5242 C CA . LEU C 1 129 ? 25.179 16.479 23.431 1.00 61.65 902 LEU C CA 1
ATOM 5243 C C . LEU C 1 129 ? 26.598 15.938 23.258 1.00 63.86 902 LEU C C 1
ATOM 5244 O O . LEU C 1 129 ? 27.460 16.171 24.109 1.00 62.45 902 LEU C O 1
ATOM 5249 N N . SER C 1 130 ? 26.849 15.259 22.124 1.00 60.65 903 SER C N 1
ATOM 5250 C CA . SER C 1 130 ? 28.174 14.729 21.806 1.00 60.37 903 SER C CA 1
ATOM 5251 C C . SER C 1 130 ? 29.079 15.838 21.247 1.00 65.21 903 SER C C 1
ATOM 5252 O O . SER C 1 130 ? 28.583 16.897 20.837 1.00 64.07 903 SER C O 1
ATOM 5255 N N . THR C 1 131 ? 30.407 15.590 21.237 1.00 62.47 904 THR C N 1
ATOM 5256 C CA . THR C 1 131 ? 31.413 16.507 20.702 1.00 62.33 904 THR C CA 1
ATOM 5257 C C . THR C 1 131 ? 31.132 16.761 19.213 1.00 65.97 904 THR C C 1
ATOM 5258 O O . THR C 1 131 ? 31.129 17.922 18.793 1.00 66.59 904 THR C O 1
ATOM 5262 N N . LYS C 1 132 ? 30.806 15.690 18.447 1.00 60.45 905 LYS C N 1
ATOM 5263 C CA . LYS C 1 132 ? 30.481 15.767 17.019 1.00 59.55 905 LYS C CA 1
ATOM 5264 C C . LYS C 1 132 ? 29.275 16.680 16.755 1.00 61.38 905 LYS C C 1
ATOM 5265 O O . LYS C 1 132 ? 29.254 17.390 15.745 1.00 61.58 905 LYS C O 1
ATOM 5271 N N . GLN C 1 133 ? 28.285 16.653 17.669 1.00 54.98 906 GLN C N 1
ATOM 5272 C CA . GLN C 1 133 ? 27.063 17.458 17.620 1.00 53.13 906 GLN C CA 1
ATOM 5273 C C . GLN C 1 133 ? 27.365 18.917 17.996 1.00 52.68 906 GLN C C 1
ATOM 5274 O O . GLN C 1 133 ? 26.744 19.827 17.453 1.00 49.72 906 GLN C O 1
ATOM 5280 N N . LYS C 1 134 ? 28.289 19.128 18.957 1.00 48.42 907 LYS C N 1
ATOM 5281 C CA . LYS C 1 134 ? 28.677 20.462 19.408 1.00 48.09 907 LYS C CA 1
ATOM 5282 C C . LYS C 1 134 ? 29.365 21.196 18.260 1.00 51.95 907 LYS C C 1
ATOM 5283 O O . LYS C 1 134 ? 28.996 22.332 17.960 1.00 52.02 907 LYS C O 1
ATOM 5289 N N . VAL C 1 135 ? 30.313 20.509 17.587 1.00 48.09 908 VAL C N 1
ATOM 5290 C CA . VAL C 1 135 ? 31.057 20.974 16.410 1.00 47.58 908 VAL C CA 1
ATOM 5291 C C . VAL C 1 135 ? 30.062 21.373 15.301 1.00 49.47 908 VAL C C 1
ATOM 5292 O O . VAL C 1 135 ? 30.180 22.458 14.748 1.00 48.68 908 VAL C O 1
ATOM 5296 N N . ALA C 1 136 ? 29.083 20.509 15.000 1.00 45.28 909 ALA C N 1
ATOM 5297 C CA . ALA C 1 136 ? 28.073 20.757 13.974 1.00 44.59 909 ALA C CA 1
ATOM 5298 C C . ALA C 1 136 ? 27.264 22.042 14.232 1.00 46.39 909 ALA C C 1
ATOM 5299 O O . ALA C 1 136 ? 26.953 22.761 13.281 1.00 46.23 909 ALA C O 1
ATOM 5301 N N . LEU C 1 137 ? 26.968 22.348 15.508 1.00 41.00 910 LEU C N 1
ATOM 5302 C CA . LEU C 1 137 ? 26.281 23.581 15.901 1.00 40.18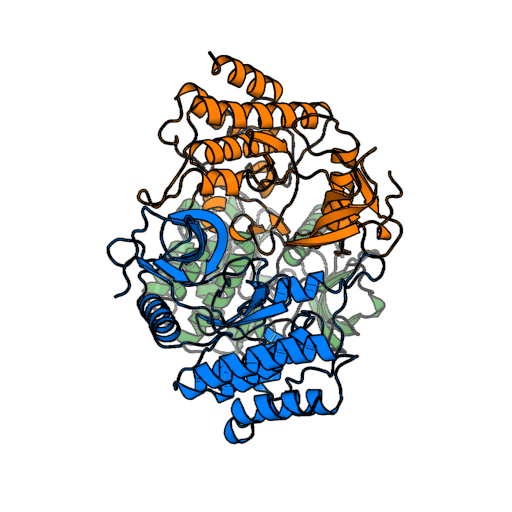 910 LEU C CA 1
ATOM 5303 C C . LEU C 1 137 ? 27.193 24.778 15.564 1.00 42.60 910 LEU C C 1
ATOM 5304 O O . LEU C 1 137 ? 26.736 25.728 14.925 1.00 40.65 910 LEU C O 1
ATOM 5309 N N . CYS C 1 138 ? 28.484 24.683 15.942 1.00 39.22 911 CYS C N 1
ATOM 5310 C CA . CYS C 1 138 ? 29.528 25.702 15.719 1.00 39.43 911 CYS C CA 1
ATOM 5311 C C . CYS C 1 138 ? 29.795 25.942 14.222 1.00 39.88 911 CYS C C 1
ATOM 5312 O O . CYS C 1 138 ? 29.981 27.084 13.805 1.00 38.34 911 CYS C O 1
ATOM 5315 N N . THR C 1 139 ? 29.797 24.865 13.428 1.00 35.65 912 THR C N 1
ATOM 5316 C CA . THR C 1 139 ? 30.012 24.875 11.979 1.00 35.32 912 THR C CA 1
ATOM 5317 C C . THR C 1 139 ? 28.919 25.660 11.264 1.00 38.11 912 THR C C 1
ATOM 5318 O O . THR C 1 139 ? 29.223 26.467 10.376 1.00 36.37 912 THR C O 1
ATOM 5322 N N . GLN C 1 140 ? 27.661 25.445 11.664 1.00 34.45 913 GLN C N 1
ATOM 5323 C CA . GLN C 1 140 ? 26.519 26.146 11.073 1.00 33.95 913 GLN C CA 1
ATOM 5324 C C . GLN C 1 140 ? 26.559 27.638 11.387 1.00 36.85 913 GLN C C 1
ATOM 5325 O O . GLN C 1 140 ? 26.230 28.445 10.513 1.00 34.60 913 GLN C O 1
ATOM 5331 N N . VAL C 1 141 ? 26.981 28.003 12.627 1.00 32.75 914 VAL C N 1
ATOM 5332 C CA . VAL C 1 141 ? 27.100 29.414 13.010 1.00 30.84 914 VAL C CA 1
ATOM 5333 C C . VAL C 1 141 ? 28.226 30.017 12.168 1.00 33.82 914 VAL C C 1
ATOM 5334 O O . VAL C 1 141 ? 28.017 31.082 11.576 1.00 33.74 914 VAL C O 1
ATOM 5338 N N . ALA C 1 142 ? 29.376 29.302 12.052 1.00 29.21 915 ALA C N 1
ATOM 5339 C CA . ALA C 1 142 ? 30.517 29.742 11.245 1.00 29.44 915 ALA C CA 1
ATOM 5340 C C . ALA C 1 142 ? 30.162 29.934 9.766 1.00 33.96 915 ALA C C 1
ATOM 5341 O O . ALA C 1 142 ? 30.616 30.919 9.168 1.00 33.17 915 ALA C O 1
ATOM 5343 N N . LEU C 1 143 ? 29.326 29.037 9.188 1.00 31.45 916 LEU C N 1
ATOM 5344 C CA . LEU C 1 143 ? 28.908 29.151 7.788 1.00 32.35 916 LEU C CA 1
ATOM 5345 C C . LEU C 1 143 ? 28.044 30.382 7.539 1.00 35.36 916 LEU C C 1
ATOM 5346 O O . LEU C 1 143 ? 28.244 31.080 6.538 1.00 35.40 916 LEU C O 1
ATOM 5351 N N . GLY C 1 144 ? 27.126 30.657 8.470 1.00 30.51 917 GLY C N 1
ATOM 5352 C CA . GLY C 1 144 ? 26.272 31.836 8.410 1.00 29.26 917 GLY C CA 1
ATOM 5353 C C . GLY C 1 144 ? 27.085 33.102 8.563 1.00 30.04 917 GLY C C 1
ATOM 5354 O O . GLY C 1 144 ? 26.853 34.073 7.852 1.00 28.30 917 GLY C O 1
ATOM 5355 N N . MET C 1 145 ? 28.045 33.092 9.499 1.00 26.84 918 MET C N 1
ATOM 5356 C CA . MET C 1 145 ? 28.946 34.224 9.758 1.00 26.05 918 MET C CA 1
ATOM 5357 C C . MET C 1 145 ? 29.899 34.447 8.579 1.00 29.16 918 MET C C 1
ATOM 5358 O O . MET C 1 145 ? 30.157 35.593 8.212 1.00 27.97 918 MET C O 1
ATOM 5363 N N . GLU C 1 146 ? 30.318 33.364 7.920 1.00 28.06 919 GLU C N 1
ATOM 5364 C CA . GLU C 1 146 ? 31.124 33.449 6.689 1.00 28.92 919 GLU C CA 1
ATOM 5365 C C . GLU C 1 146 ? 30.312 34.173 5.611 1.00 31.11 919 GLU C C 1
ATOM 5366 O O . GLU C 1 146 ? 30.859 35.064 4.974 1.00 29.56 919 GLU C O 1
ATOM 5372 N N . HIS C 1 147 ? 28.987 33.863 5.475 1.00 29.59 920 HIS C N 1
ATOM 5373 C CA . HIS C 1 147 ? 28.102 34.519 4.505 1.00 28.92 920 HIS C CA 1
ATOM 5374 C C . HIS C 1 147 ? 27.926 36.006 4.828 1.00 31.35 920 HIS C C 1
ATOM 5375 O O . HIS C 1 147 ? 28.088 36.850 3.949 1.00 29.66 920 HIS C O 1
ATOM 5382 N N . LEU C 1 148 ? 27.600 36.328 6.100 1.00 27.55 921 LEU C N 1
ATOM 5383 C CA . LEU C 1 148 ? 27.447 37.715 6.558 1.00 26.42 921 LEU C CA 1
ATOM 5384 C C . LEU C 1 148 ? 28.760 38.505 6.321 1.00 28.34 921 LEU C C 1
ATOM 5385 O O . LEU C 1 148 ? 28.728 39.587 5.740 1.00 27.47 921 LEU C O 1
ATOM 5390 N N . SER C 1 149 ? 29.918 37.956 6.736 1.00 27.74 922 SER C N 1
ATOM 5391 C CA . SER C 1 149 ? 31.211 38.644 6.542 1.00 28.43 922 SER C CA 1
ATOM 5392 C C . SER C 1 149 ? 31.663 38.714 5.065 1.00 32.85 922 SER C C 1
ATOM 5393 O O . SER C 1 149 ? 32.282 39.708 4.694 1.00 33.32 922 SER C O 1
ATOM 5396 N N . ASN C 1 150 ? 31.344 37.695 4.228 1.00 29.62 923 ASN C N 1
ATOM 5397 C CA . ASN C 1 150 ? 31.643 37.742 2.776 1.00 29.72 923 ASN C CA 1
ATOM 5398 C C . ASN C 1 150 ? 30.934 38.960 2.169 1.00 31.62 923 ASN C C 1
ATOM 5399 O O . ASN C 1 150 ? 31.466 39.598 1.279 1.00 32.14 923 ASN C O 1
ATOM 5404 N N . ASN C 1 151 ? 29.737 39.292 2.679 1.00 26.60 924 ASN C N 1
ATOM 5405 C CA . ASN C 1 151 ? 28.952 40.426 2.194 1.00 25.29 924 ASN C CA 1
ATOM 5406 C C . ASN C 1 151 ? 29.305 41.738 2.906 1.00 29.31 924 ASN C C 1
ATOM 5407 O O . ASN C 1 151 ? 28.608 42.749 2.760 1.00 28.46 924 ASN C O 1
ATOM 5412 N N . ARG C 1 152 ? 30.411 41.710 3.647 1.00 26.61 925 ARG C N 1
ATOM 5413 C CA . ARG C 1 152 ? 31.012 42.810 4.382 1.00 27.68 925 ARG C CA 1
ATOM 5414 C C . ARG C 1 152 ? 30.051 43.448 5.388 1.00 31.57 925 ARG C C 1
ATOM 5415 O O . ARG C 1 152 ? 29.989 44.673 5.533 1.00 32.90 925 ARG C O 1
ATOM 5423 N N . PHE C 1 153 ? 29.330 42.595 6.122 1.00 26.52 926 PHE C N 1
ATOM 5424 C CA . PHE C 1 153 ? 28.489 43.068 7.216 1.00 26.12 926 PHE C CA 1
ATOM 5425 C C . PHE C 1 153 ? 29.181 42.735 8.509 1.00 31.47 926 PHE C C 1
ATOM 5426 O O . PHE C 1 153 ? 29.982 41.787 8.568 1.00 32.11 926 PHE C O 1
ATOM 5434 N N . VAL C 1 154 ? 28.914 43.541 9.540 1.00 27.09 927 VAL C N 1
ATOM 5435 C CA . VAL C 1 154 ? 29.444 43.318 10.876 1.00 26.33 927 VAL C CA 1
ATOM 5436 C C . VAL C 1 154 ? 28.224 43.116 11.795 1.00 29.70 927 VAL C C 1
ATOM 5437 O O . VAL C 1 154 ? 27.339 43.970 11.851 1.00 27.48 927 VAL C O 1
ATOM 5441 N N . HIS C 1 155 ? 28.138 41.934 12.425 1.00 26.12 928 HIS C N 1
ATOM 5442 C CA . HIS C 1 155 ? 26.996 41.579 13.267 1.00 26.55 928 HIS C CA 1
ATOM 5443 C C . HIS C 1 155 ? 26.900 42.505 14.515 1.00 27.65 928 HIS C C 1
ATOM 5444 O O . HIS C 1 155 ? 25.875 43.157 14.715 1.00 27.05 928 HIS C O 1
ATOM 5451 N N . LYS C 1 156 ? 27.994 42.599 15.288 1.00 23.93 929 LYS C N 1
ATOM 5452 C CA . LYS C 1 156 ? 28.197 43.400 16.507 1.00 25.98 929 LYS C CA 1
ATOM 5453 C C . LYS C 1 156 ? 27.588 42.760 17.767 1.00 31.43 929 LYS C C 1
ATOM 5454 O O . LYS C 1 156 ? 27.934 43.182 18.881 1.00 31.75 929 LYS C O 1
ATOM 5460 N N . ASP C 1 157 ? 26.760 41.705 17.615 1.00 27.24 930 ASP C N 1
ATOM 5461 C CA . ASP C 1 157 ? 26.157 41.049 18.780 1.00 26.38 930 ASP C CA 1
ATOM 5462 C C . ASP C 1 157 ? 26.015 39.520 18.621 1.00 29.46 930 ASP C C 1
ATOM 5463 O O . ASP C 1 157 ? 24.966 38.958 18.927 1.00 28.51 930 ASP C O 1
ATOM 5468 N N . LEU C 1 158 ? 27.052 38.851 18.110 1.00 27.03 931 LEU C N 1
ATOM 5469 C CA . LEU C 1 158 ? 26.996 37.400 17.964 1.00 26.10 931 LEU C CA 1
ATOM 5470 C C . LEU C 1 158 ? 27.130 36.782 19.356 1.00 30.56 931 LEU C C 1
ATOM 5471 O O . LEU C 1 158 ? 27.989 37.194 20.137 1.00 30.13 931 LEU C O 1
ATOM 5476 N N . ALA C 1 159 ? 26.235 35.832 19.668 1.00 28.56 932 ALA C N 1
ATOM 5477 C CA . ALA C 1 159 ? 26.165 35.111 20.942 1.00 28.41 932 ALA C CA 1
ATOM 5478 C C . ALA C 1 159 ? 25.105 34.043 20.783 1.00 32.23 932 ALA C C 1
ATOM 5479 O O . ALA C 1 159 ? 24.265 34.148 19.877 1.00 30.06 932 ALA C O 1
ATOM 5481 N N . ALA C 1 160 ? 25.135 33.006 21.654 1.00 30.96 933 ALA C N 1
ATOM 5482 C CA . ALA C 1 160 ? 24.167 31.906 21.577 1.00 31.16 933 ALA C CA 1
ATOM 5483 C C . ALA C 1 160 ? 22.707 32.394 21.672 1.00 33.33 933 ALA C C 1
ATOM 5484 O O . ALA C 1 160 ? 21.848 31.908 20.926 1.00 32.48 933 ALA C O 1
ATOM 5486 N N . ARG C 1 161 ? 22.447 33.429 22.509 1.00 29.76 934 ARG C N 1
ATOM 5487 C CA . ARG C 1 161 ? 21.116 34.023 22.655 1.00 28.59 934 ARG C CA 1
ATOM 5488 C C . ARG C 1 161 ? 20.591 34.603 21.333 1.00 31.77 934 ARG C C 1
ATOM 5489 O O . ARG C 1 161 ? 19.380 34.779 21.173 1.00 31.26 934 ARG C O 1
ATOM 5497 N N . ASN C 1 162 ? 21.491 34.991 20.429 1.00 27.98 935 ASN C N 1
ATOM 5498 C CA . ASN C 1 162 ? 21.059 35.611 19.189 1.00 28.36 935 ASN C CA 1
ATOM 5499 C C . ASN C 1 162 ? 21.041 34.666 18.011 1.00 32.21 935 ASN C C 1
ATOM 5500 O O . ASN C 1 162 ? 20.750 35.117 16.911 1.00 33.07 935 ASN C O 1
ATOM 5505 N N . CYS C 1 163 ? 21.268 33.359 18.233 1.00 28.76 936 CYS C N 1
ATOM 5506 C CA . CYS C 1 163 ? 21.119 32.330 17.182 1.00 29.27 936 CYS C CA 1
ATOM 5507 C C . CYS C 1 163 ? 19.864 31.527 17.502 1.00 34.37 936 CYS C C 1
ATOM 5508 O O . CYS C 1 163 ? 19.487 31.426 18.660 1.00 31.51 936 CYS C O 1
ATOM 5511 N N . LEU C 1 164 ? 19.188 31.027 16.476 1.00 32.49 937 LEU C N 1
ATOM 5512 C CA . LEU C 1 164 ? 17.987 30.218 16.611 1.00 32.21 937 LEU C CA 1
ATOM 5513 C C . LEU C 1 164 ? 18.283 28.802 16.149 1.00 39.75 937 LEU C C 1
ATOM 5514 O O . LEU C 1 164 ? 19.075 28.614 15.216 1.00 41.15 937 LEU C O 1
ATOM 5519 N N . VAL C 1 165 ? 17.704 27.804 16.834 1.00 36.01 938 VAL C N 1
ATOM 5520 C CA . VAL C 1 165 ? 17.950 26.394 16.522 1.00 37.65 938 VAL C CA 1
ATOM 5521 C C . VAL C 1 165 ? 16.616 25.613 16.411 1.00 44.80 938 VAL C C 1
ATOM 5522 O O . VAL C 1 165 ? 15.651 25.950 17.099 1.00 45.07 938 VAL C O 1
ATOM 5526 N N . SER C 1 166 ? 16.547 24.647 15.483 1.00 42.73 939 SER C N 1
ATOM 5527 C CA . SER C 1 166 ? 15.356 23.827 15.258 1.00 43.55 939 SER C CA 1
ATOM 5528 C C . SER C 1 166 ? 15.475 22.501 16.006 1.00 53.58 939 SER C C 1
ATOM 5529 O O . SER C 1 166 ? 16.505 22.237 16.634 1.00 53.37 939 SER C O 1
ATOM 5532 N N . ALA C 1 167 ? 14.439 21.639 15.894 1.00 54.96 940 ALA C N 1
ATOM 5533 C CA . ALA C 1 167 ? 14.443 20.302 16.493 1.00 56.37 940 ALA C CA 1
ATOM 5534 C C . ALA C 1 167 ? 15.575 19.463 15.883 1.00 61.42 940 ALA C C 1
ATOM 5535 O O . ALA C 1 167 ? 16.267 18.756 16.616 1.00 61.68 940 ALA C O 1
ATOM 5537 N N . GLN C 1 168 ? 15.811 19.614 14.555 1.00 57.57 941 GLN C N 1
ATOM 5538 C CA . GLN C 1 168 ? 16.855 18.902 13.801 1.00 56.88 941 GLN C CA 1
ATOM 5539 C C . GLN C 1 168 ? 18.279 19.452 14.049 1.00 57.00 941 GLN C C 1
ATOM 5540 O O . GLN C 1 168 ? 19.250 18.941 13.483 1.00 57.44 941 GLN C O 1
ATOM 5546 N N . ARG C 1 169 ? 18.388 20.484 14.894 1.00 49.72 942 ARG C N 1
ATOM 5547 C CA . ARG C 1 169 ? 19.618 21.193 15.264 1.00 47.36 942 ARG C CA 1
ATOM 5548 C C . ARG C 1 169 ? 20.176 22.030 14.096 1.00 47.34 942 ARG C C 1
ATOM 5549 O O . ARG C 1 169 ? 21.385 22.247 14.012 1.00 46.88 942 ARG C O 1
ATOM 5557 N N . GLN C 1 170 ? 19.277 22.543 13.230 1.00 41.29 943 GLN C N 1
ATOM 5558 C CA . GLN C 1 170 ? 19.643 23.436 12.137 1.00 40.10 943 GLN C CA 1
ATOM 5559 C C . GLN C 1 170 ? 19.738 24.853 12.761 1.00 41.11 943 GLN C C 1
ATOM 5560 O O . GLN C 1 170 ? 18.762 25.329 13.333 1.00 39.29 943 GLN C O 1
ATOM 5566 N N . VAL C 1 171 ? 20.931 25.470 12.730 1.00 36.73 944 VAL C N 1
ATOM 5567 C CA . VAL C 1 171 ? 21.154 26.795 13.340 1.00 35.11 944 VAL C CA 1
ATOM 5568 C C . VAL C 1 171 ? 21.039 27.913 12.325 1.00 37.49 944 VAL C C 1
ATOM 5569 O O . VAL C 1 171 ? 21.555 27.805 11.209 1.00 37.59 944 VAL C O 1
ATOM 5573 N N . LYS C 1 172 ? 20.441 29.028 12.758 1.00 32.26 945 LYS C N 1
ATOM 5574 C CA . LYS C 1 172 ? 20.309 30.252 11.992 1.00 29.47 945 LYS C CA 1
ATOM 5575 C C . LYS C 1 172 ? 20.748 31.422 12.873 1.00 32.81 945 LYS C C 1
ATOM 5576 O O . LYS C 1 172 ? 20.276 31.564 14.011 1.00 30.62 945 LYS C O 1
ATOM 5582 N N . VAL C 1 173 ? 21.653 32.253 12.343 1.00 28.06 946 VAL C N 1
ATOM 5583 C CA . VAL C 1 173 ? 22.151 33.468 12.997 1.00 27.06 946 VAL C CA 1
ATOM 5584 C C . VAL C 1 173 ? 21.018 34.510 12.865 1.00 29.69 946 VAL C C 1
ATOM 5585 O O . VAL C 1 173 ? 20.474 34.710 11.776 1.00 28.34 946 VAL C O 1
ATOM 5589 N N . SER C 1 174 ? 20.622 35.112 13.988 1.00 25.92 947 SER C N 1
ATOM 5590 C CA . SER C 1 174 ? 19.567 36.123 13.980 1.00 25.29 947 SER C CA 1
ATOM 5591 C C . SER C 1 174 ? 20.135 37.330 14.748 1.00 31.09 947 SER C C 1
ATOM 5592 O O . SER C 1 174 ? 21.359 37.416 14.895 1.00 31.84 947 SER C O 1
ATOM 5595 N N . ALA C 1 175 ? 19.278 38.269 15.178 1.00 27.51 948 ALA C N 1
ATOM 5596 C CA . ALA C 1 175 ? 19.654 39.461 15.947 1.00 27.63 948 ALA C CA 1
ATOM 5597 C C . ALA C 1 175 ? 18.415 39.876 16.730 1.00 34.31 948 ALA C C 1
ATOM 5598 O O . ALA C 1 175 ? 17.520 40.517 16.183 1.00 37.65 948 ALA C O 1
ATOM 5600 N N . LEU C 1 176 ? 18.293 39.390 17.951 1.00 31.45 949 LEU C N 1
ATOM 5601 C CA . LEU C 1 176 ? 17.142 39.682 18.817 1.00 31.35 949 LEU C CA 1
ATOM 5602 C C . LEU C 1 176 ? 17.455 40.823 19.786 1.00 34.80 949 LEU C C 1
ATOM 5603 O O . LEU C 1 176 ? 16.632 41.726 19.967 1.00 35.24 949 LEU C O 1
ATOM 5608 N N . GLY C 1 177 ? 18.642 40.760 20.392 1.00 32.17 950 GLY C N 1
ATOM 5609 C CA . GLY C 1 177 ? 19.142 41.729 21.361 1.00 31.95 950 GLY C CA 1
ATOM 5610 C C . GLY C 1 177 ? 18.178 42.007 22.503 1.00 35.20 950 GLY C C 1
ATOM 5611 O O . GLY C 1 177 ? 17.848 43.166 22.757 1.00 34.20 950 GLY C O 1
ATOM 5612 N N . LEU C 1 178 ? 17.703 40.947 23.180 1.00 32.44 951 LEU C N 1
ATOM 5613 C CA . LEU C 1 178 ? 16.762 41.072 24.318 1.00 32.69 951 LEU C CA 1
ATOM 5614 C C . LEU C 1 178 ? 17.583 41.473 25.548 1.00 34.48 951 LEU C C 1
ATOM 5615 O O . LEU C 1 178 ? 17.809 40.673 26.455 1.00 34.98 951 LEU C O 1
ATOM 5620 N N . SER C 1 179 ? 18.059 42.710 25.523 1.00 30.87 952 SER C N 1
ATOM 5621 C CA . SER C 1 179 ? 18.947 43.323 26.509 1.00 32.40 952 SER C CA 1
ATOM 5622 C C . SER C 1 179 ? 18.198 43.915 27.700 1.00 38.58 952 SER C C 1
ATOM 5623 O O . SER C 1 179 ? 18.773 44.019 28.776 1.00 38.39 952 SER C O 1
ATOM 5626 N N . LYS C 1 180 ? 16.967 44.363 27.492 1.00 37.17 953 LYS C N 1
ATOM 5627 C CA . LYS C 1 180 ? 16.185 44.974 28.568 1.00 38.61 953 LYS C CA 1
ATOM 5628 C C . LYS C 1 180 ? 15.656 43.991 29.608 1.00 43.24 953 LYS C C 1
ATOM 5629 O O . LYS C 1 180 ? 15.504 44.391 30.759 1.00 45.89 953 LYS C O 1
ATOM 5635 N N . ASP C 1 181 ? 15.394 42.722 29.245 1.00 37.57 954 ASP C N 1
ATOM 5636 C CA . ASP C 1 181 ? 14.801 41.798 30.195 1.00 36.93 954 ASP C CA 1
ATOM 5637 C C . ASP C 1 181 ? 15.344 40.393 30.158 1.00 40.36 954 ASP C C 1
ATOM 5638 O O . ASP C 1 181 ? 16.090 40.023 31.056 1.00 40.31 954 ASP C O 1
ATOM 5643 N N . VAL C 1 182 ? 14.936 39.580 29.171 1.00 35.72 955 VAL C N 1
ATOM 5644 C CA . VAL C 1 182 ? 15.321 38.168 29.061 1.00 35.39 955 VAL C CA 1
ATOM 5645 C C . VAL C 1 182 ? 16.816 37.953 29.297 1.00 39.05 955 VAL C C 1
ATOM 5646 O O . VAL C 1 182 ? 17.188 37.130 30.131 1.00 37.98 955 VAL C O 1
ATOM 5650 N N . TYR C 1 183 ? 17.670 38.690 28.562 1.00 35.94 956 TYR C N 1
ATOM 5651 C CA . TYR C 1 183 ? 19.122 38.530 28.708 1.00 34.39 956 TYR C CA 1
ATOM 5652 C C . TYR C 1 183 ? 19.800 39.784 29.194 1.00 37.54 956 TYR C C 1
ATOM 5653 O O . TYR C 1 183 ? 20.893 40.092 28.736 1.00 35.57 956 TYR C O 1
ATOM 5662 N N . ASN C 1 184 ? 19.163 40.513 30.127 1.00 35.68 957 ASN C N 1
ATOM 5663 C CA . ASN C 1 184 ? 19.732 41.725 30.722 1.00 36.75 957 ASN C CA 1
ATOM 5664 C C . ASN C 1 184 ? 21.087 41.489 31.367 1.00 40.63 957 ASN C C 1
ATOM 5665 O O . ASN C 1 184 ? 21.933 42.377 31.314 1.00 41.46 957 ASN C O 1
ATOM 5670 N N . SER C 1 185 ? 21.311 40.295 31.944 1.00 36.00 958 SER C N 1
ATOM 5671 C CA . SER C 1 185 ? 22.565 39.970 32.623 1.00 36.00 958 SER C CA 1
ATOM 5672 C C . SER C 1 185 ? 23.749 39.758 31.651 1.00 38.50 958 SER C C 1
ATOM 5673 O O . SER C 1 185 ? 24.907 39.654 32.077 1.00 34.66 958 SER C O 1
ATOM 5676 N N . GLU C 1 186 ? 23.430 39.689 30.343 1.00 34.67 959 GLU C N 1
ATOM 5677 C CA . GLU C 1 186 ? 24.399 39.472 29.283 1.00 33.86 959 GLU C CA 1
ATOM 5678 C C . GLU C 1 186 ? 24.801 40.773 28.613 1.00 35.93 959 GLU C C 1
ATOM 5679 O O . GLU C 1 186 ? 25.588 40.783 27.667 1.00 36.76 959 GLU C O 1
ATOM 5685 N N . TYR C 1 187 ? 24.275 41.878 29.125 1.00 31.85 960 TYR C N 1
ATOM 5686 C CA . TYR C 1 187 ? 24.576 43.234 28.688 1.00 31.67 960 TYR C CA 1
ATOM 5687 C C . TYR C 1 187 ? 25.038 44.056 29.862 1.00 38.44 960 TYR C C 1
ATOM 5688 O O . TYR C 1 187 ? 24.563 43.866 30.982 1.00 37.02 960 TYR C O 1
ATOM 5697 N N . TYR C 1 188 ? 25.996 44.930 29.606 1.00 38.33 961 TYR C N 1
ATOM 5698 C CA . TYR C 1 188 ? 26.640 45.772 30.599 1.00 41.27 961 TYR C CA 1
ATOM 5699 C C . TYR C 1 188 ? 26.526 47.203 30.172 1.00 48.71 961 TYR C C 1
ATOM 5700 O O . TYR C 1 188 ? 26.658 47.489 28.984 1.00 48.10 961 TYR C O 1
ATOM 5709 N N . HIS C 1 189 ? 26.236 48.102 31.132 1.00 48.82 962 HIS C N 1
ATOM 5710 C CA . HIS C 1 189 ? 26.119 49.541 30.901 1.00 50.07 962 HIS C CA 1
ATOM 5711 C C . HIS C 1 189 ? 27.527 50.162 30.964 1.00 54.59 962 HIS C C 1
ATOM 5712 O O . HIS C 1 189 ? 27.996 50.558 32.033 1.00 53.93 962 HIS C O 1
ATOM 5719 N N . PHE C 1 190 ? 28.229 50.170 29.818 1.00 52.78 963 PHE C N 1
ATOM 5720 C CA . PHE C 1 190 ? 29.589 50.702 29.728 1.00 53.48 963 PHE C CA 1
ATOM 5721 C C . PHE C 1 190 ? 29.650 51.994 28.932 1.00 58.71 963 PHE C C 1
ATOM 5722 O O . PHE C 1 190 ? 29.345 51.993 27.732 1.00 57.40 963 PHE C O 1
ATOM 5730 N N . ARG C 1 191 ? 30.104 53.086 29.602 1.00 56.27 964 ARG C N 1
ATOM 5731 C CA . ARG C 1 191 ? 30.229 54.448 29.052 1.00 56.60 964 ARG C CA 1
ATOM 5732 C C . ARG C 1 191 ? 28.914 54.879 28.384 1.00 60.49 964 ARG C C 1
ATOM 5733 O O . ARG C 1 191 ? 28.893 55.291 27.223 1.00 59.57 964 ARG C O 1
ATOM 5741 N N . GLN C 1 192 ? 27.799 54.682 29.134 1.00 58.07 965 GLN C N 1
ATOM 5742 C CA . GLN C 1 192 ? 26.395 54.993 28.808 1.00 57.80 965 GLN C CA 1
ATOM 5743 C C . GLN C 1 192 ? 25.787 54.118 27.715 1.00 62.72 965 GLN C C 1
ATOM 5744 O O . GLN C 1 192 ? 24.618 54.310 27.363 1.00 62.37 965 GLN C O 1
ATOM 5750 N N . ALA C 1 193 ? 26.541 53.116 27.236 1.00 59.88 966 ALA C N 1
ATOM 5751 C CA . ALA C 1 193 ? 26.065 52.209 26.198 1.00 59.68 966 ALA C CA 1
ATOM 5752 C C . ALA C 1 193 ? 25.852 50.790 26.715 1.00 62.29 966 ALA C C 1
ATOM 5753 O O . ALA C 1 193 ? 26.702 50.254 27.441 1.00 61.21 966 ALA C O 1
ATOM 5755 N N . TRP C 1 194 ? 24.696 50.192 26.338 1.00 57.16 967 TRP C N 1
ATOM 5756 C CA . TRP C 1 194 ? 24.342 48.813 26.665 1.00 55.65 967 TRP C CA 1
ATOM 5757 C C . TRP C 1 194 ? 25.020 47.922 25.645 1.00 53.92 967 TRP C C 1
ATOM 5758 O O . TRP C 1 194 ? 24.713 47.966 24.452 1.00 55.04 967 TRP C O 1
ATOM 5769 N N . VAL C 1 195 ? 26.046 47.221 26.115 1.00 44.63 968 VAL C N 1
ATOM 5770 C CA . VAL C 1 195 ? 26.956 46.426 25.313 1.00 41.15 968 VAL C CA 1
ATOM 5771 C C . VAL C 1 195 ? 27.048 44.962 25.760 1.00 38.76 968 VAL C C 1
ATOM 5772 O O . VAL C 1 195 ? 27.034 44.694 26.958 1.00 35.76 968 VAL C O 1
ATOM 5776 N N . PRO C 1 196 ? 27.201 43.996 24.822 1.00 35.06 969 PRO C N 1
ATOM 5777 C CA . PRO C 1 196 ? 27.379 42.590 25.235 1.00 33.37 969 PRO C CA 1
ATOM 5778 C C . PRO C 1 196 ? 28.829 42.318 25.674 1.00 36.10 969 PRO C C 1
ATOM 5779 O O . PRO C 1 196 ? 29.537 41.474 25.109 1.00 32.45 969 PRO C O 1
ATOM 5783 N N . LEU C 1 197 ? 29.245 43.006 26.744 1.00 34.97 970 LEU C N 1
ATOM 5784 C CA . LEU C 1 197 ? 30.583 42.967 27.345 1.00 34.77 970 LEU C CA 1
ATOM 5785 C C . LEU C 1 197 ? 31.345 41.650 27.211 1.00 36.40 970 LEU C C 1
ATOM 5786 O O . LEU C 1 197 ? 32.463 41.654 26.695 1.00 36.23 970 LEU C O 1
ATOM 5791 N N . ARG C 1 198 ? 30.760 40.537 27.680 1.00 31.93 971 ARG C N 1
ATOM 5792 C CA . ARG C 1 198 ? 31.432 39.238 27.746 1.00 31.50 971 ARG C CA 1
ATOM 5793 C C . ARG C 1 198 ? 31.692 38.561 26.388 1.00 31.96 971 ARG C C 1
ATOM 5794 O O . ARG C 1 198 ? 32.323 37.503 26.348 1.00 30.63 971 ARG C O 1
ATOM 5802 N N . TRP C 1 199 ? 31.221 39.161 25.304 1.00 27.90 972 TRP C N 1
ATOM 5803 C CA . TRP C 1 199 ? 31.416 38.648 23.933 1.00 28.54 972 TRP C CA 1
ATOM 5804 C C . TRP C 1 199 ? 32.297 39.631 23.127 1.00 32.97 972 TRP C C 1
ATOM 5805 O O . TRP C 1 199 ? 32.593 39.370 21.967 1.00 32.75 972 TRP C O 1
ATOM 5816 N N . MET C 1 200 ? 32.691 40.763 23.751 1.00 29.54 973 MET C N 1
ATOM 5817 C CA . MET C 1 200 ? 33.406 41.856 23.116 1.00 28.98 973 MET C CA 1
ATOM 5818 C C . MET C 1 200 ? 34.924 41.833 23.236 1.00 31.23 973 MET C C 1
ATOM 5819 O O . MET C 1 200 ? 35.500 41.645 24.315 1.00 28.58 973 MET C O 1
ATOM 5824 N N . SER C 1 201 ? 35.572 42.048 22.080 1.00 27.45 974 SER C N 1
ATOM 5825 C CA . SER C 1 201 ? 37.032 42.112 22.003 1.00 26.68 974 SER C CA 1
ATOM 5826 C C . SER C 1 201 ? 37.394 43.452 22.627 1.00 31.50 974 SER C C 1
ATOM 5827 O O . SER C 1 201 ? 36.539 44.342 22.629 1.00 28.85 974 SER C O 1
ATOM 5830 N N . PRO C 1 202 ? 38.624 43.642 23.176 1.00 29.21 975 PRO C N 1
ATOM 5831 C CA . PRO C 1 202 ? 38.968 44.945 23.766 1.00 29.73 975 PRO C CA 1
ATOM 5832 C C . PRO C 1 202 ? 38.797 46.146 22.843 1.00 33.97 975 PRO C C 1
ATOM 5833 O O . PRO C 1 202 ? 38.332 47.195 23.300 1.00 32.82 975 PRO C O 1
ATOM 5837 N N . GLU C 1 203 ? 39.165 46.016 21.540 1.00 30.26 976 GLU C N 1
ATOM 5838 C CA . GLU C 1 203 ? 39.049 47.185 20.673 1.00 29.15 976 GLU C CA 1
ATOM 5839 C C . GLU C 1 203 ? 37.564 47.548 20.396 1.00 33.26 976 GLU C C 1
ATOM 5840 O O . GLU C 1 203 ? 37.234 48.735 20.248 1.00 32.65 976 GLU C O 1
ATOM 5846 N N . ALA C 1 204 ? 36.666 46.544 20.401 1.00 29.61 977 ALA C N 1
ATOM 5847 C CA . ALA C 1 204 ? 35.235 46.818 20.197 1.00 29.75 977 ALA C CA 1
ATOM 5848 C C . ALA C 1 204 ? 34.657 47.639 21.375 1.00 36.90 977 ALA C C 1
ATOM 5849 O O . ALA C 1 204 ? 34.041 48.677 21.157 1.00 36.06 977 ALA C O 1
ATOM 5851 N N . ILE C 1 205 ? 34.895 47.189 22.615 1.00 36.36 978 ILE C N 1
ATOM 5852 C CA . ILE C 1 205 ? 34.356 47.849 23.799 1.00 36.93 978 ILE C CA 1
ATOM 5853 C C . ILE C 1 205 ? 35.144 49.141 24.174 1.00 40.42 978 ILE C C 1
ATOM 5854 O O . ILE C 1 205 ? 34.503 50.150 24.460 1.00 39.73 978 ILE C O 1
ATOM 5859 N N . LEU C 1 206 ? 36.491 49.134 24.124 1.00 37.18 979 LEU C N 1
ATOM 5860 C CA . LEU C 1 206 ? 37.297 50.308 24.515 1.00 36.98 979 LEU C CA 1
ATOM 5861 C C . LEU C 1 206 ? 37.483 51.371 23.446 1.00 44.08 979 LEU C C 1
ATOM 5862 O O . LEU C 1 206 ? 37.650 52.541 23.792 1.00 45.35 979 LEU C O 1
ATOM 5867 N N . GLU C 1 207 ? 37.501 50.988 22.165 1.00 40.78 980 GLU C N 1
ATOM 5868 C CA . GLU C 1 207 ? 37.724 51.945 21.078 1.00 40.92 980 GLU C CA 1
ATOM 5869 C C . GLU C 1 207 ? 36.503 52.120 20.154 1.00 45.75 980 GLU C C 1
ATOM 5870 O O . GLU C 1 207 ? 36.578 52.921 19.233 1.00 46.40 980 GLU C O 1
ATOM 5876 N N . GLY C 1 208 ? 35.434 51.343 20.347 1.00 42.24 981 GLY C N 1
ATOM 5877 C CA . GLY C 1 208 ? 34.265 51.384 19.468 1.00 41.97 981 GLY C CA 1
ATOM 5878 C C . GLY C 1 208 ? 34.589 50.973 18.037 1.00 44.59 981 GLY C C 1
ATOM 5879 O O . GLY C 1 208 ? 33.932 51.410 17.089 1.00 42.62 981 GLY C O 1
ATOM 5880 N N . ASP C 1 209 ? 35.622 50.130 17.888 1.00 41.04 982 ASP C N 1
ATOM 5881 C CA . ASP C 1 209 ? 36.152 49.624 16.634 1.00 40.39 982 ASP C CA 1
ATOM 5882 C C . ASP C 1 209 ? 35.600 48.225 16.404 1.00 39.97 982 ASP C C 1
ATOM 5883 O O . ASP C 1 209 ? 36.167 47.240 16.884 1.00 37.09 982 ASP C O 1
ATOM 5888 N N . PHE C 1 210 ? 34.458 48.155 15.696 1.00 34.54 983 PHE C N 1
ATOM 5889 C CA . PHE C 1 210 ? 33.799 46.891 15.351 1.00 33.87 983 PHE C CA 1
ATOM 5890 C C . PHE C 1 210 ? 34.248 46.454 13.947 1.00 36.23 983 PHE C C 1
ATOM 5891 O O . PHE C 1 210 ? 34.401 47.295 13.068 1.00 36.25 983 PHE C O 1
ATOM 5899 N N . SER C 1 211 ? 34.422 45.153 13.724 1.00 29.82 984 SER C N 1
ATOM 5900 C CA . SER C 1 211 ? 34.851 44.645 12.419 1.00 29.22 984 SER C CA 1
ATOM 5901 C C . SER C 1 211 ? 34.515 43.163 12.365 1.00 31.00 984 SER C C 1
ATOM 5902 O O . SER C 1 211 ? 34.031 42.618 13.363 1.00 30.24 984 SER C O 1
ATOM 5905 N N . THR C 1 212 ? 34.791 42.497 11.226 1.00 26.89 985 THR C N 1
ATOM 5906 C CA . THR C 1 212 ? 34.565 41.064 11.113 1.00 27.17 985 THR C CA 1
ATOM 5907 C C . THR C 1 212 ? 35.442 40.360 12.169 1.00 28.85 985 THR C C 1
ATOM 5908 O O . THR C 1 212 ? 35.061 39.311 12.664 1.00 26.57 985 THR C O 1
ATOM 5912 N N . LYS C 1 213 ? 36.603 40.963 12.516 1.00 26.31 986 LYS C N 1
ATOM 5913 C CA . LYS C 1 213 ? 37.513 40.421 13.529 1.00 26.83 986 LYS C CA 1
ATOM 5914 C C . LYS C 1 213 ? 36.932 40.557 14.926 1.00 29.39 986 LYS C C 1
ATOM 5915 O O . LYS C 1 213 ? 37.213 39.711 15.774 1.00 28.24 986 LYS C O 1
ATOM 5921 N N . SER C 1 214 ? 36.144 41.609 15.188 1.00 26.23 987 SER C N 1
ATOM 5922 C CA . SER C 1 214 ? 35.470 41.649 16.501 1.00 26.05 987 SER C CA 1
ATOM 5923 C C . SER C 1 214 ? 34.313 40.599 16.535 1.00 31.39 987 SER C C 1
ATOM 5924 O O . SER C 1 214 ? 34.102 40.001 17.581 1.00 32.77 987 SER C O 1
ATOM 5927 N N . ASP C 1 215 ? 33.690 40.253 15.366 1.00 28.10 988 ASP C N 1
ATOM 5928 C CA . ASP C 1 215 ? 32.687 39.162 15.276 1.00 26.00 988 ASP C CA 1
ATOM 5929 C C . ASP C 1 215 ? 33.359 37.815 15.503 1.00 28.71 988 ASP C C 1
ATOM 5930 O O . ASP C 1 215 ? 32.769 36.932 16.135 1.00 28.52 988 ASP C O 1
ATOM 5935 N N . VAL C 1 216 ? 34.617 37.659 15.025 1.00 26.31 989 VAL C N 1
ATOM 5936 C CA . VAL C 1 216 ? 35.400 36.432 15.202 1.00 26.00 989 VAL C CA 1
ATOM 5937 C C . VAL C 1 216 ? 35.655 36.159 16.702 1.00 29.62 989 VAL C C 1
ATOM 5938 O O . VAL C 1 216 ? 35.537 35.005 17.121 1.00 27.75 989 VAL C O 1
ATOM 5942 N N . TRP C 1 217 ? 35.992 37.218 17.493 1.00 26.23 990 TRP C N 1
ATOM 5943 C CA . TRP C 1 217 ? 36.205 37.104 18.938 1.00 28.43 990 TRP C CA 1
ATOM 5944 C C . TRP C 1 217 ? 34.896 36.642 19.589 1.00 32.96 990 TRP C C 1
ATOM 5945 O O . TRP C 1 217 ? 34.925 35.748 20.444 1.00 32.74 990 TRP C O 1
ATOM 5956 N N . ALA C 1 218 ? 33.759 37.260 19.189 1.00 28.71 991 ALA C N 1
ATOM 5957 C CA . ALA C 1 218 ? 32.423 36.887 19.694 1.00 28.05 991 ALA C CA 1
ATOM 5958 C C . ALA C 1 218 ? 32.082 35.447 19.347 1.00 31.39 991 ALA C C 1
ATOM 5959 O O . ALA C 1 218 ? 31.503 34.743 20.185 1.00 31.58 991 ALA C O 1
ATOM 5961 N N . PHE C 1 219 ? 32.492 34.981 18.145 1.00 29.51 992 PHE C N 1
ATOM 5962 C CA . PHE C 1 219 ? 32.317 33.584 17.707 1.00 29.06 992 PHE C CA 1
ATOM 5963 C C . PHE C 1 219 ? 33.107 32.624 18.614 1.00 33.92 992 PHE C C 1
ATOM 5964 O O . PHE C 1 219 ? 32.660 31.490 18.851 1.00 32.94 992 PHE C O 1
ATOM 5972 N N . GLY C 1 220 ? 34.288 33.066 19.055 1.00 31.65 993 GLY C N 1
ATOM 5973 C CA . GLY C 1 220 ? 35.135 32.297 19.962 1.00 32.04 993 GLY C CA 1
ATOM 5974 C C . GLY C 1 220 ? 34.372 32.042 21.249 1.00 37.77 993 GLY C C 1
ATOM 5975 O O . GLY C 1 220 ? 34.233 30.893 21.677 1.00 37.92 993 GLY C O 1
ATOM 5976 N N . VAL C 1 221 ? 33.793 33.118 21.815 1.00 34.34 994 VAL C N 1
ATOM 5977 C CA . VAL C 1 221 ? 32.955 33.078 23.017 1.00 34.09 994 VAL C CA 1
ATOM 5978 C C . VAL C 1 221 ? 31.710 32.202 22.791 1.00 37.01 994 VAL C C 1
ATOM 5979 O O . VAL C 1 221 ? 31.333 31.470 23.700 1.00 37.63 994 VAL C O 1
ATOM 5983 N N . LEU C 1 222 ? 31.089 32.277 21.597 1.00 32.64 995 LEU C N 1
ATOM 5984 C CA . LEU C 1 222 ? 29.915 31.464 21.234 1.00 32.45 995 LEU C CA 1
ATOM 5985 C C . LEU C 1 222 ? 30.280 29.985 21.293 1.00 36.70 995 LEU C C 1
ATOM 5986 O O . LEU C 1 222 ? 29.520 29.206 21.869 1.00 35.29 995 LEU C O 1
ATOM 5991 N N . MET C 1 223 ? 31.448 29.604 20.722 1.00 36.00 996 MET C N 1
ATOM 5992 C CA . MET C 1 223 ? 31.945 28.210 20.730 1.00 37.70 996 MET C CA 1
ATOM 5993 C C . MET C 1 223 ? 32.107 27.717 22.167 1.00 40.69 996 MET C C 1
ATOM 5994 O O . MET C 1 223 ? 31.859 26.542 22.445 1.00 38.93 996 MET C O 1
ATOM 5999 N N . TRP C 1 224 ? 32.597 28.611 23.049 1.00 37.66 997 TRP C N 1
ATOM 6000 C CA . TRP C 1 224 ? 32.821 28.351 24.466 1.00 37.76 997 TRP C CA 1
ATOM 6001 C C . TRP C 1 224 ? 31.467 28.114 25.153 1.00 42.84 997 TRP C C 1
ATOM 6002 O O . TRP C 1 224 ? 31.359 27.189 25.951 1.00 43.18 997 TRP C O 1
ATOM 6013 N N . GLU C 1 225 ? 30.437 28.933 24.830 1.00 39.16 998 GLU C N 1
ATOM 6014 C CA . GLU C 1 225 ? 29.063 28.769 25.336 1.00 37.78 998 GLU C CA 1
ATOM 6015 C C . GLU C 1 225 ? 28.524 27.403 24.920 1.00 42.42 998 GLU C C 1
ATOM 6016 O O . GLU C 1 225 ? 27.901 26.745 25.740 1.00 43.36 998 GLU C O 1
ATOM 6022 N N . VAL C 1 226 ? 28.767 26.976 23.656 1.00 38.21 999 VAL C N 1
ATOM 6023 C CA . VAL C 1 226 ? 28.327 25.687 23.121 1.00 38.56 999 VAL C CA 1
ATOM 6024 C C . VAL C 1 226 ? 28.979 24.537 23.924 1.00 46.41 999 VAL C C 1
ATOM 6025 O O . VAL C 1 226 ? 28.272 23.652 24.403 1.00 46.87 999 VAL C O 1
ATOM 6029 N N . PHE C 1 227 ? 30.314 24.574 24.097 1.00 43.58 1000 PHE C N 1
ATOM 6030 C CA . PHE C 1 227 ? 31.033 23.524 24.807 1.00 43.73 1000 PHE C CA 1
ATOM 6031 C C . PHE C 1 227 ? 30.832 23.530 26.348 1.00 49.13 1000 PHE C C 1
ATOM 6032 O O . PHE C 1 227 ? 31.173 22.535 26.984 1.00 51.06 1000 PHE C O 1
ATOM 6040 N N . THR C 1 228 ? 30.240 24.591 26.937 1.00 45.10 1001 THR C N 1
ATOM 6041 C CA . THR C 1 228 ? 29.959 24.650 28.374 1.00 44.25 1001 THR C CA 1
ATOM 6042 C C . THR C 1 228 ? 28.458 24.483 28.636 1.00 48.02 1001 THR C C 1
ATOM 6043 O O . THR C 1 228 ? 28.012 24.723 29.764 1.00 46.83 1001 THR C O 1
ATOM 6047 N N . HIS C 1 229 ? 27.678 24.123 27.591 1.00 45.96 1002 HIS C N 1
ATOM 6048 C CA . HIS C 1 229 ? 26.220 23.961 27.627 1.00 46.88 1002 HIS C CA 1
ATOM 6049 C C . HIS C 1 229 ? 25.505 25.220 28.137 1.00 49.66 1002 HIS C C 1
ATOM 6050 O O . HIS C 1 229 ? 24.616 25.144 28.983 1.00 49.90 1002 HIS C O 1
ATOM 6057 N N . GLY C 1 230 ? 25.920 26.372 27.614 1.00 44.31 1003 GLY C N 1
ATOM 6058 C CA . GLY C 1 230 ? 25.312 27.663 27.909 1.00 42.89 1003 GLY C CA 1
ATOM 6059 C C . GLY C 1 230 ? 25.667 28.359 29.204 1.00 45.29 1003 GLY C C 1
ATOM 6060 O O . GLY C 1 230 ? 24.854 29.146 29.697 1.00 44.46 1003 GLY C O 1
ATOM 6061 N N . GLU C 1 231 ? 26.889 28.141 29.742 1.00 42.27 1004 GLU C N 1
ATOM 6062 C CA . GLU C 1 231 ? 27.333 28.848 30.953 1.00 42.46 1004 GLU C CA 1
ATOM 6063 C C . GLU C 1 231 ? 27.661 30.314 30.641 1.00 45.71 1004 GLU C C 1
ATOM 6064 O O . GLU C 1 231 ? 27.927 30.645 29.483 1.00 45.42 1004 GLU C O 1
ATOM 6070 N N . MET C 1 232 ? 27.646 31.185 31.673 1.00 40.35 1005 MET C N 1
ATOM 6071 C CA . MET C 1 232 ? 27.968 32.605 31.548 1.00 39.52 1005 MET C CA 1
ATOM 6072 C C . MET C 1 232 ? 29.515 32.782 31.386 1.00 42.74 1005 MET C C 1
ATOM 6073 O O . MET C 1 232 ? 30.291 32.246 32.197 1.00 41.45 1005 MET C O 1
ATOM 6078 N N . PRO C 1 233 ? 29.993 33.512 30.345 1.00 37.20 1006 PRO C N 1
ATOM 6079 C CA . PRO C 1 233 ? 31.458 33.669 30.189 1.00 36.82 1006 PRO C CA 1
ATOM 6080 C C . PRO C 1 233 ? 31.999 34.510 31.334 1.00 41.56 1006 PRO C C 1
ATOM 6081 O O . PRO C 1 233 ? 31.422 35.562 31.650 1.00 40.59 1006 PRO C O 1
ATOM 6085 N N . HIS C 1 234 ? 33.052 33.999 32.013 1.00 41.10 1007 HIS C N 1
ATOM 6086 C CA . HIS C 1 234 ? 33.656 34.633 33.191 1.00 42.00 1007 HIS C CA 1
ATOM 6087 C C . HIS C 1 234 ? 32.620 34.749 34.330 1.00 46.84 1007 HIS C C 1
ATOM 6088 O O . HIS C 1 234 ? 32.460 35.807 34.939 1.00 45.89 1007 HIS C O 1
ATOM 6095 N N . GLY C 1 235 ? 31.860 33.675 34.529 1.00 47.00 1008 GLY C N 1
ATOM 6096 C CA . GLY C 1 235 ? 30.861 33.612 35.591 1.00 49.06 1008 GLY C CA 1
ATOM 6097 C C . GLY C 1 235 ? 31.557 33.709 36.941 1.00 56.82 1008 GLY C C 1
ATOM 6098 O O . GLY C 1 235 ? 32.596 33.070 37.152 1.00 57.92 1008 GLY C O 1
ATOM 6099 N N . GLY C 1 236 ? 31.038 34.564 37.815 1.00 53.85 1009 GLY C N 1
ATOM 6100 C CA . GLY C 1 236 ? 31.629 34.791 39.131 1.00 53.79 1009 GLY C CA 1
ATOM 6101 C C . GLY C 1 236 ? 32.335 36.127 39.188 1.00 57.58 1009 GLY C C 1
ATOM 6102 O O . GLY C 1 236 ? 32.423 36.752 40.254 1.00 57.80 1009 GLY C O 1
ATOM 6103 N N . GLN C 1 237 ? 32.827 36.581 38.022 1.00 51.94 1010 GLN C N 1
ATOM 6104 C CA . GLN C 1 237 ? 33.462 37.881 37.908 1.00 50.88 1010 GLN C CA 1
ATOM 6105 C C . GLN C 1 237 ? 32.374 38.850 37.607 1.00 52.96 1010 GLN C C 1
ATOM 6106 O O . GLN C 1 237 ? 31.553 38.593 36.729 1.00 54.15 1010 GLN C O 1
ATOM 6112 N N . ALA C 1 238 ? 32.376 39.982 38.299 1.00 48.22 1011 ALA C N 1
ATOM 6113 C CA . ALA C 1 238 ? 31.439 41.059 38.026 1.00 48.17 1011 ALA 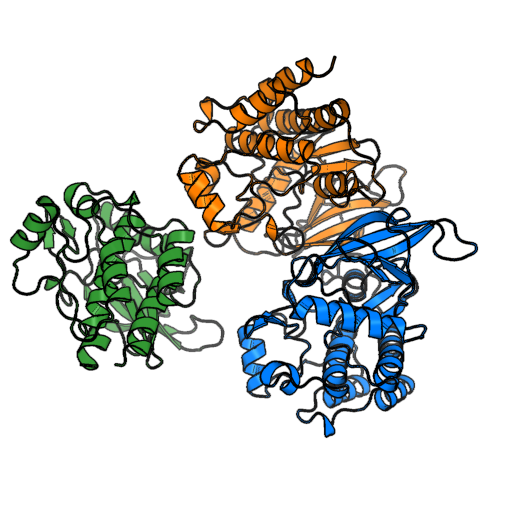C CA 1
ATOM 6114 C C . ALA C 1 238 ? 31.837 41.685 36.707 1.00 53.84 1011 ALA C C 1
ATOM 6115 O O . ALA C 1 238 ? 32.986 41.526 36.262 1.00 54.39 1011 ALA C O 1
ATOM 6117 N N . ASP C 1 239 ? 30.913 42.448 36.124 1.00 49.86 1012 ASP C N 1
ATOM 6118 C CA . ASP C 1 239 ? 31.092 43.154 34.874 1.00 48.89 1012 ASP C CA 1
ATOM 6119 C C . ASP C 1 239 ? 32.358 44.043 34.863 1.00 53.77 1012 ASP C C 1
ATOM 6120 O O . ASP C 1 239 ? 33.149 43.940 33.922 1.00 52.48 1012 ASP C O 1
ATOM 6125 N N . ASP C 1 240 ? 32.582 44.845 35.942 1.00 50.33 1013 ASP C N 1
ATOM 6126 C CA . ASP C 1 240 ? 33.759 45.729 36.117 1.00 49.12 1013 ASP C CA 1
ATOM 6127 C C . ASP C 1 240 ? 35.069 44.969 36.027 1.00 46.42 1013 ASP C C 1
ATOM 6128 O O . ASP C 1 240 ? 36.046 45.478 35.481 1.00 45.00 1013 ASP C O 1
ATOM 6133 N N . GLU C 1 241 ? 35.088 43.754 36.560 1.00 39.68 1014 GLU C N 1
ATOM 6134 C CA . GLU C 1 241 ? 36.268 42.914 36.555 1.00 40.26 1014 GLU C CA 1
ATOM 6135 C C . GLU C 1 241 ? 36.520 42.263 35.204 1.00 45.54 1014 GLU C C 1
ATOM 6136 O O . GLU C 1 241 ? 37.680 42.015 34.865 1.00 44.24 1014 GLU C O 1
ATOM 6142 N N . VAL C 1 242 ? 35.441 41.991 34.433 1.00 40.95 1015 VAL C N 1
ATOM 6143 C CA . VAL C 1 242 ? 35.586 41.433 33.086 1.00 39.74 1015 VAL C CA 1
ATOM 6144 C C . VAL C 1 242 ? 36.156 42.564 32.220 1.00 39.51 1015 VAL C C 1
ATOM 6145 O O . VAL C 1 242 ? 37.137 42.345 31.518 1.00 39.48 1015 VAL C O 1
ATOM 6149 N N . LEU C 1 243 ? 35.636 43.779 32.381 1.00 33.60 1016 LEU C N 1
ATOM 6150 C CA . LEU C 1 243 ? 36.150 44.937 31.683 1.00 34.61 1016 LEU C CA 1
ATOM 6151 C C . LEU C 1 243 ? 37.651 45.215 31.998 1.00 43.31 1016 LEU C C 1
ATOM 6152 O O . LEU C 1 243 ? 38.437 45.451 31.066 1.00 41.78 1016 LEU C O 1
ATOM 6157 N N . ALA C 1 244 ? 38.034 45.169 33.300 1.00 40.56 1017 ALA C N 1
ATOM 6158 C CA . ALA C 1 244 ? 39.420 45.399 33.752 1.00 39.98 1017 ALA C CA 1
ATOM 6159 C C . ALA C 1 244 ? 40.384 44.396 33.122 1.00 40.68 1017 ALA C C 1
ATOM 6160 O O . ALA C 1 244 ? 41.504 44.770 32.760 1.00 39.49 1017 ALA C O 1
ATOM 6162 N N . ASP C 1 245 ? 39.946 43.132 32.984 1.00 35.53 1018 ASP C N 1
ATOM 6163 C CA . ASP C 1 245 ? 40.722 42.070 32.345 1.00 35.13 1018 ASP C CA 1
ATOM 6164 C C . ASP C 1 245 ? 40.974 42.435 30.865 1.00 37.97 1018 ASP C C 1
ATOM 6165 O O . ASP C 1 245 ? 42.092 42.256 30.381 1.00 37.53 1018 ASP C O 1
ATOM 6170 N N . LEU C 1 246 ? 39.959 43.011 30.185 1.00 33.44 1019 LEU C N 1
ATOM 6171 C CA . LEU C 1 246 ? 40.070 43.426 28.781 1.00 32.76 1019 LEU C CA 1
ATOM 6172 C C . LEU C 1 246 ? 41.093 44.549 28.628 1.00 37.73 1019 LEU C C 1
ATOM 6173 O O . LEU C 1 246 ? 41.894 44.531 27.685 1.00 35.76 1019 LEU C O 1
ATOM 6178 N N . GLN C 1 247 ? 41.082 45.509 29.576 1.00 35.19 1020 GLN C N 1
ATOM 6179 C CA . GLN C 1 247 ? 42.050 46.615 29.644 1.00 34.66 1020 GLN C CA 1
ATOM 6180 C C . GLN C 1 247 ? 43.442 46.108 29.933 1.00 37.13 1020 GLN C C 1
ATOM 6181 O O . GLN C 1 247 ? 44.417 46.725 29.510 1.00 36.06 1020 GLN C O 1
ATOM 6187 N N . ALA C 1 248 ? 43.536 44.971 30.642 1.00 34.48 1021 ALA C N 1
ATOM 6188 C CA . ALA C 1 248 ? 44.800 44.326 31.000 1.00 34.44 1021 ALA C CA 1
ATOM 6189 C C . ALA C 1 248 ? 45.311 43.391 29.877 1.00 37.28 1021 ALA C C 1
ATOM 6190 O O . ALA C 1 248 ? 46.351 42.747 30.042 1.00 36.94 1021 ALA C O 1
ATOM 6192 N N . GLY C 1 249 ? 44.583 43.328 28.752 1.00 32.88 1022 GLY C N 1
ATOM 6193 C CA . GLY C 1 249 ? 44.944 42.495 27.603 1.00 32.47 1022 GLY C CA 1
ATOM 6194 C C . GLY C 1 249 ? 44.769 41.012 27.839 1.00 38.82 1022 GLY C C 1
ATOM 6195 O O . GLY C 1 249 ? 45.440 40.196 27.203 1.00 40.59 1022 GLY C O 1
ATOM 6196 N N . LYS C 1 250 ? 43.857 40.644 28.747 1.00 36.38 1023 LYS C N 1
ATOM 6197 C CA . LYS C 1 250 ? 43.607 39.250 29.106 1.00 37.30 1023 LYS C CA 1
ATOM 6198 C C . LYS C 1 250 ? 42.448 38.620 28.317 1.00 42.16 1023 LYS C C 1
ATOM 6199 O O . LYS C 1 250 ? 41.444 39.281 28.070 1.00 42.41 1023 LYS C O 1
ATOM 6205 N N . ALA C 1 251 ? 42.608 37.345 27.932 1.00 39.23 1024 ALA C N 1
ATOM 6206 C CA . ALA C 1 251 ? 41.637 36.507 27.214 1.00 40.33 1024 ALA C CA 1
ATOM 6207 C C . ALA C 1 251 ? 41.819 35.089 27.804 1.00 44.54 1024 ALA C C 1
ATOM 6208 O O . ALA C 1 251 ? 42.362 34.179 27.163 1.00 43.61 1024 ALA C O 1
ATOM 6210 N N . ARG C 1 252 ? 41.371 34.927 29.058 1.00 43.35 1025 ARG C N 1
ATOM 6211 C CA . ARG C 1 252 ? 41.619 33.706 29.832 1.00 44.10 1025 ARG C CA 1
ATOM 6212 C C . ARG C 1 252 ? 40.392 32.803 30.064 1.00 48.65 1025 ARG C C 1
ATOM 6213 O O . ARG C 1 252 ? 40.307 32.166 31.118 1.00 48.58 1025 ARG C O 1
ATOM 6221 N N . LEU C 1 253 ? 39.489 32.667 29.052 1.00 43.22 1026 LEU C N 1
ATOM 6222 C CA . LEU C 1 253 ? 38.359 31.759 29.213 1.00 41.49 1026 LEU C CA 1
ATOM 6223 C C . LEU C 1 253 ? 38.913 30.349 29.352 1.00 47.24 1026 LEU C C 1
ATOM 6224 O O . LEU C 1 253 ? 39.811 29.994 28.588 1.00 46.31 1026 LEU C O 1
ATOM 6229 N N . PRO C 1 254 ? 38.495 29.583 30.403 1.00 45.36 1027 PRO C N 1
ATOM 6230 C CA . PRO C 1 254 ? 39.074 28.241 30.616 1.00 45.19 1027 PRO C CA 1
ATOM 6231 C C . PRO C 1 254 ? 38.675 27.224 29.568 1.00 50.44 1027 PRO C C 1
ATOM 6232 O O . PRO C 1 254 ? 37.656 27.404 28.916 1.00 50.48 1027 PRO C O 1
ATOM 6236 N N . GLN C 1 255 ? 39.454 26.143 29.420 1.00 48.78 1028 GLN C N 1
ATOM 6237 C CA . GLN C 1 255 ? 39.080 25.074 28.502 1.00 49.42 1028 GLN C CA 1
ATOM 6238 C C . GLN C 1 255 ? 37.864 24.355 29.102 1.00 57.72 1028 GLN C C 1
ATOM 6239 O O . GLN C 1 255 ? 37.952 23.871 30.237 1.00 56.59 1028 GLN C O 1
ATOM 6245 N N . PRO C 1 256 ? 36.700 24.358 28.398 1.00 57.44 1029 PRO C N 1
ATOM 6246 C CA . PRO C 1 256 ? 35.513 23.663 28.939 1.00 58.08 1029 PRO C CA 1
ATOM 6247 C C . PRO C 1 256 ? 35.781 22.170 29.099 1.00 63.29 1029 PRO C C 1
ATOM 6248 O O . PRO C 1 256 ? 36.538 21.610 28.302 1.00 61.94 1029 PRO C O 1
ATOM 6252 N N . GLU C 1 257 ? 35.187 21.528 30.124 1.00 62.31 1030 GLU C N 1
ATOM 6253 C CA . GLU C 1 257 ? 35.368 20.087 30.323 1.00 63.35 1030 GLU C CA 1
ATOM 6254 C C . GLU C 1 257 ? 34.639 19.336 29.219 1.00 69.41 1030 GLU C C 1
ATOM 6255 O O . GLU C 1 257 ? 33.459 19.601 28.975 1.00 70.25 1030 GLU C O 1
ATOM 6261 N N . GLY C 1 258 ? 35.373 18.480 28.513 1.00 66.42 1031 GLY C N 1
ATOM 6262 C CA . GLY C 1 258 ? 34.854 17.696 27.397 1.00 66.31 1031 GLY C CA 1
ATOM 6263 C C . GLY C 1 258 ? 35.166 18.285 26.035 1.00 70.10 1031 GLY C C 1
ATOM 6264 O O . GLY C 1 258 ? 34.773 17.716 25.008 1.00 70.38 1031 GLY C O 1
ATOM 6265 N N . CYS C 1 259 ? 35.877 19.436 26.020 1.00 65.07 1032 CYS C N 1
ATOM 6266 C CA . CYS C 1 259 ? 36.271 20.134 24.799 1.00 64.12 1032 CYS C CA 1
ATOM 6267 C C . CYS C 1 259 ? 37.661 19.692 24.307 1.00 67.03 1032 CYS C C 1
ATOM 6268 O O . CYS C 1 259 ? 38.628 19.801 25.073 1.00 66.70 1032 CYS C O 1
ATOM 6271 N N . PRO C 1 260 ? 37.797 19.236 23.028 1.00 62.81 1033 PRO C N 1
ATOM 6272 C CA . PRO C 1 260 ? 39.128 18.843 22.522 1.00 62.43 1033 PRO C CA 1
ATOM 6273 C C . PRO C 1 260 ? 40.110 20.008 22.513 1.00 66.33 1033 PRO C C 1
ATOM 6274 O O . PRO C 1 260 ? 39.705 21.159 22.325 1.00 65.39 1033 PRO C O 1
ATOM 6278 N N . SER C 1 261 ? 41.393 19.703 22.764 1.00 62.95 1034 SER C N 1
ATOM 6279 C CA . SER C 1 261 ? 42.478 20.685 22.829 1.00 62.67 1034 SER C CA 1
ATOM 6280 C C . SER C 1 261 ? 42.607 21.518 21.550 1.00 63.76 1034 SER C C 1
ATOM 6281 O O . SER C 1 261 ? 42.743 22.737 21.651 1.00 63.40 1034 SER C O 1
ATOM 6284 N N . LYS C 1 262 ? 42.519 20.864 20.364 1.00 58.52 1035 LYS C N 1
ATOM 6285 C CA . LYS C 1 262 ? 42.599 21.483 19.037 1.00 58.44 1035 LYS C CA 1
ATOM 6286 C C . LYS C 1 262 ? 41.525 22.575 18.854 1.00 61.67 1035 LYS C C 1
ATOM 6287 O O . LYS C 1 262 ? 41.854 23.679 18.422 1.00 61.83 1035 LYS C O 1
ATOM 6293 N N . LEU C 1 263 ? 40.263 22.271 19.226 1.00 57.05 1036 LEU C N 1
ATOM 6294 C CA . LEU C 1 263 ? 39.133 23.198 19.151 1.00 55.88 1036 LEU C CA 1
ATOM 6295 C C . LEU C 1 263 ? 39.255 24.343 20.154 1.00 56.24 1036 LEU C C 1
ATOM 6296 O O . LEU C 1 263 ? 38.860 25.464 19.834 1.00 55.01 1036 LEU C O 1
ATOM 6301 N N . TYR C 1 264 ? 39.833 24.078 21.351 1.00 50.32 1037 TYR C N 1
ATOM 6302 C CA . TYR C 1 264 ? 40.050 25.125 22.356 1.00 48.63 1037 TYR C CA 1
ATOM 6303 C C . TYR C 1 264 ? 41.126 26.104 21.894 1.00 50.70 1037 TYR C C 1
ATOM 6304 O O . TYR C 1 264 ? 40.986 27.300 22.147 1.00 49.59 1037 TYR C O 1
ATOM 6313 N N . ARG C 1 265 ? 42.178 25.606 21.193 1.00 47.39 1038 ARG C N 1
ATOM 6314 C CA . ARG C 1 265 ? 43.252 26.452 20.641 1.00 46.82 1038 ARG C CA 1
ATOM 6315 C C . ARG C 1 265 ? 42.655 27.331 19.529 1.00 49.85 1038 ARG C C 1
ATOM 6316 O O . ARG C 1 265 ? 43.056 28.494 19.396 1.00 49.25 1038 ARG C O 1
ATOM 6324 N N . LEU C 1 266 ? 41.657 26.787 18.770 1.00 45.94 1039 LEU C N 1
ATOM 6325 C CA . LEU C 1 266 ? 40.940 27.547 17.741 1.00 45.10 1039 LEU C CA 1
ATOM 6326 C C . LEU C 1 266 ? 40.171 28.702 18.422 1.00 46.84 1039 LEU C C 1
ATOM 6327 O O . LEU C 1 266 ? 40.268 29.843 17.970 1.00 46.70 1039 LEU C O 1
ATOM 6332 N N . MET C 1 267 ? 39.488 28.422 19.552 1.00 42.63 1040 MET C N 1
ATOM 6333 C CA . MET C 1 267 ? 38.787 29.438 20.349 1.00 41.65 1040 MET C CA 1
ATOM 6334 C C . MET C 1 267 ? 39.801 30.517 20.739 1.00 44.13 1040 MET C C 1
ATOM 6335 O O . MET C 1 267 ? 39.512 31.707 20.616 1.00 42.23 1040 MET C O 1
ATOM 6340 N N . GLN C 1 268 ? 41.012 30.086 21.188 1.00 40.58 1041 GLN C N 1
ATOM 6341 C CA . GLN C 1 268 ? 42.092 30.981 21.627 1.00 39.74 1041 GLN C CA 1
ATOM 6342 C C . GLN C 1 268 ? 42.626 31.852 20.494 1.00 39.56 1041 GLN C C 1
ATOM 6343 O O . GLN C 1 268 ? 42.948 33.015 20.742 1.00 38.17 1041 GLN C O 1
ATOM 6349 N N . ARG C 1 269 ? 42.664 31.312 19.256 1.00 35.08 1042 ARG C N 1
ATOM 6350 C CA . ARG C 1 269 ? 43.034 32.059 18.043 1.00 35.11 1042 ARG C CA 1
ATOM 6351 C C . ARG C 1 269 ? 42.000 33.203 17.818 1.00 36.95 1042 ARG C C 1
ATOM 6352 O O . ARG C 1 269 ? 42.389 34.320 17.460 1.00 34.78 1042 ARG C O 1
ATOM 6360 N N . CYS C 1 270 ? 40.690 32.924 18.098 1.00 32.94 1043 CYS C N 1
ATOM 6361 C CA . CYS C 1 270 ? 39.612 33.921 18.010 1.00 32.21 1043 CYS C CA 1
ATOM 6362 C C . CYS C 1 270 ? 39.829 35.030 19.009 1.00 34.06 1043 CYS C C 1
ATOM 6363 O O . CYS C 1 270 ? 39.359 36.147 18.785 1.00 31.27 1043 CYS C O 1
ATOM 6366 N N . TRP C 1 271 ? 40.556 34.735 20.105 1.00 31.95 1044 TRP C N 1
ATOM 6367 C CA . TRP C 1 271 ? 40.818 35.730 21.143 1.00 32.59 1044 TRP C CA 1
ATOM 6368 C C . TRP C 1 271 ? 42.217 36.333 21.078 1.00 34.33 1044 TRP C C 1
ATOM 6369 O O . TRP C 1 271 ? 42.692 36.893 22.069 1.00 33.59 1044 TRP C O 1
ATOM 6380 N N . ALA C 1 272 ? 42.851 36.292 19.899 1.00 31.58 1045 ALA C N 1
ATOM 6381 C CA . ALA C 1 272 ? 44.145 36.943 19.694 1.00 30.55 1045 ALA C CA 1
ATOM 6382 C C . ALA C 1 272 ? 43.895 38.427 19.962 1.00 34.20 1045 ALA C C 1
ATOM 6383 O O . ALA C 1 272 ? 42.901 38.953 19.475 1.00 35.67 1045 ALA C O 1
ATOM 6385 N N . LEU C 1 273 ? 44.698 39.078 20.821 1.00 29.77 1046 LEU C N 1
ATOM 6386 C CA . LEU C 1 273 ? 44.442 40.480 21.173 1.00 30.89 1046 LEU C CA 1
ATOM 6387 C C . LEU C 1 273 ? 44.538 41.423 19.966 1.00 36.17 1046 LEU C C 1
ATOM 6388 O O . LEU C 1 273 ? 43.835 42.430 19.920 1.00 36.65 1046 LEU C O 1
ATOM 6393 N N . SER C 1 274 ? 45.380 41.083 18.984 1.00 32.93 1047 SER C N 1
ATOM 6394 C CA . SER C 1 274 ? 45.451 41.895 17.775 1.00 32.35 1047 SER C CA 1
ATOM 6395 C C . SER C 1 274 ? 44.436 41.336 16.762 1.00 32.72 1047 SER C C 1
ATOM 6396 O O . SER C 1 274 ? 44.466 40.133 16.459 1.00 30.10 1047 SER C O 1
ATOM 6399 N N . PRO C 1 275 ? 43.438 42.162 16.362 1.00 29.54 1048 PRO C N 1
ATOM 6400 C CA . PRO C 1 275 ? 42.419 41.683 15.410 1.00 30.55 1048 PRO C CA 1
ATOM 6401 C C . PRO C 1 275 ? 42.996 41.026 14.168 1.00 33.61 1048 PRO C C 1
ATOM 6402 O O . PRO C 1 275 ? 42.437 40.037 13.719 1.00 32.45 1048 PRO C O 1
ATOM 6406 N N . LYS C 1 276 ? 44.144 41.522 13.650 1.00 31.68 1049 LYS C N 1
ATOM 6407 C CA . LYS C 1 276 ? 44.786 40.949 12.452 1.00 33.24 1049 LYS C CA 1
ATOM 6408 C C . LYS C 1 276 ? 45.233 39.492 12.635 1.00 37.31 1049 LYS C C 1
ATOM 6409 O O . LYS C 1 276 ? 45.202 38.718 11.677 1.00 36.59 1049 LYS C O 1
ATOM 6415 N N . ASP C 1 277 ? 45.590 39.105 13.873 1.00 34.88 1050 ASP C N 1
ATOM 6416 C CA . ASP C 1 277 ? 46.008 37.728 14.192 1.00 35.78 1050 ASP C CA 1
ATOM 6417 C C . ASP C 1 277 ? 44.845 36.751 14.374 1.00 39.31 1050 ASP C C 1
ATOM 6418 O O . ASP C 1 277 ? 45.064 35.535 14.473 1.00 40.12 1050 ASP C O 1
ATOM 6423 N N . ARG C 1 278 ? 43.613 37.266 14.426 1.00 34.92 1051 ARG C N 1
ATOM 6424 C CA . ARG C 1 278 ? 42.444 36.384 14.553 1.00 34.25 1051 ARG C CA 1
ATOM 6425 C C . ARG C 1 278 ? 42.154 35.726 13.185 1.00 35.97 1051 ARG C C 1
ATOM 6426 O O . ARG C 1 278 ? 42.356 36.372 12.152 1.00 35.72 1051 ARG C O 1
ATOM 6434 N N . PRO C 1 279 ? 41.692 34.458 13.141 1.00 31.83 1052 PRO C N 1
ATOM 6435 C CA . PRO C 1 279 ? 41.390 33.848 11.841 1.00 31.92 1052 PRO C CA 1
ATOM 6436 C C . PRO C 1 279 ? 40.121 34.419 11.216 1.00 37.35 1052 PRO C C 1
ATOM 6437 O O . PRO C 1 279 ? 39.272 34.946 11.935 1.00 37.57 1052 PRO C O 1
ATOM 6441 N N . SER C 1 280 ? 39.992 34.313 9.882 1.00 33.24 1053 SER C N 1
ATOM 6442 C CA . SER C 1 280 ? 38.785 34.720 9.129 1.00 32.16 1053 SER C CA 1
ATOM 6443 C C . SER C 1 280 ? 37.702 33.653 9.384 1.00 35.32 1053 SER C C 1
ATOM 6444 O O . SER C 1 280 ? 38.036 32.538 9.777 1.00 33.61 1053 SER C O 1
ATOM 6447 N N . PHE C 1 281 ? 36.423 33.959 9.094 1.00 32.30 1054 PHE C N 1
ATOM 6448 C CA . PHE C 1 281 ? 35.371 32.955 9.244 1.00 31.23 1054 PHE C CA 1
ATOM 6449 C C . PHE C 1 281 ? 35.556 31.760 8.281 1.00 39.31 1054 PHE C C 1
ATOM 6450 O O . PHE C 1 281 ? 35.146 30.650 8.628 1.00 39.54 1054 PHE C O 1
ATOM 6458 N N . SER C 1 282 ? 36.157 31.982 7.085 1.00 37.50 1055 SER C N 1
ATOM 6459 C CA . SER C 1 282 ? 36.447 30.893 6.129 1.00 38.54 1055 SER C CA 1
ATOM 6460 C C . SER C 1 282 ? 37.409 29.887 6.768 1.00 42.88 1055 SER C C 1
ATOM 6461 O O . SER C 1 282 ? 37.136 28.689 6.742 1.00 43.55 1055 SER C O 1
ATOM 6464 N N . GLU C 1 283 ? 38.522 30.378 7.353 1.00 40.07 1056 GLU C N 1
ATOM 6465 C CA . GLU C 1 283 ? 39.511 29.542 8.045 1.00 41.01 1056 GLU C CA 1
ATOM 6466 C C . GLU C 1 283 ? 38.883 28.794 9.222 1.00 47.76 1056 GLU C C 1
ATOM 6467 O O . GLU C 1 283 ? 39.175 27.608 9.412 1.00 48.62 1056 GLU C O 1
ATOM 6473 N N . ILE C 1 284 ? 37.991 29.472 9.990 1.00 43.49 1057 ILE C N 1
ATOM 6474 C CA . ILE C 1 284 ? 37.278 28.859 11.115 1.00 41.91 1057 ILE C CA 1
ATOM 6475 C C . ILE C 1 284 ? 36.411 27.679 10.614 1.00 47.89 1057 ILE C C 1
ATOM 6476 O O . ILE C 1 284 ? 36.447 26.610 11.216 1.00 46.46 1057 ILE C O 1
ATOM 6481 N N . ALA C 1 285 ? 35.624 27.889 9.534 1.00 47.75 1058 ALA C N 1
ATOM 6482 C CA . ALA C 1 285 ? 34.741 26.866 8.950 1.00 49.17 1058 ALA C CA 1
ATOM 6483 C C . ALA C 1 285 ? 35.550 25.667 8.455 1.00 56.99 1058 ALA C C 1
ATOM 6484 O O . ALA C 1 285 ? 35.134 24.520 8.644 1.00 58.40 1058 ALA C O 1
ATOM 6486 N N . SER C 1 286 ? 36.732 25.935 7.869 1.00 54.43 1059 SER C N 1
ATOM 6487 C CA . SER C 1 286 ? 37.648 24.913 7.388 1.00 54.78 1059 SER C CA 1
ATOM 6488 C C . SER C 1 286 ? 38.205 24.114 8.567 1.00 60.33 1059 SER C C 1
ATOM 6489 O O . SER C 1 286 ? 38.173 22.889 8.514 1.00 61.44 1059 SER C O 1
ATOM 6492 N N . ALA C 1 287 ? 38.642 24.802 9.649 1.00 56.76 1060 ALA C N 1
ATOM 6493 C CA . ALA C 1 287 ? 39.205 24.201 10.864 1.00 56.68 1060 ALA C CA 1
ATOM 6494 C C . ALA C 1 287 ? 38.216 23.347 11.652 1.00 62.87 1060 ALA C C 1
ATOM 6495 O O . ALA C 1 287 ? 38.633 22.399 12.322 1.00 63.29 1060 ALA C O 1
ATOM 6497 N N . LEU C 1 288 ? 36.924 23.698 11.619 1.00 60.81 1061 LEU C N 1
ATOM 6498 C CA . LEU C 1 288 ? 35.892 22.925 12.309 1.00 61.53 1061 LEU C CA 1
ATOM 6499 C C . LEU C 1 288 ? 35.603 21.642 11.518 1.00 70.54 1061 LEU C C 1
ATOM 6500 O O . LEU C 1 288 ? 35.396 20.589 12.125 1.00 70.73 1061 LEU C O 1
ATOM 6505 N N . GLY C 1 289 ? 35.667 21.742 10.183 1.00 69.87 1062 GLY C N 1
ATOM 6506 C CA . GLY C 1 289 ? 35.484 20.631 9.248 1.00 71.06 1062 GLY C CA 1
ATOM 6507 C C . GLY C 1 289 ? 36.529 19.530 9.363 1.00 76.86 1062 GLY C C 1
ATOM 6508 O O . GLY C 1 289 ? 36.229 18.359 9.098 1.00 77.12 1062 GLY C O 1
ATOM 6509 N N . ASP C 1 290 ? 37.762 19.900 9.776 1.00 73.61 1063 ASP C N 1
ATOM 6510 C CA . ASP C 1 290 ? 38.907 19.009 9.992 1.00 108.83 1063 ASP C CA 1
ATOM 6511 C C . ASP C 1 290 ? 38.596 17.983 11.085 1.00 134.05 1063 ASP C C 1
ATOM 6512 O O . ASP C 1 290 ? 38.214 16.856 10.779 1.00 97.96 1063 ASP C O 1
#

Sequence (821 aa):
KMHFPRSSLQPITTLGKSEFGEVFLAKAQGLEEGVAETLVLVKSLQSKDEQQQLDFRRELEMFGKLNHANVVRLLGLCREAEPHYMVLEYVDLGDLKQFLRISKSKDEKLKSQPLSTKQKVALCTQVALGMEHLSNNRFVHKDLAARNCLVSAQRQVKVSALGLSKDVYNSEYYHFRQAWVPLRWMSPEAILEGDFSTKSDVWAFGVLMWEVFTHGEMPHGGQADDEVLADLQAGKARLPQPEGCPSKLYRLMQRCWALSPKDRPSFSEIASALGDSKMHFPRSSLQPITTLGKSEFGEVFLAKAQGLEEGVAETLVLVKSLQSKDEQQQLDFRRELEMFGKLNHANVVRLLGLCREAEPHYMVLEYVDLGDLKQFLRISKSKDEKLKSQPLSTKQKVALCTQVALGMEHLSNNRFVHKDLAARNCLVSAQRQVKVSALGLSKDVYNSEYYHFRQAWVPLRWMSPEAILEGDFSTKSDVWAFGVLMWEVFTHGEMPHGGQADDEVLADLQAGKARLPQPEGCPSKLYRLMQRCWALSPKDRPSFSEIASALGDSTVMHFPRSSLQPITTLGKSEFGEVFLAKAQGLEEGVAETLVLVKSLQSKDEQQQLDFRRELEMFGKLNHANVVRLLGLCREAEPHYMVLEYVDLGDLKQFLRISKLSTKQKVALCTQVALGMEHLSNNRFVHKDLAARNCLVSAQRQVKVSALGLSKDVYNSEYYHFRQAWVPLRWMSPEAILEGDFSTKSDVWAFGVLMWEVFTHGEMPHGGQADDEVLADLQAGKARLPQPEGCPSKLYRLMQRCWALSPKDRPSFSEIASALGD

GO terms:
  GO:0005886 plasma membrane (C, TAS)
  GO:0007165 signal transduction (P, TAS)
  GO:0005515 protein binding (F, IPI)
  GO:0010976 positive regulation of neuron projection development (P, IMP)
  GO:0071300 cellular response to retinoic acid (P, IMP)
  GO:0005886 plasma membrane (C, IDA)
  GO:0005911 cell-cell junction (C, IDA)
  GO:0005925 focal adhesion (C, HDA)
  GO:0016477 cell migration (P, IMP)
  GO:0030036 actin cytoskeleton organization (P, IMP)
  GO:0090263 positive regulation of canonical Wnt signaling pathway (P, IMP)

Organism: Homo sapiens (NCBI:txid9606)

B-factor: mean 43.69, std 15.99, range [20.83, 145.16]

Nearest PDB structures (foldseek):
  6vg3-assembly1_A  TM=9.992E-01  e=1.633E-52  Homo sapiens
  6vg3-assembly3_C  TM=9.948E-01  e=6.825E-49  Homo sapiens
  6pmc-assembly1_A  TM=8.610E-01  e=7.175E-28  Homo sapiens
  7dhl-assembly1_A  TM=8.594E-01  e=6.673E-26  Homo sapiens
  8jot-assembly1_A  TM=8.541E-01  e=1.086E-23  Homo sapiens

Radius of gyration: 29.83 Å; Cα contacts (8 Å, |Δi|>4): 1565; chains: 3; bounding box: 60×66×89 Å

Foldseek 3Di:
DQAADCVQWAFDAWPAAAPQGTKTWTWGAPLDPPDGTATWIKDWGPDPDPVSVVVVVLQLVLLDPFDDQQAWHFSHWHPVDPTIMTIIHAEAPWFQLVVLCQQDPPPPPDDHNHDALLLLLVLLLSNLVQLLRSVVVVHFPQDDARNQWHAYPVGRIHGGGRRNCPPPVVVQWDCDPNDTHRLLQFQLCCRVVVDTGSLRVLSSSLVRSVCSLQSRDDFVPVAHSVRSNVCNVVVNRDGDDRPNHDPLSNVLSVQSRDNDSVRHDGSVVVSVSSVVD/DAQQDPVQWDFDAWDAAAPQGTKTWTWGAPLDDPDGTAIWIKDKGLDPDPVSVVVVVLQLVLLDPFDDLAAWHFSHWHPPDDIIMTITHAAVVAFQLVVLCQQDPPPNPDDHNHDALLLLLVLLLSNLVQLLRSVVVVHFLQDFARNQWHAYPVGRIHRGGRRNCPPPVVVQFDCDPNHTHRQLLFQLCCRVPVDTGSLRVLSSSLVRSLCSLQSNDRFVPPDDSVVSNVCNNVVNRDRDDRVNHDPLSNVLSVQSRPNDSVSRDHSVVVSVSSVVVND/DQQDPVQWAWDAWPAAAPQGTKTWTWGAPQDPPDGIAIKIKDKGPDPDPVSVVVVVLQLVLLPPFDDQAAWHFRDWHPVDDTIITITHAEDQAFQLVVLVVVCDAQLLLLVLLLSNLVQLLRSVVVFHFLQDDARNQWHAYPVRRIHGHGRRNCPPPVVVQWDCAPNDTHSLLLAQLCCRPVVDTGSLRVLLSSLVRSVCSLQSNDDFVPPDDSVRSNVCNVVLHDCGDQRPNHDPQSNVLSVQSRDNDSVSRDGSVVVSVSSVD

InterPro domains:
  IPR000719 Protein kinase domain [PS50011] (796-1066)
  IPR001245 Serine-threonine/tyrosine-protein kinase, catalytic domain [PF07714] (799-1061)
  IPR001245 Serine-threonine/tyrosine-protein kinase, catalytic domain [PR00109] (875-888)
  IPR001245 Serine-threonine/tyrosine-protein kinase, catalytic domain [PR00109] (920-938)
  IPR001245 Serine-threonine/tyrosine-protein kinase, catalytic domain [PR00109] (968-978)
  IPR001245 Serine-threonine/tyrosine-protein kinase, catalytic domain [PR00109] (987-1009)
  IPR001245 Serine-threonine/tyrosine-protein kinase, catalytic domain [PR00109] (1032-1054)
  IPR003598 Immunoglobulin subtype 2 [SM00408] (44-108)
  IPR003598 Immunoglobulin subtype 2 [SM00408] (141-207)
  IPR003598 Immunoglobulin subtype 2 [SM00408] (237-308)
  IPR003598 Immunoglobulin subtype 2 [SM00408] (334-398)
  IPR003598 Immunoglobulin subtype 2 [SM00408] (424-488)
  IPR003598 Immunoglobulin subtype 2 [SM00408] (515-577)
  IPR003598 Immunoglobulin subtype 2 [SM00408] (604-671)
  IPR003599 Immunoglobulin domain subtype [SM00409] (38-122)
  IPR003599 Immunoglobulin domain subtype [SM00409] (135-220)
  IPR003599 Immunoglobulin domain subtype [SM00409] (231-320)
  IPR003599 Immunoglobulin domain subtype [SM00409] (328-409)
  IPR003599 Immunoglobulin domain subtype [SM00409] (418-499)
  IPR003599 Immunoglobulin domain subtype [SM00409] (508-589)

CATH classification: 3.30.200.20 (+1 more: 1.10.510.10)

Secondary structure (DSSP, 8-state):
--B--GGGEEEEEEEEE-SSSEEEEEEEET-STT-SEEEEEEEEE----HHHHHHHHHHHHHHHH---TTB--EEEEE-SSSSEEEEEE--SSEEHHHHHHHHS-SSTTS---PPPHHHHHHHHHHHHHHHHHHHHTT---S--SGGGEEE-TT--EEE-----TTTTTGGG-EEETTEEE-GGG--HHHHHH----HHHHHHHHHHHHHHHHTTSPPTTTTS-HHHHHHHHHHT---PPPPTT--HHHHHHHHHHT-SSGGGSPPHHHHHHHHHT-/-----GGGEEEEEEEEE-SSSEEEEEEEET-STT-SEEEEEEEEE----HHHHHHHHHHHHHHHH---TTBPPEEEEE-SSSSEEEEEE--TT-BHHHHHHHHS-SSTTS---PPPHHHHHHHHHHHHHHHHHHHHTT---S--SGGGEEE-TT--EEE-----TTTTTGGG-EE-SSSEE-GGG--HHHHHH----HHHHHHHHHHHHHHHHTTSPPTTTTS-HHHHHHHHHTT---PPPPTT--HHHHHHHHHHT-SSGGGSPPHHHHHHHHHHH--/----GGGEEEEEEEEE-SSSEEEEEEEET-STT-SEEEEEEEEE----HHHHHHHHHHHHHHHT---TTB--EEEEE-SSSSEEEEEE--SSEEHHHHHHHH---HHHHHHHHHHHHHHHHHHHHTT---S--SGGGEEE-TT--EEE-----TTTTTGGG-EEETTEEE-GGG--HHHHHH----HHHHHHHHHHHHHHHHTTSPPTTTTS-HHHHHHHHHTT---PPPPTT--HHHHHHHHHHT-SSGGGSPPHHHHHHHHH-

Solvent-accessible surface area: 36419 Å² total; per-residue (Å²): 162,103,108,16,62,4,68,18,0,21,6,72,46,40,39,8,77,5,54,15,6,30,0,9,17,0,75,0,89,60,32,50,175,93,70,78,67,22,64,0,0,0,3,4,7,103,27,130,65,131,101,37,42,106,41,4,104,78,30,4,98,4,2,32,120,11,125,56,67,9,3,1,107,10,17,0,3,0,86,98,41,105,35,38,5,0,0,0,31,22,15,112,90,10,8,0,14,61,31,0,71,36,7,103,23,154,16,166,128,9,57,35,121,75,12,56,54,172,61,16,11,51,1,0,34,33,0,0,66,0,0,41,34,0,26,103,27,196,34,28,16,86,28,2,0,0,2,2,0,0,0,20,67,161,72,59,0,31,0,1,8,6,15,7,9,106,17,42,18,42,68,5,15,29,106,29,148,170,46,122,23,13,4,25,4,12,0,15,18,4,10,47,143,49,78,66,35,51,44,8,2,0,20,8,0,0,2,0,0,16,0,0,4,30,10,0,53,53,0,36,49,90,47,60,40,101,85,6,19,50,39,10,100,82,53,112,26,163,8,84,87,12,166,39,7,48,76,104,3,31,153,4,0,83,117,0,31,20,133,38,38,186,100,6,14,39,5,54,105,0,17,76,18,3,63,103,94,152,80,174,18,72,5,71,14,0,23,7,70,47,37,38,5,72,4,47,14,4,34,0,17,16,0,78,0,102,60,46,82,171,90,66,89,66,18,46,0,0,0,3,4,6,92,27,142,80,154,90,30,50,65,34,5,77,116,35,20,100,8,1,18,126,10,122,58,66,7,2,1,115,12,25,0,6,1,140,120,22,168,34,40,8,0,0,0,28,31,12,123,91,8,10,0,14,54,35,0,63,34,8,91,19,96,21,162,141,13,65,36,116,78,15,57,57,166,54,15,6,50,0,0,33,33,0,0,67,0,0,43,44,0,18,104,39,218,43,45,14,66,28,1,0,0,2,1,0,0,0,29,70,152,82,56,0,26,0,1,5,7,15,8,2,95,21,41,20,38,71,6,12,18,79,10,72,76,34,92,22,14,4,25,5,11,0,14,25,4,12,46,139,51,76,74,37,44,46,8,2,0,18,7,0,0,2,0,0,17,0,0,4,27,7,0,73,49,0,41,49,93,53,59,34,52,87,6,0,39,32,9,93,67,54,98,29,172,8,85,81,11,169,50,8,54,78,152,9,31,174,19,0,82,112,0,29,25,133,43,42,186,86,2,0,40,5,46,91,0,17,83,37,0,34,100,43,88,178,131,180,22,69,51,105,17,16,94,102,92,70,80,45,4,112,9,76,18,10,43,0,17,18,0,79,0,66,60,34,65,187,91,71,88,86,16,72,0,0,0,4,2,18,109,29,175,72,138,110,29,73,80,54,3,100,92,27,22,73,7,1,29,78,2,84,56,65,8,2,1,68,15,34,0,19,2,136,119,41,159,57,29,42,0,0,0,34,29,16,100,94,3,10,0,14,86,30,0,161,160,36,165,42,59,53,180,58,14,27,48,1,0,32,34,0,0,68,0,0,38,33,0,12,34,6,57,3,30,21,101,28,1,0,0,3,2,0,0,0,16,58,151,82,58,0,29,0,1,10,5,17,9,6,100,59,70,20,80,72,5,12,32,78,20,165,153,47,106,19,12,3,24,4,9,0,15,12,4,12,52,132,54,70,64,36,47,46,8,2,0,12,8,0,0,2,0,0,14,0,0,3,30,35,5,105,48,0,40,51,91,54,58,39,95,95,5,19,50,31,14,104,62,37,72,28,170,7,78,77,9,174,57,9,52,76,131,20,31,125,16,0,78,118,0,6,24,74,66,32,183,96,3,2,40,4,34,98,0,16,81,45,9,63,146